Protein AF-A0A0D2UKZ1-F1 (afdb_monomer)

Mean predicted aligned error: 22.43 Å

Foldseek 3Di:
DPDPVPDDPLLVVLLVCLLPDAEEDEPAPVQDELSSLLSNLVSQLNRQGYAYYAHAQYAYELNSLLSNLVSQLRHQRHQYDAHANYAYELNSLLSNLVSQLRRQRHQYDAHAQYAYECNSLLSNLVSQLRHQRHQEYHHHQYQNELNSLLSNLVSLLRHQRHQYYHCENHQYELNSLLSNLVSLLRRQRHQEYEHHQYAYELNSLLSNLVSLLRHQRHQEYEPAQYQYDPNSVVSNVPSPRPRYDYHHYHHDHDPPPDVVVVVVVVVPDDDPDDDDDPVPVVVVVVVVPPDPDDDDDDDDDDDDDDDDDDPDDDPDDDDDDDDDDDDDDDDDDPVVVVVVVVVVVVVVVVVVVVVVVVVVVVVVVVVVVVVVVVVVVVVVVVVVVVVVVVVVVVVVVVVVVVVVVVVVVVVVVVVVVVVVVVVVVVVVVVVVVVVVVVVVVVVVVVVVVVVVVVVVVVVVVVVVVVVVVVVVVVVVVVVVVVVVVVVVVVVVVVVVVVVVVVVVVVVVVVVVVVVVVVVVVVVVVVVVVVVVVVVVVVVVVCVVVVVVVVVPPPPPPDPDDDDDDDDDDDDDPDQAAADEVVQVCVFCVNVDPVQWPDADPFATWGWGAGPDPRFIKIKGKGDLPDPLSVLLLCQQSVQLSLDDDQQAWHFRHWYDDPSITITMTGDQPQAFQLCQLVCPPVNAHDALVLLLQQLLSVLVQQLCQQPVDVFKGKDQLAQARNQWGAHPVSRTHGHSSSPMDIDGPADLPDKDADPDRDYDLLQFQPCCNPGVIDHLLGVLSSSLQSLLCSFQVDDGHDVSLVVLVVCLVVVNSVVRGHPSYPDDPVSVVVSSLSSVLSNQSNDNDSSSRDHSVVSSVSSPD

Nearest PDB structures (foldseek):
  5irl-assembly1_A  TM=8.312E-01  e=4.554E-14  Oryctolagus cuniculus
  5irm-assembly1_A  TM=7.586E-01  e=3.511E-15  Oryctolagus cuniculus
  5irm-assembly1_C  TM=7.562E-01  e=1.938E-14  Oryctolagus cuniculus
  8glv-assembly1_Ez  TM=9.130E-01  e=7.349E-11  Chlamydomonas reinhardtii
  8tid-assembly1_F  TM=7.407E-01  e=6.647E-11  Tetrahymena thermophila

Structure (mmCIF, N/CA/C/O backbone):
data_AF-A0A0D2UKZ1-F1
#
_entry.id   AF-A0A0D2UKZ1-F1
#
loop_
_atom_site.group_PDB
_atom_site.id
_atom_site.type_symbol
_atom_site.label_atom_id
_atom_site.label_alt_id
_atom_site.label_comp_id
_atom_site.label_asym_id
_atom_site.label_entity_id
_atom_site.label_seq_id
_atom_site.pdbx_PDB_ins_code
_atom_site.Cartn_x
_atom_site.Cartn_y
_atom_site.Cartn_z
_atom_site.occupancy
_atom_site.B_iso_or_equiv
_atom_site.auth_seq_id
_atom_site.auth_comp_id
_atom_site.auth_asym_id
_atom_site.auth_atom_id
_atom_site.pdbx_PDB_model_num
ATOM 1 N N . MET A 1 1 ? -40.626 -7.423 25.887 1.00 48.69 1 MET A N 1
ATOM 2 C CA . MET A 1 1 ? -41.991 -7.914 25.561 1.00 48.69 1 MET A CA 1
ATOM 3 C C . MET A 1 1 ? -42.991 -6.795 25.250 1.00 48.69 1 MET A C 1
ATOM 5 O O . MET A 1 1 ? -43.740 -6.338 26.113 1.00 48.69 1 MET A O 1
ATOM 9 N N . LEU A 1 2 ? -43.084 -6.423 23.979 1.00 53.25 2 LEU A N 1
ATOM 10 C CA . LEU A 1 2 ? -44.336 -6.084 23.317 1.00 53.25 2 LEU A CA 1
ATOM 11 C C . LEU A 1 2 ? -45.342 -7.237 23.511 1.00 53.25 2 LEU A C 1
ATOM 13 O O . LEU A 1 2 ? -44.965 -8.411 23.516 1.00 53.25 2 LEU A O 1
ATOM 17 N N . PRO A 1 3 ? -46.649 -6.959 23.616 1.00 63.94 3 PRO A N 1
ATOM 18 C CA . PRO A 1 3 ? -47.648 -8.003 23.456 1.00 63.94 3 PRO A CA 1
ATOM 19 C C . PRO A 1 3 ? -47.559 -8.573 22.033 1.00 63.94 3 PRO A C 1
ATOM 21 O O . PRO A 1 3 ? -47.651 -7.812 21.071 1.00 63.94 3 PRO A O 1
ATOM 24 N N . ILE A 1 4 ? -47.505 -9.902 21.875 1.00 62.91 4 ILE A N 1
ATOM 25 C CA . ILE A 1 4 ? -47.568 -10.591 20.559 1.00 62.91 4 ILE A CA 1
ATOM 26 C C . ILE A 1 4 ? -48.778 -10.108 19.723 1.00 62.91 4 ILE A C 1
ATOM 28 O O . ILE A 1 4 ? -48.758 -10.102 18.491 1.00 62.91 4 ILE A O 1
ATOM 32 N N . GLN A 1 5 ? -49.834 -9.639 20.395 1.00 63.19 5 GLN A N 1
ATOM 33 C CA . GLN A 1 5 ? -51.016 -9.023 19.791 1.00 63.19 5 GLN A CA 1
ATOM 34 C C . GLN A 1 5 ? -50.715 -7.750 18.970 1.00 63.19 5 GLN A C 1
ATOM 36 O O . GLN A 1 5 ? -51.410 -7.515 17.983 1.00 63.19 5 GLN A O 1
ATOM 41 N N . ASN A 1 6 ? -49.671 -6.986 19.307 1.00 80.38 6 ASN A N 1
ATOM 42 C CA . ASN A 1 6 ? -49.299 -5.734 18.636 1.00 80.38 6 ASN A CA 1
ATOM 43 C C . ASN A 1 6 ? -48.366 -5.929 17.428 1.00 80.38 6 ASN A C 1
ATOM 45 O O . ASN A 1 6 ? -48.173 -4.990 16.659 1.00 80.38 6 ASN A O 1
ATOM 49 N N . MET A 1 7 ? -47.801 -7.124 17.226 1.00 90.50 7 MET A N 1
ATOM 50 C CA . MET A 1 7 ? -46.940 -7.394 16.072 1.00 90.50 7 MET A CA 1
ATOM 51 C C . MET A 1 7 ? -47.728 -7.395 14.757 1.00 90.50 7 MET A C 1
ATOM 53 O O . MET A 1 7 ? -48.759 -8.071 14.638 1.00 90.50 7 MET A O 1
ATOM 57 N N . ASN A 1 8 ? -47.186 -6.722 13.740 1.00 92.12 8 ASN A N 1
ATOM 58 C CA . ASN A 1 8 ? -47.652 -6.810 12.358 1.00 92.12 8 ASN A CA 1
ATOM 59 C C . ASN A 1 8 ? -47.340 -8.194 11.739 1.00 92.12 8 ASN A C 1
ATOM 61 O O . ASN A 1 8 ? -46.612 -9.007 12.311 1.00 92.12 8 ASN A O 1
ATOM 65 N N . GLN A 1 9 ? -47.878 -8.485 10.550 1.00 92.25 9 GLN A N 1
ATOM 66 C CA . GLN A 1 9 ? -47.721 -9.801 9.912 1.00 92.25 9 GLN A CA 1
ATOM 67 C C . GLN A 1 9 ? -46.251 -10.191 9.648 1.00 92.25 9 GLN A C 1
ATOM 69 O O . GLN A 1 9 ? -45.891 -11.347 9.865 1.00 92.25 9 GLN A O 1
ATOM 74 N N . LYS A 1 10 ? -45.398 -9.243 9.226 1.00 93.44 10 LYS A N 1
ATOM 75 C CA . LYS A 1 10 ? -43.958 -9.463 8.984 1.00 93.44 10 LYS A CA 1
ATOM 76 C C . LYS A 1 10 ? -43.227 -9.753 10.299 1.00 93.44 10 LYS A C 1
ATOM 78 O O . LYS A 1 10 ? -42.463 -10.711 10.363 1.00 93.44 10 LYS A O 1
ATOM 83 N N . GLN A 1 11 ? -43.518 -8.991 11.356 1.00 94.88 11 GLN A N 1
ATOM 84 C CA . GLN A 1 11 ? -42.977 -9.210 12.703 1.00 94.88 11 GLN A CA 1
ATOM 85 C C . GLN A 1 11 ? -43.356 -10.591 13.254 1.00 94.88 11 GLN A C 1
ATOM 87 O O . GLN A 1 11 ? -42.473 -11.317 13.696 1.00 94.88 11 GLN A O 1
ATOM 92 N N . ARG A 1 12 ? -44.628 -11.011 13.152 1.00 94.12 12 ARG A N 1
ATOM 93 C CA . ARG A 1 12 ? -45.062 -12.350 13.604 1.00 94.12 12 ARG A CA 1
ATOM 94 C C . ARG A 1 12 ? -44.382 -13.478 12.833 1.00 94.12 12 ARG A C 1
ATOM 96 O O . ARG A 1 12 ? -43.893 -14.421 13.439 1.00 94.12 12 ARG A O 1
ATOM 103 N N . GLN A 1 13 ? -44.292 -13.358 11.506 1.00 93.88 13 GLN A N 1
ATOM 104 C CA . GLN A 1 13 ? -43.590 -14.341 10.672 1.00 93.88 13 GLN A CA 1
ATOM 105 C C . GLN A 1 13 ? -42.100 -14.449 11.021 1.00 93.88 13 GLN A C 1
ATOM 107 O O . GLN A 1 13 ? -41.544 -15.544 10.974 1.00 93.88 13 GLN A O 1
ATOM 112 N N . LEU A 1 14 ? -41.450 -13.337 11.381 1.00 95.88 14 LEU A N 1
ATOM 113 C CA . LEU A 1 14 ? -40.070 -13.342 11.870 1.00 95.88 14 LEU A CA 1
ATOM 114 C C . LEU A 1 14 ? -39.969 -13.959 13.266 1.00 95.88 14 LEU A C 1
ATOM 116 O O . LEU A 1 14 ? -39.122 -14.828 13.455 1.00 95.88 14 LEU A O 1
ATOM 120 N N . TYR A 1 15 ? -40.853 -13.586 14.195 1.00 96.25 15 TYR A N 1
ATOM 121 C CA . TYR A 1 15 ? -40.915 -14.151 15.543 1.00 96.25 15 TYR A CA 1
ATOM 122 C C . TYR A 1 15 ? -41.072 -15.677 15.497 1.00 96.25 15 TYR A C 1
ATOM 124 O O . TYR A 1 15 ? -40.236 -16.399 16.035 1.00 96.25 15 TYR A O 1
ATOM 132 N N . ASP A 1 16 ? -42.073 -16.191 14.775 1.00 95.19 16 ASP A N 1
ATOM 133 C CA . ASP A 1 16 ? -42.311 -17.633 14.650 1.00 95.19 16 ASP A CA 1
ATOM 134 C C . ASP A 1 16 ? -41.141 -18.347 13.957 1.00 95.19 16 ASP A C 1
ATOM 136 O O . ASP A 1 16 ? -40.777 -19.463 14.334 1.00 95.19 16 ASP A O 1
ATOM 140 N N . ARG A 1 17 ? -40.509 -17.711 12.963 1.00 96.38 17 ARG A N 1
ATOM 141 C CA . ARG A 1 17 ? -39.348 -18.281 12.269 1.00 96.38 17 ARG A CA 1
ATOM 142 C C . ARG A 1 17 ? -38.105 -18.337 13.157 1.00 96.38 17 ARG A C 1
ATOM 144 O O . ARG A 1 17 ? -37.379 -19.321 13.078 1.00 96.38 17 ARG A O 1
ATOM 151 N N . VAL A 1 18 ? -37.857 -17.319 13.980 1.00 97.06 18 VAL A N 1
ATOM 152 C CA . VAL A 1 18 ? -36.739 -17.295 14.936 1.00 97.06 18 VAL A CA 1
ATOM 153 C C . VAL A 1 18 ? -37.002 -18.270 16.074 1.00 97.06 18 VAL A C 1
ATOM 155 O O . VAL A 1 18 ? -36.156 -19.110 16.347 1.00 97.06 18 VAL A O 1
ATOM 158 N N . LYS A 1 19 ? -38.191 -18.241 16.680 1.00 96.31 19 LYS A N 1
ATOM 159 C CA . LYS A 1 19 ? -38.582 -19.093 17.812 1.00 96.31 19 LYS A CA 1
ATOM 160 C C . LYS A 1 19 ? -38.459 -20.590 17.524 1.00 96.31 19 LYS A C 1
ATOM 162 O O . LYS A 1 19 ? -38.101 -21.348 18.416 1.00 96.31 19 LYS A O 1
ATOM 167 N N . ASN A 1 20 ? -38.756 -21.006 16.293 1.00 95.31 20 ASN A N 1
ATOM 168 C CA . ASN A 1 20 ? -38.704 -22.410 15.876 1.00 95.31 20 ASN A CA 1
ATOM 169 C C . ASN A 1 20 ? -37.402 -22.788 15.134 1.00 95.31 20 ASN A C 1
ATOM 171 O O . ASN A 1 20 ? -37.291 -23.910 14.639 1.00 95.31 20 ASN A O 1
ATOM 175 N N . ALA A 1 21 ? -36.423 -21.881 15.013 1.00 95.12 21 ALA A N 1
ATOM 176 C CA . ALA A 1 21 ? -35.149 -22.186 14.363 1.00 95.12 21 ALA A CA 1
ATOM 177 C C . ALA A 1 21 ? -34.234 -23.021 15.274 1.00 95.12 21 ALA A C 1
ATOM 179 O O . ALA A 1 21 ? -34.087 -22.735 16.463 1.00 95.12 21 ALA A O 1
ATOM 180 N N . SER A 1 22 ? -33.610 -24.052 14.699 1.00 90.69 22 SER A N 1
ATOM 181 C CA . SER A 1 22 ? -32.897 -25.087 15.451 1.00 90.69 22 SER A CA 1
ATOM 182 C C . SER A 1 22 ? -31.436 -24.753 15.743 1.00 90.69 22 SER A C 1
ATOM 184 O O . SER A 1 22 ? -31.087 -24.661 16.905 1.00 90.69 22 SER A O 1
ATOM 186 N N . VAL A 1 23 ? -30.578 -24.597 14.731 1.00 93.31 23 VAL A N 1
ATOM 187 C CA . VAL A 1 23 ? -29.115 -24.443 14.918 1.00 93.31 23 VAL A CA 1
ATOM 188 C C . VAL A 1 23 ? -28.620 -23.120 14.347 1.00 93.31 23 VAL A C 1
ATOM 190 O O . VAL A 1 23 ? -27.977 -22.334 15.037 1.00 93.31 23 VAL A O 1
ATOM 193 N N . GLU A 1 24 ? -28.974 -22.846 13.095 1.00 97.25 24 GLU A N 1
ATOM 194 C CA . GLU A 1 24 ? -28.545 -21.663 12.360 1.00 97.25 24 GLU A CA 1
ATOM 195 C C . GLU A 1 24 ? -29.750 -20.993 11.698 1.00 97.25 24 GLU A C 1
ATOM 197 O O . GLU A 1 24 ? -30.609 -21.666 11.120 1.00 97.25 24 GLU A O 1
ATOM 202 N N . LEU A 1 25 ? -29.802 -19.661 11.747 1.00 97.69 25 LEU A N 1
ATOM 203 C CA . LEU A 1 25 ? -30.806 -18.881 11.040 1.00 97.69 25 LEU A CA 1
ATOM 204 C C . LEU A 1 25 ? -30.187 -17.704 10.282 1.00 97.69 25 LEU A C 1
ATOM 206 O O . LEU A 1 25 ? -29.630 -16.771 10.858 1.00 97.69 25 LEU A O 1
ATOM 210 N N . ASN A 1 26 ? -30.368 -17.724 8.961 1.00 97.75 26 ASN A N 1
ATOM 211 C CA . ASN A 1 26 ? -29.926 -16.664 8.066 1.00 97.75 26 ASN A CA 1
ATOM 212 C C . ASN A 1 26 ? -31.082 -15.709 7.703 1.00 97.75 26 ASN A C 1
ATOM 214 O O . ASN A 1 26 ? -32.058 -16.087 7.038 1.00 97.75 26 ASN A O 1
ATOM 218 N N . LEU A 1 27 ? -30.944 -14.460 8.154 1.00 97.62 27 LEU A N 1
ATOM 219 C CA . LEU A 1 27 ? -31.823 -13.311 7.918 1.00 97.62 27 LEU A CA 1
ATOM 220 C C . LEU A 1 27 ? -31.060 -12.147 7.248 1.00 97.62 27 LEU A C 1
ATOM 222 O O . LEU A 1 27 ? -31.476 -10.990 7.334 1.00 97.62 27 LEU A O 1
ATOM 226 N N . ASN A 1 28 ? -29.959 -12.445 6.548 1.00 98.06 28 ASN A N 1
ATOM 227 C CA . ASN A 1 28 ? -29.175 -11.443 5.828 1.00 98.06 28 ASN A CA 1
ATOM 228 C C . ASN A 1 28 ? -29.971 -10.814 4.677 1.00 98.06 28 ASN A C 1
ATOM 230 O O . ASN A 1 28 ? -30.681 -11.521 3.949 1.00 98.06 28 ASN A O 1
ATOM 234 N N . ASP A 1 29 ? -29.776 -9.512 4.458 1.00 96.88 29 ASP A N 1
ATOM 235 C CA . ASP A 1 29 ? -30.341 -8.761 3.327 1.00 96.88 29 ASP A CA 1
ATOM 236 C C . ASP A 1 29 ? -31.865 -8.961 3.205 1.00 96.88 29 ASP A C 1
ATOM 238 O O . ASP A 1 29 ? -32.394 -9.548 2.252 1.00 96.88 29 ASP A O 1
ATOM 242 N N . LYS A 1 30 ? -32.582 -8.592 4.275 1.00 96.50 30 LYS A N 1
ATOM 243 C CA . LYS A 1 30 ? -34.048 -8.710 4.395 1.00 96.50 30 LYS A CA 1
ATOM 244 C C . LYS A 1 30 ? -34.737 -7.371 4.670 1.00 96.50 30 LYS A C 1
ATOM 246 O O . LYS A 1 30 ? -35.962 -7.352 4.786 1.00 96.50 30 LYS A O 1
ATOM 251 N N . ARG A 1 31 ? -33.979 -6.265 4.719 1.00 95.75 31 ARG A N 1
ATOM 252 C CA . ARG A 1 31 ? -34.465 -4.911 5.055 1.00 95.75 31 ARG A CA 1
ATOM 253 C C . ARG A 1 31 ? -35.279 -4.936 6.356 1.00 95.75 31 ARG A C 1
ATOM 255 O O . ARG A 1 31 ? -36.466 -4.599 6.391 1.00 95.75 31 ARG A O 1
ATOM 262 N N . LEU A 1 32 ? -34.639 -5.464 7.394 1.00 96.75 32 LEU A N 1
ATOM 263 C CA . LEU A 1 32 ? -35.152 -5.491 8.761 1.00 96.75 32 LEU A CA 1
ATOM 264 C C . LEU A 1 32 ? -34.735 -4.194 9.451 1.00 96.75 32 LEU A C 1
ATOM 266 O O . LEU A 1 32 ? -33.540 -3.905 9.483 1.00 96.75 32 LEU A O 1
ATOM 270 N N . GLY A 1 33 ? -35.701 -3.431 9.953 1.00 97.25 33 GLY A N 1
ATOM 271 C CA . GLY A 1 33 ? -35.460 -2.279 10.819 1.00 97.25 33 GLY A CA 1
ATOM 272 C C . GLY A 1 33 ? -35.593 -2.637 12.300 1.00 97.25 33 GLY A C 1
ATOM 273 O O . GLY A 1 33 ? -35.821 -3.797 12.655 1.00 97.25 33 GLY A O 1
ATOM 274 N N . ASP A 1 34 ? -35.528 -1.627 13.165 1.00 97.88 34 ASP A N 1
ATOM 275 C CA . ASP A 1 34 ? -35.609 -1.789 14.626 1.00 97.88 34 ASP A CA 1
ATOM 276 C C . ASP A 1 34 ? -36.869 -2.526 15.098 1.00 97.88 34 ASP A C 1
ATOM 278 O O . ASP A 1 34 ? -36.809 -3.369 15.991 1.00 97.88 34 ASP A O 1
ATOM 282 N N . GLU A 1 35 ? -38.016 -2.271 14.467 1.00 95.31 35 GLU A N 1
ATOM 283 C CA . GLU A 1 35 ? -39.278 -2.940 14.804 1.00 95.31 35 GLU A CA 1
ATOM 284 C C . GLU A 1 35 ? -39.285 -4.432 14.437 1.00 95.31 35 GLU A C 1
ATOM 286 O O . GLU A 1 35 ? -39.954 -5.232 15.095 1.00 95.31 35 GLU A O 1
ATOM 291 N N . GLU A 1 36 ? -38.522 -4.848 13.424 1.00 97.06 36 GLU A N 1
ATOM 292 C CA . GLU A 1 36 ? -38.297 -6.271 13.170 1.00 97.06 36 GLU A CA 1
ATOM 293 C C . GLU A 1 36 ? -37.231 -6.864 14.092 1.00 97.06 36 GLU A C 1
ATOM 295 O O . GLU A 1 36 ? -37.396 -8.001 14.532 1.00 97.06 36 GLU A O 1
ATOM 300 N N . ALA A 1 37 ? -36.185 -6.106 14.433 1.00 97.62 37 ALA A N 1
ATOM 301 C CA . ALA A 1 37 ? -35.177 -6.525 15.404 1.00 97.62 37 ALA A CA 1
ATOM 302 C C . ALA A 1 37 ? -35.796 -6.804 16.787 1.00 97.62 37 ALA A C 1
ATOM 304 O O . ALA A 1 37 ? -35.486 -7.833 17.378 1.00 97.62 37 ALA A O 1
ATOM 305 N N . LYS A 1 38 ? -36.759 -5.989 17.245 1.00 96.69 38 LYS A N 1
ATOM 306 C CA . LYS A 1 38 ? -37.561 -6.251 18.460 1.00 96.69 38 LYS A CA 1
ATOM 307 C C . LYS A 1 38 ? -38.310 -7.585 18.408 1.00 96.69 38 LYS A C 1
ATOM 309 O O . LYS A 1 38 ? -38.263 -8.361 19.355 1.00 96.69 38 LYS A O 1
ATOM 314 N N . ALA A 1 39 ? -38.971 -7.890 17.289 1.00 95.94 39 ALA A N 1
ATOM 315 C CA . ALA A 1 39 ? -39.689 -9.158 17.132 1.00 95.94 39 ALA A CA 1
ATOM 316 C C . ALA A 1 39 ? -38.744 -10.375 17.071 1.00 95.94 39 ALA A C 1
ATOM 318 O O . ALA A 1 39 ? -39.113 -11.473 17.485 1.00 95.94 39 ALA A O 1
ATOM 319 N N . ILE A 1 40 ? -37.522 -10.181 16.569 1.00 97.44 40 ILE A N 1
ATOM 320 C CA . ILE A 1 40 ? -36.458 -11.192 16.568 1.00 97.44 40 ILE A CA 1
ATOM 321 C C . ILE A 1 40 ? -35.906 -11.386 17.986 1.00 97.44 40 ILE A C 1
ATOM 323 O O . ILE A 1 40 ? -35.773 -12.526 18.418 1.00 97.44 40 ILE A O 1
ATOM 327 N N . ALA A 1 41 ? -35.662 -10.305 18.729 1.00 97.62 41 ALA A N 1
ATOM 328 C CA . ALA A 1 41 ? -35.224 -10.331 20.122 1.00 97.62 41 ALA A CA 1
ATOM 329 C C . ALA A 1 41 ? -36.196 -11.109 21.025 1.00 97.62 41 ALA A C 1
ATOM 331 O O . ALA A 1 41 ? -35.795 -12.073 21.671 1.00 97.62 41 ALA A O 1
ATOM 332 N N . GLU A 1 42 ? -37.494 -10.803 20.976 1.00 95.88 42 GLU A N 1
ATOM 333 C CA . GLU A 1 42 ? -38.513 -11.516 21.767 1.00 95.88 42 GLU A CA 1
ATOM 334 C C . GLU A 1 42 ? -38.628 -13.005 21.420 1.00 95.88 42 GLU A C 1
ATOM 336 O O . GLU A 1 42 ? -39.042 -13.823 22.244 1.00 95.88 42 GLU A O 1
ATOM 341 N N . ALA A 1 43 ? -38.279 -13.380 20.190 1.00 96.38 43 ALA A N 1
ATOM 342 C CA . ALA A 1 43 ? -38.195 -14.777 19.795 1.00 96.38 43 ALA A CA 1
ATOM 343 C C . ALA A 1 43 ? -36.897 -15.444 20.273 1.00 96.38 43 ALA A C 1
ATOM 345 O O . ALA A 1 43 ? -36.916 -16.642 20.552 1.00 96.38 43 ALA A O 1
ATOM 346 N N . LEU A 1 44 ? -35.796 -14.693 20.396 1.00 97.31 44 LEU A N 1
ATOM 347 C CA . LEU A 1 44 ? -34.546 -15.160 20.997 1.00 97.31 44 LEU A CA 1
ATOM 348 C C . LEU A 1 44 ? -34.688 -15.377 22.508 1.00 97.31 44 LEU A C 1
ATOM 350 O O . LEU A 1 44 ? -34.181 -16.384 22.989 1.00 97.31 44 LEU A O 1
ATOM 354 N N . GLU A 1 45 ? -35.430 -14.535 23.240 1.00 96.25 45 GLU A N 1
ATOM 355 C CA . GLU A 1 45 ? -35.709 -14.737 24.679 1.00 96.25 45 GLU A CA 1
ATOM 356 C C . GLU A 1 45 ? -36.265 -16.146 24.980 1.00 96.25 45 GLU A C 1
ATOM 358 O O . GLU A 1 45 ? -35.950 -16.748 26.006 1.00 96.25 45 GLU A O 1
ATOM 363 N N . VAL A 1 46 ? -37.090 -16.689 24.073 1.00 95.44 46 VAL A N 1
ATOM 364 C CA . VAL A 1 46 ? -37.766 -17.990 24.233 1.00 95.44 46 VAL A CA 1
ATOM 365 C C . VAL A 1 46 ? -37.172 -19.123 23.392 1.00 95.44 46 VAL A C 1
ATOM 367 O O . VAL A 1 46 ? -37.617 -20.266 23.526 1.00 95.44 46 VAL A O 1
ATOM 370 N N . ASN A 1 47 ? -36.204 -18.848 22.511 1.00 96.06 47 ASN A N 1
ATOM 371 C CA . ASN A 1 47 ? -35.571 -19.888 21.704 1.00 96.06 47 ASN A CA 1
ATOM 372 C C . ASN A 1 47 ? -34.495 -20.620 22.526 1.00 96.06 47 ASN A C 1
ATOM 374 O O . ASN A 1 47 ? -33.526 -20.026 22.997 1.00 96.06 47 ASN A O 1
ATOM 378 N N . THR A 1 48 ? -34.656 -21.938 22.657 1.00 94.62 48 THR A N 1
ATOM 379 C CA . THR A 1 48 ? -33.800 -22.809 23.476 1.00 94.62 48 THR A CA 1
ATOM 380 C C . THR A 1 48 ? -32.837 -23.694 22.673 1.00 94.62 48 THR A C 1
ATOM 382 O O . THR A 1 48 ? -32.179 -24.558 23.256 1.00 94.62 48 THR A O 1
ATOM 385 N N . THR A 1 49 ? -32.721 -23.483 21.359 1.00 96.56 49 THR A N 1
ATOM 386 C CA . THR A 1 49 ? -31.931 -24.323 20.440 1.00 96.56 49 THR A CA 1
ATOM 387 C C . THR A 1 49 ? -30.917 -23.545 19.596 1.00 96.56 49 THR A C 1
ATOM 389 O O . THR A 1 49 ? -29.803 -24.023 19.403 1.00 96.56 49 THR A O 1
ATOM 392 N N . LEU A 1 50 ? -31.285 -22.355 19.116 1.00 97.88 50 LEU A N 1
ATOM 393 C CA . LEU A 1 50 ? -30.581 -21.578 18.097 1.00 97.88 50 LEU A CA 1
ATOM 394 C C . LEU A 1 50 ? -29.225 -21.068 18.594 1.00 97.88 50 LEU A C 1
ATOM 396 O O . LEU A 1 50 ? -29.159 -20.243 19.504 1.00 97.88 50 LEU A O 1
ATOM 400 N N . THR A 1 51 ? -28.148 -21.525 17.955 1.00 98.31 51 THR A N 1
ATOM 401 C CA . THR A 1 51 ? -26.772 -21.149 18.309 1.00 98.31 51 THR A CA 1
ATOM 402 C C . THR A 1 51 ? -26.220 -20.021 17.442 1.00 98.31 51 THR A C 1
ATOM 404 O O . THR A 1 51 ? -25.376 -19.261 17.913 1.00 98.31 51 THR A O 1
ATOM 407 N N . THR A 1 52 ? -26.703 -19.880 16.203 1.00 98.62 52 THR A N 1
ATOM 408 C CA . THR A 1 52 ? -26.132 -18.952 15.214 1.00 98.62 52 THR A CA 1
ATOM 409 C C . THR A 1 52 ? -27.199 -18.117 14.510 1.00 98.62 52 THR A C 1
ATOM 411 O O . THR A 1 52 ? -28.121 -18.660 13.899 1.00 98.62 52 THR A O 1
ATOM 414 N N . VAL A 1 53 ? -27.039 -16.790 14.523 1.00 98.31 53 VAL A N 1
ATOM 415 C CA . VAL A 1 53 ? -27.936 -15.841 13.843 1.00 98.31 53 VAL A CA 1
ATOM 416 C C . VAL A 1 53 ? -27.154 -14.880 12.952 1.00 98.31 53 VAL A C 1
ATOM 418 O O . VAL A 1 53 ? -26.260 -14.166 13.408 1.00 98.31 53 VAL A O 1
ATOM 421 N N . TYR A 1 54 ? -27.548 -14.814 11.678 1.00 98.62 54 TYR A N 1
ATOM 422 C CA . TYR A 1 54 ? -27.027 -13.846 10.714 1.00 98.62 54 TYR A CA 1
ATOM 423 C C . TYR A 1 54 ? -28.077 -12.776 10.382 1.00 98.62 54 TYR A C 1
ATOM 425 O O . TYR A 1 54 ? -29.107 -13.079 9.780 1.00 98.62 54 TYR A O 1
ATOM 433 N N . LEU A 1 55 ? -27.791 -11.524 10.741 1.00 98.50 55 LEU A N 1
ATOM 434 C CA . LEU A 1 55 ? -28.615 -10.323 10.541 1.00 98.50 55 LEU A CA 1
ATOM 435 C C . LEU A 1 55 ? -27.885 -9.256 9.703 1.00 98.50 55 LEU A C 1
ATOM 437 O O . LEU A 1 55 ? -28.203 -8.068 9.763 1.00 98.50 55 LEU A O 1
ATOM 441 N N . ASN A 1 56 ? -26.913 -9.670 8.895 1.00 98.25 56 ASN A N 1
ATOM 442 C CA . ASN A 1 56 ? -26.059 -8.775 8.124 1.00 98.25 56 ASN A CA 1
ATOM 443 C C . ASN A 1 56 ? -26.816 -8.069 6.984 1.00 98.25 56 ASN A C 1
ATOM 445 O O . ASN A 1 56 ? -27.720 -8.650 6.378 1.00 98.25 56 ASN A O 1
ATOM 449 N N . LYS A 1 57 ? -26.368 -6.871 6.592 1.00 98.00 57 LYS A N 1
ATOM 450 C CA . LYS A 1 57 ? -26.943 -6.069 5.492 1.00 98.00 57 LYS A CA 1
ATOM 451 C C . LYS A 1 57 ? -28.427 -5.745 5.717 1.00 98.00 57 LYS A C 1
ATOM 453 O O . LYS A 1 57 ? -29.249 -5.920 4.819 1.00 98.00 57 LYS A O 1
ATOM 458 N N . ASN A 1 58 ? -28.779 -5.320 6.924 1.00 98.19 58 ASN A N 1
ATOM 459 C CA . ASN A 1 58 ? -30.127 -4.872 7.268 1.00 98.19 58 ASN A CA 1
ATOM 460 C C . ASN A 1 58 ? -30.111 -3.374 7.638 1.00 98.19 58 ASN A C 1
ATOM 462 O O . ASN A 1 58 ? -29.206 -2.643 7.242 1.00 98.19 58 ASN A O 1
ATOM 466 N N . GLN A 1 59 ? -31.172 -2.890 8.280 1.00 98.19 59 GLN A N 1
ATOM 467 C CA . GLN A 1 59 ? -31.389 -1.487 8.653 1.00 98.19 59 GLN A CA 1
ATOM 468 C C . GLN A 1 59 ? -31.612 -1.383 10.171 1.00 98.19 59 GLN A C 1
ATOM 470 O O . GLN A 1 59 ? -32.436 -0.601 10.634 1.00 98.19 59 GLN A O 1
ATOM 475 N N . ILE A 1 60 ? -30.929 -2.241 10.937 1.00 98.50 60 ILE A N 1
ATOM 476 C CA . ILE A 1 60 ? -31.008 -2.277 12.399 1.00 98.50 60 ILE A CA 1
ATOM 477 C C . ILE A 1 60 ? -30.172 -1.113 12.935 1.00 98.50 60 ILE A C 1
ATOM 479 O O . ILE A 1 60 ? -28.964 -1.077 12.702 1.00 98.50 60 ILE A O 1
ATOM 483 N N . GLY A 1 61 ? -30.811 -0.166 13.610 1.00 98.38 61 GLY A N 1
ATOM 484 C CA . GLY A 1 61 ? -30.169 0.935 14.315 1.00 98.38 61 GLY A CA 1
ATOM 485 C C . GLY A 1 61 ? -29.974 0.631 15.800 1.00 98.38 61 GLY A C 1
ATOM 486 O O . GLY A 1 61 ? -30.107 -0.510 16.254 1.00 98.38 61 GLY A O 1
ATOM 487 N N . ASP A 1 62 ? -29.690 1.675 16.577 1.00 98.69 62 ASP A N 1
ATOM 488 C CA . ASP A 1 62 ? -29.448 1.570 18.022 1.00 98.69 62 ASP A CA 1
ATOM 489 C C . ASP A 1 62 ? -30.615 0.939 18.793 1.00 98.69 62 ASP A C 1
ATOM 491 O O . ASP A 1 62 ? -30.397 0.134 19.695 1.00 98.69 62 ASP A O 1
ATOM 495 N N . VAL A 1 63 ? -31.861 1.249 18.419 1.00 98.38 63 VAL A N 1
ATOM 496 C CA . VAL A 1 63 ? -33.059 0.743 19.112 1.00 98.38 63 VAL A CA 1
ATOM 497 C C . VAL A 1 63 ? -33.253 -0.758 18.869 1.00 98.38 63 VAL A C 1
ATOM 499 O O . VAL A 1 63 ? -33.663 -1.491 19.770 1.00 98.38 63 VAL A O 1
ATOM 502 N N . GLY A 1 64 ? -32.955 -1.241 17.661 1.00 98.25 64 GLY A N 1
ATOM 503 C CA . GLY A 1 64 ? -32.985 -2.664 17.344 1.00 98.25 64 GLY A CA 1
ATOM 504 C C . GLY A 1 64 ? -31.805 -3.424 17.948 1.00 98.25 64 GLY A C 1
ATOM 505 O O . GLY A 1 64 ? -31.985 -4.548 18.417 1.00 98.25 64 GLY A O 1
ATOM 506 N N . ALA A 1 65 ? -30.622 -2.804 17.997 1.00 98.62 65 ALA A N 1
ATOM 507 C CA . ALA A 1 65 ? -29.454 -3.342 18.690 1.00 98.62 65 ALA A CA 1
ATOM 508 C C . ALA A 1 65 ? -29.697 -3.477 20.202 1.00 98.62 65 ALA A C 1
ATOM 510 O O . ALA A 1 65 ? -29.399 -4.530 20.762 1.00 98.62 65 ALA A O 1
ATOM 511 N N . GLN A 1 66 ? -30.316 -2.474 20.837 1.00 98.56 66 GLN A N 1
ATOM 512 C CA . GLN A 1 66 ? -30.718 -2.530 22.244 1.00 98.56 66 GLN A CA 1
ATOM 513 C C . GLN A 1 66 ? -31.682 -3.692 22.509 1.00 98.56 66 GLN A C 1
ATOM 515 O O . GLN A 1 66 ? -31.451 -4.471 23.426 1.00 98.56 66 GLN A O 1
ATOM 520 N N . ALA A 1 67 ? -32.721 -3.867 21.687 1.00 98.19 67 ALA A N 1
ATOM 521 C CA . ALA A 1 67 ? -33.652 -4.982 21.865 1.00 98.19 67 ALA A CA 1
ATOM 522 C C . ALA A 1 67 ? -32.948 -6.349 21.747 1.00 98.19 67 ALA A C 1
ATOM 524 O O . ALA A 1 67 ? -33.211 -7.258 22.529 1.00 98.19 67 ALA A O 1
ATOM 525 N N . ILE A 1 68 ? -32.017 -6.497 20.795 1.00 98.50 68 ILE A N 1
ATOM 526 C CA . ILE A 1 68 ? -31.205 -7.717 20.668 1.00 98.50 68 ILE A CA 1
ATOM 527 C C . ILE A 1 68 ? -30.307 -7.910 21.900 1.00 98.50 68 ILE A C 1
ATOM 529 O O . ILE A 1 68 ? -30.167 -9.041 22.357 1.00 98.50 68 ILE A O 1
ATOM 533 N N . ALA A 1 69 ? -29.740 -6.838 22.459 1.00 98.62 69 ALA A N 1
ATOM 534 C CA . ALA A 1 69 ? -28.942 -6.888 23.680 1.00 98.62 69 ALA A CA 1
ATOM 535 C C . ALA A 1 69 ? -29.765 -7.345 24.899 1.00 98.62 69 ALA A C 1
ATOM 537 O O . ALA A 1 69 ? -29.356 -8.284 25.574 1.00 98.62 69 ALA A O 1
ATOM 538 N N . GLU A 1 70 ? -30.963 -6.791 25.109 1.00 98.06 70 GLU A N 1
ATOM 539 C CA . GLU A 1 70 ? -31.899 -7.230 26.161 1.00 98.06 70 GLU A CA 1
ATOM 540 C C . GLU A 1 70 ? -32.211 -8.740 26.047 1.00 98.06 70 GLU A C 1
ATOM 542 O O . GLU A 1 70 ? -32.246 -9.459 27.046 1.00 98.06 70 GLU A O 1
ATOM 547 N N . ALA A 1 71 ? -32.347 -9.268 24.824 1.00 97.81 71 ALA A N 1
ATOM 548 C CA . ALA A 1 71 ? -32.517 -10.706 24.606 1.00 97.81 71 ALA A CA 1
ATOM 549 C C . ALA A 1 71 ? -31.237 -11.535 24.851 1.00 97.81 71 ALA A C 1
ATOM 551 O O . ALA A 1 71 ? -31.340 -12.704 25.229 1.00 97.81 71 ALA A O 1
ATOM 552 N N . LEU A 1 72 ? -30.036 -10.970 24.663 1.00 98.00 72 LEU A N 1
ATOM 553 C CA . LEU A 1 72 ? -28.764 -11.633 24.987 1.00 98.00 72 LEU A CA 1
ATOM 554 C C . LEU A 1 72 ? -28.558 -11.796 26.500 1.00 98.00 72 LEU A C 1
ATOM 556 O O . LEU A 1 72 ? -27.928 -12.770 26.904 1.00 98.00 72 LEU A O 1
ATOM 560 N N . GLU A 1 73 ? -29.096 -10.907 27.338 1.00 97.31 73 GLU A N 1
ATOM 561 C CA . GLU A 1 73 ? -28.993 -11.038 28.803 1.00 97.31 73 GLU A CA 1
ATOM 562 C C . GLU A 1 73 ? -29.675 -12.314 29.328 1.00 97.31 73 GLU A C 1
ATOM 564 O O . GLU A 1 73 ? -29.227 -12.908 30.309 1.00 97.31 73 GLU A O 1
ATOM 569 N N . VAL A 1 74 ? -30.744 -12.762 28.656 1.00 96.50 74 VAL A N 1
ATOM 570 C CA . VAL A 1 74 ? -31.539 -13.939 29.053 1.00 96.50 74 VAL A CA 1
ATOM 571 C C . VAL A 1 74 ? -31.305 -15.177 28.183 1.00 96.50 74 VAL A C 1
ATOM 573 O O . VAL A 1 74 ? -31.553 -16.300 28.633 1.00 96.50 74 VAL A O 1
ATOM 576 N N . ASN A 1 75 ? -30.835 -15.023 26.940 1.00 96.19 75 ASN A N 1
ATOM 577 C CA . ASN A 1 75 ? -30.609 -16.157 26.050 1.00 96.19 75 ASN A CA 1
ATOM 578 C C . ASN A 1 75 ? -29.336 -16.936 26.438 1.00 96.19 75 ASN A C 1
ATOM 580 O O . ASN A 1 75 ? -28.229 -16.410 26.442 1.00 96.19 75 ASN A O 1
ATOM 584 N N . THR A 1 76 ? -29.501 -18.237 26.701 1.00 95.19 76 THR A N 1
ATOM 585 C CA . THR A 1 76 ? -28.439 -19.153 27.166 1.00 95.19 76 THR A CA 1
ATOM 586 C C . THR A 1 76 ? -28.032 -20.193 26.109 1.00 95.19 76 THR A C 1
ATOM 588 O O . THR A 1 76 ? -27.706 -21.348 26.434 1.00 95.19 76 THR A O 1
ATOM 591 N N . LYS A 1 77 ? -28.132 -19.831 24.822 1.00 97.00 77 LYS A N 1
ATOM 592 C CA . LYS A 1 77 ? -27.939 -20.746 23.678 1.00 97.00 77 LYS A CA 1
ATOM 593 C C . LYS A 1 77 ? -27.216 -20.130 22.490 1.00 97.00 77 LYS A C 1
ATOM 595 O O . LYS A 1 77 ? -26.463 -20.841 21.828 1.00 97.00 77 LYS A O 1
ATOM 600 N N . LEU A 1 78 ? -27.424 -18.844 22.228 1.00 98.12 78 LEU A N 1
ATOM 601 C CA . LEU A 1 78 ? -26.782 -18.144 21.133 1.00 98.12 78 LEU A CA 1
ATOM 602 C C . LEU A 1 78 ? -25.287 -18.008 21.434 1.00 98.12 78 LEU A C 1
ATOM 604 O O . LEU A 1 78 ? -24.887 -17.462 22.463 1.00 98.12 78 LEU A O 1
ATOM 608 N N . THR A 1 79 ? -24.476 -18.534 20.521 1.00 98.50 79 THR A N 1
ATOM 609 C CA . THR A 1 79 ? -23.011 -18.504 20.574 1.00 98.50 79 THR A CA 1
ATOM 610 C C . THR A 1 79 ? -22.428 -17.603 19.486 1.00 98.50 79 THR A C 1
ATOM 612 O O . THR A 1 79 ? -21.356 -17.038 19.676 1.00 98.50 79 THR A O 1
ATOM 615 N N . HIS A 1 80 ? -23.143 -17.403 18.372 1.00 98.81 80 HIS A N 1
ATOM 616 C CA . HIS A 1 80 ? -22.684 -16.612 17.230 1.00 98.81 80 HIS A CA 1
ATOM 617 C C . HIS A 1 80 ? -23.746 -15.599 16.770 1.00 98.81 80 HIS A C 1
ATOM 619 O O . HIS A 1 80 ? -24.837 -15.980 16.332 1.00 98.81 80 HIS A O 1
ATOM 625 N N . LEU A 1 81 ? -23.402 -14.309 16.801 1.00 98.69 81 LEU A N 1
ATOM 626 C CA . LEU A 1 81 ? -24.257 -13.207 16.353 1.00 98.69 81 LEU A CA 1
ATOM 627 C C . LEU A 1 81 ? -23.531 -12.327 15.327 1.00 98.69 81 LEU A C 1
ATOM 629 O O . LEU A 1 81 ? -22.490 -11.733 15.615 1.00 98.69 81 LEU A O 1
ATOM 633 N N . TYR A 1 82 ? -24.114 -12.204 14.133 1.00 98.81 82 TYR A N 1
ATOM 634 C CA . TYR A 1 82 ? -23.571 -11.384 13.049 1.00 98.81 82 TYR A CA 1
ATOM 635 C C . TYR A 1 82 ? -24.532 -10.247 12.673 1.00 98.81 82 TYR A C 1
ATOM 637 O O . TYR A 1 82 ? -25.617 -10.487 12.147 1.00 98.81 82 TYR A O 1
ATOM 645 N N . LEU A 1 83 ? -24.102 -9.010 12.917 1.00 98.56 83 LEU A N 1
ATOM 646 C CA . LEU A 1 83 ? -24.798 -7.738 12.683 1.00 98.56 83 LEU A CA 1
ATOM 647 C C . LEU A 1 83 ? -24.028 -6.842 11.685 1.00 98.56 83 LEU A C 1
ATOM 649 O O . LEU A 1 83 ? -24.158 -5.618 11.700 1.00 98.56 83 LEU A O 1
ATOM 653 N N . THR A 1 84 ? -23.231 -7.434 10.792 1.00 98.25 84 THR A N 1
ATOM 654 C CA . THR A 1 84 ? -22.389 -6.709 9.825 1.00 98.25 84 THR A CA 1
ATOM 655 C C . THR A 1 84 ? -23.216 -5.878 8.837 1.00 98.25 84 THR A C 1
ATOM 657 O O . THR A 1 84 ? -24.151 -6.415 8.248 1.00 98.25 84 THR A O 1
ATOM 660 N N . LYS A 1 85 ? -22.840 -4.629 8.531 1.00 97.88 85 LYS A N 1
ATOM 661 C CA . LYS A 1 85 ? -23.587 -3.738 7.610 1.00 97.88 85 LYS A CA 1
ATOM 662 C C . LYS A 1 85 ? -25.012 -3.474 8.101 1.00 97.88 85 LYS A C 1
ATOM 664 O O . LYS A 1 85 ? -25.981 -3.896 7.471 1.00 97.88 85 LYS A O 1
ATOM 669 N N . ASN A 1 86 ? -25.105 -2.797 9.238 1.00 98.44 86 ASN A N 1
ATOM 670 C CA . ASN A 1 86 ? -26.331 -2.240 9.808 1.00 98.44 86 ASN A CA 1
ATOM 671 C C . ASN A 1 86 ? -26.103 -0.738 10.108 1.00 98.44 86 ASN A C 1
ATOM 673 O O . ASN A 1 86 ? -25.235 -0.127 9.488 1.00 98.44 86 ASN A O 1
ATOM 677 N N . GLN A 1 87 ? -26.914 -0.131 10.977 1.00 98.19 87 GLN A N 1
ATOM 678 C CA . GLN A 1 87 ? -26.893 1.298 11.329 1.00 98.19 87 GLN A CA 1
ATOM 679 C C . GLN A 1 87 ? -26.647 1.487 12.839 1.00 98.19 87 GLN A C 1
ATOM 681 O O . GLN A 1 87 ? -27.194 2.392 13.462 1.00 98.19 87 GLN A O 1
ATOM 686 N N . ILE A 1 88 ? -25.879 0.578 13.450 1.00 98.62 88 ILE A N 1
ATOM 687 C CA . ILE A 1 88 ? -25.619 0.570 14.896 1.00 98.62 88 ILE A CA 1
ATOM 688 C C . ILE A 1 88 ? -24.562 1.634 15.214 1.00 98.62 88 ILE A C 1
ATOM 690 O O . ILE A 1 88 ? -23.436 1.542 14.731 1.00 98.62 88 ILE A O 1
ATOM 694 N N . GLY A 1 89 ? -24.916 2.632 16.015 1.00 98.31 89 GLY A N 1
ATOM 695 C CA . GLY A 1 89 ? -24.012 3.659 16.517 1.00 98.31 89 GLY A CA 1
ATOM 696 C C . GLY A 1 89 ? -23.483 3.338 17.916 1.00 98.31 89 GLY A C 1
ATOM 697 O O . GLY A 1 89 ? -23.529 2.201 18.396 1.00 98.31 89 GLY A O 1
ATOM 698 N N . ASP A 1 90 ? -22.987 4.371 18.597 1.00 98.62 90 ASP A N 1
ATOM 699 C CA . ASP A 1 90 ? -22.430 4.254 19.950 1.00 98.62 90 ASP A CA 1
ATOM 700 C C . ASP A 1 90 ? -23.449 3.753 20.986 1.00 98.62 90 ASP A C 1
ATOM 702 O O . ASP A 1 90 ? -23.083 2.995 21.883 1.00 98.62 90 ASP A O 1
ATOM 706 N N . VAL A 1 91 ? -24.729 4.127 20.859 1.00 98.56 91 VAL A N 1
ATOM 707 C CA . VAL A 1 91 ? -25.777 3.756 21.828 1.00 98.56 91 VAL A CA 1
ATOM 708 C C . VAL A 1 91 ? -26.130 2.271 21.718 1.00 98.56 91 VAL A C 1
ATOM 710 O O . VAL A 1 91 ? -26.217 1.578 22.731 1.00 98.56 91 VAL A O 1
ATOM 713 N N . GLY A 1 92 ? -26.279 1.747 20.499 1.00 98.56 92 GLY A N 1
ATOM 714 C CA . GLY A 1 92 ? -26.518 0.326 20.270 1.00 98.56 92 GLY A CA 1
ATOM 715 C C . GLY A 1 92 ? -25.302 -0.532 20.622 1.00 98.56 92 GLY A C 1
ATOM 716 O O . GLY A 1 92 ? -25.460 -1.611 21.192 1.00 98.56 92 GLY A O 1
ATOM 717 N N . ALA A 1 93 ? -24.087 -0.034 20.364 1.00 98.69 93 ALA A N 1
ATOM 718 C CA . ALA A 1 93 ? -22.855 -0.675 20.819 1.00 98.69 93 ALA A CA 1
ATOM 719 C C . ALA A 1 93 ? -22.760 -0.725 22.353 1.00 98.69 93 ALA A C 1
ATOM 721 O O . ALA A 1 93 ? -22.410 -1.769 22.901 1.00 98.69 93 ALA A O 1
ATOM 722 N N . GLN A 1 94 ? -23.132 0.357 23.048 1.00 98.69 94 GLN A N 1
ATOM 723 C CA . GLN A 1 94 ? -23.192 0.391 24.510 1.00 98.69 94 GLN A CA 1
ATOM 724 C C . GLN A 1 94 ? -24.214 -0.610 25.067 1.00 98.69 94 GLN A C 1
ATOM 726 O O . GLN A 1 94 ? -23.898 -1.325 26.014 1.00 98.69 94 GLN A O 1
ATOM 731 N N . ALA A 1 95 ? -25.406 -0.718 24.472 1.00 98.69 95 ALA A N 1
ATOM 732 C CA . ALA A 1 95 ? -26.399 -1.700 24.905 1.00 98.69 95 ALA A CA 1
ATOM 733 C C . ALA A 1 95 ? -25.885 -3.144 24.748 1.00 98.69 95 ALA A C 1
ATOM 735 O O . ALA A 1 95 ? -25.967 -3.936 25.685 1.00 98.69 95 ALA A O 1
ATOM 736 N N . ILE A 1 96 ? -25.280 -3.473 23.598 1.00 98.75 96 ILE A N 1
ATOM 737 C CA . ILE A 1 96 ? -24.644 -4.783 23.374 1.00 98.75 96 ILE A CA 1
ATOM 738 C C . ILE A 1 96 ? -23.512 -5.023 24.387 1.00 98.75 96 ILE A C 1
ATOM 740 O O . ILE A 1 96 ? -23.367 -6.139 24.881 1.00 98.75 96 ILE A O 1
ATOM 744 N N . ALA A 1 97 ? -22.731 -3.995 24.727 1.00 98.62 97 ALA A N 1
ATOM 745 C CA . ALA A 1 97 ? -21.653 -4.095 25.705 1.00 98.62 97 ALA A CA 1
ATOM 746 C C . ALA A 1 97 ? -22.158 -4.415 27.125 1.00 98.62 97 ALA A C 1
ATOM 748 O O . ALA A 1 97 ? -21.605 -5.303 27.769 1.00 98.62 97 ALA A O 1
ATOM 749 N N . GLU A 1 98 ? -23.225 -3.771 27.606 1.00 98.50 98 GLU A N 1
ATOM 750 C CA . GLU A 1 98 ? -23.814 -4.121 28.909 1.00 98.50 98 GLU A CA 1
ATOM 751 C C . GLU A 1 98 ? -24.315 -5.577 28.926 1.00 98.50 98 GLU A C 1
ATOM 753 O O . GLU A 1 98 ? -23.992 -6.329 29.848 1.00 98.50 98 GLU A O 1
ATOM 758 N N . ALA A 1 99 ? -24.973 -6.033 27.853 1.00 98.38 99 ALA A N 1
ATOM 759 C CA . ALA A 1 99 ? -25.395 -7.429 27.737 1.00 98.38 99 ALA A CA 1
ATOM 760 C C . ALA A 1 99 ? -24.214 -8.422 27.703 1.00 98.38 99 ALA A C 1
ATOM 762 O O . ALA A 1 99 ? -24.322 -9.525 28.240 1.00 98.38 99 ALA A O 1
ATOM 763 N N . LEU A 1 100 ? -23.063 -8.050 27.128 1.00 98.25 100 LEU A N 1
ATOM 764 C CA . LEU A 1 100 ? -21.851 -8.884 27.122 1.00 98.25 100 LEU A CA 1
ATOM 765 C C . LEU A 1 100 ? -21.237 -9.092 28.516 1.00 98.25 100 LEU A C 1
ATOM 767 O O . LEU A 1 100 ? -20.578 -10.112 28.717 1.00 98.25 100 LEU A O 1
ATOM 771 N N . LYS A 1 101 ? -21.447 -8.188 29.483 1.00 97.62 101 LYS A N 1
ATOM 772 C CA . LYS A 1 101 ? -20.950 -8.372 30.863 1.00 97.62 101 LYS A CA 1
ATOM 773 C C . LYS A 1 101 ? -21.642 -9.534 31.576 1.00 97.62 101 LYS A C 1
ATOM 775 O O . LYS A 1 101 ? -21.020 -10.227 32.375 1.00 97.62 101 LYS A O 1
ATOM 780 N N . VAL A 1 102 ? -22.925 -9.754 31.277 1.00 97.00 102 VAL A N 1
ATOM 781 C CA . VAL A 1 102 ? -23.748 -10.807 31.897 1.00 97.00 102 VAL A CA 1
ATOM 782 C C . VAL A 1 102 ? -23.911 -12.050 31.019 1.00 97.00 102 VAL A C 1
ATOM 784 O O . VAL A 1 102 ? -24.118 -13.147 31.545 1.00 97.00 102 VAL A O 1
ATOM 787 N N . ASN A 1 103 ? -23.802 -11.924 29.692 1.00 97.25 103 ASN A N 1
ATOM 788 C CA . ASN A 1 103 ? -23.962 -13.058 28.790 1.00 97.25 103 ASN A CA 1
ATOM 789 C C . ASN A 1 103 ? -22.765 -14.024 28.867 1.00 97.25 103 ASN A C 1
ATOM 791 O O . ASN A 1 103 ? -21.611 -13.682 28.609 1.00 97.25 103 ASN A O 1
ATOM 795 N N . THR A 1 104 ? -23.075 -15.286 29.156 1.00 95.94 104 THR A N 1
ATOM 796 C CA . THR A 1 104 ? -22.093 -16.361 29.359 1.00 95.94 104 THR A CA 1
ATOM 797 C C . THR A 1 104 ? -22.071 -17.393 28.224 1.00 95.94 104 THR A C 1
ATOM 799 O O . THR A 1 104 ? -21.568 -18.501 28.408 1.00 95.94 104 THR A O 1
ATOM 802 N N . THR A 1 105 ? -22.605 -17.064 27.041 1.00 97.50 105 THR A N 1
ATOM 803 C CA . THR A 1 105 ? -22.715 -18.021 25.921 1.00 97.50 105 THR A CA 1
ATOM 804 C C . THR A 1 105 ? -22.197 -17.515 24.582 1.00 97.50 105 THR A C 1
ATOM 806 O O . THR A 1 105 ? -21.810 -18.336 23.753 1.00 97.50 105 THR A O 1
ATOM 809 N N . LEU A 1 106 ? -22.170 -16.204 24.342 1.00 98.44 106 LEU A N 1
ATOM 810 C CA . LEU A 1 106 ? -21.772 -15.632 23.064 1.00 98.44 106 LEU A CA 1
ATOM 811 C C . LEU A 1 106 ? -20.248 -15.701 22.888 1.00 98.44 106 LEU A C 1
ATOM 813 O O . LEU A 1 106 ? -19.503 -14.923 23.473 1.00 98.44 106 LEU A O 1
ATOM 817 N N . THR A 1 107 ? -19.791 -16.621 22.039 1.00 98.69 107 THR A N 1
ATOM 818 C CA . THR A 1 107 ? -18.376 -16.813 21.693 1.00 98.69 107 THR A CA 1
ATOM 819 C C . THR A 1 107 ? -17.948 -15.993 20.478 1.00 98.69 107 THR A C 1
ATOM 821 O O . THR A 1 107 ? -16.757 -15.799 20.249 1.00 98.69 107 THR A O 1
ATOM 824 N N . THR A 1 108 ? -18.887 -15.516 19.658 1.00 98.81 108 THR A N 1
ATOM 825 C CA . THR A 1 108 ? -18.598 -14.738 18.446 1.00 98.81 108 THR A CA 1
ATOM 826 C C . THR A 1 108 ? -19.598 -13.607 18.246 1.00 98.81 108 THR A C 1
ATOM 828 O O . THR A 1 108 ? -20.795 -13.843 18.072 1.00 98.81 108 THR A O 1
ATOM 831 N N . LEU A 1 109 ? -19.077 -12.381 18.172 1.00 98.75 109 LEU A N 1
ATOM 832 C CA . LEU A 1 109 ? -19.827 -11.175 17.834 1.00 98.75 109 LEU A CA 1
ATOM 833 C C . LEU A 1 109 ? -19.187 -10.464 16.639 1.00 98.75 109 LEU A C 1
ATOM 835 O O . LEU A 1 109 ? -17.990 -10.173 16.631 1.00 98.75 109 LEU A O 1
ATOM 839 N N . SER A 1 110 ? -20.000 -10.120 15.642 1.00 98.62 110 SER A N 1
ATOM 840 C CA . SER A 1 110 ? -19.577 -9.276 14.526 1.00 98.62 110 SER A CA 1
ATOM 841 C C . SER A 1 110 ? -20.507 -8.085 14.344 1.00 98.62 110 SER A C 1
ATOM 843 O O . SER A 1 110 ? -21.652 -8.243 13.930 1.00 98.62 110 SER A O 1
ATOM 845 N N . VAL A 1 111 ? -19.979 -6.889 14.587 1.00 98.25 111 VAL A N 1
ATOM 846 C CA . VAL A 1 111 ? -20.623 -5.582 14.360 1.00 98.25 111 VAL A CA 1
ATOM 847 C C . VAL A 1 111 ? -19.858 -4.781 13.292 1.00 98.25 111 VAL A C 1
ATOM 849 O O . VAL A 1 111 ? -19.831 -3.554 13.288 1.00 98.25 111 VAL A O 1
ATOM 852 N N . CYS A 1 112 ? -19.237 -5.491 12.349 1.00 98.00 112 CYS A N 1
ATOM 853 C CA . CYS A 1 112 ? -18.476 -4.924 11.238 1.00 98.00 112 CYS A CA 1
ATOM 854 C C . CYS A 1 112 ? -19.321 -3.979 10.355 1.00 98.00 112 CYS A C 1
ATOM 856 O O . CYS A 1 112 ? -20.489 -4.256 10.095 1.00 98.00 112 CYS A O 1
ATOM 858 N N . ALA A 1 113 ? -18.737 -2.899 9.836 1.00 97.44 113 ALA A N 1
ATOM 859 C CA . ALA A 1 113 ? -19.390 -1.935 8.952 1.00 97.44 113 ALA A CA 1
ATOM 860 C C . ALA A 1 113 ? -20.683 -1.363 9.558 1.00 97.44 113 ALA A C 1
ATOM 862 O O . ALA A 1 113 ? -21.770 -1.538 9.007 1.00 97.44 113 ALA A O 1
ATOM 863 N N . ASN A 1 114 ? -20.545 -0.724 10.715 1.00 98.25 114 ASN A N 1
ATOM 864 C CA . ASN A 1 114 ? -21.590 0.017 11.415 1.00 98.25 114 ASN A CA 1
ATOM 865 C C . ASN A 1 114 ? -21.094 1.459 11.675 1.00 98.25 114 ASN A C 1
ATOM 867 O O . ASN A 1 114 ? -20.129 1.913 11.057 1.00 98.25 114 ASN A O 1
ATOM 871 N N . GLU A 1 115 ? -21.769 2.204 12.547 1.00 97.56 115 GLU A N 1
ATOM 872 C CA . GLU A 1 115 ? -21.487 3.613 12.847 1.00 97.56 115 GLU A CA 1
ATOM 873 C C . GLU A 1 115 ? -20.869 3.796 14.250 1.00 97.56 115 GLU A C 1
ATOM 875 O O . GLU A 1 115 ? -20.969 4.867 14.843 1.00 97.56 115 GLU A O 1
ATOM 880 N N . ILE A 1 116 ? -20.205 2.759 14.778 1.00 98.38 116 ILE A N 1
ATOM 881 C CA . ILE A 1 116 ? -19.598 2.757 16.119 1.00 98.38 116 ILE A CA 1
ATOM 882 C C . ILE A 1 116 ? -18.372 3.681 16.139 1.00 98.38 116 ILE A C 1
ATOM 884 O O . ILE A 1 116 ? -17.442 3.500 15.351 1.00 98.38 116 ILE A O 1
ATOM 888 N N . GLY A 1 117 ? -18.362 4.662 17.037 1.00 97.81 117 GLY A N 1
ATOM 889 C CA . GLY A 1 117 ? -17.269 5.601 17.271 1.00 97.81 117 GLY A CA 1
ATOM 890 C C . GLY A 1 117 ? -16.430 5.255 18.504 1.00 97.81 117 GLY A C 1
ATOM 891 O O . GLY A 1 117 ? -16.422 4.125 18.997 1.00 97.81 117 GLY A O 1
ATOM 892 N N . GLU A 1 118 ? -15.711 6.255 19.021 1.00 97.81 118 GLU A N 1
ATOM 893 C CA . GLU A 1 118 ? -14.871 6.125 20.222 1.00 97.81 118 GLU A CA 1
ATOM 894 C C . GLU A 1 118 ? -15.674 5.729 21.475 1.00 97.81 118 GLU A C 1
ATOM 896 O O . GLU A 1 118 ? -15.191 4.936 22.282 1.00 97.81 118 GLU A O 1
ATOM 901 N N . VAL A 1 119 ? -16.909 6.225 21.632 1.00 98.00 119 VAL A N 1
ATOM 902 C CA . VAL A 1 119 ? -17.724 5.997 22.841 1.00 98.00 119 VAL A CA 1
ATOM 903 C C . VAL A 1 119 ? -18.266 4.567 22.892 1.00 98.00 119 VAL A C 1
ATOM 905 O O . VAL A 1 119 ? -18.143 3.897 23.917 1.00 98.00 119 VAL A O 1
ATOM 908 N N . GLY A 1 120 ? -18.812 4.058 21.785 1.00 98.31 120 GLY A N 1
ATOM 909 C CA . GLY A 1 120 ? -19.276 2.677 21.687 1.00 98.31 120 GLY A CA 1
ATOM 910 C C . GLY A 1 120 ? -18.123 1.681 21.799 1.00 98.31 120 GLY A C 1
ATOM 911 O O . GLY A 1 120 ? -18.255 0.649 22.455 1.00 98.31 120 GLY A O 1
ATOM 912 N N . ALA A 1 121 ? -16.955 2.021 21.248 1.00 98.38 121 ALA A N 1
ATOM 913 C CA . ALA A 1 121 ? -15.736 1.238 21.423 1.00 98.38 121 ALA A CA 1
ATOM 914 C C . ALA A 1 121 ? -15.258 1.190 22.879 1.00 98.38 121 ALA A C 1
ATOM 916 O O . ALA A 1 121 ? -14.871 0.124 23.355 1.00 98.38 121 ALA A O 1
ATOM 917 N N . GLN A 1 122 ? -15.326 2.313 23.601 1.00 98.50 122 GLN A N 1
ATOM 918 C CA . GLN A 1 122 ? -15.027 2.357 25.031 1.00 98.50 122 GLN A CA 1
ATOM 919 C C . GLN A 1 122 ? -16.003 1.489 25.838 1.00 98.50 122 GLN A C 1
ATOM 921 O O . GLN A 1 122 ? -15.566 0.746 26.714 1.00 98.50 122 GLN A O 1
ATOM 926 N N . ALA A 1 123 ? -17.302 1.516 25.524 1.00 98.62 123 ALA A N 1
ATOM 927 C CA . ALA A 1 123 ? -18.279 0.649 26.184 1.00 98.62 123 ALA A CA 1
ATOM 928 C C . ALA A 1 123 ? -17.971 -0.843 25.950 1.00 98.62 123 ALA A C 1
ATOM 930 O O . ALA A 1 123 ? -17.907 -1.618 26.905 1.00 98.62 123 ALA A O 1
ATOM 931 N N . VAL A 1 124 ? -17.694 -1.235 24.699 1.00 98.62 124 VAL A N 1
ATOM 932 C CA . VAL A 1 124 ? -17.274 -2.604 24.348 1.00 98.62 124 VAL A CA 1
ATOM 933 C C . VAL A 1 124 ? -15.971 -2.991 25.058 1.00 98.62 124 VAL A C 1
ATOM 935 O O . VAL A 1 124 ? -15.845 -4.122 25.523 1.00 98.62 124 VAL A O 1
ATOM 938 N N . ALA A 1 125 ? -15.021 -2.066 25.204 1.00 98.56 125 ALA A N 1
ATOM 939 C CA . ALA A 1 125 ? -13.786 -2.297 25.944 1.00 98.56 125 ALA A CA 1
ATOM 940 C C . ALA A 1 125 ? -14.026 -2.573 27.439 1.00 98.56 125 ALA A C 1
ATOM 942 O O . ALA A 1 125 ? -13.452 -3.517 27.976 1.00 98.56 125 ALA A O 1
ATOM 943 N N . GLU A 1 126 ? -14.889 -1.811 28.118 1.00 98.31 126 GLU A N 1
ATOM 944 C CA . GLU A 1 126 ? -15.227 -2.108 29.519 1.00 98.31 126 GLU A CA 1
ATOM 945 C C . GLU A 1 126 ? -15.918 -3.474 29.653 1.00 98.31 126 GLU A C 1
ATOM 947 O O . GLU A 1 126 ? -15.551 -4.263 30.521 1.00 98.31 126 GLU A O 1
ATOM 952 N N . ALA A 1 127 ? -16.822 -3.824 28.731 1.00 98.25 127 ALA A N 1
ATOM 953 C CA . ALA A 1 127 ? -17.439 -5.149 28.712 1.00 98.25 127 ALA A CA 1
ATOM 954 C C . ALA A 1 127 ? -16.427 -6.290 28.510 1.00 98.25 127 ALA A C 1
ATOM 956 O O . ALA A 1 127 ? -16.550 -7.332 29.147 1.00 98.25 127 ALA A O 1
ATOM 957 N N . LEU A 1 128 ? -15.393 -6.100 27.682 1.00 98.19 128 LEU A N 1
ATOM 958 C CA . LEU A 1 128 ? -14.323 -7.088 27.485 1.00 98.19 128 LEU A CA 1
ATOM 959 C C . LEU A 1 128 ? -13.478 -7.345 28.745 1.00 98.19 128 LEU A C 1
ATOM 961 O O . LEU A 1 128 ? -12.882 -8.416 28.845 1.00 98.19 128 LEU A O 1
ATOM 965 N N . LYS A 1 129 ? -13.409 -6.414 29.707 1.00 97.31 129 LYS A N 1
ATOM 966 C CA . LYS A 1 129 ? -12.695 -6.642 30.981 1.00 97.31 129 LYS A CA 1
ATOM 967 C C . LYS A 1 129 ? -13.442 -7.608 31.905 1.00 97.31 129 LYS A C 1
ATOM 969 O O . LYS A 1 129 ? -12.807 -8.294 32.700 1.00 97.31 129 LYS A O 1
ATOM 974 N N . GLU A 1 130 ? -14.770 -7.643 31.806 1.00 96.50 130 GLU A N 1
ATOM 975 C CA . GLU A 1 130 ? -15.653 -8.483 32.627 1.00 96.50 130 GLU A CA 1
ATOM 976 C C . GLU A 1 130 ? -16.050 -9.787 31.912 1.00 96.50 130 GLU A C 1
ATOM 978 O O . GLU A 1 130 ? -16.201 -10.833 32.546 1.00 96.50 130 GLU A O 1
ATOM 983 N N . ASN A 1 131 ? -16.201 -9.745 30.585 1.00 97.00 131 ASN A N 1
ATOM 984 C CA . ASN A 1 131 ? -16.611 -10.891 29.786 1.00 97.00 131 ASN A CA 1
ATOM 985 C C . ASN A 1 131 ? -15.517 -11.975 29.734 1.00 97.00 131 ASN A C 1
ATOM 987 O O . ASN A 1 131 ? -14.346 -11.708 29.463 1.00 97.00 131 ASN A O 1
ATOM 991 N N . THR A 1 132 ? -15.939 -13.222 29.947 1.00 95.19 132 THR A N 1
ATOM 992 C CA . THR A 1 132 ? -15.077 -14.415 30.016 1.00 95.19 132 THR A CA 1
ATOM 993 C C . THR A 1 132 ? -15.493 -15.502 29.015 1.00 95.19 132 THR A C 1
ATOM 995 O O . THR A 1 132 ? -15.248 -16.689 29.232 1.00 95.19 132 THR A O 1
ATOM 998 N N . THR A 1 133 ? -16.163 -15.123 27.924 1.00 97.25 133 THR A N 1
ATOM 999 C CA . THR A 1 133 ? -16.816 -16.076 27.006 1.00 97.25 133 THR A CA 1
ATOM 1000 C C . THR A 1 133 ? -16.635 -15.753 25.527 1.00 97.25 133 THR A C 1
ATOM 1002 O O . THR A 1 133 ? -16.629 -16.670 24.705 1.00 97.25 133 THR A O 1
ATOM 1005 N N . LEU A 1 134 ? -16.424 -14.484 25.179 1.00 98.44 134 LEU A N 1
ATOM 1006 C CA . LEU A 1 134 ? -16.197 -14.039 23.813 1.00 98.44 134 LEU A CA 1
ATOM 1007 C C . LEU A 1 134 ? -14.782 -14.432 23.351 1.00 98.44 134 LEU A C 1
ATOM 1009 O O . LEU A 1 134 ? -13.787 -13.978 23.914 1.00 98.44 134 LEU A O 1
ATOM 1013 N N . ASP A 1 135 ? -14.715 -15.271 22.313 1.00 98.50 135 ASP A N 1
ATOM 1014 C CA . ASP A 1 135 ? -13.488 -15.736 21.641 1.00 98.50 135 ASP A CA 1
ATOM 1015 C C . ASP A 1 135 ? -13.143 -14.852 20.433 1.00 98.50 135 ASP A C 1
ATOM 1017 O O . ASP A 1 135 ? -11.977 -14.524 20.197 1.00 98.50 135 ASP A O 1
ATOM 1021 N N . MET A 1 136 ? -14.170 -14.427 19.689 1.00 98.75 136 MET A N 1
ATOM 1022 C CA . MET A 1 136 ? -14.037 -13.617 18.481 1.00 98.75 136 MET A CA 1
ATOM 1023 C C . MET A 1 136 ? -14.879 -12.341 18.554 1.00 98.75 136 MET A C 1
ATOM 1025 O O . MET A 1 136 ? -16.107 -12.396 18.662 1.00 98.75 136 MET A O 1
ATOM 1029 N N . LEU A 1 137 ? -14.221 -11.196 18.370 1.00 98.75 137 LEU A N 1
ATOM 1030 C CA . LEU A 1 137 ? -14.859 -9.895 18.205 1.00 98.75 137 LEU A CA 1
ATOM 1031 C C . LEU A 1 137 ? -14.436 -9.265 16.879 1.00 98.75 137 LEU A C 1
ATOM 1033 O O . LEU A 1 137 ? -13.249 -9.118 16.586 1.00 98.75 137 LEU A O 1
ATOM 1037 N N . ASN A 1 138 ? -15.421 -8.867 16.080 1.00 98.75 138 ASN A N 1
ATOM 1038 C CA . ASN A 1 138 ? -15.196 -8.224 14.795 1.00 98.75 138 ASN A CA 1
ATOM 1039 C C . ASN A 1 138 ? -15.862 -6.837 14.743 1.00 98.75 138 ASN A C 1
ATOM 1041 O O . ASN A 1 138 ? -17.083 -6.727 14.599 1.00 98.75 138 ASN A O 1
ATOM 1045 N N . LEU A 1 139 ? -15.016 -5.807 14.844 1.00 98.50 139 LEU A N 1
ATOM 1046 C CA . LEU A 1 139 ? -15.318 -4.371 14.833 1.00 98.50 139 LEU A CA 1
ATOM 1047 C C . LEU A 1 139 ? -14.878 -3.688 13.520 1.00 98.50 139 LEU A C 1
ATOM 1049 O O . LEU A 1 139 ? -14.885 -2.462 13.437 1.00 98.50 139 LEU A O 1
ATOM 1053 N N . ASN A 1 140 ? -14.514 -4.455 12.489 1.00 98.31 140 ASN A N 1
ATOM 1054 C CA . ASN A 1 140 ? -14.050 -3.974 11.179 1.00 98.31 140 ASN A CA 1
ATOM 1055 C C . ASN A 1 140 ? -14.920 -2.861 10.566 1.00 98.31 140 ASN A C 1
ATOM 1057 O O . ASN A 1 140 ? -16.134 -2.869 10.741 1.00 98.31 140 ASN A O 1
ATOM 1061 N N . HIS A 1 141 ? -14.329 -1.940 9.802 1.00 97.44 141 HIS A N 1
ATOM 1062 C CA . HIS A 1 141 ? -15.015 -0.834 9.113 1.00 97.44 141 HIS A CA 1
ATOM 1063 C C . HIS A 1 141 ? -15.933 0.023 10.021 1.00 97.44 141 HIS A C 1
ATOM 1065 O O . HIS A 1 141 ? -17.082 0.285 9.667 1.00 97.44 141 HIS A O 1
ATOM 1071 N N . ASN A 1 142 ? -15.462 0.445 11.197 1.00 98.00 142 ASN A N 1
ATOM 1072 C CA . ASN A 1 142 ? -16.172 1.385 12.078 1.00 98.00 142 ASN A CA 1
ATOM 1073 C C . ASN A 1 142 ? -15.374 2.708 12.206 1.00 98.00 142 ASN A C 1
ATOM 1075 O O . ASN A 1 142 ? -14.553 3.041 11.351 1.00 98.00 142 ASN A O 1
ATOM 1079 N N . GLN A 1 143 ? -15.653 3.530 13.218 1.00 96.00 143 GLN A N 1
ATOM 1080 C CA . GLN A 1 143 ? -15.065 4.863 13.411 1.00 96.00 143 GLN A CA 1
ATOM 1081 C C . GLN A 1 143 ? -14.345 4.989 14.766 1.00 96.00 143 GLN A C 1
ATOM 1083 O O . GLN A 1 143 ? -14.337 6.062 15.365 1.00 96.00 143 GLN A O 1
ATOM 1088 N N . LEU A 1 144 ? -13.727 3.894 15.228 1.00 97.12 144 LEU A N 1
ATOM 1089 C CA . LEU A 1 144 ? -13.070 3.762 16.537 1.00 97.12 144 LEU A CA 1
ATOM 1090 C C . LEU A 1 144 ? -11.982 4.798 16.845 1.00 97.12 144 LEU A C 1
ATOM 1092 O O . LEU A 1 144 ? -11.774 5.088 18.017 1.00 97.12 144 LEU A O 1
ATOM 1096 N N . GLY A 1 145 ? -11.257 5.301 15.844 1.00 95.44 145 GLY A N 1
ATOM 1097 C CA . GLY A 1 145 ? -10.189 6.283 16.050 1.00 95.44 145 GLY A CA 1
ATOM 1098 C C . GLY A 1 145 ? -9.045 5.787 16.944 1.00 95.44 145 GLY A C 1
ATOM 1099 O O . GLY A 1 145 ? -8.841 4.586 17.139 1.00 95.44 145 GLY A O 1
ATOM 1100 N N . GLU A 1 146 ? -8.269 6.725 17.487 1.00 94.75 146 GLU A N 1
ATOM 1101 C CA . GLU A 1 146 ? -7.184 6.406 18.423 1.00 94.75 146 GLU A CA 1
ATOM 1102 C C . GLU A 1 146 ? -7.715 6.161 19.843 1.00 94.75 146 GLU A C 1
ATOM 1104 O O . GLU A 1 146 ? -7.229 5.250 20.516 1.00 94.75 146 GLU A O 1
ATOM 1109 N N . GLY A 1 147 ? -8.753 6.892 20.278 1.00 95.19 147 GLY A N 1
ATOM 1110 C CA . GLY A 1 147 ? -9.340 6.734 21.612 1.00 95.19 147 GLY A CA 1
ATOM 1111 C C . GLY A 1 147 ? -10.004 5.369 21.816 1.00 95.19 147 GLY A C 1
ATOM 1112 O O . GLY A 1 147 ? -9.764 4.703 22.825 1.00 95.19 147 GLY A O 1
ATOM 1113 N N . GLY A 1 148 ? -10.772 4.896 20.829 1.00 97.88 148 GLY A N 1
ATOM 1114 C CA . GLY A 1 148 ? -11.393 3.571 20.866 1.00 97.88 148 GLY A CA 1
ATOM 1115 C C . GLY A 1 148 ? -10.359 2.444 20.817 1.00 97.88 148 GLY A C 1
ATOM 1116 O O . GLY A 1 148 ? -10.475 1.470 21.560 1.00 97.88 148 GLY A O 1
ATOM 1117 N N . ALA A 1 149 ? -9.298 2.596 20.016 1.00 98.25 149 ALA A N 1
ATOM 1118 C CA . ALA A 1 149 ? -8.182 1.649 19.991 1.00 98.25 149 ALA A CA 1
ATOM 1119 C C . ALA A 1 149 ? -7.441 1.580 21.338 1.00 98.25 149 ALA A C 1
ATOM 1121 O O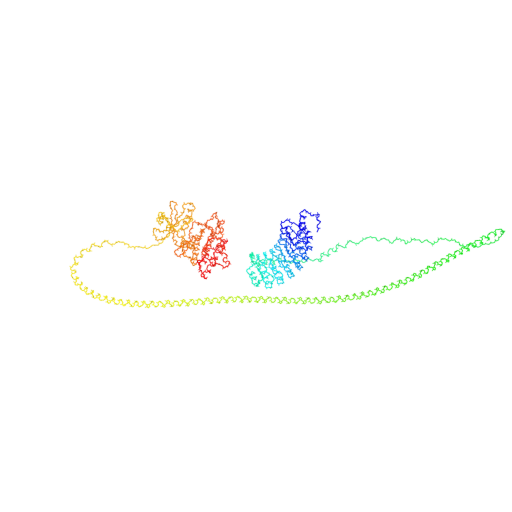 . ALA A 1 149 ? -7.124 0.485 21.802 1.00 98.25 149 ALA A O 1
ATOM 1122 N N . GLN A 1 150 ? -7.216 2.723 21.995 1.00 98.38 150 GLN A N 1
ATOM 1123 C CA . GLN A 1 150 ? -6.610 2.780 23.326 1.00 98.38 150 GLN A CA 1
ATOM 1124 C C . GLN A 1 150 ? -7.490 2.104 24.389 1.00 98.38 150 GLN A C 1
ATOM 1126 O O . GLN A 1 150 ? -6.970 1.356 25.218 1.00 98.38 150 GLN A O 1
ATOM 1131 N N . ALA A 1 151 ? -8.811 2.312 24.354 1.00 98.50 151 ALA A N 1
ATOM 1132 C CA . ALA A 1 151 ? -9.735 1.653 25.276 1.00 98.50 151 ALA A CA 1
ATOM 1133 C C . ALA A 1 151 ? -9.723 0.123 25.096 1.00 98.50 151 ALA A C 1
ATOM 1135 O O . ALA A 1 151 ? -9.544 -0.612 26.068 1.00 98.50 151 ALA A O 1
ATOM 1136 N N . ILE A 1 152 ? -9.835 -0.359 23.851 1.00 98.62 152 ILE A N 1
ATOM 1137 C CA . ILE A 1 152 ? -9.759 -1.792 23.524 1.00 98.62 152 ILE A CA 1
ATOM 1138 C C . ILE A 1 152 ? -8.409 -2.383 23.958 1.00 98.62 152 ILE A C 1
ATOM 1140 O O . ILE A 1 152 ? -8.375 -3.466 24.539 1.00 98.62 152 ILE A O 1
ATOM 1144 N N . ALA A 1 153 ? -7.301 -1.668 23.755 1.00 98.50 153 ALA A N 1
ATOM 1145 C CA . ALA A 1 153 ? -5.986 -2.098 24.220 1.00 98.50 153 ALA A CA 1
ATOM 1146 C C . ALA A 1 153 ? -5.914 -2.244 25.751 1.00 98.50 153 ALA A C 1
ATOM 1148 O O . ALA A 1 153 ? -5.390 -3.240 26.246 1.00 98.50 153 ALA A O 1
ATOM 1149 N N . GLU A 1 154 ? -6.473 -1.304 26.516 1.00 98.31 154 GLU A N 1
ATOM 1150 C CA . GLU A 1 154 ? -6.529 -1.423 27.978 1.00 98.31 154 GLU A CA 1
ATOM 1151 C C . GLU A 1 154 ? -7.370 -2.632 28.418 1.00 98.31 154 GLU A C 1
ATOM 1153 O O . GLU A 1 154 ? -6.996 -3.342 29.350 1.00 98.31 154 GLU A O 1
ATOM 1158 N N . ALA A 1 155 ? -8.460 -2.931 27.707 1.00 98.25 155 ALA A N 1
ATOM 1159 C CA . ALA A 1 155 ? -9.258 -4.127 27.959 1.00 98.25 155 ALA A CA 1
ATOM 1160 C C . ALA A 1 155 ? -8.493 -5.431 27.681 1.00 98.25 155 ALA A C 1
ATOM 1162 O O . ALA A 1 155 ? -8.569 -6.366 28.478 1.00 98.25 155 ALA A O 1
ATOM 1163 N N . LEU A 1 156 ? -7.699 -5.489 26.606 1.00 98.12 156 LEU A N 1
ATOM 1164 C CA . LEU A 1 156 ? -6.879 -6.660 26.263 1.00 98.12 156 LEU A CA 1
ATOM 1165 C C . LEU A 1 156 ? -5.824 -7.012 27.324 1.00 98.12 156 LEU A C 1
ATOM 1167 O O . LEU A 1 156 ? -5.413 -8.168 27.396 1.00 98.12 156 LEU A O 1
ATOM 1171 N N . LYS A 1 157 ? -5.390 -6.060 28.160 1.00 97.44 157 LYS A N 1
ATOM 1172 C CA . LYS A 1 157 ? -4.473 -6.345 29.280 1.00 97.44 157 LYS A CA 1
ATOM 1173 C C . LYS A 1 157 ? -5.120 -7.202 30.372 1.00 97.44 157 LYS A C 1
ATOM 1175 O O . LYS A 1 157 ? -4.409 -7.920 31.069 1.00 97.44 157 LYS A O 1
ATOM 1180 N N . ALA A 1 158 ? -6.442 -7.104 30.530 1.00 96.06 158 ALA A N 1
ATOM 1181 C CA . ALA A 1 158 ? -7.216 -7.821 31.543 1.00 96.06 158 ALA A CA 1
ATOM 1182 C C . ALA A 1 158 ? -7.998 -9.016 30.971 1.00 96.06 158 ALA A C 1
ATOM 1184 O O . ALA A 1 158 ? -8.184 -10.013 31.667 1.00 96.06 158 ALA A O 1
ATOM 1185 N N . ASN A 1 159 ? -8.452 -8.936 29.715 1.00 97.38 159 ASN A N 1
ATOM 1186 C CA . ASN A 1 159 ? -9.204 -10.012 29.081 1.00 97.38 159 ASN A CA 1
ATOM 1187 C C . ASN A 1 159 ? -8.324 -11.253 28.845 1.00 97.38 159 ASN A C 1
ATOM 1189 O O . ASN A 1 159 ? -7.193 -11.156 28.368 1.00 97.38 159 ASN A O 1
ATOM 1193 N N . THR A 1 160 ? -8.878 -12.428 29.151 1.00 95.44 160 THR A N 1
ATOM 1194 C CA . THR A 1 160 ? -8.183 -13.725 29.090 1.00 95.44 160 THR A CA 1
ATOM 1195 C C . THR A 1 160 ? -8.887 -14.751 28.192 1.00 95.44 160 THR A C 1
ATOM 1197 O O . THR A 1 160 ? -8.619 -15.948 28.293 1.00 95.44 160 THR A O 1
ATOM 1200 N N . THR A 1 161 ? -9.793 -14.313 27.313 1.00 97.19 161 THR A N 1
ATOM 1201 C CA . THR A 1 161 ? -10.665 -15.223 26.541 1.00 97.19 161 THR A CA 1
ATOM 1202 C C . THR A 1 161 ? -10.754 -14.891 25.061 1.00 97.19 161 THR A C 1
ATOM 1204 O O . THR A 1 161 ? -10.914 -15.799 24.250 1.00 97.19 161 THR A O 1
ATOM 1207 N N . LEU A 1 162 ? -10.589 -13.622 24.691 1.00 98.38 162 LEU A N 1
ATOM 1208 C CA . LEU A 1 162 ? -10.583 -13.188 23.306 1.00 98.38 162 LEU A CA 1
ATOM 1209 C C . LEU A 1 162 ? -9.310 -13.697 22.621 1.00 98.38 162 LEU A C 1
ATOM 1211 O O . LEU A 1 162 ? -8.192 -13.359 23.025 1.00 98.38 162 LEU A O 1
ATOM 1215 N N . THR A 1 163 ? -9.484 -14.503 21.572 1.00 98.50 163 THR A N 1
ATOM 1216 C CA . THR A 1 163 ? -8.385 -15.029 20.753 1.00 98.50 163 THR A CA 1
ATOM 1217 C C . THR A 1 163 ? -8.290 -14.350 19.391 1.00 98.50 163 THR A C 1
ATOM 1219 O O . THR A 1 163 ? -7.203 -14.324 18.806 1.00 98.50 163 THR A O 1
ATOM 1222 N N . LYS A 1 164 ? -9.392 -13.778 18.885 1.00 98.75 164 LYS A N 1
ATOM 1223 C CA . LYS A 1 164 ? -9.459 -13.108 17.579 1.00 98.75 164 LYS A CA 1
ATOM 1224 C C . LYS A 1 164 ? -10.118 -11.743 17.681 1.00 98.75 164 LYS A C 1
ATOM 1226 O O . LYS A 1 164 ? -11.286 -11.631 18.055 1.00 98.75 164 LYS A O 1
ATOM 1231 N N . LEU A 1 165 ? -9.380 -10.722 17.265 1.00 98.62 165 LEU A N 1
ATOM 1232 C CA . LEU A 1 165 ? -9.837 -9.341 17.249 1.00 98.62 165 LEU A CA 1
ATOM 1233 C C . LEU A 1 165 ? -9.637 -8.736 15.860 1.00 98.62 165 LEU A C 1
ATOM 1235 O O . LEU A 1 165 ? -8.516 -8.670 15.357 1.00 98.62 165 LEU A O 1
ATOM 1239 N N . TYR A 1 166 ? -10.729 -8.276 15.256 1.00 98.75 166 TYR A N 1
ATOM 1240 C CA . TYR A 1 166 ? -10.701 -7.610 13.959 1.00 98.75 166 TYR A CA 1
ATOM 1241 C C . TYR A 1 166 ? -11.052 -6.123 14.115 1.00 98.75 166 TYR A C 1
ATOM 1243 O O . TYR A 1 166 ? -12.138 -5.786 14.596 1.00 98.75 166 TYR A O 1
ATOM 1251 N N . LEU A 1 167 ? -10.107 -5.257 13.734 1.00 98.31 167 LEU A N 1
ATOM 1252 C CA . LEU A 1 167 ? -10.108 -3.795 13.862 1.00 98.31 167 LEU A CA 1
ATOM 1253 C C . LEU A 1 167 ? -9.726 -3.100 12.536 1.00 98.31 167 LEU A C 1
ATOM 1255 O O . LEU A 1 167 ? -9.192 -1.989 12.542 1.00 98.31 167 LEU A O 1
ATOM 1259 N N . ASN A 1 168 ? -9.977 -3.723 11.383 1.00 96.00 168 ASN A N 1
ATOM 1260 C CA . ASN A 1 168 ? -9.680 -3.118 10.082 1.00 96.00 168 ASN A CA 1
ATOM 1261 C C . ASN A 1 168 ? -10.482 -1.817 9.852 1.00 96.00 168 ASN A C 1
ATOM 1263 O O . ASN A 1 168 ? -11.526 -1.623 10.474 1.00 96.00 168 ASN A O 1
ATOM 1267 N N . GLU A 1 169 ? -10.021 -0.938 8.958 1.00 96.62 169 GLU A N 1
ATOM 1268 C CA . GLU A 1 169 ? -10.748 0.271 8.511 1.00 96.62 169 GLU A CA 1
ATOM 1269 C C . GLU A 1 169 ? -11.384 1.111 9.640 1.00 96.62 169 GLU A C 1
ATOM 1271 O O . GLU A 1 169 ? -12.499 1.608 9.514 1.00 96.62 169 GLU A O 1
ATOM 1276 N N . ASN A 1 170 ? -10.669 1.292 10.753 1.00 97.31 170 ASN A N 1
ATOM 1277 C CA . ASN A 1 170 ? -11.183 1.943 11.963 1.00 97.31 170 ASN A CA 1
ATOM 1278 C C . ASN A 1 170 ? -10.579 3.324 12.257 1.00 97.31 170 ASN A C 1
ATOM 1280 O O . ASN A 1 170 ? -10.870 3.931 13.286 1.00 97.31 170 ASN A O 1
ATOM 1284 N N . ARG A 1 171 ? -9.761 3.849 11.333 1.00 96.31 171 ARG A N 1
ATOM 1285 C CA . ARG A 1 171 ? -9.016 5.118 11.468 1.00 96.31 171 ARG A CA 1
ATOM 1286 C C . ARG A 1 171 ? -8.009 5.124 12.632 1.00 96.31 171 ARG A C 1
ATOM 1288 O O . ARG A 1 171 ? -7.699 6.185 13.162 1.00 96.31 171 ARG A O 1
ATOM 1295 N N . ILE A 1 172 ? -7.478 3.958 12.999 1.00 97.31 172 ILE A N 1
ATOM 1296 C CA . ILE A 1 172 ? -6.482 3.811 14.069 1.00 97.31 172 ILE A CA 1
ATOM 1297 C C . ILE A 1 172 ? -5.137 4.377 13.592 1.00 97.31 172 ILE A C 1
ATOM 1299 O O . ILE A 1 172 ? -4.590 3.896 12.600 1.00 97.31 172 ILE A O 1
ATOM 1303 N N . GLY A 1 173 ? -4.621 5.402 14.270 1.00 96.62 173 GLY A N 1
ATOM 1304 C CA . GLY A 1 173 ? -3.303 5.989 14.012 1.00 96.62 173 GLY A CA 1
ATOM 1305 C C . GLY A 1 173 ? -2.178 5.360 14.840 1.00 96.62 173 GLY A C 1
ATOM 1306 O O . GLY A 1 173 ? -2.354 4.325 15.492 1.00 96.62 173 GLY A O 1
ATOM 1307 N N . ASP A 1 174 ? -1.006 5.997 14.817 1.00 96.75 174 ASP A N 1
ATOM 1308 C CA . ASP A 1 174 ? 0.187 5.528 15.529 1.00 96.75 174 ASP A CA 1
ATOM 1309 C C . ASP A 1 174 ? -0.018 5.433 17.050 1.00 96.75 174 ASP A C 1
ATOM 1311 O O . ASP A 1 174 ? 0.486 4.486 17.657 1.00 96.75 174 ASP A O 1
ATOM 1315 N N . ALA A 1 175 ? -0.789 6.336 17.673 1.00 96.62 175 ALA A N 1
ATOM 1316 C CA . ALA A 1 175 ? -1.018 6.288 19.120 1.00 96.62 175 ALA A CA 1
ATOM 1317 C C . ALA A 1 175 ? -1.907 5.096 19.518 1.00 96.62 175 ALA A C 1
ATOM 1319 O O . ALA A 1 175 ? -1.646 4.412 20.511 1.00 96.62 175 ALA A O 1
ATOM 1320 N N . GLY A 1 176 ? -2.917 4.782 18.699 1.00 97.75 176 GLY A N 1
ATOM 1321 C CA . GLY A 1 176 ? -3.745 3.588 18.885 1.00 97.75 176 GLY A CA 1
ATOM 1322 C C . GLY A 1 176 ? -2.949 2.292 18.685 1.00 97.75 176 GLY A C 1
ATOM 1323 O O . GLY A 1 176 ? -3.071 1.358 19.478 1.00 97.75 176 GLY A O 1
ATOM 1324 N N . ALA A 1 177 ? -2.067 2.251 17.681 1.00 98.06 177 ALA A N 1
ATOM 1325 C CA . ALA A 1 177 ? -1.159 1.125 17.454 1.00 98.06 177 ALA A CA 1
ATOM 1326 C C . ALA A 1 177 ? -0.151 0.929 18.602 1.00 98.06 177 ALA A C 1
ATOM 1328 O O . ALA A 1 177 ? 0.099 -0.207 19.005 1.00 98.06 177 ALA A O 1
ATOM 1329 N N . GLN A 1 178 ? 0.384 2.016 19.171 1.00 98.50 178 GLN A N 1
ATOM 1330 C CA . GLN A 1 178 ? 1.231 1.978 20.368 1.00 98.50 178 GLN A CA 1
ATOM 1331 C C . GLN A 1 178 ? 0.491 1.398 21.579 1.00 98.50 178 GLN A C 1
ATOM 1333 O O . GLN A 1 178 ? 1.025 0.518 22.252 1.00 98.50 178 GLN A O 1
ATOM 1338 N N . ALA A 1 179 ? -0.747 1.828 21.837 1.00 98.50 179 ALA A N 1
ATOM 1339 C CA . ALA A 1 179 ? -1.544 1.286 22.936 1.00 98.50 179 ALA A CA 1
ATOM 1340 C C . ALA A 1 179 ? -1.777 -0.228 22.775 1.00 98.50 179 ALA A C 1
ATOM 1342 O O . ALA A 1 179 ? -1.548 -0.995 23.714 1.00 98.50 179 ALA A O 1
ATOM 1343 N N . ILE A 1 180 ? -2.157 -0.670 21.569 1.00 98.50 180 ILE A N 1
ATOM 1344 C CA . ILE A 1 180 ? -2.327 -2.094 21.236 1.00 98.50 180 ILE A CA 1
ATOM 1345 C C . ILE A 1 180 ? -1.009 -2.862 21.411 1.00 98.50 180 ILE A C 1
ATOM 1347 O O . ILE A 1 180 ? -1.018 -3.969 21.947 1.00 98.50 180 ILE A O 1
ATOM 1351 N N . ALA A 1 181 ? 0.131 -2.283 21.028 1.00 98.12 181 ALA A N 1
ATOM 1352 C CA . ALA A 1 181 ? 1.438 -2.896 21.236 1.00 98.12 181 ALA A CA 1
ATOM 1353 C C . ALA A 1 181 ? 1.760 -3.110 22.727 1.00 98.12 181 ALA A C 1
ATOM 1355 O O . ALA A 1 181 ? 2.171 -4.206 23.105 1.00 98.12 181 ALA A O 1
ATOM 1356 N N . GLU A 1 182 ? 1.520 -2.120 23.594 1.00 98.31 182 GLU A N 1
ATOM 1357 C CA . GLU A 1 182 ? 1.694 -2.292 25.046 1.00 98.31 182 GLU A CA 1
ATOM 1358 C C . GLU A 1 182 ? 0.757 -3.364 25.622 1.00 98.31 182 GLU A C 1
ATOM 1360 O O . GLU A 1 182 ? 1.163 -4.137 26.490 1.00 98.31 182 GLU A O 1
ATOM 1365 N N . ALA A 1 183 ? -0.472 -3.473 25.110 1.00 98.31 183 ALA A N 1
ATOM 1366 C CA . ALA A 1 183 ? -1.384 -4.547 25.495 1.00 98.31 183 ALA A CA 1
ATOM 1367 C C . ALA A 1 183 ? -0.875 -5.930 25.059 1.00 98.31 183 ALA A C 1
ATOM 1369 O O . ALA A 1 183 ? -0.892 -6.872 25.850 1.00 98.31 183 ALA A O 1
ATOM 1370 N N . LEU A 1 184 ? -0.345 -6.052 23.838 1.00 97.44 184 LEU A N 1
ATOM 1371 C CA . LEU A 1 184 ? 0.245 -7.293 23.330 1.00 97.44 184 LEU A CA 1
ATOM 1372 C C . LEU A 1 184 ? 1.483 -7.742 24.123 1.00 97.44 184 LEU A C 1
ATOM 1374 O O . LEU A 1 184 ? 1.764 -8.936 24.148 1.00 97.44 184 LEU A O 1
ATOM 1378 N N . LYS A 1 185 ? 2.216 -6.855 24.808 1.00 96.88 185 LYS A N 1
ATOM 1379 C CA . LYS A 1 185 ? 3.341 -7.283 25.667 1.00 96.88 185 LYS A CA 1
ATOM 1380 C C . LYS A 1 185 ? 2.901 -8.141 26.859 1.00 96.88 185 LYS A C 1
ATOM 1382 O O . LYS A 1 185 ? 3.705 -8.933 27.345 1.00 96.88 185 LYS A O 1
ATOM 1387 N N . VAL A 1 186 ? 1.658 -7.980 27.327 1.00 97.25 186 VAL A N 1
ATOM 1388 C CA . VAL A 1 186 ? 1.118 -8.676 28.511 1.00 97.25 186 VAL A CA 1
ATOM 1389 C C . VAL A 1 186 ? -0.026 -9.639 28.191 1.00 97.25 186 VAL A C 1
ATOM 1391 O O . VAL A 1 186 ? -0.197 -10.622 28.908 1.00 97.25 186 VAL A O 1
ATOM 1394 N N . ASN A 1 187 ? -0.792 -9.404 27.121 1.00 97.25 187 ASN A N 1
ATOM 1395 C CA . ASN A 1 187 ? -1.857 -10.309 26.708 1.00 97.25 187 ASN A CA 1
ATOM 1396 C C . ASN A 1 187 ? -1.277 -11.622 26.159 1.00 97.25 187 ASN A C 1
ATOM 1398 O O . ASN A 1 187 ? -0.419 -11.632 25.273 1.00 97.25 187 ASN A O 1
ATOM 1402 N N . THR A 1 188 ? -1.793 -12.740 26.665 1.00 95.44 188 THR A N 1
ATOM 1403 C CA . THR A 1 188 ? -1.342 -14.096 26.328 1.00 95.44 188 THR A CA 1
ATOM 1404 C C . THR A 1 188 ? -2.399 -14.919 25.591 1.00 95.44 188 THR A C 1
ATOM 1406 O O . THR A 1 188 ? -2.211 -16.128 25.440 1.00 95.44 188 THR A O 1
ATOM 1409 N N . THR A 1 189 ? -3.476 -14.296 25.092 1.00 97.38 189 THR A N 1
ATOM 1410 C CA . THR A 1 189 ? -4.661 -14.995 24.551 1.00 97.38 189 THR A CA 1
ATOM 1411 C C . THR A 1 189 ? -5.000 -14.647 23.104 1.00 97.38 189 THR A C 1
ATOM 1413 O O . THR A 1 189 ? -5.433 -15.528 22.363 1.00 97.38 189 THR A O 1
ATOM 1416 N N . VAL A 1 190 ? -4.751 -13.411 22.659 1.00 98.12 190 VAL A N 1
ATOM 1417 C CA . VAL A 1 190 ? -4.986 -12.992 21.271 1.00 98.12 190 VAL A CA 1
ATOM 1418 C C . VAL A 1 190 ? -3.989 -13.693 20.344 1.00 98.12 190 VAL A C 1
ATOM 1420 O O . VAL A 1 190 ? -2.787 -13.432 20.366 1.00 98.12 190 VAL A O 1
ATOM 1423 N N . THR A 1 191 ? -4.510 -14.588 19.505 1.00 97.81 191 THR A N 1
ATOM 1424 C CA . THR A 1 191 ? -3.764 -15.348 18.490 1.00 97.81 191 THR A CA 1
ATOM 1425 C C . THR A 1 191 ? -3.890 -14.741 17.094 1.00 97.81 191 THR A C 1
ATOM 1427 O O . THR A 1 191 ? -2.997 -14.955 16.271 1.00 97.81 191 THR A O 1
ATOM 1430 N N . GLY A 1 192 ? -4.950 -13.972 16.823 1.00 97.94 192 GLY A N 1
ATOM 1431 C CA . GLY A 1 192 ? -5.178 -13.288 15.550 1.00 97.94 192 GLY A CA 1
ATOM 1432 C C . GLY A 1 192 ? -5.640 -11.844 15.741 1.00 97.94 192 GLY A C 1
ATOM 1433 O O . GLY A 1 192 ? -6.650 -11.601 16.401 1.00 97.94 192 GLY A O 1
ATOM 1434 N N . LEU A 1 193 ? -4.918 -10.903 15.132 1.00 98.19 193 LEU A N 1
ATOM 1435 C CA . LEU A 1 193 ? -5.225 -9.473 15.153 1.00 98.19 193 LEU A CA 1
ATOM 1436 C C . LEU A 1 193 ? -5.231 -8.904 13.727 1.00 98.19 193 LEU A C 1
ATOM 1438 O O . LEU A 1 193 ? -4.255 -9.042 12.990 1.00 98.19 193 LEU A O 1
ATOM 1442 N N . ASP A 1 194 ? -6.317 -8.242 13.341 1.00 98.06 194 ASP A N 1
ATOM 1443 C CA . ASP A 1 194 ? -6.444 -7.574 12.042 1.00 98.06 194 ASP A CA 1
ATOM 1444 C C . ASP A 1 194 ? -6.515 -6.051 12.219 1.00 98.06 194 ASP A C 1
ATOM 1446 O O . ASP A 1 194 ? -7.465 -5.530 12.800 1.00 98.06 194 ASP A O 1
ATOM 1450 N N . LEU A 1 195 ? -5.496 -5.348 11.720 1.00 97.69 195 LEU A N 1
ATOM 1451 C CA . LEU A 1 195 ? -5.364 -3.889 11.696 1.00 97.69 195 LEU A CA 1
ATOM 1452 C C . LEU A 1 195 ? -5.286 -3.346 10.253 1.00 97.69 195 LEU A C 1
ATOM 1454 O O . LEU A 1 195 ? -4.832 -2.217 10.043 1.00 97.69 195 LEU A O 1
ATOM 1458 N N . HIS A 1 196 ? -5.742 -4.113 9.260 1.00 95.31 196 HIS A N 1
ATOM 1459 C CA . HIS A 1 196 ? -5.780 -3.738 7.843 1.00 95.31 196 HIS A CA 1
ATOM 1460 C C . HIS A 1 196 ? -6.442 -2.367 7.577 1.00 95.31 196 HIS A C 1
ATOM 1462 O O . HIS A 1 196 ? -7.430 -1.999 8.211 1.00 95.31 196 HIS A O 1
ATOM 1468 N N . THR A 1 197 ? -5.923 -1.609 6.608 1.00 95.19 197 THR A N 1
ATOM 1469 C CA . THR A 1 197 ? -6.492 -0.327 6.130 1.00 95.19 197 THR A CA 1
ATOM 1470 C C . THR A 1 197 ? -6.787 0.690 7.244 1.00 95.19 197 THR A C 1
ATOM 1472 O O . THR A 1 197 ? -7.798 1.394 7.247 1.00 95.19 197 THR A O 1
ATOM 1475 N N . ASN A 1 198 ? -5.880 0.803 8.213 1.00 97.19 198 ASN A N 1
ATOM 1476 C CA . ASN A 1 198 ? -5.904 1.857 9.224 1.00 97.19 198 ASN A CA 1
ATOM 1477 C C . ASN A 1 198 ? -4.995 3.038 8.818 1.00 97.19 198 ASN A C 1
ATOM 1479 O O . ASN A 1 198 ? -4.762 3.278 7.628 1.00 97.19 198 ASN A O 1
ATOM 1483 N N . GLN A 1 199 ? -4.572 3.849 9.789 1.00 96.19 199 GLN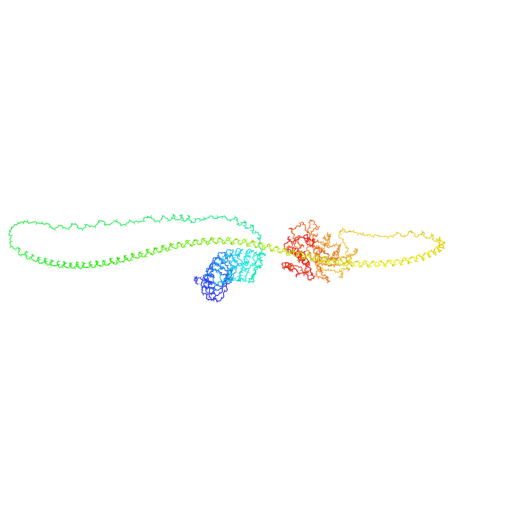 A N 1
ATOM 1484 C CA . GLN A 1 199 ? -3.713 5.023 9.608 1.00 96.19 199 GLN A CA 1
ATOM 1485 C C . GLN A 1 199 ? -2.353 4.851 10.306 1.00 96.19 199 GLN A C 1
ATOM 1487 O O . GLN A 1 199 ? -1.702 5.835 10.646 1.00 96.19 199 GLN A O 1
ATOM 1492 N N . ILE A 1 200 ? -1.926 3.604 10.518 1.00 96.12 200 ILE A N 1
ATOM 1493 C CA . ILE A 1 200 ? -0.687 3.268 11.225 1.00 96.12 200 ILE A CA 1
ATOM 1494 C C . ILE A 1 200 ? 0.508 3.608 10.327 1.00 96.12 200 ILE A C 1
ATOM 1496 O O . ILE A 1 200 ? 0.555 3.193 9.169 1.00 96.12 200 ILE A O 1
ATOM 1500 N N . GLY A 1 201 ? 1.460 4.372 10.849 1.00 94.94 201 GLY A N 1
ATOM 1501 C CA . GLY A 1 201 ? 2.722 4.706 10.205 1.00 94.94 201 GLY A CA 1
ATOM 1502 C C . GLY A 1 201 ? 3.885 3.890 10.768 1.00 94.94 201 GLY A C 1
ATOM 1503 O O . GLY A 1 201 ? 3.719 2.849 11.412 1.00 94.94 201 GLY A O 1
ATOM 1504 N N . ASP A 1 202 ? 5.104 4.372 10.532 1.00 94.31 202 ASP A N 1
ATOM 1505 C CA . ASP A 1 202 ? 6.305 3.697 11.024 1.00 94.31 202 ASP A CA 1
ATOM 1506 C C . ASP A 1 202 ? 6.385 3.681 12.558 1.00 94.31 202 ASP A C 1
ATOM 1508 O O . ASP A 1 202 ? 6.911 2.722 13.118 1.00 94.31 202 ASP A O 1
ATOM 1512 N N . VAL A 1 203 ? 5.861 4.694 13.256 1.00 95.12 203 VAL A N 1
ATOM 1513 C CA . VAL A 1 203 ? 5.971 4.801 14.723 1.00 95.12 203 VAL A CA 1
ATOM 1514 C C . VAL A 1 203 ? 5.150 3.711 15.421 1.00 95.12 203 VAL A C 1
ATOM 1516 O O . VAL A 1 203 ? 5.667 3.023 16.305 1.00 95.12 203 VAL A O 1
ATOM 1519 N N . GLY A 1 204 ? 3.907 3.489 14.990 1.00 96.38 204 GLY A N 1
ATOM 1520 C CA . GLY A 1 204 ? 3.070 2.392 15.467 1.00 96.38 204 GLY A CA 1
ATOM 1521 C C . GLY A 1 204 ? 3.624 1.026 15.061 1.00 96.38 204 GLY A C 1
ATOM 1522 O O . GLY A 1 204 ? 3.636 0.102 15.873 1.00 96.38 204 GLY A O 1
ATOM 1523 N N . ALA A 1 205 ? 4.176 0.905 13.848 1.00 96.44 205 ALA A N 1
ATOM 1524 C CA . ALA A 1 205 ? 4.829 -0.322 13.392 1.00 96.44 205 ALA A CA 1
ATOM 1525 C C . ALA A 1 205 ? 6.052 -0.711 14.244 1.00 96.44 205 ALA A C 1
ATOM 1527 O O . ALA A 1 205 ? 6.203 -1.885 14.580 1.00 96.44 205 ALA A O 1
ATOM 1528 N N . HIS A 1 206 ? 6.890 0.251 14.651 1.00 96.19 206 HIS A N 1
ATOM 1529 C CA . HIS A 1 206 ? 8.010 -0.007 15.565 1.00 96.19 206 HIS A CA 1
ATOM 1530 C C . HIS A 1 206 ? 7.522 -0.452 16.951 1.00 96.19 206 HIS A C 1
ATOM 1532 O O . HIS A 1 206 ? 8.063 -1.404 17.506 1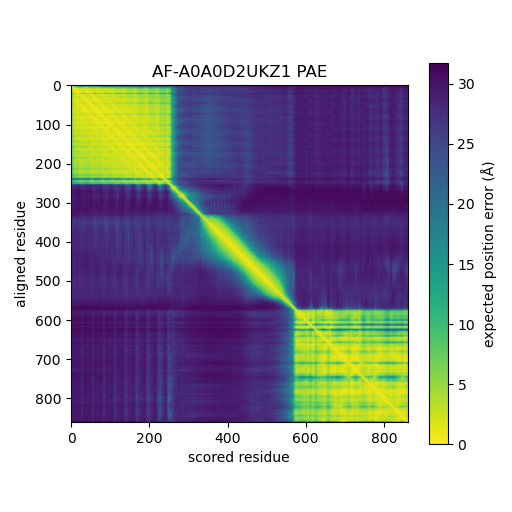.00 96.19 206 HIS A O 1
ATOM 1538 N N . ALA A 1 207 ? 6.472 0.170 17.498 1.00 97.69 207 ALA A N 1
ATOM 1539 C CA . ALA A 1 207 ? 5.917 -0.245 18.788 1.00 97.69 207 ALA A CA 1
ATOM 1540 C C . ALA A 1 207 ? 5.383 -1.689 18.744 1.00 97.69 207 ALA A C 1
ATOM 1542 O O . ALA A 1 207 ? 5.716 -2.505 19.606 1.00 97.69 207 ALA A O 1
ATOM 1543 N N . ILE A 1 208 ? 4.626 -2.032 17.696 1.00 97.38 208 ILE A N 1
ATOM 1544 C CA . ILE A 1 208 ? 4.152 -3.401 17.451 1.00 97.38 208 ILE A CA 1
ATOM 1545 C C . ILE A 1 208 ? 5.337 -4.366 17.279 1.00 97.38 208 ILE A C 1
ATOM 1547 O O . ILE A 1 208 ? 5.301 -5.474 17.816 1.00 97.38 208 ILE A O 1
ATOM 1551 N N . ALA A 1 209 ? 6.410 -3.957 16.597 1.00 96.12 209 ALA A N 1
ATOM 1552 C CA . ALA A 1 209 ? 7.618 -4.766 16.463 1.00 96.12 209 ALA A CA 1
ATOM 1553 C C . ALA A 1 209 ? 8.254 -5.092 17.829 1.00 96.12 209 ALA A C 1
ATOM 1555 O O . ALA A 1 209 ? 8.548 -6.256 18.102 1.00 96.12 209 ALA A O 1
ATOM 1556 N N . GLU A 1 210 ? 8.398 -4.113 18.727 1.00 95.56 210 GLU A N 1
ATOM 1557 C CA . GLU A 1 210 ? 8.882 -4.366 20.093 1.00 95.56 210 GLU A CA 1
ATOM 1558 C C . GLU A 1 210 ? 7.960 -5.318 20.873 1.00 95.56 210 GLU A C 1
ATOM 1560 O O . GLU A 1 210 ? 8.441 -6.211 21.573 1.00 95.56 210 GLU A O 1
ATOM 1565 N N . ALA A 1 211 ? 6.638 -5.204 20.708 1.00 96.25 211 ALA A N 1
ATOM 1566 C CA . ALA A 1 211 ? 5.690 -6.129 21.329 1.00 96.25 211 ALA A CA 1
ATOM 1567 C C . ALA A 1 211 ? 5.839 -7.572 20.811 1.00 96.25 211 ALA A C 1
ATOM 1569 O O . ALA A 1 211 ? 5.822 -8.515 21.601 1.00 96.25 211 ALA A O 1
ATOM 1570 N N . LEU A 1 212 ? 6.064 -7.766 19.507 1.00 95.38 212 LEU A N 1
ATOM 1571 C CA . LEU A 1 212 ? 6.274 -9.086 18.891 1.00 95.38 212 LEU A CA 1
ATOM 1572 C C . LEU A 1 212 ? 7.578 -9.779 19.331 1.00 95.38 212 LEU A C 1
ATOM 1574 O O . LEU A 1 212 ? 7.669 -11.011 19.275 1.00 95.38 212 LEU A O 1
ATOM 1578 N N . LYS A 1 213 ? 8.585 -9.028 19.802 1.00 93.44 213 LYS A N 1
ATOM 1579 C CA . LYS A 1 213 ? 9.801 -9.621 20.388 1.00 93.44 213 LYS A CA 1
ATOM 1580 C C . LYS A 1 213 ? 9.489 -10.395 21.667 1.00 93.44 213 LYS A C 1
ATOM 1582 O O . LYS A 1 213 ? 10.067 -11.463 21.871 1.00 93.44 213 LYS A O 1
ATOM 1587 N N . VAL A 1 214 ? 8.553 -9.912 22.489 1.00 93.69 214 VAL A N 1
ATOM 1588 C CA . VAL A 1 214 ? 8.176 -10.544 23.768 1.00 93.69 214 VAL A CA 1
ATOM 1589 C C . VAL A 1 214 ? 6.935 -11.432 23.664 1.00 93.69 214 VAL A C 1
ATOM 1591 O O . VAL A 1 214 ? 6.940 -12.527 24.221 1.00 93.69 214 VAL A O 1
ATOM 1594 N N . ASN A 1 215 ? 5.914 -11.035 22.900 1.00 93.62 215 ASN A N 1
ATOM 1595 C CA . ASN A 1 215 ? 4.704 -11.832 22.712 1.00 93.62 215 ASN A CA 1
ATOM 1596 C C . ASN A 1 215 ? 5.017 -13.124 21.928 1.00 93.62 215 ASN A C 1
ATOM 1598 O O . ASN A 1 215 ? 5.759 -13.109 20.940 1.00 93.62 215 ASN A O 1
ATOM 1602 N N . LYS A 1 216 ? 4.463 -14.252 22.395 1.00 91.12 216 LYS A N 1
ATOM 1603 C CA . LYS A 1 216 ? 4.567 -15.582 21.760 1.00 91.12 216 LYS A CA 1
ATOM 1604 C C . LYS A 1 216 ? 3.210 -16.234 21.469 1.00 91.12 216 LYS A C 1
ATOM 1606 O O . LYS A 1 216 ? 3.185 -17.340 20.941 1.00 91.12 216 LYS A O 1
ATOM 1611 N N . THR A 1 217 ? 2.105 -15.560 21.792 1.00 94.81 217 THR A N 1
ATOM 1612 C CA . THR A 1 217 ? 0.740 -16.038 21.521 1.00 94.81 217 THR A CA 1
ATOM 1613 C C . THR A 1 217 ? 0.257 -15.610 20.139 1.00 94.81 217 THR A C 1
ATOM 1615 O O . THR A 1 217 ? -0.429 -16.379 19.470 1.00 94.81 217 THR A O 1
ATOM 1618 N N . LEU A 1 218 ? 0.594 -14.396 19.695 1.00 96.12 218 LEU A N 1
ATOM 1619 C CA . LEU A 1 218 ? 0.090 -13.851 18.443 1.00 96.12 218 LEU A CA 1
ATOM 1620 C C . LEU A 1 218 ? 0.676 -14.636 17.261 1.00 96.12 218 LEU A C 1
ATOM 1622 O O . LEU A 1 218 ? 1.892 -14.679 17.062 1.00 96.12 218 LEU A O 1
ATOM 1626 N N . THR A 1 219 ? -0.212 -15.270 16.494 1.00 96.06 219 THR A N 1
ATOM 1627 C CA . THR A 1 219 ? 0.122 -16.142 15.354 1.00 96.06 219 THR A CA 1
ATOM 1628 C C . THR A 1 219 ? -0.190 -15.519 14.000 1.00 96.06 219 THR A C 1
ATOM 1630 O O . THR A 1 219 ? 0.400 -15.904 12.996 1.00 96.06 219 THR A O 1
ATOM 1633 N N . THR A 1 220 ? -1.119 -14.565 13.954 1.00 96.44 220 THR A N 1
ATOM 1634 C CA . THR A 1 220 ? -1.502 -13.834 12.744 1.00 96.44 220 THR A CA 1
ATOM 1635 C C . THR A 1 220 ? -1.661 -12.362 13.084 1.00 96.44 220 THR A C 1
ATOM 1637 O O . THR A 1 220 ? -2.435 -12.017 13.979 1.00 96.44 220 THR A O 1
ATOM 1640 N N . LEU A 1 221 ? -0.977 -11.499 12.338 1.00 96.81 221 LEU A N 1
ATOM 1641 C CA . LEU A 1 221 ? -1.150 -10.055 12.396 1.00 96.81 221 LEU A CA 1
ATOM 1642 C C . LEU A 1 221 ? -1.245 -9.489 10.977 1.00 96.81 221 LEU A C 1
ATOM 1644 O O . LEU A 1 221 ? -0.321 -9.638 10.177 1.00 96.81 221 LEU A O 1
ATOM 1648 N N . CYS A 1 222 ? -2.350 -8.808 10.681 1.00 97.06 222 CYS A N 1
ATOM 1649 C CA . CYS A 1 222 ? -2.529 -8.092 9.423 1.00 97.06 222 CYS A CA 1
ATOM 1650 C C . CYS A 1 222 ? -2.348 -6.582 9.625 1.00 97.06 222 CYS A C 1
ATOM 1652 O O . CYS A 1 222 ? -3.031 -5.970 10.442 1.00 97.06 222 CYS A O 1
ATOM 1654 N N . LEU A 1 223 ? -1.425 -5.990 8.868 1.00 96.38 223 LEU A N 1
ATOM 1655 C CA . LEU A 1 223 ? -1.131 -4.556 8.805 1.00 96.38 223 LEU A CA 1
ATOM 1656 C C . LEU A 1 223 ? -1.139 -4.044 7.352 1.00 96.38 223 LEU A C 1
ATOM 1658 O O . LEU A 1 223 ? -0.651 -2.942 7.082 1.00 96.38 223 LEU A O 1
ATOM 1662 N N . SER A 1 224 ? -1.684 -4.809 6.401 1.00 94.25 224 SER A N 1
ATOM 1663 C CA . SER A 1 224 ? -1.764 -4.400 4.996 1.00 94.25 224 SER A CA 1
ATOM 1664 C C . SER A 1 224 ? -2.573 -3.111 4.806 1.00 94.25 224 SER A C 1
ATOM 1666 O O . SER A 1 224 ? -3.437 -2.769 5.614 1.00 94.25 224 SER A O 1
ATOM 1668 N N . GLN A 1 225 ? -2.262 -2.363 3.744 1.00 94.06 225 GLN A N 1
ATOM 1669 C CA . GLN A 1 225 ? -2.910 -1.083 3.407 1.00 94.06 225 GLN A CA 1
ATOM 1670 C C . GLN A 1 225 ? -2.896 -0.008 4.523 1.00 94.06 225 GLN A C 1
ATOM 1672 O O . GLN A 1 225 ? -3.761 0.865 4.564 1.00 94.06 225 GLN A O 1
ATOM 1677 N N . ASN A 1 226 ? -1.899 -0.010 5.407 1.00 95.38 226 ASN A N 1
ATOM 1678 C CA . ASN A 1 226 ? -1.609 1.111 6.311 1.00 95.38 226 ASN A CA 1
ATOM 1679 C C . ASN A 1 226 ? -0.640 2.111 5.634 1.00 95.38 226 ASN A C 1
ATOM 1681 O O . ASN A 1 226 ? -0.559 2.141 4.406 1.00 95.38 226 ASN A O 1
ATOM 1685 N N . PHE A 1 227 ? 0.066 2.953 6.394 1.00 94.75 227 PHE A N 1
ATOM 1686 C CA . PHE A 1 227 ? 1.051 3.927 5.897 1.00 94.75 227 PHE A CA 1
ATOM 1687 C C . PHE A 1 227 ? 2.498 3.560 6.282 1.00 94.75 227 PHE A C 1
ATOM 1689 O O . PHE A 1 227 ? 3.332 4.446 6.478 1.00 94.75 227 PHE A O 1
ATOM 1696 N N . LEU A 1 228 ? 2.813 2.265 6.409 1.00 92.19 228 LEU A N 1
ATOM 1697 C CA . LEU A 1 228 ? 4.166 1.818 6.750 1.00 92.19 228 LEU A CA 1
ATOM 1698 C C . LEU A 1 228 ? 5.129 2.065 5.583 1.00 92.19 228 LEU A C 1
ATOM 1700 O O . LEU A 1 228 ? 4.840 1.710 4.437 1.00 92.19 228 LEU A O 1
ATOM 1704 N N . THR A 1 229 ? 6.310 2.601 5.888 1.00 90.81 229 THR A N 1
ATOM 1705 C CA . THR A 1 229 ? 7.418 2.720 4.937 1.00 90.81 229 THR A CA 1
ATOM 1706 C C . THR A 1 229 ? 8.469 1.630 5.199 1.00 90.81 229 THR A C 1
ATOM 1708 O O . THR A 1 229 ? 8.287 0.745 6.040 1.00 90.81 229 THR A O 1
ATOM 1711 N N . ASN A 1 230 ? 9.576 1.637 4.447 1.00 89.38 230 ASN A N 1
ATOM 1712 C CA . ASN A 1 230 ? 10.629 0.624 4.582 1.00 89.38 230 ASN A CA 1
ATOM 1713 C C . ASN A 1 230 ? 11.159 0.490 6.031 1.00 89.38 230 ASN A C 1
ATOM 1715 O O . ASN A 1 230 ? 11.254 -0.645 6.493 1.00 89.38 230 ASN A O 1
ATOM 1719 N N . PRO A 1 231 ? 11.458 1.577 6.775 1.00 89.50 231 PRO A N 1
ATOM 1720 C CA . PRO A 1 231 ? 11.669 1.556 8.224 1.00 89.50 231 PRO A CA 1
ATOM 1721 C C . PRO A 1 231 ? 10.685 0.694 9.036 1.00 89.50 231 PRO A C 1
ATOM 1723 O O . PRO A 1 231 ? 11.126 -0.265 9.667 1.00 89.50 231 PRO A O 1
ATOM 1726 N N . GLY A 1 232 ? 9.377 0.975 9.016 1.00 90.69 232 GLY A N 1
ATOM 1727 C CA . GLY A 1 232 ? 8.388 0.233 9.808 1.00 90.69 232 GLY A CA 1
ATOM 1728 C C . GLY A 1 232 ? 8.238 -1.227 9.374 1.00 90.69 232 GLY A C 1
ATOM 1729 O O . GLY A 1 232 ? 8.156 -2.124 10.215 1.00 90.69 232 GLY A O 1
ATOM 1730 N N . ILE A 1 233 ? 8.287 -1.494 8.063 1.00 91.88 233 ILE A N 1
ATOM 1731 C CA . ILE A 1 233 ? 8.285 -2.861 7.513 1.00 91.88 233 ILE A CA 1
ATOM 1732 C C . ILE A 1 233 ? 9.523 -3.640 7.982 1.00 91.88 233 ILE A C 1
ATOM 1734 O O . ILE A 1 233 ? 9.415 -4.807 8.366 1.00 91.88 233 ILE A O 1
ATOM 1738 N N . ASN A 1 234 ? 10.700 -3.008 7.971 1.00 90.44 234 ASN A N 1
ATOM 1739 C CA . ASN A 1 234 ? 11.945 -3.626 8.416 1.00 90.44 234 ASN A CA 1
ATOM 1740 C C . ASN A 1 234 ? 11.926 -3.907 9.920 1.00 90.44 234 ASN A C 1
ATOM 1742 O O . ASN A 1 234 ? 12.313 -5.005 10.309 1.00 90.44 234 ASN A O 1
ATOM 1746 N N . ALA A 1 235 ? 11.421 -2.985 10.746 1.00 92.25 235 ALA A N 1
ATOM 1747 C CA . ALA A 1 235 ? 11.266 -3.203 12.183 1.00 92.25 235 ALA A CA 1
ATOM 1748 C C . ALA A 1 235 ? 10.428 -4.461 12.472 1.00 92.25 235 ALA A C 1
ATOM 1750 O O . ALA A 1 235 ? 10.879 -5.347 13.196 1.00 92.25 235 ALA A O 1
ATOM 1751 N N . LEU A 1 236 ? 9.261 -4.596 11.827 1.00 92.31 236 LEU A N 1
ATOM 1752 C CA . LEU A 1 236 ? 8.374 -5.759 11.975 1.00 92.31 236 LEU A CA 1
ATOM 1753 C C . LEU A 1 236 ? 9.018 -7.072 11.493 1.00 92.31 236 LEU A C 1
ATOM 1755 O O . LEU A 1 236 ? 8.889 -8.105 12.153 1.00 92.31 236 LEU A O 1
ATOM 1759 N N . ARG A 1 237 ? 9.762 -7.041 10.380 1.00 89.50 237 ARG A N 1
ATOM 1760 C CA . ARG A 1 237 ? 10.484 -8.217 9.854 1.00 89.50 237 ARG A CA 1
ATOM 1761 C C . ARG A 1 237 ? 11.704 -8.613 10.694 1.00 89.50 237 ARG A C 1
ATOM 1763 O O . ARG A 1 237 ? 12.056 -9.787 10.724 1.00 89.50 237 ARG A O 1
ATOM 1770 N N . GLN A 1 238 ? 12.340 -7.666 11.384 1.00 85.44 238 GLN A N 1
ATOM 1771 C CA . GLN A 1 238 ? 13.534 -7.894 12.211 1.00 85.44 238 GLN A CA 1
ATOM 1772 C C . GLN A 1 238 ? 13.215 -8.275 13.669 1.00 85.44 238 GLN A C 1
ATOM 1774 O O . GLN A 1 238 ? 14.128 -8.462 14.469 1.00 85.44 238 GLN A O 1
ATOM 1779 N N . THR A 1 239 ? 11.939 -8.461 14.021 1.00 79.81 239 THR A N 1
ATOM 1780 C CA . THR A 1 239 ? 11.507 -8.890 15.368 1.00 79.81 239 THR A CA 1
ATOM 1781 C C . THR A 1 239 ? 12.032 -10.260 15.797 1.00 79.81 239 THR A C 1
ATOM 1783 O O . THR A 1 239 ? 12.026 -10.571 16.986 1.00 79.81 239 THR A O 1
ATOM 1786 N N . GLY A 1 240 ? 12.431 -11.111 14.845 1.00 61.84 240 GLY A N 1
ATOM 1787 C CA . GLY A 1 240 ? 12.789 -12.508 15.108 1.00 61.84 240 GLY A CA 1
ATOM 1788 C C . GLY A 1 240 ? 11.604 -13.380 15.544 1.00 61.84 240 GLY A C 1
ATOM 1789 O O . GLY A 1 240 ? 11.808 -14.521 15.957 1.00 61.84 240 GLY A O 1
ATOM 1790 N N . SER A 1 241 ? 10.368 -12.870 15.464 1.00 66.38 241 SER A N 1
ATOM 1791 C CA . SER A 1 241 ? 9.167 -13.631 15.804 1.00 66.38 241 SER A CA 1
ATOM 1792 C C . SER A 1 241 ? 8.838 -14.622 14.687 1.00 66.38 241 SER A C 1
ATOM 1794 O O . SER A 1 241 ? 8.288 -14.258 13.653 1.00 66.38 241 SER A O 1
ATOM 1796 N N . THR A 1 242 ? 9.188 -15.892 14.890 1.00 65.06 242 THR A N 1
ATOM 1797 C CA . THR A 1 242 ? 8.877 -16.990 13.957 1.00 65.06 242 THR A CA 1
ATOM 1798 C C . THR A 1 242 ? 7.459 -17.540 14.119 1.00 65.06 242 THR A C 1
ATOM 1800 O O . THR A 1 242 ? 7.031 -18.365 13.315 1.00 65.06 242 THR A O 1
ATOM 1803 N N . THR A 1 243 ? 6.733 -17.113 15.156 1.00 72.62 243 THR A N 1
ATOM 1804 C CA . THR A 1 243 ? 5.381 -17.593 15.480 1.00 72.62 243 THR A CA 1
ATOM 1805 C C . THR A 1 243 ? 4.276 -16.761 14.838 1.00 72.62 243 THR A C 1
ATOM 1807 O O . THR A 1 243 ? 3.190 -17.291 14.630 1.00 72.62 243 THR A O 1
ATOM 1810 N N . CYS A 1 244 ? 4.535 -15.487 14.521 1.00 87.38 244 CYS A N 1
ATOM 1811 C CA . CYS A 1 244 ? 3.539 -14.564 13.981 1.00 87.38 244 CYS A CA 1
ATOM 1812 C C . CYS A 1 244 ? 3.680 -14.405 12.462 1.00 87.38 244 CYS A C 1
ATOM 1814 O O . CYS A 1 244 ? 4.694 -13.911 11.969 1.00 87.38 244 CYS A O 1
ATOM 1816 N N . ASN A 1 245 ? 2.645 -14.788 11.716 1.00 90.62 245 ASN A N 1
ATOM 1817 C CA . ASN A 1 245 ? 2.524 -14.497 10.295 1.00 90.62 245 ASN A CA 1
ATOM 1818 C C . ASN A 1 245 ? 2.118 -13.026 10.094 1.00 90.62 245 ASN A C 1
ATOM 1820 O O . ASN A 1 245 ? 1.074 -12.599 10.592 1.00 90.62 245 ASN A O 1
ATOM 1824 N N . LEU A 1 246 ? 2.943 -12.274 9.363 1.00 91.56 246 LEU A N 1
ATOM 1825 C CA . LEU A 1 246 ? 2.803 -10.834 9.146 1.00 91.56 246 LEU A CA 1
ATOM 1826 C C . LEU A 1 246 ? 2.335 -10.544 7.715 1.00 91.56 246 LEU A C 1
ATOM 1828 O O . LEU A 1 246 ? 3.130 -10.636 6.779 1.00 91.56 246 LEU A O 1
ATOM 1832 N N . ASP A 1 247 ? 1.079 -10.125 7.548 1.00 91.19 247 ASP A N 1
ATOM 1833 C CA . ASP A 1 247 ? 0.638 -9.499 6.296 1.00 91.19 247 ASP A CA 1
ATOM 1834 C C . ASP A 1 247 ? 0.964 -8.000 6.333 1.00 91.19 247 ASP A C 1
ATOM 1836 O O . ASP A 1 247 ? 0.392 -7.242 7.118 1.00 91.19 247 ASP A O 1
ATOM 1840 N N . LEU A 1 248 ? 1.902 -7.586 5.479 1.00 90.31 248 LEU A N 1
ATOM 1841 C CA . LEU A 1 248 ? 2.382 -6.208 5.343 1.00 90.31 248 LEU A CA 1
ATOM 1842 C C . LEU A 1 248 ? 2.106 -5.638 3.940 1.00 90.31 248 LEU A C 1
ATOM 1844 O O . LEU A 1 248 ? 2.665 -4.596 3.590 1.00 90.31 248 LEU A O 1
ATOM 1848 N N . ASP A 1 249 ? 1.293 -6.305 3.120 1.00 85.25 249 ASP A N 1
ATOM 1849 C CA . ASP A 1 249 ? 1.176 -5.988 1.697 1.00 85.25 249 ASP A CA 1
ATOM 1850 C C . ASP A 1 249 ? 0.410 -4.680 1.412 1.00 85.25 249 ASP A C 1
ATOM 1852 O O . ASP A 1 249 ? -0.307 -4.123 2.244 1.00 85.25 249 ASP A O 1
ATOM 1856 N N . GLN A 1 250 ? 0.564 -4.171 0.185 1.00 85.19 250 GLN A N 1
ATOM 1857 C CA . GLN A 1 250 ? -0.238 -3.067 -0.370 1.00 85.19 250 GLN A CA 1
ATOM 1858 C C . GLN A 1 250 ? -0.270 -1.774 0.478 1.00 85.19 250 GLN A C 1
ATOM 1860 O O . GLN A 1 250 ? -1.273 -1.064 0.463 1.00 85.19 250 GLN A O 1
ATOM 1865 N N . GLN A 1 251 ? 0.807 -1.439 1.200 1.00 92.00 251 GLN A N 1
ATOM 1866 C CA . GLN A 1 251 ? 0.892 -0.183 1.962 1.00 92.00 251 GLN A CA 1
ATOM 1867 C C . GLN A 1 251 ? 0.528 1.033 1.096 1.00 92.00 251 GLN A C 1
ATOM 1869 O O . GLN A 1 251 ? 0.958 1.164 -0.054 1.00 92.00 251 GLN A O 1
ATOM 1874 N N . ARG A 1 252 ? -0.295 1.920 1.655 1.00 87.25 252 ARG A N 1
ATOM 1875 C CA . ARG A 1 252 ? -0.787 3.130 1.000 1.00 87.25 252 ARG A CA 1
ATOM 1876 C C . ARG A 1 252 ? 0.283 4.208 1.079 1.00 87.25 252 ARG A C 1
ATOM 1878 O O . ARG A 1 252 ? 0.910 4.416 2.114 1.00 87.25 252 ARG A O 1
ATOM 1885 N N . PHE A 1 253 ? 0.450 4.953 -0.006 1.00 64.56 253 PHE A N 1
ATOM 1886 C CA . PHE A 1 253 ? 1.315 6.124 0.006 1.00 64.56 253 PHE A CA 1
ATOM 1887 C C . PHE A 1 253 ? 0.644 7.234 0.827 1.00 64.56 253 PHE A C 1
ATOM 1889 O O . PHE A 1 253 ? -0.469 7.652 0.501 1.00 64.56 253 PHE A O 1
ATOM 1896 N N . SER A 1 254 ? 1.294 7.711 1.891 1.00 53.88 254 SER A N 1
ATOM 1897 C CA . SER A 1 254 ? 0.813 8.886 2.624 1.00 53.88 254 SER A CA 1
ATOM 1898 C C . SER A 1 254 ? 1.035 10.136 1.762 1.00 53.88 254 SER A C 1
ATOM 1900 O O . SER A 1 254 ? 2.187 10.438 1.447 1.00 53.88 254 SER A O 1
ATOM 1902 N N . PRO A 1 255 ? -0.005 10.911 1.389 1.00 39.56 255 PRO A N 1
ATOM 1903 C CA . PRO A 1 255 ? 0.179 12.097 0.544 1.00 39.56 255 PRO A CA 1
ATOM 1904 C C . PRO A 1 255 ? 0.864 13.273 1.265 1.00 39.56 255 PRO A C 1
ATOM 1906 O O . PRO A 1 255 ? 1.028 14.338 0.678 1.00 39.56 255 PRO A O 1
ATOM 1909 N N . HIS A 1 256 ? 1.214 13.115 2.547 1.00 43.78 256 HIS A N 1
ATOM 1910 C CA . HIS A 1 256 ? 1.662 14.188 3.434 1.00 43.78 256 HIS A CA 1
ATOM 1911 C C . HIS A 1 256 ? 2.953 13.814 4.178 1.00 43.78 256 HIS A C 1
ATOM 1913 O O . HIS A 1 256 ? 2.993 13.759 5.405 1.00 43.78 256 HIS A O 1
ATOM 1919 N N . ALA A 1 257 ? 4.050 13.628 3.442 1.00 41.34 257 ALA A N 1
ATOM 1920 C CA . ALA A 1 257 ? 5.402 13.503 4.003 1.00 41.34 257 ALA A CA 1
ATOM 1921 C C . ALA A 1 257 ? 5.970 14.851 4.526 1.00 41.34 257 ALA A C 1
ATOM 1923 O O . ALA A 1 257 ? 7.126 15.185 4.288 1.00 41.34 257 ALA A O 1
ATOM 1924 N N . ASN A 1 258 ? 5.152 15.667 5.207 1.00 39.75 258 ASN A N 1
ATOM 1925 C CA . ASN A 1 258 ? 5.557 16.968 5.759 1.00 39.75 258 ASN A CA 1
ATOM 1926 C C . ASN A 1 258 ? 4.759 17.347 7.026 1.00 39.75 258 ASN A C 1
ATOM 1928 O O . ASN A 1 258 ? 4.158 18.419 7.138 1.00 39.75 258 ASN A O 1
ATOM 1932 N N . TRP A 1 259 ? 4.754 16.449 8.014 1.00 43.59 259 TRP A N 1
ATOM 1933 C CA . TRP A 1 259 ? 4.093 16.680 9.305 1.00 43.59 259 TRP A CA 1
ATOM 1934 C C . TRP A 1 259 ? 4.754 17.771 10.160 1.00 43.59 259 TRP A C 1
ATOM 1936 O O . TRP A 1 259 ? 4.085 18.360 11.010 1.00 43.59 259 TRP A O 1
ATOM 1946 N N . ALA A 1 260 ? 6.009 18.137 9.870 1.00 39.78 260 ALA A N 1
ATOM 1947 C CA . ALA A 1 260 ? 6.703 19.254 10.513 1.00 39.78 260 ALA A CA 1
ATOM 1948 C C . ALA A 1 260 ? 5.966 20.601 10.348 1.00 39.78 260 ALA A C 1
ATOM 1950 O O . ALA A 1 260 ? 6.017 21.443 11.243 1.00 39.78 260 ALA A O 1
ATOM 1951 N N . GLN A 1 261 ? 5.235 20.804 9.243 1.00 38.19 261 GLN A N 1
ATOM 1952 C CA . GLN A 1 261 ? 4.458 22.031 9.005 1.00 38.19 261 GLN A CA 1
ATOM 1953 C C . GLN A 1 261 ? 2.989 21.945 9.456 1.00 38.19 261 GLN A C 1
ATOM 1955 O O . GLN A 1 261 ? 2.355 22.983 9.660 1.00 38.19 261 GLN A O 1
ATOM 1960 N N . ILE A 1 262 ? 2.443 20.740 9.657 1.00 41.22 262 ILE A N 1
ATOM 1961 C CA . ILE A 1 262 ? 1.063 20.546 10.139 1.00 41.22 262 ILE A CA 1
ATOM 1962 C C . ILE A 1 262 ? 1.014 20.592 11.673 1.00 41.22 262 ILE A C 1
ATOM 1964 O O . ILE A 1 262 ? 0.174 21.301 12.232 1.00 41.22 262 ILE A O 1
ATOM 1968 N N . ALA A 1 263 ? 1.972 19.958 12.362 1.00 41.25 263 ALA A N 1
ATOM 1969 C CA . ALA A 1 263 ? 2.101 20.042 13.821 1.00 41.25 263 ALA A CA 1
ATOM 1970 C C . ALA A 1 263 ? 2.268 21.499 14.307 1.00 41.25 263 ALA A C 1
ATOM 1972 O O . ALA A 1 263 ? 1.640 21.916 15.281 1.00 41.25 263 ALA A O 1
ATOM 1973 N N . ALA A 1 264 ? 3.022 22.315 13.559 1.00 36.09 264 ALA A N 1
ATOM 1974 C CA . ALA A 1 264 ? 3.209 23.741 13.834 1.00 36.09 264 ALA A CA 1
ATOM 1975 C C . ALA A 1 264 ? 1.924 24.589 13.697 1.00 36.09 264 ALA A C 1
ATOM 1977 O O . ALA A 1 264 ? 1.853 25.684 14.254 1.00 36.09 264 ALA A O 1
ATOM 1978 N N . ARG A 1 265 ? 0.897 24.107 12.978 1.00 39.09 265 ARG A N 1
ATOM 1979 C CA . ARG A 1 265 ? -0.404 24.789 12.836 1.00 39.09 265 ARG A CA 1
ATOM 1980 C C . ARG A 1 265 ? -1.439 24.346 13.871 1.00 39.09 265 ARG A C 1
ATOM 1982 O O . ARG A 1 265 ? -2.271 25.162 14.256 1.00 39.09 265 ARG A O 1
ATOM 1989 N N . ALA A 1 266 ? -1.367 23.107 14.361 1.00 37.84 266 ALA A N 1
ATOM 1990 C CA . ALA A 1 266 ? -2.238 22.624 15.437 1.00 37.84 266 ALA A CA 1
ATOM 1991 C C . ALA A 1 266 ? -1.904 23.265 16.803 1.00 37.84 266 ALA A C 1
ATOM 1993 O O . ALA A 1 266 ? -2.803 23.561 17.587 1.00 37.84 266 ALA A O 1
ATOM 1994 N N . ALA A 1 267 ? -0.627 23.567 17.060 1.00 38.59 267 ALA A N 1
ATOM 1995 C CA . ALA A 1 267 ? -0.158 24.157 18.319 1.00 38.59 267 ALA A CA 1
ATOM 1996 C C . ALA A 1 267 ? -0.537 25.645 18.540 1.00 38.59 267 ALA A C 1
ATOM 1998 O O . ALA A 1 267 ? -0.179 26.220 19.565 1.00 38.59 267 ALA A O 1
ATOM 1999 N N . ALA A 1 268 ? -1.246 26.288 17.602 1.00 35.94 268 ALA A N 1
ATOM 2000 C CA . ALA A 1 268 ? -1.538 27.727 17.642 1.00 35.94 268 ALA A CA 1
ATOM 2001 C C . ALA A 1 268 ? -2.960 28.096 18.125 1.00 35.94 268 ALA A C 1
ATOM 2003 O O . ALA A 1 268 ? -3.272 29.285 18.228 1.00 35.94 268 ALA A O 1
ATOM 2004 N N . HIS A 1 269 ? -3.837 27.123 18.412 1.00 45.00 269 HIS A N 1
ATOM 2005 C CA . HIS A 1 269 ? -5.244 27.361 18.792 1.00 45.00 269 HIS A CA 1
ATOM 2006 C C . HIS A 1 269 ? -5.708 26.565 20.029 1.00 45.00 269 HIS A C 1
ATOM 2008 O O . HIS A 1 269 ? -6.728 25.882 20.016 1.00 45.00 269 HIS A O 1
ATOM 2014 N N . THR A 1 270 ? -5.009 26.744 21.153 1.00 34.09 270 THR A N 1
ATOM 2015 C CA . THR A 1 270 ? -5.500 26.376 22.495 1.00 34.09 270 THR A CA 1
ATOM 2016 C C . THR A 1 270 ? -5.402 27.561 23.463 1.00 34.09 270 THR A C 1
ATOM 2018 O O . THR A 1 270 ? -4.514 27.658 24.304 1.00 34.09 270 THR A O 1
ATOM 2021 N N . GLN A 1 271 ? -6.362 28.486 23.361 1.00 32.03 271 GLN A N 1
ATOM 2022 C CA . GLN A 1 271 ? -6.643 29.441 24.441 1.00 32.03 271 GLN A CA 1
ATOM 2023 C C . GLN A 1 271 ? -7.285 28.692 25.626 1.00 32.03 271 GLN A C 1
ATOM 2025 O O . GLN A 1 271 ? -8.199 27.892 25.400 1.00 32.03 271 GLN A O 1
ATOM 2030 N N . PRO A 1 272 ? -6.866 28.933 26.882 1.00 33.66 272 PRO A N 1
ATOM 2031 C CA . PRO A 1 272 ? -7.479 28.289 28.038 1.00 33.66 272 PRO A CA 1
ATOM 2032 C C . PRO A 1 272 ? -8.913 28.798 28.242 1.00 33.66 272 PRO A C 1
ATOM 2034 O O . PRO A 1 272 ? -9.141 29.989 28.457 1.00 33.66 272 PRO A O 1
ATOM 2037 N N . LYS A 1 273 ? -9.897 27.888 28.218 1.00 30.31 273 LYS A N 1
ATOM 2038 C CA . LYS A 1 273 ? -11.262 28.199 28.671 1.00 30.31 273 LYS A CA 1
ATOM 2039 C C . LYS A 1 273 ? -11.229 28.525 30.174 1.00 30.31 273 LYS A C 1
ATOM 2041 O O . LYS A 1 273 ? -10.727 27.699 30.937 1.00 30.31 273 LYS A O 1
ATOM 2046 N N . PRO A 1 274 ? -11.779 29.667 30.624 1.00 32.44 274 PRO A N 1
ATOM 2047 C CA . PRO A 1 274 ? -11.893 29.953 32.048 1.00 32.44 274 PRO A CA 1
ATOM 2048 C C . PRO A 1 274 ? -12.884 28.997 32.723 1.00 32.44 274 PRO A C 1
ATOM 2050 O O . PRO A 1 274 ? -13.896 28.598 32.143 1.00 32.44 274 PRO A O 1
ATOM 2053 N N . SER A 1 275 ? -12.585 28.641 33.969 1.00 35.00 275 SER A N 1
ATOM 2054 C CA . SER A 1 275 ? -13.395 27.758 34.803 1.00 35.00 275 SER A CA 1
ATOM 2055 C C . SER A 1 275 ? -14.747 28.387 35.158 1.00 35.00 275 SER A C 1
ATOM 2057 O O . SER A 1 275 ? -14.825 29.486 35.707 1.00 35.00 275 SER A O 1
ATOM 2059 N N . VAL A 1 276 ? -15.835 27.661 34.885 1.00 35.00 276 VAL A N 1
ATOM 2060 C CA . VAL A 1 276 ? -17.186 28.059 35.304 1.00 35.00 276 VAL A CA 1
ATOM 2061 C C . VAL A 1 276 ? -17.361 27.739 36.788 1.00 35.00 276 VAL A C 1
ATOM 2063 O O . VAL A 1 276 ? -17.369 26.577 37.195 1.00 35.00 276 VAL A O 1
ATOM 2066 N N . ASN A 1 277 ? -17.499 28.779 37.611 1.00 38.09 277 ASN A N 1
ATOM 2067 C CA . ASN A 1 277 ? -17.662 28.650 39.057 1.00 38.09 277 ASN A CA 1
ATOM 2068 C C . ASN A 1 277 ? -19.107 28.264 39.437 1.00 38.09 277 ASN A C 1
ATOM 2070 O O . ASN A 1 277 ? -19.934 29.110 39.781 1.00 38.09 277 ASN A O 1
ATOM 2074 N N . LEU A 1 278 ? -19.384 26.958 39.426 1.00 42.22 278 LEU A N 1
ATOM 2075 C CA . LEU A 1 278 ? -20.669 26.352 39.810 1.00 42.22 278 LEU A CA 1
ATOM 2076 C C . LEU A 1 278 ? -21.116 26.631 41.265 1.00 42.22 278 LEU A C 1
ATOM 2078 O O . LEU A 1 278 ? -22.261 26.338 41.615 1.00 42.22 278 LEU A O 1
ATOM 2082 N N . ALA A 1 279 ? -20.268 27.224 42.117 1.00 39.31 279 ALA A N 1
ATOM 2083 C CA . ALA A 1 279 ? -20.638 27.584 43.488 1.00 39.31 279 ALA A CA 1
ATOM 2084 C C . ALA A 1 279 ? -21.403 28.920 43.594 1.00 39.31 279 ALA A C 1
ATOM 2086 O O . ALA A 1 279 ? -22.122 29.128 44.570 1.00 39.31 279 ALA A O 1
ATOM 2087 N N . THR A 1 280 ? -21.291 29.826 42.614 1.00 43.66 280 THR A N 1
ATOM 2088 C CA . THR A 1 280 ? -21.908 31.168 42.703 1.00 43.66 280 THR A CA 1
ATOM 2089 C C . THR A 1 280 ? -23.350 31.204 42.180 1.00 43.66 280 THR A C 1
ATOM 2091 O O . THR A 1 280 ? -24.183 31.950 42.697 1.00 43.66 280 THR A O 1
ATOM 2094 N N . GLU A 1 281 ? -23.692 30.354 41.211 1.00 39.97 281 GLU A N 1
ATOM 2095 C CA . GLU A 1 281 ? -25.021 30.337 40.577 1.00 39.97 281 GLU A CA 1
ATOM 2096 C C . GLU A 1 281 ? -26.092 29.664 41.465 1.00 39.97 281 GLU A C 1
ATOM 2098 O O . GLU A 1 281 ? -27.241 30.106 41.539 1.00 39.97 281 GLU A O 1
ATOM 2103 N N . ASN A 1 282 ? -25.694 28.671 42.271 1.00 45.75 282 ASN A N 1
ATOM 2104 C CA . ASN A 1 282 ? -26.580 27.995 43.230 1.00 45.75 282 ASN A CA 1
ATOM 2105 C C . ASN A 1 282 ? -26.985 28.878 44.436 1.00 45.75 282 ASN A C 1
ATOM 2107 O O . ASN A 1 282 ? -27.983 28.607 45.111 1.00 45.75 282 ASN A O 1
ATOM 2111 N N . GLN A 1 283 ? -26.246 29.959 44.711 1.00 46.91 283 GLN A N 1
ATOM 2112 C CA . GLN A 1 283 ? -26.530 30.866 45.829 1.00 46.91 283 GLN A CA 1
ATOM 2113 C C . GLN A 1 283 ? -27.623 31.902 45.494 1.00 46.91 283 GLN A C 1
ATOM 2115 O O . GLN A 1 283 ? -28.332 32.353 46.395 1.00 46.91 283 GLN A O 1
ATOM 2120 N N . GLN A 1 284 ? -27.828 32.231 44.210 1.00 46.22 284 GLN A N 1
ATOM 2121 C CA . GLN A 1 284 ? -28.876 33.167 43.766 1.00 46.22 284 GLN A CA 1
ATOM 2122 C C . GLN A 1 284 ? -30.255 32.515 43.551 1.00 46.22 284 GLN A C 1
ATOM 2124 O O . GLN A 1 284 ? -31.271 33.208 43.591 1.00 46.22 284 GLN A O 1
ATOM 2129 N N . LEU A 1 285 ? -30.326 31.188 43.397 1.00 44.94 285 LEU A N 1
ATOM 2130 C CA . LEU A 1 285 ? -31.600 30.455 43.367 1.00 44.94 285 LEU A CA 1
ATOM 2131 C C . LEU A 1 285 ? -32.171 30.202 44.774 1.00 44.94 285 LEU A C 1
ATOM 2133 O O . LEU A 1 285 ? -33.385 30.257 44.969 1.00 44.94 285 LEU A O 1
ATOM 2137 N N . ARG A 1 286 ? -31.314 30.024 45.791 1.00 45.19 286 ARG A N 1
ATOM 2138 C CA . ARG A 1 286 ? -31.747 29.812 47.189 1.00 45.19 286 ARG A CA 1
ATOM 2139 C C . ARG A 1 286 ? -32.294 31.066 47.886 1.00 45.19 286 ARG A C 1
ATOM 2141 O O . ARG A 1 286 ? -32.973 30.934 48.902 1.00 45.19 286 ARG A O 1
ATOM 2148 N N . SER A 1 287 ? -32.059 32.268 47.354 1.00 45.38 287 SER A N 1
ATOM 2149 C CA . SER A 1 287 ? -32.576 33.527 47.919 1.00 45.38 287 SER A CA 1
ATOM 2150 C C . SER A 1 287 ? -33.975 33.920 47.419 1.00 45.38 287 SER A C 1
ATOM 2152 O O . SER A 1 287 ? -34.632 34.737 48.060 1.00 45.38 287 SER A O 1
ATOM 2154 N N . LYS A 1 288 ? -34.477 33.314 46.330 1.00 46.94 288 LYS A N 1
ATOM 2155 C CA . LYS A 1 288 ? -35.834 33.568 45.798 1.00 46.94 288 LYS A CA 1
ATOM 2156 C C . LYS A 1 288 ? -36.918 32.612 46.314 1.00 46.94 288 LYS A C 1
ATOM 2158 O O . LYS A 1 288 ? -38.092 32.856 46.059 1.00 46.94 288 LYS A O 1
ATOM 2163 N N . LEU A 1 289 ? -36.561 31.573 47.077 1.00 40.97 289 LEU A N 1
ATOM 2164 C CA . LEU A 1 289 ? -37.503 30.560 47.580 1.00 40.97 289 LEU A CA 1
ATOM 2165 C C . LEU A 1 289 ? -37.723 30.600 49.108 1.00 40.97 289 LEU A C 1
ATOM 2167 O O . LEU A 1 289 ? -37.972 29.571 49.732 1.00 40.97 289 LEU A O 1
ATOM 2171 N N . LYS A 1 290 ? -37.621 31.783 49.736 1.00 38.88 290 LYS A N 1
ATOM 2172 C CA . LYS A 1 290 ? -37.822 31.948 51.192 1.00 38.88 290 LYS A CA 1
ATOM 2173 C C . LYS A 1 290 ? -38.686 33.158 51.584 1.00 38.88 290 LYS A C 1
ATOM 2175 O O . LYS A 1 290 ? -38.406 33.829 52.572 1.00 38.88 290 LYS A O 1
ATOM 2180 N N . LEU A 1 291 ? -39.763 33.412 50.833 1.00 40.91 291 LEU A N 1
ATOM 2181 C CA . LEU A 1 291 ? -40.822 34.357 51.228 1.00 40.91 291 LEU A CA 1
ATOM 2182 C C . LEU A 1 291 ? -42.221 33.897 50.770 1.00 40.91 291 LEU A C 1
ATOM 2184 O O . LEU A 1 291 ? -42.933 34.624 50.086 1.00 40.91 291 LEU A O 1
ATOM 2188 N N . ALA A 1 292 ? -42.615 32.674 51.137 1.00 38.22 292 ALA A N 1
ATOM 2189 C CA . ALA A 1 292 ? -43.957 32.152 50.854 1.00 38.22 292 ALA A CA 1
ATOM 2190 C C . ALA A 1 292 ? -44.431 31.080 51.862 1.00 38.22 292 ALA A C 1
ATOM 2192 O O . ALA A 1 292 ? -44.906 30.033 51.440 1.00 38.22 292 ALA A O 1
ATOM 2193 N N . ALA A 1 293 ? -44.294 31.310 53.180 1.00 34.56 293 ALA A N 1
ATOM 2194 C CA . ALA A 1 293 ? -44.972 30.504 54.218 1.00 34.56 293 ALA A CA 1
ATOM 2195 C C . ALA A 1 293 ? -44.885 31.102 55.647 1.00 34.56 293 ALA A C 1
ATOM 2197 O O . ALA A 1 293 ? -44.323 30.467 56.534 1.00 34.56 293 ALA A O 1
ATOM 2198 N N . GLN A 1 294 ? -45.428 32.304 55.906 1.00 33.34 294 GLN A N 1
ATOM 2199 C CA . GLN A 1 294 ? -45.859 32.695 57.270 1.00 33.34 294 GLN A CA 1
ATOM 2200 C C . GLN A 1 294 ? -46.679 34.002 57.289 1.00 33.34 294 GLN A C 1
ATOM 2202 O O . GLN A 1 294 ? -46.101 35.087 57.226 1.00 33.34 294 GLN A O 1
ATOM 2207 N N . LYS A 1 295 ? -48.014 33.897 57.428 1.00 36.03 295 LYS A N 1
ATOM 2208 C CA . LYS A 1 295 ? -48.885 34.745 58.283 1.00 36.03 295 LYS A CA 1
ATOM 2209 C C . LYS A 1 295 ? -50.376 34.399 58.115 1.00 36.03 295 LYS A C 1
ATOM 2211 O O . LYS A 1 295 ? -50.815 34.138 57.003 1.00 36.03 295 LYS A O 1
ATOM 2216 N N . HIS A 1 296 ? -51.121 34.513 59.226 1.00 30.66 296 HIS A N 1
ATOM 2217 C CA . HIS A 1 296 ? -52.549 34.174 59.424 1.00 30.66 296 HIS A CA 1
ATOM 2218 C C . HIS A 1 296 ? -52.848 32.656 59.315 1.00 30.66 296 HIS A C 1
ATOM 2220 O O . HIS A 1 296 ? -52.252 31.967 58.501 1.00 30.66 296 HIS A O 1
ATOM 2226 N N . VAL A 1 297 ? -53.677 32.037 60.170 1.00 31.62 297 VAL A N 1
ATOM 2227 C CA . VAL A 1 297 ? -54.975 32.460 60.748 1.00 31.62 297 VAL A CA 1
ATOM 2228 C C . VAL A 1 297 ? -55.212 31.865 62.167 1.00 31.62 297 VAL A C 1
ATOM 2230 O O . VAL A 1 297 ? -54.810 30.734 62.389 1.00 31.62 297 VAL A O 1
ATOM 2233 N N . LEU A 1 298 ? -55.898 32.620 63.058 1.00 30.89 298 LEU A N 1
ATOM 2234 C CA . LEU A 1 298 ? -56.600 32.269 64.336 1.00 30.89 298 LEU A CA 1
ATOM 2235 C C . LEU A 1 298 ? -55.957 31.227 65.301 1.00 30.89 298 LEU A C 1
ATOM 2237 O O . LEU A 1 298 ? -55.726 30.087 64.935 1.00 30.89 298 LEU A O 1
ATOM 2241 N N . ALA A 1 299 ? -55.748 31.459 66.605 1.00 31.77 299 ALA A N 1
ATOM 2242 C CA . ALA A 1 299 ? -56.212 32.505 67.532 1.00 31.77 299 ALA A CA 1
ATOM 2243 C C . ALA A 1 299 ? -57.744 32.642 67.693 1.00 31.77 299 ALA A C 1
ATOM 2245 O O . ALA A 1 299 ? -58.292 33.725 67.510 1.00 31.77 299 ALA A O 1
ATOM 2246 N N . ALA A 1 300 ? -58.430 31.552 68.065 1.00 30.86 300 ALA A N 1
ATOM 2247 C CA . ALA A 1 300 ? -59.781 31.606 68.640 1.00 30.86 300 ALA A CA 1
ATOM 2248 C C . ALA A 1 300 ? -60.107 30.364 69.497 1.00 30.86 300 ALA A C 1
ATOM 2250 O O . ALA A 1 300 ? -60.442 29.322 68.937 1.00 30.86 300 ALA A O 1
ATOM 2251 N N . LYS A 1 301 ? -60.034 30.502 70.834 1.00 31.25 301 LYS A N 1
ATOM 2252 C CA . LYS A 1 301 ? -60.895 29.880 71.875 1.00 31.25 301 LYS A CA 1
ATOM 2253 C C . LYS A 1 301 ? -60.227 29.947 73.257 1.00 31.25 301 LYS A C 1
ATOM 2255 O O . LYS A 1 301 ? -59.736 28.950 73.760 1.00 31.25 301 LYS A O 1
ATOM 2260 N N . ASP A 1 302 ? -60.278 31.130 73.861 1.00 34.06 302 ASP A N 1
ATOM 2261 C CA . ASP A 1 302 ? -60.184 31.301 75.318 1.00 34.06 302 ASP A CA 1
ATOM 2262 C C . ASP A 1 302 ? -61.016 32.526 75.727 1.00 34.06 302 ASP A C 1
ATOM 2264 O O . ASP A 1 302 ? -60.508 33.573 76.120 1.00 34.06 302 ASP A O 1
ATOM 2268 N N . GLN A 1 303 ? -62.339 32.426 75.529 1.00 32.66 303 GLN A N 1
ATOM 2269 C CA . GLN A 1 303 ? -63.295 33.392 76.081 1.00 32.66 303 GLN A CA 1
ATOM 2270 C C . GLN A 1 303 ? -64.713 32.808 76.205 1.00 32.66 303 GLN A C 1
ATOM 2272 O O . GLN A 1 303 ? -65.638 33.195 75.495 1.00 32.66 303 GLN A O 1
ATOM 2277 N N . ALA A 1 304 ? -64.882 31.860 77.128 1.00 30.73 304 ALA A N 1
ATOM 2278 C CA . ALA A 1 304 ? -66.178 31.488 77.698 1.00 30.73 304 ALA A CA 1
ATOM 2279 C C . ALA A 1 304 ? -65.971 30.847 79.083 1.00 30.73 304 ALA A C 1
ATOM 2281 O O . ALA A 1 304 ? -65.022 30.093 79.263 1.00 30.73 304 ALA A O 1
ATOM 2282 N N . LEU A 1 305 ? -66.899 31.098 80.016 1.00 35.12 305 LEU A N 1
ATOM 2283 C CA . LEU A 1 305 ? -67.024 30.430 81.327 1.00 35.12 305 LEU A CA 1
ATOM 2284 C C . LEU A 1 305 ? -66.032 30.835 82.438 1.00 35.12 305 LEU A C 1
ATOM 2286 O O . LEU A 1 305 ? -65.658 30.035 83.291 1.00 35.12 305 LEU A O 1
ATOM 2290 N N . VAL A 1 306 ? -65.783 32.140 82.547 1.00 39.75 306 VAL A N 1
ATOM 2291 C CA . VAL A 1 306 ? -66.008 32.806 83.846 1.00 39.75 306 VAL A CA 1
ATOM 2292 C C . VAL A 1 306 ? -67.447 33.348 83.838 1.00 39.75 306 VAL A C 1
ATOM 2294 O O . VAL A 1 306 ? -67.959 33.706 82.777 1.00 39.75 306 VAL A O 1
ATOM 2297 N N . THR A 1 307 ? -68.097 33.395 85.008 1.00 33.69 307 THR A N 1
ATOM 2298 C CA . THR A 1 307 ? -69.509 33.789 85.252 1.00 33.69 307 THR A CA 1
ATOM 2299 C C . THR A 1 307 ? -70.601 32.906 84.628 1.00 33.69 307 THR A C 1
ATOM 2301 O O . THR A 1 307 ? -71.120 33.205 83.557 1.00 33.69 307 THR A O 1
ATOM 2304 N N . LYS A 1 308 ? -70.973 31.855 85.374 1.00 33.38 308 LYS A N 1
ATOM 2305 C CA . LYS A 1 308 ? -72.335 31.348 85.677 1.00 33.38 308 LYS A CA 1
ATOM 2306 C C . LYS A 1 308 ? -72.173 30.148 86.626 1.00 33.38 308 LYS A C 1
ATOM 2308 O O . LYS A 1 308 ? -71.328 29.309 86.342 1.00 33.38 308 LYS A O 1
ATOM 2313 N N . ASP A 1 309 ? -72.896 29.931 87.721 1.00 35.38 309 ASP A N 1
ATOM 2314 C CA . ASP A 1 309 ? -73.703 30.745 88.650 1.00 35.38 309 ASP A CA 1
ATOM 2315 C C . ASP A 1 309 ? -73.494 30.013 90.005 1.00 35.38 309 ASP A C 1
ATOM 2317 O O . ASP A 1 309 ? -73.503 28.787 90.042 1.00 35.38 309 ASP A O 1
ATOM 2321 N N . GLN A 1 310 ? -73.139 30.611 91.143 1.00 31.48 310 GLN A N 1
ATOM 2322 C CA . GLN A 1 310 ? -73.911 31.556 91.957 1.00 31.48 310 GLN A CA 1
ATOM 2323 C C . GLN A 1 310 ? -75.403 31.201 92.163 1.00 31.48 310 GLN A C 1
ATOM 2325 O O . GLN A 1 310 ? -76.210 32.079 92.451 1.00 31.48 310 GLN A O 1
ATOM 2330 N N . GLU A 1 311 ? -75.760 29.913 92.130 1.00 31.94 311 GLU A N 1
ATOM 2331 C CA . GLU A 1 311 ? -77.007 29.399 92.720 1.00 31.94 311 GLU A CA 1
ATOM 2332 C C . GLU A 1 311 ? -76.712 28.552 93.967 1.00 31.94 311 GLU A C 1
ATOM 2334 O O . GLU A 1 311 ? -76.461 27.359 93.856 1.00 31.94 311 GLU A O 1
ATOM 2339 N N . LEU A 1 312 ? -76.723 29.195 95.146 1.00 33.69 312 LEU A N 1
ATOM 2340 C CA . LEU A 1 312 ? -77.121 28.669 96.477 1.00 33.69 312 LEU A CA 1
ATOM 2341 C C . LEU A 1 312 ? -76.582 29.540 97.626 1.00 33.69 312 LEU A C 1
ATOM 2343 O O . LEU A 1 312 ? -75.991 29.077 98.599 1.00 33.69 312 LEU A O 1
ATOM 2347 N N . ALA A 1 313 ? -76.893 30.832 97.550 1.00 30.92 313 ALA A N 1
ATOM 2348 C CA . ALA A 1 313 ? -77.142 31.628 98.741 1.00 30.92 313 ALA A CA 1
ATOM 2349 C C . ALA A 1 313 ? -78.539 32.252 98.612 1.00 30.92 313 ALA A C 1
ATOM 2351 O O . ALA A 1 313 ? -78.858 32.857 97.592 1.00 30.92 313 ALA A O 1
ATOM 2352 N N . THR A 1 314 ? -79.335 32.173 99.682 1.00 32.50 314 THR A N 1
ATOM 2353 C CA . THR A 1 314 ? -80.622 32.883 99.861 1.00 32.50 314 THR A CA 1
ATOM 2354 C C . THR A 1 314 ? -81.876 32.316 99.165 1.00 32.50 314 THR A C 1
ATOM 2356 O O . THR A 1 314 ? -82.541 32.984 98.381 1.00 32.50 314 THR A O 1
ATOM 2359 N N . ASN A 1 315 ? -82.301 31.121 99.583 1.00 33.78 315 ASN A N 1
ATOM 2360 C CA . ASN A 1 315 ? -83.713 30.844 99.895 1.00 33.78 315 ASN A CA 1
ATOM 2361 C C . ASN A 1 315 ? -83.769 29.629 100.849 1.00 33.78 315 ASN A C 1
ATOM 2363 O O . ASN A 1 315 ? -83.163 28.609 100.553 1.00 33.78 315 ASN A O 1
ATOM 2367 N N . LYS A 1 316 ? -84.442 29.659 102.005 1.00 33.59 316 LYS A N 1
ATOM 2368 C CA . LYS A 1 316 ? -85.325 30.698 102.551 1.00 33.59 316 LYS A CA 1
ATOM 2369 C C . LYS A 1 316 ? -85.315 30.655 104.084 1.00 33.59 316 LYS A C 1
ATOM 2371 O O . LYS A 1 316 ? -85.235 29.586 104.679 1.00 33.59 316 LYS A O 1
ATOM 2376 N N . GLN A 1 317 ? -85.411 31.823 104.706 1.00 30.38 317 GLN A N 1
ATOM 2377 C CA . GLN A 1 317 ? -85.484 31.985 106.153 1.00 30.38 317 GLN A CA 1
ATOM 2378 C C . GLN A 1 317 ? -86.953 31.919 106.612 1.00 30.38 317 GLN A C 1
ATOM 2380 O O . GLN A 1 317 ? -87.710 32.847 106.359 1.00 30.38 317 GLN A O 1
ATOM 2385 N N . GLU A 1 318 ? -87.331 30.845 107.304 1.00 33.62 318 GLU A N 1
ATOM 2386 C CA . GLU A 1 318 ? -88.438 30.761 108.275 1.00 33.62 318 GLU A CA 1
ATOM 2387 C C . GLU A 1 318 ? -87.980 29.747 109.349 1.00 33.62 318 GLU A C 1
ATOM 2389 O O . GLU A 1 318 ? -87.407 28.720 109.005 1.00 33.62 318 GLU A O 1
ATOM 2394 N N . LEU A 1 319 ? -88.130 29.955 110.658 1.00 27.78 319 LEU A N 1
ATOM 2395 C CA . LEU A 1 319 ? -88.806 31.033 111.375 1.00 27.78 319 LEU A CA 1
ATOM 2396 C C . LEU A 1 319 ? -88.099 31.264 112.725 1.00 27.78 319 LEU A C 1
ATOM 2398 O O . LEU A 1 319 ? -87.974 30.337 113.525 1.00 27.78 319 LEU A O 1
ATOM 2402 N N . THR A 1 320 ? -87.674 32.492 113.023 1.00 32.56 320 THR A N 1
ATOM 2403 C CA . THR A 1 320 ? -87.264 32.865 114.384 1.00 32.56 320 THR A CA 1
ATOM 2404 C C . THR A 1 320 ? -88.491 33.154 115.249 1.00 32.56 320 THR A C 1
ATOM 2406 O O . THR A 1 320 ? -89.317 33.996 114.915 1.00 32.56 320 THR A O 1
ATOM 2409 N N . THR A 1 321 ? -88.552 32.474 116.393 1.00 31.52 321 THR A N 1
ATOM 2410 C CA . THR A 1 321 ? -89.009 32.986 117.696 1.00 31.52 321 THR A CA 1
ATOM 2411 C C . THR A 1 321 ? -90.267 33.874 117.739 1.00 31.52 321 THR A C 1
ATOM 2413 O O . THR A 1 321 ? -90.214 35.075 117.476 1.00 31.52 321 THR A O 1
ATOM 2416 N N . ARG A 1 322 ? -91.359 33.350 118.314 1.00 28.33 322 ARG A N 1
ATOM 2417 C CA . ARG A 1 322 ? -92.315 34.176 119.075 1.00 28.33 322 ARG A CA 1
ATOM 2418 C C . ARG A 1 322 ? -92.354 33.734 120.534 1.00 28.33 322 ARG A C 1
ATOM 2420 O O . ARG A 1 322 ? -92.605 32.572 120.833 1.00 28.33 322 ARG A O 1
ATOM 2427 N N . GLN A 1 323 ? -92.057 34.681 121.420 1.00 32.91 323 GLN A N 1
ATOM 2428 C CA . GLN A 1 323 ? -92.080 34.501 122.869 1.00 32.91 323 GLN A CA 1
ATOM 2429 C C . GLN A 1 323 ? -93.513 34.490 123.418 1.00 32.91 323 GLN A C 1
ATOM 2431 O O . GLN A 1 323 ? -94.462 34.926 122.767 1.00 32.91 323 GLN A O 1
ATOM 2436 N N . ALA A 1 324 ? -93.633 33.973 124.638 1.00 28.92 324 ALA A N 1
ATOM 2437 C CA . ALA A 1 324 ? -94.873 33.831 125.385 1.00 28.92 324 ALA A CA 1
ATOM 2438 C C . ALA A 1 324 ? -95.546 35.165 125.751 1.00 28.92 324 ALA A C 1
ATOM 2440 O O . ALA A 1 324 ? -94.877 36.179 125.936 1.00 28.92 324 ALA A O 1
ATOM 2441 N N . LEU A 1 325 ? -96.853 35.097 126.020 1.00 27.56 325 LEU A N 1
ATOM 2442 C CA . LEU A 1 325 ? -97.494 35.822 127.122 1.00 27.56 325 LEU A CA 1
ATOM 2443 C C . LEU A 1 325 ? -98.753 35.064 127.581 1.00 27.56 325 LEU A C 1
ATOM 2445 O O . LEU A 1 325 ? -99.181 34.109 126.934 1.00 27.56 325 LEU A O 1
ATOM 2449 N N . ALA A 1 326 ? -99.252 35.398 128.770 1.00 28.72 326 ALA A N 1
ATOM 2450 C CA . ALA A 1 326 ? -99.955 34.454 129.641 1.00 28.72 326 ALA A CA 1
ATOM 2451 C C . ALA A 1 326 ? -101.432 34.799 129.931 1.00 28.72 326 ALA A C 1
ATOM 2453 O O . ALA A 1 326 ? -101.897 35.894 129.638 1.00 28.72 326 ALA A O 1
ATOM 2454 N N . ALA A 1 327 ? -102.063 33.874 130.673 1.00 31.84 327 ALA A N 1
ATOM 2455 C CA . ALA A 1 327 ? -103.130 34.073 131.669 1.00 31.84 327 ALA A CA 1
ATOM 2456 C C . ALA A 1 327 ? -104.611 33.790 131.299 1.00 31.84 327 ALA A C 1
ATOM 2458 O O . ALA A 1 327 ? -105.281 34.575 130.646 1.00 31.84 327 ALA A O 1
ATOM 2459 N N . LYS A 1 328 ? -105.117 32.727 131.957 1.00 32.94 328 LYS A N 1
ATOM 2460 C CA . LYS A 1 328 ? -106.462 32.519 132.551 1.00 32.94 328 LYS A CA 1
ATOM 2461 C C . LYS A 1 328 ? -107.737 32.528 131.676 1.00 32.94 328 LYS A C 1
ATOM 2463 O O . LYS A 1 328 ? -108.234 33.585 131.318 1.00 32.94 328 LYS A O 1
ATOM 2468 N N . GLY A 1 329 ? -108.425 31.374 131.686 1.00 32.38 329 GLY A N 1
ATOM 2469 C CA . GLY A 1 329 ? -109.836 31.310 132.123 1.00 32.38 329 GLY A CA 1
ATOM 2470 C C . GLY A 1 329 ? -110.829 30.534 131.240 1.00 32.38 329 GLY A C 1
ATOM 2471 O O . GLY A 1 329 ? -111.221 31.063 130.215 1.00 32.38 329 GLY A O 1
ATOM 2472 N N . GLN A 1 330 ? -111.314 29.377 131.742 1.00 30.64 330 GLN A N 1
ATOM 2473 C CA . GLN A 1 330 ? -112.535 28.630 131.322 1.00 30.64 330 GLN A CA 1
ATOM 2474 C C . GLN A 1 330 ? -112.520 28.051 129.875 1.00 30.64 330 GLN A C 1
ATOM 2476 O O . GLN A 1 330 ? -111.974 28.657 128.968 1.00 30.64 330 GLN A O 1
ATOM 2481 N N . GLU A 1 331 ? -113.027 26.855 129.540 1.00 34.91 331 GLU A N 1
ATOM 2482 C CA . GLU A 1 331 ? -113.777 25.794 130.248 1.00 34.91 331 GLU A CA 1
ATOM 2483 C C . GLU A 1 331 ? -113.428 24.391 129.650 1.00 34.91 331 GLU A C 1
ATOM 2485 O O . GLU A 1 331 ? -112.889 24.325 128.541 1.00 34.91 331 GLU A O 1
ATOM 2490 N N . PRO A 1 332 ? -113.663 23.248 130.340 1.00 51.50 332 PRO A N 1
ATOM 2491 C CA . PRO A 1 332 ? -113.015 21.977 129.986 1.00 51.50 332 PRO A CA 1
ATOM 2492 C C . PRO A 1 332 ? -113.913 20.949 129.262 1.00 51.50 332 PRO A C 1
ATOM 2494 O O . PRO A 1 332 ? -114.609 20.163 129.902 1.00 51.50 332 PRO A O 1
ATOM 2497 N N . GLN A 1 333 ? -113.785 20.836 127.934 1.00 47.84 333 GLN A N 1
ATOM 2498 C CA . GLN A 1 333 ? -114.241 19.636 127.195 1.00 47.84 333 GLN A CA 1
ATOM 2499 C C . GLN A 1 333 ? -113.367 19.232 125.987 1.00 47.84 333 GLN A C 1
ATOM 2501 O O . GLN A 1 333 ? -113.326 18.054 125.641 1.00 47.84 333 GLN A O 1
ATOM 2506 N N . GLN A 1 334 ? -112.577 20.150 125.412 1.00 50.69 334 GLN A N 1
ATOM 2507 C CA . GLN A 1 334 ? -111.754 19.878 124.218 1.00 50.69 334 GLN A CA 1
ATOM 2508 C C . GLN A 1 334 ? -110.452 19.086 124.496 1.00 50.69 334 GLN A C 1
ATOM 2510 O O . GLN A 1 334 ? -109.977 18.329 123.652 1.00 50.69 334 GLN A O 1
ATOM 2515 N N . LEU A 1 335 ? -109.887 19.207 125.705 1.00 52.06 335 LEU A N 1
ATOM 2516 C CA . LEU A 1 335 ? -108.547 18.702 126.067 1.00 52.06 335 LEU A CA 1
ATOM 2517 C C . LEU A 1 335 ? -108.373 17.170 126.053 1.00 52.06 335 LEU A C 1
ATOM 2519 O O . LEU A 1 335 ? -107.243 16.691 126.142 1.00 52.06 335 LEU A O 1
ATOM 2523 N N . ARG A 1 336 ? -109.456 16.386 125.958 1.00 53.16 336 ARG A N 1
ATOM 2524 C CA . ARG A 1 336 ? -109.387 14.911 125.957 1.00 53.16 336 ARG A CA 1
ATOM 2525 C C . ARG A 1 336 ? -109.161 14.291 124.574 1.00 53.16 336 ARG A C 1
ATOM 2527 O O . ARG A 1 336 ? -108.775 13.129 124.515 1.00 53.16 336 ARG A O 1
ATOM 2534 N N . LEU A 1 337 ? -109.372 15.044 123.490 1.00 56.50 337 LEU A N 1
ATOM 2535 C CA . LEU A 1 337 ? -109.135 14.580 122.115 1.00 56.50 337 LEU A CA 1
ATOM 2536 C C . LEU A 1 337 ? -107.702 14.882 121.638 1.00 56.50 337 LEU A C 1
ATOM 2538 O O . LEU A 1 337 ? -107.083 14.043 120.987 1.00 56.50 337 LEU A O 1
ATOM 2542 N N . ASP A 1 338 ? -107.134 16.023 122.039 1.00 55.94 338 ASP A N 1
ATOM 2543 C CA . ASP A 1 338 ? -105.793 16.454 121.604 1.00 55.94 338 ASP A CA 1
ATOM 2544 C C . ASP A 1 338 ? -104.635 15.632 122.199 1.00 55.94 338 ASP A C 1
ATOM 2546 O O . ASP A 1 338 ? -103.536 15.626 121.640 1.00 55.94 338 ASP A O 1
ATOM 2550 N N . LEU A 1 339 ? -104.845 14.948 123.331 1.00 57.09 339 LEU A N 1
ATOM 2551 C CA . LEU A 1 339 ? -103.794 14.149 123.973 1.00 57.09 339 LEU A CA 1
ATOM 2552 C C . LEU A 1 339 ? -103.535 12.843 123.202 1.00 57.09 339 LEU A C 1
ATOM 2554 O O . LEU A 1 339 ? -102.398 12.562 122.835 1.00 57.09 339 LEU A O 1
ATOM 2558 N N . ALA A 1 340 ? -104.599 12.117 122.839 1.00 60.25 340 ALA A N 1
ATOM 2559 C CA . ALA A 1 340 ? -104.502 10.883 122.054 1.00 60.25 340 ALA A CA 1
ATOM 2560 C C . ALA A 1 340 ? -103.889 11.116 120.658 1.00 60.25 340 ALA A C 1
ATOM 2562 O O . ALA A 1 340 ? -103.103 10.302 120.173 1.00 60.25 340 ALA A O 1
ATOM 2563 N N . ALA A 1 341 ? -104.188 12.263 120.036 1.00 61.06 341 ALA A N 1
ATOM 2564 C CA . ALA A 1 341 ? -103.603 12.653 118.753 1.00 61.06 341 ALA A CA 1
ATOM 2565 C C . ALA A 1 341 ? -102.090 12.947 118.836 1.00 61.06 341 ALA A C 1
ATOM 2567 O O . ALA A 1 341 ? -101.382 12.801 117.838 1.00 61.06 341 ALA A O 1
ATOM 2568 N N . LYS A 1 342 ? -101.572 13.352 120.006 1.00 60.12 342 LYS A N 1
ATOM 2569 C CA . LYS A 1 342 ? -100.130 13.571 120.213 1.00 60.12 342 LYS A CA 1
ATOM 2570 C C . LYS A 1 342 ? -99.374 12.268 120.428 1.00 60.12 342 LYS A C 1
ATOM 2572 O O . LYS A 1 342 ? -98.333 12.098 119.800 1.00 60.12 342 LYS A O 1
ATOM 2577 N N . ASP A 1 343 ? -99.904 11.349 121.230 1.00 61.38 343 ASP A N 1
ATOM 2578 C CA . ASP A 1 343 ? -99.246 10.063 121.497 1.00 61.38 343 ASP A CA 1
ATOM 2579 C C . ASP A 1 343 ? -99.114 9.228 120.213 1.00 61.38 343 ASP A C 1
ATOM 2581 O O . ASP A 1 343 ? -98.042 8.702 119.910 1.00 61.38 343 ASP A O 1
ATOM 2585 N N . GLN A 1 344 ? -100.160 9.209 119.377 1.00 61.62 344 GLN A N 1
ATOM 2586 C CA . GLN A 1 344 ? -100.112 8.547 118.070 1.00 61.62 344 GLN A CA 1
ATOM 2587 C C . GLN A 1 344 ? -99.079 9.190 117.125 1.00 61.62 344 GLN A C 1
ATOM 2589 O O . GLN A 1 344 ? -98.419 8.484 116.363 1.00 61.62 344 GLN A O 1
ATOM 2594 N N . LYS A 1 345 ? -98.889 10.515 117.206 1.00 65.62 345 LYS A N 1
ATOM 2595 C CA . LYS A 1 345 ? -97.898 11.250 116.405 1.00 65.62 345 LYS A CA 1
ATOM 2596 C C . LYS A 1 345 ? -96.461 11.040 116.899 1.00 65.62 345 LYS A C 1
ATOM 2598 O O . LYS A 1 345 ? -95.539 10.995 116.082 1.00 65.62 345 LYS A O 1
ATOM 2603 N N . PHE A 1 346 ? -96.257 10.882 118.208 1.00 66.25 346 PHE A N 1
ATOM 2604 C CA . PHE A 1 346 ? -94.964 10.481 118.770 1.00 66.25 346 PHE A CA 1
ATOM 2605 C C . PHE A 1 346 ? -94.577 9.076 118.304 1.00 66.25 346 PHE A C 1
ATOM 2607 O O . PHE A 1 346 ? -93.487 8.922 117.759 1.00 66.25 346 PHE A O 1
ATOM 2614 N N . ALA A 1 347 ? -95.490 8.102 118.383 1.00 65.38 347 ALA A N 1
ATOM 2615 C CA . ALA A 1 347 ? -95.241 6.734 117.920 1.00 65.38 347 ALA A CA 1
ATOM 2616 C C . ALA A 1 347 ? -94.851 6.663 116.428 1.00 65.38 347 ALA A C 1
ATOM 2618 O O . ALA A 1 347 ? -93.911 5.955 116.069 1.00 65.38 347 ALA A O 1
ATOM 2619 N N . THR A 1 348 ? -95.501 7.439 115.548 1.00 67.94 348 THR A N 1
ATOM 2620 C CA . THR A 1 348 ? -95.086 7.517 114.132 1.00 67.94 348 THR A CA 1
ATOM 2621 C C . THR A 1 348 ? -93.729 8.198 113.946 1.00 67.94 348 THR A C 1
ATOM 2623 O O . THR A 1 348 ? -92.948 7.772 113.102 1.00 67.94 348 THR A O 1
ATOM 2626 N N . THR A 1 349 ? -93.410 9.224 114.743 1.00 70.50 349 THR A N 1
ATOM 2627 C CA . THR A 1 349 ? -92.114 9.928 114.651 1.00 70.50 349 THR A CA 1
ATOM 2628 C C . THR A 1 349 ? -90.961 9.048 115.151 1.00 70.50 349 THR A C 1
ATOM 2630 O O . THR A 1 349 ? -89.868 9.082 114.591 1.00 70.50 349 THR A O 1
ATOM 2633 N N . GLU A 1 350 ? -91.205 8.223 116.170 1.00 71.38 350 GLU A N 1
ATOM 2634 C CA . GLU A 1 350 ? -90.256 7.233 116.689 1.00 71.38 350 GLU A CA 1
ATOM 2635 C C . GLU A 1 350 ? -90.003 6.109 115.669 1.00 71.38 350 GLU A C 1
ATOM 2637 O O . GLU A 1 350 ? -88.851 5.763 115.411 1.00 71.38 350 GLU A O 1
ATOM 2642 N N . GLN A 1 351 ? -91.045 5.617 114.987 1.00 70.19 351 GLN A N 1
ATOM 2643 C CA . GLN A 1 351 ? -90.886 4.672 113.872 1.00 70.19 351 GLN A CA 1
ATOM 2644 C C . GLN A 1 351 ? -90.111 5.275 112.685 1.00 70.19 351 GLN A C 1
ATOM 2646 O O . GLN A 1 351 ? -89.262 4.597 112.105 1.00 70.19 351 GLN A O 1
ATOM 2651 N N . GLU A 1 352 ? -90.337 6.549 112.342 1.00 73.81 352 GLU A N 1
ATOM 2652 C CA . GLU A 1 352 ? -89.539 7.251 111.322 1.00 73.81 352 GLU A CA 1
ATOM 2653 C C . GLU A 1 352 ? -88.071 7.446 111.733 1.00 73.81 352 GLU A C 1
ATOM 2655 O O . GLU A 1 352 ? -87.188 7.400 110.873 1.00 73.81 352 GLU A O 1
ATOM 2660 N N . LEU A 1 353 ? -87.792 7.662 113.023 1.00 74.94 353 LEU A N 1
ATOM 2661 C CA . LEU A 1 353 ? -86.429 7.740 113.557 1.00 74.94 353 LEU A CA 1
ATOM 2662 C C . LEU A 1 353 ? -85.717 6.388 113.460 1.00 74.94 353 LEU A C 1
ATOM 2664 O O . LEU A 1 353 ? -84.643 6.325 112.871 1.00 74.94 353 LEU A O 1
ATOM 2668 N N . VAL A 1 354 ? -86.352 5.299 113.903 1.00 75.31 354 VAL A N 1
ATOM 2669 C CA . VAL A 1 354 ? -85.799 3.938 113.770 1.00 75.31 354 VAL A CA 1
ATOM 2670 C C . VAL A 1 354 ? -85.541 3.577 112.301 1.00 75.31 354 VAL A C 1
ATOM 2672 O O . VAL A 1 354 ? -84.509 2.988 111.981 1.00 75.31 354 VAL A O 1
ATOM 2675 N N . ALA A 1 355 ? -86.426 3.974 111.379 1.00 75.56 355 ALA A N 1
ATOM 2676 C CA . ALA A 1 355 ? -86.214 3.772 109.945 1.00 75.56 355 ALA A CA 1
ATOM 2677 C C . ALA A 1 355 ? -85.030 4.596 109.392 1.00 75.56 355 ALA A C 1
ATOM 2679 O O . ALA A 1 355 ? -84.289 4.111 108.534 1.00 75.56 355 ALA A O 1
ATOM 2680 N N . LYS A 1 356 ? -84.815 5.824 109.885 1.00 80.50 356 LYS A N 1
ATOM 2681 C CA . LYS A 1 356 ? -83.652 6.655 109.521 1.00 80.50 356 LYS A CA 1
ATOM 2682 C C . LYS A 1 356 ? -82.348 6.113 110.100 1.00 80.50 356 LYS A C 1
ATOM 2684 O O . LYS A 1 356 ? -81.358 6.095 109.376 1.00 80.50 356 LYS A O 1
ATOM 2689 N N . ASP A 1 357 ? -82.354 5.610 111.330 1.00 80.00 357 ASP A N 1
ATOM 2690 C CA . ASP A 1 357 ? -81.186 4.975 111.948 1.00 80.00 357 ASP A CA 1
ATOM 2691 C C . ASP A 1 357 ? -80.799 3.682 111.214 1.00 80.00 357 ASP A C 1
ATOM 2693 O O . ASP A 1 357 ? -79.620 3.434 110.970 1.00 80.00 357 ASP A O 1
ATOM 2697 N N . GLN A 1 358 ? -81.778 2.900 110.740 1.00 78.12 358 GLN A N 1
ATOM 2698 C CA . GLN A 1 358 ? -81.520 1.761 109.849 1.00 78.12 358 GLN A CA 1
ATOM 2699 C C . GLN A 1 358 ? -80.913 2.196 108.502 1.00 78.12 358 GLN A C 1
ATOM 2701 O O . GLN A 1 358 ? -79.978 1.558 108.018 1.00 78.12 358 GLN A O 1
ATOM 2706 N N . GLN A 1 359 ? -81.380 3.298 107.901 1.00 79.31 359 GLN A N 1
ATOM 2707 C CA . GLN A 1 359 ? -80.777 3.845 106.675 1.00 79.31 359 GLN A CA 1
ATOM 2708 C C . GLN A 1 359 ? -79.367 4.418 106.897 1.00 79.31 359 GLN A C 1
ATOM 2710 O O . GLN A 1 359 ? -78.524 4.317 106.004 1.00 79.31 359 GLN A O 1
ATOM 2715 N N . LEU A 1 360 ? -79.097 5.005 108.067 1.00 80.50 360 LEU A N 1
ATOM 2716 C CA . LEU A 1 360 ? -77.761 5.452 108.468 1.00 80.50 360 LEU A CA 1
ATOM 2717 C C . LEU A 1 360 ? -76.819 4.257 108.638 1.00 80.50 360 LEU A C 1
ATOM 2719 O O . LEU A 1 360 ? -75.767 4.241 108.008 1.00 80.50 360 LEU A O 1
ATOM 2723 N N . ALA A 1 361 ? -77.242 3.204 109.342 1.00 79.50 361 ALA A N 1
ATOM 2724 C CA . ALA A 1 361 ? -76.454 1.982 109.503 1.00 79.50 361 ALA A CA 1
ATOM 2725 C C . ALA A 1 361 ? -76.091 1.315 108.158 1.00 79.50 361 ALA A C 1
ATOM 2727 O O . ALA A 1 361 ? -74.973 0.827 107.992 1.00 79.50 361 ALA A O 1
ATOM 2728 N N . VAL A 1 362 ? -76.996 1.330 107.168 1.00 83.31 362 VAL A N 1
ATOM 2729 C CA . VAL A 1 362 ? -76.693 0.859 105.801 1.00 83.31 362 VAL A CA 1
ATOM 2730 C C . VAL A 1 362 ? -75.664 1.763 105.109 1.00 83.31 362 VAL A C 1
ATOM 2732 O O . VAL A 1 362 ? -74.731 1.259 104.482 1.00 83.31 362 VAL A O 1
ATOM 2735 N N . LYS A 1 363 ? -75.767 3.091 105.249 1.00 85.19 363 LYS A N 1
ATOM 2736 C CA . LYS A 1 363 ? -74.767 4.026 104.700 1.00 85.19 363 LYS A CA 1
ATOM 2737 C C . LYS A 1 363 ? -73.397 3.886 105.359 1.00 85.19 363 LYS A C 1
ATOM 2739 O O . LYS A 1 363 ? -72.395 3.981 104.654 1.00 85.19 363 LYS A O 1
ATOM 2744 N N . ASP A 1 364 ? -73.340 3.615 106.657 1.00 86.38 364 ASP A N 1
ATOM 2745 C CA . ASP A 1 364 ? -72.087 3.370 107.376 1.00 86.38 364 ASP A CA 1
ATOM 2746 C C . ASP A 1 364 ? -71.426 2.059 106.914 1.00 86.38 364 ASP A C 1
ATOM 2748 O O . ASP A 1 364 ? -70.204 1.997 106.751 1.00 86.38 364 ASP A O 1
ATOM 2752 N N . GLN A 1 365 ? -72.218 1.027 106.593 1.00 83.19 365 GLN A N 1
ATOM 2753 C CA . GLN A 1 365 ? -71.719 -0.188 105.936 1.00 83.19 365 GLN A CA 1
ATOM 2754 C C . GLN A 1 365 ? -71.190 0.091 104.516 1.00 83.19 365 GLN A C 1
ATOM 2756 O O . GLN A 1 365 ? -70.106 -0.384 104.168 1.00 83.19 365 GLN A O 1
ATOM 2761 N N . GLU A 1 366 ? -71.886 0.898 103.705 1.00 84.56 366 GLU A N 1
ATOM 2762 C CA . GLU A 1 366 ? -71.394 1.311 102.379 1.00 84.56 366 GLU A CA 1
ATOM 2763 C C . GLU A 1 366 ? -70.109 2.152 102.445 1.00 84.56 366 GLU A C 1
ATOM 2765 O O . GLU A 1 366 ? -69.223 1.988 101.603 1.00 84.56 366 GLU A O 1
ATOM 2770 N N . LEU A 1 367 ? -70.000 3.059 103.422 1.00 85.44 367 LEU A N 1
ATOM 2771 C CA . LEU A 1 367 ? -68.794 3.848 103.685 1.00 85.44 367 LEU A CA 1
ATOM 2772 C C . LEU A 1 367 ? -67.628 2.934 104.067 1.00 85.44 367 LEU A C 1
ATOM 2774 O O . LEU A 1 367 ? -66.581 2.986 103.426 1.00 85.44 367 LEU A O 1
ATOM 2778 N N . THR A 1 368 ? -67.851 2.008 105.002 1.00 87.19 368 THR A N 1
ATOM 2779 C CA . THR A 1 368 ? -66.847 1.017 105.420 1.00 87.19 368 THR A CA 1
ATOM 2780 C C . THR A 1 368 ? -66.361 0.169 104.235 1.00 87.19 368 THR A C 1
ATOM 2782 O O . THR A 1 368 ? -65.161 -0.074 104.087 1.00 87.19 368 THR A O 1
ATOM 2785 N N . ALA A 1 369 ? -67.264 -0.245 103.338 1.00 85.56 369 ALA A N 1
ATOM 2786 C CA . ALA A 1 369 ? -66.906 -0.978 102.122 1.00 85.56 369 ALA A CA 1
ATOM 2787 C C . ALA A 1 369 ? -66.093 -0.122 101.126 1.00 85.56 369 ALA A C 1
ATOM 2789 O O . ALA A 1 369 ? -65.138 -0.613 100.515 1.00 85.56 369 ALA A O 1
ATOM 2790 N N . LYS A 1 370 ? -66.424 1.169 100.980 1.00 88.12 370 LYS A N 1
ATOM 2791 C CA . LYS A 1 370 ? -65.662 2.122 100.151 1.00 88.12 370 LYS A CA 1
ATOM 2792 C C . LYS A 1 370 ? -64.267 2.385 100.720 1.00 88.12 370 LYS A C 1
ATOM 2794 O O . LYS A 1 370 ? -63.312 2.406 99.945 1.00 88.12 370 LYS A O 1
ATOM 2799 N N . ASP A 1 371 ? -64.121 2.489 102.038 1.00 90.12 371 ASP A N 1
ATOM 2800 C CA . ASP A 1 371 ? -62.822 2.661 102.698 1.00 90.12 371 ASP A CA 1
ATOM 2801 C C . ASP A 1 371 ? -61.922 1.426 102.526 1.00 90.12 371 ASP A C 1
ATOM 2803 O O . ASP A 1 371 ? -60.734 1.557 102.219 1.00 90.12 371 ASP A O 1
ATOM 2807 N N . GLN A 1 372 ? -62.483 0.213 102.606 1.00 86.69 372 GLN A N 1
ATOM 2808 C CA . GLN A 1 372 ? -61.758 -1.027 102.290 1.00 86.69 372 GLN A CA 1
ATOM 2809 C C . GLN A 1 372 ? -61.317 -1.089 100.814 1.00 86.69 372 GLN A C 1
ATOM 2811 O O . GLN A 1 372 ? -60.181 -1.477 100.509 1.00 86.69 372 GLN A O 1
ATOM 2816 N N . ALA A 1 373 ? -62.175 -0.661 99.882 1.00 86.75 373 ALA A N 1
ATOM 2817 C CA . ALA A 1 373 ? -61.830 -0.573 98.463 1.00 86.75 373 ALA A CA 1
ATOM 2818 C C . ALA A 1 373 ? -60.739 0.485 98.194 1.00 86.75 373 ALA A C 1
ATOM 2820 O O . ALA A 1 373 ? -59.814 0.241 97.413 1.00 86.75 373 ALA A O 1
ATOM 2821 N N . LEU A 1 374 ? -60.795 1.631 98.879 1.00 89.12 374 LEU A N 1
ATOM 2822 C CA . LEU A 1 374 ? -59.789 2.689 98.801 1.00 89.12 374 LEU A CA 1
ATOM 2823 C C . LEU A 1 374 ? -58.435 2.221 99.354 1.00 89.12 374 LEU A C 1
ATOM 2825 O O . LEU A 1 374 ? -57.411 2.423 98.701 1.00 89.12 374 LEU A O 1
ATOM 2829 N N . ALA A 1 375 ? -58.422 1.527 100.497 1.00 88.75 375 ALA A N 1
ATOM 2830 C CA . ALA A 1 375 ? -57.217 0.918 101.061 1.00 88.75 375 ALA A CA 1
ATOM 2831 C C . ALA A 1 375 ? -56.586 -0.106 100.098 1.00 88.75 375 ALA A C 1
ATOM 2833 O O . ALA A 1 375 ? -55.375 -0.079 99.865 1.00 88.75 375 ALA A O 1
ATOM 2834 N N . THR A 1 376 ? -57.410 -0.944 99.463 1.00 89.88 376 THR A N 1
ATOM 2835 C CA . THR A 1 376 ? -56.968 -1.915 98.447 1.00 89.88 376 THR A CA 1
ATOM 2836 C C . THR A 1 376 ? -56.359 -1.222 97.222 1.00 89.88 376 THR A C 1
ATOM 2838 O O . THR A 1 376 ? -55.307 -1.629 96.725 1.00 89.88 376 THR A O 1
ATOM 2841 N N . ASN A 1 377 ? -56.981 -0.147 96.731 1.00 89.25 377 ASN A N 1
ATOM 2842 C CA . ASN A 1 377 ? -56.451 0.618 95.601 1.00 89.25 377 ASN A CA 1
ATOM 2843 C C . ASN A 1 377 ? -55.159 1.367 95.960 1.00 89.25 377 ASN A C 1
ATOM 2845 O O . ASN A 1 377 ? -54.251 1.424 95.133 1.00 89.25 377 ASN A O 1
ATOM 2849 N N . LYS A 1 378 ? -55.026 1.859 97.198 1.00 91.38 378 LYS A N 1
ATOM 2850 C CA . LYS A 1 378 ? -53.786 2.460 97.706 1.00 91.38 378 LYS A CA 1
ATOM 2851 C C . LYS A 1 378 ? -52.634 1.449 97.724 1.00 91.38 378 LYS A C 1
ATOM 2853 O O . LYS A 1 378 ? -51.543 1.779 97.272 1.00 91.38 378 LYS A O 1
ATOM 2858 N N . GLN A 1 379 ? -52.882 0.205 98.143 1.00 89.50 379 GLN A N 1
ATOM 2859 C CA . GLN A 1 379 ? -51.882 -0.869 98.057 1.00 89.50 379 GLN A CA 1
ATOM 2860 C C . GLN A 1 379 ? -51.472 -1.154 96.602 1.00 89.50 379 GLN A C 1
ATOM 2862 O O . GLN A 1 379 ? -50.279 -1.170 96.304 1.00 89.50 379 GLN A O 1
ATOM 2867 N N . LYS A 1 380 ? -52.433 -1.270 95.672 1.00 91.12 380 LYS A N 1
ATOM 2868 C CA . LYS A 1 380 ? -52.144 -1.451 94.234 1.00 91.12 380 LYS A CA 1
ATOM 2869 C C . LYS A 1 380 ? -51.338 -0.293 93.633 1.00 91.12 380 LYS A C 1
ATOM 2871 O O . LYS A 1 380 ? -50.480 -0.535 92.784 1.00 91.12 380 LYS A O 1
ATOM 2876 N N . LEU A 1 381 ? -51.595 0.945 94.067 1.00 89.12 381 LEU A N 1
ATOM 2877 C CA . LEU A 1 381 ? -50.828 2.119 93.647 1.00 89.12 381 LEU A CA 1
ATOM 2878 C C . LEU A 1 381 ? -49.370 2.005 94.110 1.00 89.12 381 LEU A C 1
ATOM 2880 O O . LEU A 1 381 ? -48.476 2.049 93.273 1.00 89.12 381 LEU A O 1
ATOM 2884 N N . THR A 1 382 ? -49.137 1.724 95.398 1.00 90.25 382 THR A N 1
ATOM 2885 C CA . THR A 1 382 ? -47.773 1.557 95.938 1.00 90.25 382 THR A CA 1
ATOM 2886 C C . THR A 1 382 ? -47.008 0.386 95.311 1.00 90.25 382 THR A C 1
ATOM 2888 O O . THR A 1 382 ? -45.788 0.451 95.163 1.00 90.25 382 THR A O 1
ATOM 2891 N N . THR A 1 383 ? -47.699 -0.678 94.883 1.00 91.19 383 THR A N 1
ATOM 2892 C CA . THR A 1 383 ? -47.083 -1.759 94.096 1.00 91.19 383 THR A CA 1
ATOM 2893 C C . THR A 1 383 ? -46.624 -1.254 92.727 1.00 91.19 383 THR A C 1
ATOM 2895 O O . THR A 1 383 ? -45.475 -1.482 92.356 1.00 91.19 383 THR A O 1
ATOM 2898 N N . ARG A 1 384 ? -47.470 -0.508 92.002 1.00 91.31 384 ARG A N 1
ATOM 2899 C CA . ARG A 1 384 ? -47.117 0.078 90.696 1.00 91.31 384 ARG A CA 1
ATOM 2900 C C . ARG A 1 384 ? -46.008 1.124 90.783 1.00 91.31 384 ARG A C 1
ATOM 2902 O O . ARG A 1 384 ? -45.143 1.145 89.917 1.00 91.31 384 ARG A O 1
ATOM 2909 N N . GLU A 1 385 ? -46.000 1.958 91.820 1.00 91.19 385 GLU A N 1
ATOM 2910 C CA . GLU A 1 385 ? -44.910 2.909 92.085 1.00 91.19 385 GLU A CA 1
ATOM 2911 C C . GLU A 1 385 ? -43.569 2.176 92.249 1.00 91.19 385 GLU A C 1
ATOM 2913 O O . GLU A 1 385 ? -42.553 2.599 91.700 1.00 91.19 385 GLU A O 1
ATOM 2918 N N . ARG A 1 386 ? -43.575 1.016 92.921 1.00 90.81 386 ARG A N 1
ATOM 2919 C CA . ARG A 1 386 ? -42.391 0.159 93.068 1.00 90.81 386 ARG A CA 1
ATOM 2920 C C . ARG A 1 386 ? -41.956 -0.482 91.746 1.00 90.81 386 ARG A C 1
ATOM 2922 O O . ARG A 1 386 ? -40.762 -0.522 91.466 1.00 90.81 386 ARG A O 1
ATOM 2929 N N . GLU A 1 387 ? -42.902 -0.952 90.931 1.00 90.81 387 GLU A N 1
ATOM 2930 C CA . GLU A 1 387 ? -42.628 -1.496 89.589 1.00 90.81 387 GLU A CA 1
ATOM 2931 C C . GLU A 1 387 ? -42.055 -0.438 88.632 1.00 90.81 387 GLU A C 1
ATOM 2933 O O . GLU A 1 387 ? -41.160 -0.746 87.841 1.00 90.81 387 GLU A O 1
ATOM 2938 N N . LEU A 1 388 ? -42.540 0.805 88.706 1.00 89.56 388 LEU A N 1
ATOM 2939 C CA . LEU A 1 388 ? -41.998 1.931 87.941 1.00 89.56 388 LEU A CA 1
ATOM 2940 C C . LEU A 1 388 ? -40.572 2.257 88.394 1.00 89.56 388 LEU A C 1
ATOM 2942 O O . LEU A 1 388 ? -39.669 2.224 87.565 1.00 89.56 388 LEU A O 1
ATOM 2946 N N . ALA A 1 389 ? -40.331 2.394 89.702 1.00 91.19 389 ALA A N 1
ATOM 2947 C CA . ALA A 1 389 ? -38.989 2.641 90.234 1.00 91.19 389 ALA A CA 1
ATOM 2948 C C . ALA A 1 389 ? -37.962 1.566 89.813 1.00 91.19 389 ALA A C 1
ATOM 2950 O O . ALA A 1 389 ? -36.814 1.893 89.511 1.00 91.19 389 ALA A O 1
ATOM 2951 N N . THR A 1 390 ? -38.358 0.288 89.727 1.00 92.12 390 THR A N 1
ATOM 2952 C CA . THR A 1 390 ? -37.467 -0.769 89.206 1.00 92.12 390 THR A CA 1
ATOM 2953 C C . THR A 1 390 ? -37.210 -0.670 87.699 1.00 92.12 390 THR A C 1
ATOM 2955 O O . THR A 1 390 ? -36.123 -1.027 87.245 1.00 92.12 390 THR A O 1
ATOM 2958 N N . LYS A 1 391 ? -38.171 -0.170 86.911 1.00 91.94 391 LYS A N 1
ATOM 2959 C CA . LYS A 1 391 ? -37.986 0.075 85.470 1.00 91.94 391 LYS A CA 1
ATOM 2960 C C . LYS A 1 391 ? -37.103 1.291 85.215 1.00 91.94 391 LYS A C 1
ATOM 2962 O O . LYS A 1 391 ? -36.239 1.214 84.349 1.00 91.94 391 LYS A O 1
ATOM 2967 N N . ASP A 1 392 ? -37.253 2.350 86.004 1.00 92.31 392 ASP A N 1
ATOM 2968 C CA . ASP A 1 392 ? -36.409 3.545 85.924 1.00 92.31 392 ASP A CA 1
ATOM 2969 C C . ASP A 1 392 ? -34.946 3.212 86.268 1.00 92.31 392 ASP A C 1
ATOM 2971 O O . ASP A 1 392 ? -34.028 3.642 85.573 1.00 92.31 392 ASP A O 1
ATOM 2975 N N . GLN A 1 393 ? -34.713 2.352 87.269 1.00 90.56 393 GLN A N 1
ATOM 2976 C CA . GLN A 1 393 ? -33.376 1.813 87.561 1.00 90.56 393 GLN A CA 1
ATOM 2977 C C . GLN A 1 393 ? -32.805 0.972 86.406 1.00 90.56 393 GLN A C 1
ATOM 2979 O O . GLN A 1 393 ? -31.616 1.073 86.102 1.00 90.56 393 GLN A O 1
ATOM 2984 N N . ALA A 1 394 ? -33.631 0.159 85.739 1.00 91.12 394 ALA A N 1
ATOM 2985 C CA . ALA A 1 394 ? -33.203 -0.630 84.583 1.00 91.12 394 ALA A CA 1
ATOM 2986 C C . ALA A 1 394 ? -32.896 0.240 83.346 1.00 91.12 394 ALA A C 1
ATOM 2988 O O . ALA A 1 394 ? -31.969 -0.074 82.599 1.00 91.12 394 ALA A O 1
ATOM 2989 N N . LEU A 1 395 ? -33.636 1.338 83.150 1.00 90.25 395 LEU A N 1
ATOM 2990 C CA . LEU A 1 395 ? -33.364 2.343 82.118 1.00 90.25 395 LEU A CA 1
ATOM 2991 C C . LEU A 1 395 ? -32.049 3.078 82.395 1.00 90.25 395 LEU A C 1
ATOM 2993 O O . LEU A 1 395 ? -31.177 3.070 81.534 1.00 90.25 395 LEU A O 1
ATOM 2997 N N . ALA A 1 396 ? -31.837 3.578 83.615 1.00 91.62 396 ALA A N 1
ATOM 2998 C CA . ALA A 1 396 ? -30.583 4.235 83.993 1.00 91.62 396 ALA A CA 1
ATOM 2999 C C . ALA A 1 396 ? -29.352 3.322 83.801 1.00 91.62 396 ALA A C 1
ATOM 3001 O O . ALA A 1 396 ? -28.304 3.767 83.332 1.00 91.62 396 ALA A O 1
ATOM 3002 N N . ALA A 1 397 ? -29.482 2.022 84.097 1.00 91.38 397 ALA A N 1
ATOM 3003 C CA . ALA A 1 397 ? -28.432 1.041 83.820 1.00 91.38 397 ALA A CA 1
ATOM 3004 C C . ALA A 1 397 ? -28.170 0.856 82.309 1.00 91.38 397 ALA A C 1
ATOM 3006 O O . ALA A 1 397 ? -27.021 0.672 81.903 1.00 91.38 397 ALA A O 1
ATOM 3007 N N . LYS A 1 398 ? -29.211 0.931 81.467 1.00 92.00 398 LYS A N 1
ATOM 3008 C CA . LYS A 1 398 ? -29.082 0.877 80.002 1.00 92.00 398 LYS A CA 1
ATOM 3009 C C . LYS A 1 398 ? -28.468 2.145 79.418 1.00 92.00 398 LYS A C 1
ATOM 3011 O O . LYS A 1 398 ? -27.609 2.026 78.548 1.00 92.00 398 LYS A O 1
ATOM 3016 N N . ASP A 1 399 ? -28.824 3.317 79.928 1.00 92.75 399 ASP A N 1
ATOM 3017 C CA . ASP A 1 399 ? -28.211 4.588 79.530 1.00 92.75 399 ASP A CA 1
ATOM 3018 C C . ASP A 1 399 ? -26.707 4.596 79.849 1.00 92.75 399 ASP A C 1
ATOM 3020 O O . ASP A 1 399 ? -25.893 5.035 79.036 1.00 92.75 399 ASP A O 1
ATOM 3024 N N . GLN A 1 400 ? -26.306 4.019 80.987 1.00 91.50 400 GLN A N 1
ATOM 3025 C CA . GLN A 1 400 ? -24.893 3.877 81.345 1.00 91.50 400 GLN A CA 1
ATOM 3026 C C . GLN A 1 400 ? -24.151 2.834 80.480 1.00 91.50 400 GLN A C 1
ATOM 3028 O O . GLN A 1 400 ? -22.983 3.039 80.137 1.00 91.50 400 GLN A O 1
ATOM 3033 N N . GLU A 1 401 ? -24.815 1.750 80.061 1.00 92.25 401 GLU A N 1
ATOM 3034 C CA . GLU A 1 401 ? -24.271 0.796 79.077 1.00 92.25 401 GLU A CA 1
ATOM 3035 C C . GLU A 1 401 ? -24.073 1.454 77.696 1.00 92.25 401 GLU A C 1
ATOM 3037 O O . GLU A 1 401 ? -23.060 1.210 77.035 1.00 92.25 401 GLU A O 1
ATOM 3042 N N . LEU A 1 402 ? -25.006 2.316 77.271 1.00 90.00 402 LEU A N 1
ATOM 3043 C CA . LEU A 1 402 ? -24.914 3.086 76.025 1.00 90.00 402 LEU A CA 1
ATOM 3044 C C . LEU A 1 402 ? -23.787 4.122 76.082 1.00 90.00 402 LEU A C 1
ATOM 3046 O O . LEU A 1 402 ? -22.912 4.094 75.223 1.00 90.00 402 LEU A O 1
ATOM 3050 N N . ALA A 1 403 ? -23.710 4.931 77.143 1.00 92.25 403 ALA A N 1
ATOM 3051 C CA . ALA A 1 403 ? -22.624 5.898 77.328 1.00 92.25 403 ALA A CA 1
ATOM 3052 C C . ALA A 1 403 ? -21.230 5.235 77.309 1.00 92.25 403 ALA A C 1
ATOM 3054 O O . ALA A 1 403 ? -20.271 5.797 76.779 1.00 92.25 403 ALA A O 1
ATOM 3055 N N . THR A 1 404 ? -21.119 4.010 77.837 1.00 92.38 404 THR A N 1
ATOM 3056 C CA . THR A 1 404 ? -19.878 3.217 77.780 1.00 92.38 404 THR A CA 1
ATOM 3057 C C . THR A 1 404 ? -19.560 2.752 76.350 1.00 92.38 404 THR A C 1
ATOM 3059 O O . THR A 1 404 ? -18.399 2.773 75.937 1.00 92.38 404 THR A O 1
ATOM 3062 N N . ARG A 1 405 ? -20.575 2.365 75.558 1.00 92.75 405 ARG A N 1
ATOM 3063 C CA . ARG A 1 405 ? -20.400 2.037 74.130 1.00 92.75 405 ARG A CA 1
ATOM 3064 C C . ARG A 1 405 ? -19.998 3.251 73.298 1.00 92.75 405 ARG A C 1
ATOM 3066 O O . ARG A 1 405 ? -19.111 3.115 72.461 1.00 92.75 405 ARG A O 1
ATOM 3073 N N . ASP A 1 406 ? -20.593 4.412 73.546 1.00 92.50 406 ASP A N 1
ATOM 3074 C CA . ASP A 1 406 ? -20.284 5.646 72.817 1.00 92.50 406 ASP A CA 1
ATOM 3075 C C . ASP A 1 406 ? -18.835 6.093 73.068 1.00 92.50 406 ASP A C 1
ATOM 3077 O O . ASP A 1 406 ? -18.126 6.468 72.134 1.00 92.50 406 ASP A O 1
ATOM 3081 N N . GLN A 1 407 ? -18.339 5.954 74.303 1.00 91.75 407 GLN A N 1
ATOM 3082 C CA . GLN A 1 407 ? -16.922 6.171 74.623 1.00 91.75 407 GLN A CA 1
ATOM 3083 C C . GLN A 1 407 ? -15.994 5.187 73.889 1.00 91.75 407 GLN A C 1
ATOM 3085 O O . GLN A 1 407 ? -14.952 5.593 73.370 1.00 91.75 407 GLN A O 1
ATOM 3090 N N . ALA A 1 408 ? -16.369 3.907 73.798 1.00 91.69 408 ALA A N 1
ATOM 3091 C CA . ALA A 1 408 ? -15.595 2.907 73.060 1.00 91.69 408 ALA A CA 1
ATOM 3092 C C . ALA A 1 408 ? -15.595 3.160 71.537 1.00 91.69 408 ALA A C 1
ATOM 3094 O O . ALA A 1 408 ? -14.570 2.963 70.882 1.00 91.69 408 ALA A O 1
ATOM 3095 N N . LEU A 1 409 ? -16.714 3.637 70.980 1.00 90.38 409 LEU A N 1
ATOM 3096 C CA . LEU A 1 409 ? -16.823 4.069 69.583 1.00 90.38 409 LEU A CA 1
ATOM 3097 C C . LEU A 1 409 ? -15.945 5.293 69.303 1.00 90.38 409 LEU A C 1
ATOM 3099 O O . LEU A 1 409 ? -15.170 5.264 68.351 1.00 90.38 409 LEU A O 1
ATOM 3103 N N . ALA A 1 410 ? -15.985 6.315 70.161 1.00 91.56 410 ALA A N 1
ATOM 3104 C CA . ALA A 1 410 ? -15.138 7.501 70.026 1.00 91.56 410 ALA A CA 1
ATOM 3105 C C . ALA A 1 410 ? -13.636 7.154 70.063 1.00 91.56 410 ALA A C 1
ATOM 3107 O O . ALA A 1 410 ? -12.859 7.677 69.264 1.00 91.56 410 ALA A O 1
ATOM 3108 N N . ALA A 1 411 ? -13.224 6.224 70.933 1.00 91.88 411 ALA A N 1
ATOM 3109 C CA . ALA A 1 411 ? -11.849 5.723 70.968 1.00 91.88 411 ALA A CA 1
ATOM 3110 C C . ALA A 1 411 ? -11.464 4.977 69.673 1.00 91.88 411 ALA A C 1
ATOM 3112 O O . ALA A 1 411 ? -10.379 5.194 69.131 1.00 91.88 411 ALA A O 1
ATOM 3113 N N . LYS A 1 412 ? -12.364 4.143 69.131 1.00 92.06 412 LYS A N 1
ATOM 3114 C CA . LYS A 1 412 ? -12.155 3.458 67.843 1.00 92.06 412 LYS A CA 1
ATOM 3115 C C . LYS A 1 412 ? -12.107 4.419 66.655 1.00 92.06 412 LYS A C 1
ATOM 3117 O O . LYS A 1 412 ? -11.362 4.175 65.709 1.00 92.06 412 LYS A O 1
ATOM 3122 N N . GLU A 1 413 ? -12.854 5.517 66.698 1.00 93.56 413 GLU A N 1
ATOM 3123 C CA . GLU A 1 413 ? -12.817 6.541 65.654 1.00 93.56 413 GLU A CA 1
ATOM 3124 C C . GLU A 1 413 ? -11.511 7.354 65.688 1.00 93.56 413 GLU A C 1
ATOM 3126 O O . GLU A 1 413 ? -10.952 7.644 64.631 1.00 93.56 413 GLU A O 1
ATOM 3131 N N . GLN A 1 414 ? -10.949 7.624 66.873 1.00 92.75 414 GLN A N 1
ATOM 3132 C CA . GLN A 1 414 ? -9.599 8.192 67.008 1.00 92.75 414 GLN A CA 1
ATOM 3133 C C . GLN A 1 414 ? -8.510 7.246 66.471 1.00 92.75 414 GLN A C 1
ATOM 3135 O O . GLN A 1 414 ? -7.629 7.679 65.729 1.00 92.75 414 GLN A O 1
ATOM 3140 N N . GLU A 1 415 ? -8.592 5.947 66.775 1.00 94.31 415 GLU A N 1
ATOM 3141 C CA . GLU A 1 415 ? -7.680 4.925 66.233 1.00 94.31 415 GLU A CA 1
ATOM 3142 C C . GLU A 1 415 ? -7.758 4.855 64.694 1.00 94.31 415 GLU A C 1
ATOM 3144 O O . GLU A 1 415 ? -6.732 4.807 64.013 1.00 94.31 415 GLU A O 1
ATOM 3149 N N . LEU A 1 416 ? -8.969 4.941 64.129 1.00 91.19 416 LEU A N 1
ATOM 3150 C CA . LEU A 1 416 ? -9.188 4.990 62.682 1.00 91.19 416 LEU A CA 1
ATOM 3151 C C . LEU A 1 416 ? -8.652 6.284 62.043 1.00 91.19 416 LEU A C 1
ATOM 3153 O O . LEU A 1 416 ? -8.120 6.239 60.933 1.00 91.19 416 LEU A O 1
ATOM 3157 N N . GLN A 1 417 ? -8.769 7.433 62.718 1.00 92.56 417 GLN A N 1
ATOM 3158 C CA . GLN A 1 417 ? -8.165 8.687 62.255 1.00 92.56 417 GLN A CA 1
ATOM 3159 C C . GLN A 1 417 ? -6.636 8.595 62.219 1.00 92.56 417 GLN A C 1
ATOM 3161 O O . GLN A 1 417 ? -6.043 8.992 61.216 1.00 92.56 417 GLN A O 1
ATOM 3166 N N . GLN A 1 418 ? -6.001 8.012 63.241 1.00 92.50 418 GLN A N 1
ATOM 3167 C CA . GLN A 1 418 ? -4.550 7.808 63.235 1.00 92.50 418 GLN A CA 1
ATOM 3168 C C . GLN A 1 418 ? -4.117 6.869 62.099 1.00 92.50 418 GLN A C 1
ATOM 3170 O O . GLN A 1 418 ? -3.213 7.205 61.340 1.00 92.50 418 GLN A O 1
ATOM 3175 N N . LEU A 1 419 ? -4.820 5.748 61.900 1.00 94.00 419 LEU A N 1
ATOM 3176 C CA . LEU A 1 419 ? -4.560 4.829 60.785 1.00 94.00 419 LEU A CA 1
ATOM 3177 C C . LEU A 1 419 ? -4.676 5.504 59.409 1.00 94.00 419 LEU A C 1
ATOM 3179 O O . LEU A 1 419 ? -3.892 5.194 58.513 1.00 94.00 419 LEU A O 1
ATOM 3183 N N . ARG A 1 420 ? -5.616 6.444 59.231 1.00 93.44 420 ARG A N 1
ATOM 3184 C CA . ARG A 1 420 ? -5.744 7.241 57.996 1.00 93.44 420 ARG A CA 1
ATOM 3185 C C . ARG A 1 420 ? -4.569 8.200 57.789 1.00 93.44 420 ARG A C 1
ATOM 3187 O O . ARG A 1 420 ? -4.125 8.350 56.655 1.00 93.44 420 ARG A O 1
ATOM 3194 N N . LEU A 1 421 ? -4.060 8.825 58.853 1.00 92.69 421 LEU A N 1
ATOM 3195 C CA . LEU A 1 421 ? -2.869 9.681 58.784 1.00 92.69 421 LEU A CA 1
ATOM 3196 C C . LEU A 1 421 ? -1.612 8.863 58.447 1.00 92.69 421 LEU A C 1
ATOM 3198 O O . LEU A 1 421 ? -0.834 9.265 57.584 1.00 92.69 421 LEU A O 1
ATOM 3202 N N . ASP A 1 422 ? -1.455 7.688 59.060 1.00 92.81 422 ASP A N 1
ATOM 3203 C CA . ASP A 1 422 ? -0.341 6.773 58.792 1.00 92.81 422 ASP A CA 1
ATOM 3204 C C . ASP A 1 422 ? -0.378 6.217 57.354 1.00 92.81 422 ASP A C 1
ATOM 3206 O O . ASP A 1 422 ? 0.672 6.024 56.738 1.00 92.81 422 ASP A O 1
ATOM 3210 N N . LEU A 1 423 ? -1.576 5.971 56.806 1.00 90.75 423 LEU A N 1
ATOM 3211 C CA . LEU A 1 423 ? -1.784 5.627 55.394 1.00 90.75 423 LEU A CA 1
ATOM 3212 C C . LEU A 1 423 ? -1.390 6.786 54.475 1.00 90.75 423 LEU A C 1
ATOM 3214 O O . LEU A 1 423 ? -0.518 6.602 53.635 1.00 90.75 423 LEU A O 1
ATOM 3218 N N . ALA A 1 424 ? -1.913 7.994 54.702 1.00 90.88 424 ALA A N 1
ATOM 3219 C CA . ALA A 1 424 ? -1.572 9.164 53.890 1.00 90.88 424 ALA A CA 1
ATOM 3220 C C . ALA A 1 424 ? -0.057 9.470 53.886 1.00 90.88 424 ALA A C 1
ATOM 3222 O O . ALA A 1 424 ? 0.506 9.832 52.853 1.00 90.88 424 ALA A O 1
ATOM 3223 N N . ALA A 1 425 ? 0.629 9.269 55.017 1.00 91.75 425 ALA A N 1
ATOM 3224 C CA . ALA A 1 425 ? 2.084 9.402 55.107 1.00 91.75 425 ALA A CA 1
ATOM 3225 C C . ALA A 1 425 ? 2.839 8.311 54.317 1.00 91.75 425 ALA A C 1
ATOM 3227 O O . ALA A 1 425 ? 3.899 8.582 53.745 1.00 91.75 425 ALA A O 1
ATOM 3228 N N . LYS A 1 426 ? 2.307 7.081 54.257 1.00 92.69 426 LYS A N 1
ATOM 3229 C CA . LYS A 1 426 ? 2.847 6.007 53.406 1.00 92.69 426 LYS A CA 1
ATOM 3230 C C . LYS A 1 426 ? 2.607 6.287 51.927 1.00 92.69 426 LYS A C 1
ATOM 3232 O O . LYS A 1 426 ? 3.549 6.135 51.158 1.00 92.69 426 LYS A O 1
ATOM 3237 N N . ASP A 1 427 ? 1.417 6.746 51.554 1.00 90.75 427 ASP A N 1
ATOM 3238 C CA . ASP A 1 427 ? 1.063 7.082 50.172 1.00 90.75 427 ASP A CA 1
ATOM 3239 C C . ASP A 1 427 ? 1.936 8.232 49.650 1.00 90.75 427 ASP A C 1
ATOM 3241 O O . ASP A 1 427 ? 2.489 8.150 48.556 1.00 90.75 427 ASP A O 1
ATOM 3245 N N . GLN A 1 428 ? 2.175 9.263 50.471 1.00 91.81 428 GLN A N 1
ATOM 3246 C CA . GLN A 1 428 ? 3.110 10.340 50.135 1.00 91.81 428 GLN A CA 1
ATOM 3247 C C . GLN A 1 428 ? 4.542 9.817 49.932 1.00 91.81 428 GLN A C 1
ATOM 3249 O O . GLN A 1 428 ? 5.221 10.226 48.991 1.00 91.81 428 GLN A O 1
ATOM 3254 N N . LYS A 1 429 ? 5.002 8.892 50.787 1.00 93.19 429 LYS A N 1
ATOM 3255 C CA . LYS A 1 429 ? 6.330 8.277 50.660 1.00 93.19 429 LYS A CA 1
ATOM 3256 C C . LYS A 1 429 ? 6.438 7.372 49.425 1.00 93.19 429 LYS A C 1
ATOM 3258 O O . LYS A 1 429 ? 7.492 7.342 48.783 1.00 93.19 429 LYS A O 1
ATOM 3263 N N . LEU A 1 430 ? 5.366 6.658 49.083 1.00 90.81 430 LEU A N 1
ATOM 3264 C CA . LEU A 1 430 ? 5.270 5.859 47.864 1.00 90.81 430 LEU A CA 1
ATOM 3265 C C . LEU A 1 430 ? 5.377 6.772 46.638 1.00 90.81 430 LEU A C 1
ATOM 3267 O O . LEU A 1 430 ? 6.296 6.588 45.850 1.00 90.81 430 LEU A O 1
ATOM 3271 N N . ALA A 1 431 ? 4.569 7.833 46.567 1.00 89.38 431 ALA A N 1
ATOM 3272 C CA . ALA A 1 431 ? 4.604 8.819 45.487 1.00 89.38 431 ALA A CA 1
ATOM 3273 C C . ALA A 1 431 ? 5.990 9.470 45.304 1.00 89.38 431 ALA A C 1
ATOM 3275 O O . ALA A 1 431 ? 6.448 9.637 44.174 1.00 89.38 431 ALA A O 1
ATOM 3276 N N . THR A 1 432 ? 6.717 9.790 46.386 1.00 90.94 432 THR A N 1
ATOM 3277 C CA . THR A 1 432 ? 8.111 10.267 46.258 1.00 90.94 432 THR A CA 1
ATOM 3278 C C . THR A 1 432 ? 9.062 9.188 45.731 1.00 90.94 432 THR A C 1
ATOM 3280 O O . THR A 1 432 ? 9.959 9.491 44.951 1.00 90.94 432 THR A O 1
ATOM 3283 N N . THR A 1 433 ? 8.851 7.921 46.104 1.00 90.75 433 THR A N 1
ATOM 3284 C CA . THR A 1 433 ? 9.668 6.793 45.621 1.00 90.75 433 THR A CA 1
ATOM 3285 C C . THR A 1 433 ? 9.393 6.505 44.141 1.00 90.75 433 THR A C 1
ATOM 3287 O O . THR A 1 433 ? 10.321 6.247 43.381 1.00 90.75 433 THR A O 1
ATOM 3290 N N . GLU A 1 434 ? 8.134 6.605 43.710 1.00 91.31 434 GLU A N 1
ATOM 3291 C CA . GLU A 1 434 ? 7.722 6.496 42.307 1.00 91.31 434 GLU A CA 1
ATOM 3292 C C . GLU A 1 434 ? 8.323 7.624 41.460 1.00 91.31 434 GLU A C 1
ATOM 3294 O O . GLU A 1 434 ? 8.861 7.357 40.389 1.00 91.31 434 GLU A O 1
ATOM 3299 N N . GLN A 1 435 ? 8.334 8.868 41.954 1.00 89.56 435 GLN A N 1
ATOM 3300 C CA . GLN A 1 435 ? 9.011 9.982 41.276 1.00 89.56 435 GLN A CA 1
ATOM 3301 C C . GLN A 1 435 ? 10.526 9.751 41.135 1.00 89.56 435 GLN A C 1
ATOM 3303 O O . GLN A 1 435 ? 11.090 10.022 40.074 1.00 89.56 435 GLN A O 1
ATOM 3308 N N . GLU A 1 436 ? 11.191 9.210 42.162 1.00 92.31 436 GLU A N 1
ATOM 3309 C CA . GLU A 1 436 ? 12.608 8.830 42.076 1.00 92.31 436 GLU A CA 1
ATOM 3310 C C . GLU A 1 436 ? 12.868 7.674 41.096 1.00 92.31 436 GLU A C 1
ATOM 3312 O O . GLU A 1 436 ? 13.918 7.651 40.449 1.00 92.31 436 GLU A O 1
ATOM 3317 N N . LEU A 1 437 ? 11.944 6.714 40.983 1.00 89.12 437 LEU A N 1
ATOM 3318 C CA . LEU A 1 437 ? 12.026 5.622 40.008 1.00 89.12 437 LEU A CA 1
ATOM 3319 C C . LEU A 1 437 ? 11.838 6.145 38.582 1.00 89.12 437 LEU A C 1
ATOM 3321 O O . LEU A 1 437 ? 12.716 5.926 37.756 1.00 89.12 437 LEU A O 1
ATOM 3325 N N . VAL A 1 438 ? 10.804 6.950 38.323 1.00 91.44 438 VAL A N 1
ATOM 3326 C CA . VAL A 1 438 ? 10.582 7.595 37.015 1.00 91.44 438 VAL A CA 1
ATOM 3327 C C . VAL A 1 438 ? 11.795 8.432 36.590 1.00 91.44 438 VAL A C 1
ATOM 3329 O O . VAL A 1 438 ? 12.204 8.384 35.431 1.00 91.44 438 VAL A O 1
ATOM 3332 N N . ALA A 1 439 ? 12.429 9.158 37.517 1.00 90.19 439 ALA A N 1
ATOM 3333 C CA . ALA A 1 439 ? 13.654 9.906 37.227 1.00 90.19 439 ALA A CA 1
ATOM 3334 C C . ALA A 1 439 ? 14.853 8.995 36.883 1.00 90.19 439 ALA A C 1
ATOM 3336 O O . ALA A 1 439 ? 15.677 9.356 36.039 1.00 90.19 439 ALA A O 1
ATOM 3337 N N . LYS A 1 440 ? 14.963 7.810 37.501 1.00 92.06 440 LYS A N 1
ATOM 3338 C CA . LYS A 1 440 ? 15.989 6.804 37.163 1.00 92.06 440 LYS A CA 1
ATOM 3339 C C . LYS A 1 440 ? 15.706 6.127 35.825 1.00 92.06 440 LYS A C 1
ATOM 3341 O O . LYS A 1 440 ? 16.640 5.967 35.045 1.00 92.06 440 LYS A O 1
ATOM 3346 N N . ASP A 1 441 ? 14.452 5.807 35.530 1.00 90.31 441 ASP A N 1
ATOM 3347 C CA . ASP A 1 441 ? 14.042 5.207 34.257 1.00 90.31 441 ASP A CA 1
ATOM 3348 C C . ASP A 1 441 ? 14.281 6.173 33.089 1.00 90.31 441 ASP A C 1
ATOM 3350 O O . ASP A 1 441 ? 14.790 5.771 32.047 1.00 90.31 441 ASP A O 1
ATOM 3354 N N . GLN A 1 442 ? 14.046 7.476 33.286 1.00 90.25 442 GLN A N 1
ATOM 3355 C CA . GLN A 1 442 ? 14.440 8.514 32.324 1.00 90.25 442 GLN A CA 1
ATOM 3356 C C . GLN A 1 442 ? 15.964 8.565 32.109 1.00 90.25 442 GLN A C 1
ATOM 3358 O O . GLN A 1 442 ? 16.419 8.677 30.972 1.00 90.25 442 GLN A O 1
ATOM 3363 N N . GLN A 1 443 ? 16.774 8.446 33.169 1.00 91.31 443 GLN A N 1
ATOM 3364 C CA . GLN A 1 443 ? 18.239 8.387 33.039 1.00 91.31 443 GLN A CA 1
ATOM 3365 C C . GLN A 1 443 ? 18.732 7.102 32.356 1.00 91.31 443 GLN A C 1
ATOM 3367 O O . GLN A 1 443 ? 19.736 7.146 31.643 1.00 91.31 443 GLN A O 1
ATOM 3372 N N . LEU A 1 444 ? 18.053 5.971 32.564 1.00 89.56 444 LEU A N 1
ATOM 3373 C CA . LEU A 1 444 ? 18.332 4.719 31.861 1.00 89.56 444 LEU A CA 1
ATOM 3374 C C . LEU A 1 444 ? 17.971 4.840 30.378 1.00 89.56 444 LEU A C 1
ATOM 3376 O O . LEU A 1 444 ? 18.832 4.593 29.543 1.00 89.56 444 LEU A O 1
ATOM 3380 N N . ALA A 1 445 ? 16.787 5.361 30.046 1.00 89.31 445 ALA A N 1
ATOM 3381 C CA . ALA A 1 445 ? 16.371 5.591 28.663 1.00 89.31 445 ALA A CA 1
ATOM 3382 C C . ALA A 1 445 ? 17.337 6.515 27.891 1.00 89.31 445 ALA A C 1
ATOM 3384 O O . ALA A 1 445 ? 17.632 6.259 26.725 1.00 89.31 445 ALA A O 1
ATOM 3385 N N . ILE A 1 446 ? 17.883 7.556 28.536 1.00 91.75 446 ILE A N 1
ATOM 3386 C CA . ILE A 1 446 ? 18.929 8.408 27.940 1.00 91.75 446 ILE A CA 1
ATOM 3387 C C . ILE A 1 446 ? 20.213 7.602 27.678 1.00 91.75 446 ILE A C 1
ATOM 3389 O O . ILE A 1 446 ? 20.789 7.704 26.597 1.00 91.75 446 ILE A O 1
ATOM 3393 N N . LYS A 1 447 ? 20.652 6.759 28.622 1.00 92.31 447 LYS A N 1
ATOM 3394 C CA . LYS A 1 447 ? 21.828 5.893 28.424 1.00 92.31 447 LYS A CA 1
ATOM 3395 C C . LYS A 1 447 ? 21.618 4.841 27.340 1.00 92.31 447 LYS A C 1
ATOM 3397 O O . LYS A 1 447 ? 22.549 4.574 26.587 1.00 92.31 447 LYS A O 1
ATOM 3402 N N . ASP A 1 448 ? 20.421 4.279 27.224 1.00 91.44 448 ASP A N 1
ATOM 3403 C CA . ASP A 1 448 ? 20.089 3.312 26.177 1.00 91.44 448 ASP A CA 1
ATOM 3404 C C . ASP A 1 448 ? 20.075 3.980 24.793 1.00 91.44 448 ASP A C 1
ATOM 3406 O O . ASP A 1 448 ? 20.543 3.390 23.817 1.00 91.44 448 ASP A O 1
ATOM 3410 N N . GLN A 1 449 ? 19.648 5.246 24.701 1.00 89.56 449 GLN A N 1
ATOM 3411 C CA . GLN A 1 449 ? 19.805 6.062 23.491 1.00 89.56 449 GLN A CA 1
ATOM 3412 C C . GLN A 1 449 ? 21.284 6.340 23.169 1.00 89.56 449 GLN A C 1
ATOM 3414 O O . GLN A 1 449 ? 21.691 6.178 22.018 1.00 89.56 449 GLN A O 1
ATOM 3419 N N . GLU A 1 450 ? 22.112 6.695 24.159 1.00 92.25 450 GLU A N 1
ATOM 3420 C CA . GLU A 1 450 ? 23.563 6.882 23.970 1.00 92.25 450 GLU A CA 1
ATOM 3421 C C . GLU A 1 450 ? 24.276 5.592 23.527 1.00 92.25 450 GLU A C 1
ATOM 3423 O O . GLU A 1 450 ? 25.170 5.640 22.678 1.00 92.25 450 GLU A O 1
ATOM 3428 N N . LEU A 1 451 ? 23.893 4.438 24.084 1.00 89.81 451 LEU A N 1
ATOM 3429 C CA . LEU A 1 451 ? 24.408 3.126 23.684 1.00 89.81 451 LEU A CA 1
ATOM 3430 C C . LEU A 1 451 ? 23.968 2.774 22.261 1.00 89.81 451 LEU A C 1
ATOM 3432 O O . LEU A 1 451 ? 24.815 2.445 21.436 1.00 89.81 451 LEU A O 1
ATOM 3436 N N . THR A 1 452 ? 22.686 2.956 21.936 1.00 90.19 452 THR A N 1
ATOM 3437 C CA . THR A 1 452 ? 22.151 2.726 20.584 1.00 90.19 452 THR A CA 1
ATOM 3438 C C . THR A 1 452 ? 22.865 3.594 19.542 1.00 90.19 452 THR A C 1
ATOM 3440 O O . THR A 1 452 ? 23.213 3.110 18.465 1.00 90.19 452 THR A O 1
ATOM 3443 N N . ALA A 1 453 ? 23.147 4.863 19.858 1.00 89.31 453 ALA A N 1
ATOM 3444 C CA . ALA A 1 453 ? 23.907 5.754 18.981 1.00 89.31 453 ALA A CA 1
ATOM 3445 C C . ALA A 1 453 ? 25.354 5.266 18.765 1.00 89.31 453 ALA A C 1
ATOM 3447 O O . ALA A 1 453 ? 25.856 5.301 17.640 1.00 89.31 453 ALA A O 1
ATOM 3448 N N . LYS A 1 454 ? 26.015 4.753 19.812 1.00 92.81 454 LYS A N 1
ATOM 3449 C CA . LYS A 1 454 ? 27.354 4.148 19.701 1.00 92.81 454 LYS A CA 1
ATOM 3450 C C . LYS A 1 454 ? 27.345 2.848 18.903 1.00 92.81 454 LYS A C 1
ATOM 3452 O O . LYS A 1 454 ? 28.245 2.646 18.094 1.00 92.81 454 LYS A O 1
ATOM 3457 N N . ASP A 1 455 ? 26.335 2.000 19.065 1.00 91.19 455 ASP A N 1
ATOM 3458 C CA . ASP A 1 455 ? 26.198 0.769 18.281 1.00 91.19 455 ASP A CA 1
ATOM 3459 C C . ASP A 1 455 ? 25.969 1.071 16.792 1.00 91.19 455 ASP A C 1
ATOM 3461 O O . ASP A 1 455 ? 26.562 0.419 15.928 1.00 91.19 455 ASP A O 1
ATOM 3465 N N . GLN A 1 456 ? 25.196 2.115 16.471 1.00 89.50 456 GLN A N 1
ATOM 3466 C CA . GLN A 1 456 ? 25.059 2.627 15.102 1.00 89.50 456 GLN A CA 1
ATOM 3467 C C . GLN A 1 456 ? 26.390 3.164 14.549 1.00 89.50 456 GLN A C 1
ATOM 3469 O O . GLN A 1 456 ? 26.739 2.871 13.403 1.00 89.50 456 GLN A O 1
ATOM 3474 N N . GLU A 1 457 ? 27.172 3.897 15.350 1.00 93.25 457 GLU A N 1
ATOM 3475 C CA . GLU A 1 457 ? 28.503 4.371 14.950 1.00 93.25 457 GLU A CA 1
ATOM 3476 C C . GLU A 1 457 ? 29.473 3.202 14.694 1.00 93.25 457 GLU A C 1
ATOM 3478 O O . GLU A 1 457 ? 30.172 3.176 13.676 1.00 93.25 457 GLU A O 1
ATOM 3483 N N . ILE A 1 458 ? 29.480 2.194 15.572 1.00 91.50 458 ILE A N 1
ATOM 3484 C CA . ILE A 1 458 ? 30.279 0.970 15.428 1.00 91.50 458 ILE A CA 1
ATOM 3485 C C . ILE A 1 458 ? 29.860 0.202 14.170 1.00 91.50 458 ILE A C 1
ATOM 3487 O O . ILE A 1 458 ? 30.727 -0.226 13.406 1.00 91.50 458 ILE A O 1
ATOM 3491 N N . ALA A 1 459 ? 28.558 0.067 13.899 1.00 89.31 459 ALA A N 1
ATOM 3492 C CA . ALA A 1 459 ? 28.052 -0.583 12.691 1.00 89.31 459 ALA A CA 1
ATOM 3493 C C . ALA A 1 459 ? 28.473 0.164 11.412 1.00 89.31 459 ALA A C 1
ATOM 3495 O O . ALA A 1 459 ? 28.975 -0.460 10.473 1.00 89.31 459 ALA A O 1
ATOM 3496 N N . ALA A 1 460 ? 28.358 1.496 11.393 1.00 88.94 460 ALA A N 1
ATOM 3497 C CA . ALA A 1 460 ? 28.803 2.327 10.276 1.00 88.94 460 ALA A CA 1
ATOM 3498 C C . ALA A 1 460 ? 30.326 2.243 10.064 1.00 88.94 460 ALA A C 1
ATOM 3500 O O . ALA A 1 460 ? 30.801 2.156 8.931 1.00 88.94 460 ALA A O 1
ATOM 3501 N N . ASN A 1 461 ? 31.113 2.228 11.141 1.00 92.44 461 ASN A N 1
ATOM 3502 C CA . ASN A 1 461 ? 32.566 2.081 11.058 1.00 92.44 461 ASN A CA 1
ATOM 3503 C C . ASN A 1 461 ? 32.983 0.664 10.628 1.00 92.44 461 ASN A C 1
ATOM 3505 O O . ASN A 1 461 ? 33.943 0.527 9.870 1.00 92.44 461 ASN A O 1
ATOM 3509 N N . LYS A 1 462 ? 32.228 -0.376 11.009 1.00 92.44 462 LYS A N 1
ATOM 3510 C CA . LYS A 1 462 ? 32.416 -1.746 10.512 1.00 92.44 462 LYS A CA 1
ATOM 3511 C C . LYS A 1 462 ? 32.140 -1.843 9.010 1.00 92.44 462 LYS A C 1
ATOM 3513 O O . LYS A 1 462 ? 32.964 -2.401 8.298 1.00 92.44 462 LYS A O 1
ATOM 3518 N N . GLN A 1 463 ? 31.056 -1.237 8.514 1.00 89.19 463 GLN A N 1
ATOM 3519 C CA . GLN A 1 463 ? 30.782 -1.162 7.071 1.00 89.19 463 GLN A CA 1
ATOM 3520 C C . GLN A 1 463 ? 31.918 -0.460 6.311 1.00 89.19 463 GLN A C 1
ATOM 3522 O O . GLN A 1 463 ? 32.423 -1.015 5.340 1.00 89.19 463 GLN A O 1
ATOM 3527 N N . LYS A 1 464 ? 32.395 0.700 6.792 1.00 92.31 464 LYS A N 1
ATOM 3528 C CA . LYS A 1 464 ? 33.555 1.402 6.200 1.00 92.31 464 LYS A CA 1
ATOM 3529 C C . LYS A 1 464 ? 34.824 0.542 6.182 1.00 92.31 464 LYS A C 1
ATOM 3531 O O . LYS A 1 464 ? 35.620 0.665 5.253 1.00 92.31 464 LYS A O 1
ATOM 3536 N N . LEU A 1 465 ? 35.035 -0.299 7.201 1.00 90.69 465 LEU A N 1
ATOM 3537 C CA . LEU A 1 465 ? 36.151 -1.246 7.232 1.00 90.69 465 LEU A CA 1
ATOM 3538 C C . LEU A 1 465 ? 35.992 -2.302 6.131 1.00 90.69 465 LEU A C 1
ATOM 3540 O O . LEU A 1 465 ? 36.909 -2.475 5.339 1.00 90.69 465 LEU A O 1
ATOM 3544 N N . THR A 1 466 ? 34.813 -2.918 6.012 1.00 90.25 466 THR A N 1
ATOM 3545 C CA . THR A 1 466 ? 34.525 -3.926 4.979 1.00 90.25 466 THR A CA 1
ATOM 3546 C C . THR A 1 466 ? 34.638 -3.357 3.561 1.00 90.25 466 THR A C 1
ATOM 3548 O O . THR A 1 466 ? 35.213 -4.005 2.690 1.00 90.25 466 THR A O 1
ATOM 3551 N N . THR A 1 467 ? 34.189 -2.119 3.321 1.00 89.12 467 THR A N 1
ATOM 3552 C CA . THR A 1 467 ? 34.415 -1.429 2.037 1.00 89.12 467 THR A CA 1
ATOM 3553 C C . THR A 1 467 ? 35.908 -1.237 1.762 1.00 89.12 467 THR A C 1
ATOM 3555 O O . THR A 1 467 ? 36.365 -1.511 0.656 1.00 89.12 467 THR A O 1
ATOM 3558 N N . ARG A 1 468 ? 36.707 -0.844 2.765 1.00 92.12 468 ARG A N 1
ATOM 3559 C CA . ARG A 1 468 ? 38.170 -0.725 2.616 1.00 92.12 468 ARG A CA 1
ATOM 3560 C C . ARG A 1 468 ? 38.865 -2.064 2.377 1.00 92.12 468 ARG A C 1
ATOM 3562 O O . ARG A 1 468 ? 39.827 -2.106 1.619 1.00 92.12 468 ARG A O 1
ATOM 3569 N N . GLU A 1 469 ? 38.392 -3.146 2.986 1.00 92.88 469 GLU A N 1
ATOM 3570 C CA . GLU A 1 469 ? 38.890 -4.505 2.735 1.00 92.88 469 GLU A CA 1
ATOM 3571 C C . GLU A 1 469 ? 38.594 -4.943 1.289 1.00 92.88 469 GLU A C 1
ATOM 3573 O O . GLU A 1 469 ? 39.474 -5.483 0.621 1.00 92.88 469 GLU A O 1
ATOM 3578 N N . GLN A 1 470 ? 37.408 -4.623 0.759 1.00 89.25 470 GLN A N 1
ATOM 3579 C CA . GLN A 1 470 ? 37.054 -4.847 -0.651 1.00 89.25 470 GLN A CA 1
ATOM 3580 C C . GLN A 1 470 ? 37.874 -3.966 -1.614 1.00 89.25 470 GLN A C 1
ATOM 3582 O O . GLN A 1 470 ? 38.350 -4.448 -2.644 1.00 89.25 470 GLN A O 1
ATOM 3587 N N . GLU A 1 471 ? 38.106 -2.694 -1.279 1.00 90.19 471 GLU A N 1
ATOM 3588 C CA . GLU A 1 471 ? 39.001 -1.806 -2.037 1.00 90.19 471 GLU A CA 1
ATOM 3589 C C . GLU A 1 471 ? 40.457 -2.295 -2.052 1.00 90.19 471 GLU A C 1
ATOM 3591 O O . GLU A 1 471 ? 41.168 -2.067 -3.029 1.00 90.19 471 GLU A O 1
ATOM 3596 N N . LEU A 1 472 ? 40.933 -2.921 -0.972 1.00 90.12 472 LEU A N 1
ATOM 3597 C CA . LEU A 1 472 ? 42.269 -3.516 -0.923 1.00 90.12 472 LEU A CA 1
ATOM 3598 C C . LEU A 1 472 ? 42.323 -4.791 -1.769 1.00 90.12 472 LEU A C 1
ATOM 3600 O O . LEU A 1 472 ? 43.181 -4.888 -2.640 1.00 90.12 472 LEU A O 1
ATOM 3604 N N . ALA A 1 473 ? 41.353 -5.697 -1.623 1.00 91.00 473 ALA A N 1
ATOM 3605 C CA . ALA A 1 473 ? 41.284 -6.922 -2.422 1.00 91.00 473 ALA A CA 1
ATOM 3606 C C . ALA A 1 473 ? 41.208 -6.648 -3.939 1.00 91.00 473 ALA A C 1
ATOM 3608 O O . ALA A 1 473 ? 41.867 -7.323 -4.729 1.00 91.00 473 ALA A O 1
ATOM 3609 N N . THR A 1 474 ? 40.454 -5.627 -4.359 1.00 88.31 474 THR A N 1
ATOM 3610 C CA . THR A 1 474 ? 40.391 -5.201 -5.771 1.00 88.31 474 THR A CA 1
ATOM 3611 C C . THR A 1 474 ? 41.694 -4.553 -6.249 1.00 88.31 474 THR A C 1
ATOM 3613 O O . THR A 1 474 ? 42.108 -4.791 -7.385 1.00 88.31 474 THR A O 1
ATOM 3616 N N . LYS A 1 475 ? 42.398 -3.793 -5.395 1.00 91.62 475 LYS A N 1
ATOM 3617 C CA . LYS A 1 475 ? 43.747 -3.275 -5.701 1.00 91.62 475 LYS A CA 1
ATOM 3618 C C . LYS A 1 475 ? 44.777 -4.399 -5.830 1.00 91.62 475 LYS A C 1
ATOM 3620 O O . LYS A 1 475 ? 45.572 -4.351 -6.765 1.00 91.62 475 LYS A O 1
ATOM 3625 N N . ASP A 1 476 ? 44.727 -5.416 -4.973 1.00 92.62 476 ASP A N 1
ATOM 3626 C CA . ASP A 1 476 ? 45.620 -6.581 -5.032 1.00 92.62 476 ASP A CA 1
ATOM 3627 C C . ASP A 1 476 ? 45.375 -7.414 -6.301 1.00 92.62 476 ASP A C 1
ATOM 3629 O O . ASP A 1 476 ? 46.323 -7.783 -6.996 1.00 92.62 476 ASP A O 1
ATOM 3633 N N . GLN A 1 477 ? 44.109 -7.634 -6.680 1.00 90.12 477 GLN A N 1
ATOM 3634 C CA . GLN A 1 477 ? 43.750 -8.259 -7.961 1.00 90.12 477 GLN A CA 1
ATOM 3635 C C . GLN A 1 477 ? 44.248 -7.442 -9.164 1.00 90.12 477 GLN A C 1
ATOM 3637 O O . GLN A 1 477 ? 44.798 -8.008 -10.110 1.00 90.12 477 GLN A O 1
ATOM 3642 N N . ALA A 1 478 ? 44.108 -6.114 -9.126 1.00 88.88 478 ALA A N 1
ATOM 3643 C CA . ALA A 1 478 ? 44.619 -5.232 -10.173 1.00 88.88 478 ALA A CA 1
ATOM 3644 C C . ALA A 1 478 ? 46.159 -5.216 -10.241 1.00 88.88 478 ALA A C 1
ATOM 3646 O O . ALA A 1 478 ? 46.716 -5.046 -11.328 1.00 88.88 478 ALA A O 1
ATOM 3647 N N . LEU A 1 479 ? 46.853 -5.410 -9.112 1.00 91.12 479 LEU A N 1
ATOM 3648 C CA . LEU A 1 479 ? 48.306 -5.585 -9.076 1.00 91.12 479 LEU A CA 1
ATOM 3649 C C . LEU A 1 479 ? 48.705 -6.911 -9.738 1.00 91.12 479 LEU A C 1
ATOM 3651 O O . LEU A 1 479 ? 49.489 -6.907 -10.682 1.00 91.12 479 LEU A O 1
ATOM 3655 N N . ALA A 1 480 ? 48.078 -8.020 -9.337 1.00 91.12 480 ALA A N 1
ATOM 3656 C CA . ALA A 1 480 ? 48.338 -9.342 -9.907 1.00 91.12 480 ALA A CA 1
ATOM 3657 C C . ALA A 1 480 ? 48.061 -9.399 -11.423 1.00 91.12 480 ALA A C 1
ATOM 3659 O O . ALA A 1 480 ? 48.816 -10.018 -12.174 1.00 91.12 480 ALA A O 1
ATOM 3660 N N . ALA A 1 481 ? 47.018 -8.710 -11.900 1.00 87.75 481 ALA A N 1
ATOM 3661 C CA . ALA A 1 481 ? 46.737 -8.573 -13.329 1.00 87.75 481 ALA A CA 1
ATOM 3662 C C . ALA A 1 481 ? 47.824 -7.768 -14.072 1.00 87.75 481 ALA A C 1
ATOM 3664 O O . ALA A 1 481 ? 48.175 -8.106 -15.205 1.00 87.75 481 ALA A O 1
ATOM 3665 N N . LYS A 1 482 ? 48.398 -6.732 -13.442 1.00 90.81 482 LYS A N 1
ATOM 3666 C CA . LYS A 1 482 ? 49.545 -5.993 -13.996 1.00 90.81 482 LYS A CA 1
ATOM 3667 C C . LYS A 1 482 ? 50.810 -6.844 -14.039 1.00 90.81 482 LYS A C 1
ATOM 3669 O O . LYS A 1 482 ? 51.499 -6.802 -15.053 1.00 90.81 482 LYS A O 1
ATOM 3674 N N . ASP A 1 483 ? 51.078 -7.642 -13.009 1.00 92.19 483 ASP A N 1
ATOM 3675 C CA . ASP A 1 483 ? 52.232 -8.548 -12.979 1.00 92.19 483 ASP A CA 1
ATOM 3676 C C . ASP A 1 483 ? 52.127 -9.623 -14.076 1.00 92.19 483 ASP A C 1
ATOM 3678 O O . ASP A 1 483 ? 53.097 -9.892 -14.785 1.00 92.19 483 ASP A O 1
ATOM 3682 N N . GLN A 1 484 ? 50.928 -10.176 -14.303 1.00 90.12 484 GLN A N 1
ATOM 3683 C CA . GLN A 1 484 ? 50.663 -11.085 -15.428 1.00 90.12 484 GLN A CA 1
ATOM 3684 C C . GLN A 1 484 ? 50.843 -10.401 -16.791 1.00 90.12 484 GLN A C 1
ATOM 3686 O O . GLN A 1 484 ? 51.444 -10.981 -17.697 1.00 90.12 484 GLN A O 1
ATOM 3691 N N . ALA A 1 485 ? 50.359 -9.165 -16.948 1.00 86.88 485 ALA A N 1
ATOM 3692 C CA . ALA A 1 485 ? 50.539 -8.396 -18.177 1.00 86.88 485 ALA A CA 1
ATOM 3693 C C . ALA A 1 485 ? 52.017 -8.049 -18.440 1.00 86.88 485 ALA A C 1
ATOM 3695 O O . ALA A 1 485 ? 52.450 -8.062 -19.594 1.00 86.88 485 ALA A O 1
ATOM 3696 N N . LEU A 1 486 ? 52.797 -7.783 -17.387 1.00 90.75 486 LEU A N 1
ATOM 3697 C CA . LEU A 1 486 ? 54.237 -7.547 -17.474 1.00 90.75 486 LEU A CA 1
ATOM 3698 C C . LEU A 1 486 ? 54.976 -8.825 -17.895 1.00 90.75 486 LEU A C 1
ATOM 3700 O O . LEU A 1 486 ? 55.706 -8.797 -18.879 1.00 90.75 486 LEU A O 1
ATOM 3704 N N . ALA A 1 487 ? 54.686 -9.965 -17.260 1.00 90.94 487 ALA A N 1
ATOM 3705 C CA . ALA A 1 487 ? 55.258 -11.259 -17.642 1.00 90.94 487 ALA A CA 1
ATOM 3706 C C . ALA A 1 487 ? 54.925 -11.653 -19.098 1.00 90.94 487 ALA A C 1
ATOM 3708 O O . ALA A 1 487 ? 55.780 -12.165 -19.823 1.00 90.94 487 ALA A O 1
ATOM 3709 N N . ALA A 1 488 ? 53.705 -11.364 -19.565 1.00 87.62 488 ALA A N 1
ATOM 3710 C CA . ALA A 1 488 ? 53.324 -11.559 -20.964 1.00 87.62 488 ALA A CA 1
ATOM 3711 C C . ALA A 1 488 ? 54.096 -10.625 -21.919 1.00 87.62 488 ALA A C 1
ATOM 3713 O O . ALA A 1 488 ? 54.454 -11.033 -23.026 1.00 87.62 488 ALA A O 1
ATOM 3714 N N . LYS A 1 489 ? 54.395 -9.387 -21.498 1.00 89.62 489 LYS A N 1
ATOM 3715 C CA . LYS A 1 489 ? 55.235 -8.451 -22.263 1.00 89.62 489 LYS A CA 1
ATOM 3716 C C . LYS A 1 489 ? 56.695 -8.887 -22.312 1.00 89.62 489 LYS A C 1
ATOM 3718 O O . LYS A 1 489 ? 57.284 -8.815 -23.387 1.00 89.62 489 LYS A O 1
ATOM 3723 N N . ASP A 1 490 ? 57.244 -9.409 -21.221 1.00 91.81 490 ASP A N 1
ATOM 3724 C CA . ASP A 1 490 ? 58.594 -9.983 -21.198 1.00 91.81 490 ASP A CA 1
ATOM 3725 C C . ASP A 1 490 ? 58.698 -11.197 -22.138 1.00 91.81 490 ASP A C 1
ATOM 3727 O O . ASP A 1 490 ? 59.673 -11.334 -22.879 1.00 91.81 490 ASP A O 1
ATOM 3731 N N . GLN A 1 491 ? 57.656 -12.035 -22.207 1.00 89.94 491 GLN A N 1
ATOM 3732 C CA . GLN A 1 491 ? 57.581 -13.138 -23.171 1.00 89.94 491 GLN A CA 1
ATOM 3733 C C . GLN A 1 491 ? 57.460 -12.649 -24.631 1.00 89.94 491 GLN A C 1
ATOM 3735 O O . GLN A 1 491 ? 58.092 -13.217 -25.528 1.00 89.94 491 GLN A O 1
ATOM 3740 N N . GLU A 1 492 ? 56.690 -11.586 -24.893 1.00 88.94 492 GLU A N 1
ATOM 3741 C CA . GLU A 1 492 ? 56.604 -10.951 -26.219 1.00 88.94 492 GLU A CA 1
ATOM 3742 C C . GLU A 1 492 ? 57.960 -10.358 -26.646 1.00 88.94 492 GLU A C 1
ATOM 3744 O O . GLU A 1 492 ? 58.360 -10.508 -27.804 1.00 88.94 492 GLU A O 1
ATOM 3749 N N . LEU A 1 493 ? 58.693 -9.732 -25.718 1.00 89.50 493 LEU A N 1
ATOM 3750 C CA . LEU A 1 493 ? 60.044 -9.208 -25.943 1.00 89.50 493 LEU A CA 1
ATOM 3751 C C . LEU A 1 493 ? 61.045 -10.333 -26.228 1.00 89.50 493 LEU A C 1
ATOM 3753 O O . LEU A 1 493 ? 61.691 -10.300 -27.271 1.00 89.50 493 LEU A O 1
ATOM 3757 N N . ALA A 1 494 ? 61.086 -11.385 -25.406 1.00 90.81 494 ALA A N 1
ATOM 3758 C CA . ALA A 1 494 ? 61.946 -12.547 -25.648 1.00 90.81 494 ALA A CA 1
ATOM 3759 C C . ALA A 1 494 ? 61.670 -13.212 -27.014 1.00 90.81 494 ALA A C 1
ATOM 3761 O O . ALA A 1 494 ? 62.593 -13.654 -27.701 1.00 90.81 494 ALA A O 1
ATOM 3762 N N . THR A 1 495 ? 60.404 -13.239 -27.446 1.00 89.19 495 THR A N 1
ATOM 3763 C CA . THR A 1 495 ? 60.014 -13.737 -28.777 1.00 89.19 495 THR A CA 1
ATOM 3764 C C . THR A 1 495 ? 60.487 -12.801 -29.897 1.00 89.19 495 THR A C 1
ATOM 3766 O O . THR A 1 495 ? 60.957 -13.271 -30.937 1.00 89.19 495 THR A O 1
ATOM 3769 N N . ARG A 1 496 ? 60.414 -11.475 -29.700 1.00 88.62 496 ARG A N 1
ATOM 3770 C CA . ARG A 1 496 ? 60.974 -10.490 -30.642 1.00 88.62 496 ARG A CA 1
ATOM 3771 C C . ARG A 1 496 ? 62.490 -10.593 -30.753 1.00 88.62 496 ARG A C 1
ATOM 3773 O O . ARG A 1 496 ? 62.989 -10.553 -31.872 1.00 88.62 496 ARG A O 1
ATOM 3780 N N . ASP A 1 497 ? 63.202 -10.775 -29.647 1.00 91.31 497 ASP A N 1
ATOM 3781 C CA . ASP A 1 497 ? 64.663 -10.906 -29.645 1.00 91.31 497 ASP A CA 1
ATOM 3782 C C . ASP A 1 497 ? 65.113 -12.172 -30.389 1.00 91.31 497 ASP A C 1
ATOM 3784 O O . ASP A 1 497 ? 66.051 -12.127 -31.185 1.00 91.31 497 ASP A O 1
ATOM 3788 N N . GLN A 1 498 ? 64.389 -13.288 -30.232 1.00 88.81 498 GLN A N 1
ATOM 3789 C CA . GLN A 1 498 ? 64.607 -14.497 -31.039 1.00 88.81 498 GLN A CA 1
ATOM 3790 C C . GLN A 1 498 ? 64.347 -14.256 -32.535 1.00 88.81 498 GLN A C 1
ATOM 3792 O O . GLN A 1 498 ? 65.130 -14.700 -33.378 1.00 88.81 498 GLN A O 1
ATOM 3797 N N . ALA A 1 499 ? 63.279 -13.531 -32.884 1.00 86.44 499 ALA A N 1
ATOM 3798 C CA . ALA A 1 499 ? 62.972 -13.190 -34.273 1.00 86.44 499 ALA A CA 1
ATOM 3799 C C . ALA A 1 499 ? 64.007 -12.228 -34.889 1.00 86.44 499 ALA A C 1
ATOM 3801 O O . ALA A 1 499 ? 64.358 -12.379 -36.060 1.00 86.44 499 ALA A O 1
ATOM 3802 N N . LEU A 1 500 ? 64.532 -11.277 -34.108 1.00 88.31 500 LEU A N 1
ATOM 3803 C CA . LEU A 1 500 ? 65.625 -10.388 -34.506 1.00 88.31 500 LEU A CA 1
ATOM 3804 C C . LEU A 1 500 ? 66.921 -11.173 -34.727 1.00 88.31 500 LEU A C 1
ATOM 3806 O O . LEU A 1 500 ? 67.520 -11.041 -35.789 1.00 88.31 500 LEU A O 1
ATOM 3810 N N . ALA A 1 501 ? 67.294 -12.070 -33.810 1.00 88.25 501 ALA A N 1
ATOM 3811 C CA . ALA A 1 501 ? 68.465 -12.933 -33.976 1.00 88.25 501 ALA A CA 1
ATOM 3812 C C . ALA A 1 501 ? 68.363 -13.833 -35.226 1.00 88.25 501 ALA A C 1
ATOM 3814 O O . ALA A 1 501 ? 69.348 -14.016 -35.943 1.00 88.25 501 ALA A O 1
ATOM 3815 N N . ALA A 1 502 ? 67.170 -14.354 -35.536 1.00 85.88 502 ALA A N 1
ATOM 3816 C CA . ALA A 1 502 ? 66.924 -15.097 -36.773 1.00 85.88 502 ALA A CA 1
ATOM 3817 C C . ALA A 1 502 ? 67.040 -14.205 -38.027 1.00 85.88 502 ALA A C 1
ATOM 3819 O O . ALA A 1 502 ? 67.614 -14.625 -39.033 1.00 85.88 502 ALA A O 1
ATOM 3820 N N . LYS A 1 503 ? 66.553 -12.957 -37.965 1.00 87.31 503 LYS A N 1
ATOM 3821 C CA . LYS A 1 503 ? 66.699 -11.977 -39.053 1.00 87.31 503 LYS A CA 1
ATOM 3822 C C . LYS A 1 503 ? 68.146 -11.534 -39.258 1.00 87.31 503 LYS A C 1
ATOM 3824 O O . LYS A 1 503 ? 68.555 -11.374 -40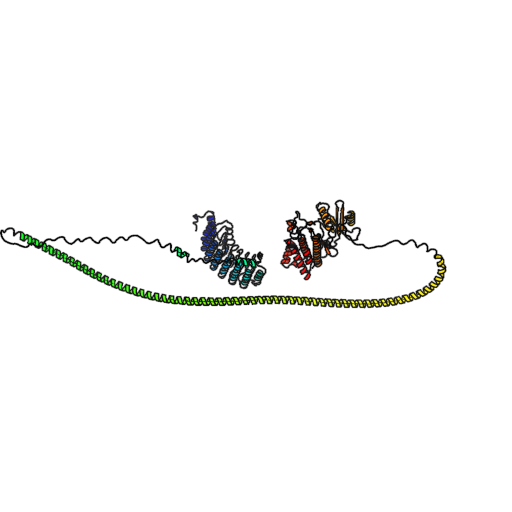.404 1.00 87.31 503 LYS A O 1
ATOM 3829 N N . ASP A 1 504 ? 68.939 -11.416 -38.197 1.00 89.56 504 ASP A N 1
ATOM 3830 C CA . ASP A 1 504 ? 70.376 -11.157 -38.299 1.00 89.56 504 ASP A CA 1
ATOM 3831 C C . ASP A 1 504 ? 71.114 -12.327 -38.967 1.00 89.56 504 ASP A C 1
ATOM 3833 O O . ASP A 1 504 ? 71.971 -12.096 -39.819 1.00 89.56 504 ASP A O 1
ATOM 3837 N N . GLN A 1 505 ? 70.753 -13.581 -38.667 1.00 87.44 505 GLN A N 1
ATOM 3838 C CA . GLN A 1 505 ? 71.297 -14.751 -39.374 1.00 87.44 505 GLN A CA 1
ATOM 3839 C C . GLN A 1 505 ? 70.932 -14.748 -40.868 1.00 87.44 505 GLN A C 1
ATOM 3841 O O . GLN A 1 505 ? 71.806 -14.947 -41.714 1.00 87.44 505 GLN A O 1
ATOM 3846 N N . GLU A 1 506 ? 69.673 -14.459 -41.211 1.00 88.00 506 GLU A N 1
ATOM 3847 C CA . GLU A 1 506 ? 69.222 -14.314 -42.604 1.00 88.00 506 GLU A CA 1
ATOM 3848 C C . GLU A 1 506 ? 69.968 -13.179 -43.328 1.00 88.00 506 GLU A C 1
ATOM 3850 O O . GLU A 1 506 ? 70.378 -13.330 -44.478 1.00 88.00 506 GLU A O 1
ATOM 3855 N N . LEU A 1 507 ? 70.222 -12.061 -42.642 1.00 88.12 507 LEU A N 1
ATOM 3856 C CA . LEU A 1 507 ? 70.945 -10.912 -43.185 1.00 88.12 507 LEU A CA 1
ATOM 3857 C C . LEU A 1 507 ? 72.449 -11.192 -43.359 1.00 88.12 507 LEU A C 1
ATOM 3859 O O . LEU A 1 507 ? 73.048 -10.714 -44.323 1.00 88.12 507 LEU A O 1
ATOM 3863 N N . GLN A 1 508 ? 73.060 -12.006 -42.492 1.00 87.25 508 GLN A N 1
ATOM 3864 C CA . GLN A 1 508 ? 74.425 -12.513 -42.692 1.00 87.25 508 GLN A CA 1
ATOM 3865 C C . GLN A 1 508 ? 74.505 -13.474 -43.887 1.00 87.25 508 GLN A C 1
ATOM 3867 O O . GLN A 1 508 ? 75.420 -13.344 -44.701 1.00 87.25 508 GLN A O 1
ATOM 3872 N N . GLN A 1 509 ? 73.529 -14.375 -44.056 1.00 86.38 509 GLN A N 1
ATOM 3873 C CA . GLN A 1 509 ? 73.466 -15.244 -45.237 1.00 86.38 509 GLN A CA 1
ATOM 3874 C C . GLN A 1 509 ? 73.289 -14.423 -46.521 1.00 86.38 509 GLN A C 1
ATOM 3876 O O . GLN A 1 509 ? 74.034 -14.614 -47.479 1.00 86.38 509 GLN A O 1
ATOM 3881 N N . LEU A 1 510 ? 72.382 -13.440 -46.524 1.00 86.81 510 LEU A N 1
ATOM 3882 C CA . LEU A 1 510 ? 72.192 -12.529 -47.655 1.00 86.81 510 LEU A CA 1
ATOM 3883 C C . LEU A 1 510 ? 73.463 -11.743 -47.994 1.00 86.81 510 LEU A C 1
ATOM 3885 O O . LEU A 1 510 ? 73.741 -11.548 -49.173 1.00 86.81 510 LEU A O 1
ATOM 3889 N N . ARG A 1 511 ? 74.259 -11.320 -47.002 1.00 88.94 511 ARG A N 1
ATOM 3890 C CA . ARG A 1 511 ? 75.571 -10.684 -47.234 1.00 88.94 511 ARG A CA 1
ATOM 3891 C C . ARG A 1 511 ? 76.577 -11.640 -47.873 1.00 88.94 511 ARG A C 1
ATOM 3893 O O . ARG A 1 511 ? 77.313 -11.217 -48.761 1.00 88.94 511 ARG A O 1
ATOM 3900 N N . PHE A 1 512 ? 76.599 -12.904 -47.455 1.00 86.00 512 PHE A N 1
ATOM 3901 C CA . PHE A 1 512 ? 77.453 -13.929 -48.057 1.00 86.00 512 PHE A CA 1
ATOM 3902 C C . PHE A 1 512 ? 77.053 -14.201 -49.517 1.00 86.00 512 PHE A C 1
ATOM 3904 O O . PHE A 1 512 ? 77.901 -14.190 -50.410 1.00 86.00 512 PHE A O 1
ATOM 3911 N N . ASP A 1 513 ? 75.752 -14.339 -49.777 1.00 84.25 513 ASP A N 1
ATOM 3912 C CA . ASP A 1 513 ? 75.194 -14.501 -51.122 1.00 84.25 513 ASP A CA 1
ATOM 3913 C C . ASP A 1 513 ? 75.449 -13.269 -52.007 1.00 84.25 513 ASP A C 1
ATOM 3915 O O . ASP A 1 513 ? 75.682 -13.412 -53.210 1.00 84.25 513 ASP A O 1
ATOM 3919 N N . LEU A 1 514 ? 75.414 -12.056 -51.436 1.00 85.62 514 LEU A N 1
ATOM 3920 C CA . LEU A 1 514 ? 75.741 -10.820 -52.150 1.00 85.62 514 LEU A CA 1
ATOM 3921 C C . LEU A 1 514 ? 77.226 -10.786 -52.523 1.00 85.62 514 LEU A C 1
ATOM 3923 O O . LEU A 1 514 ? 77.538 -10.574 -53.685 1.00 85.62 514 LEU A O 1
ATOM 3927 N N . ALA A 1 515 ? 78.130 -11.099 -51.590 1.00 84.06 515 ALA A N 1
ATOM 3928 C CA . ALA A 1 515 ? 79.566 -11.161 -51.862 1.00 84.06 515 ALA A CA 1
ATOM 3929 C C . ALA A 1 515 ? 79.914 -12.219 -52.929 1.00 84.06 515 ALA A C 1
ATOM 3931 O O . ALA A 1 515 ? 80.743 -11.975 -53.807 1.00 84.06 515 ALA A O 1
ATOM 3932 N N . ALA A 1 516 ? 79.238 -13.374 -52.912 1.00 82.12 516 ALA A N 1
ATOM 3933 C CA . ALA A 1 516 ? 79.366 -14.390 -53.956 1.00 82.12 516 ALA A CA 1
ATOM 3934 C C . ALA A 1 516 ? 78.828 -13.902 -55.318 1.00 82.12 516 ALA A C 1
ATOM 3936 O O . ALA A 1 516 ? 79.418 -14.193 -56.363 1.00 82.12 516 ALA A O 1
ATOM 3937 N N . LYS A 1 517 ? 77.731 -13.130 -55.327 1.00 83.88 517 LYS A N 1
ATOM 3938 C CA . LYS A 1 517 ? 77.220 -12.465 -56.537 1.00 83.88 517 LYS A CA 1
ATOM 3939 C C . LYS A 1 517 ? 78.172 -11.388 -57.042 1.00 83.88 517 LYS A C 1
ATOM 3941 O O . LYS A 1 517 ? 78.400 -11.368 -58.242 1.00 83.88 517 LYS A O 1
ATOM 3946 N N . ASP A 1 518 ? 78.764 -10.571 -56.178 1.00 84.19 518 ASP A N 1
ATOM 3947 C CA . ASP A 1 518 ? 79.729 -9.530 -56.549 1.00 84.19 518 ASP A CA 1
ATOM 3948 C C . ASP A 1 518 ? 81.014 -10.141 -57.123 1.00 84.19 518 ASP A C 1
ATOM 3950 O O . ASP A 1 518 ? 81.525 -9.671 -58.136 1.00 84.19 518 ASP A O 1
ATOM 3954 N N . GLN A 1 519 ? 81.497 -11.259 -56.567 1.00 81.00 519 GLN A N 1
ATOM 3955 C CA . GLN A 1 519 ? 82.614 -12.019 -57.145 1.00 81.00 519 GLN A CA 1
ATOM 3956 C C . GLN A 1 519 ? 82.264 -12.598 -58.530 1.00 81.00 519 GLN A C 1
ATOM 3958 O O . GLN A 1 519 ? 83.097 -12.601 -59.445 1.00 81.00 519 GLN A O 1
ATOM 3963 N N . LYS A 1 520 ? 81.020 -13.062 -58.711 1.00 82.12 520 LYS A N 1
ATOM 3964 C CA . LYS A 1 520 ? 80.502 -13.512 -60.011 1.00 82.12 520 LYS A CA 1
ATOM 3965 C C . LYS A 1 520 ? 80.298 -12.349 -60.991 1.00 82.12 520 LYS A C 1
ATOM 3967 O O . LYS A 1 520 ? 80.508 -12.518 -62.190 1.00 82.12 520 LYS A O 1
ATOM 3972 N N . LEU A 1 521 ? 79.927 -11.170 -60.495 1.00 80.88 521 LEU A N 1
ATOM 3973 C CA . LEU A 1 521 ? 79.815 -9.947 -61.281 1.00 80.88 521 LEU A CA 1
ATOM 3974 C C . LEU A 1 521 ? 81.201 -9.514 -61.758 1.00 80.88 521 LEU A C 1
ATOM 3976 O O . LEU A 1 521 ? 81.388 -9.363 -62.951 1.00 80.88 521 LEU A O 1
ATOM 3980 N N . ALA A 1 522 ? 82.199 -9.472 -60.872 1.00 78.75 522 ALA A N 1
ATOM 3981 C CA . ALA A 1 522 ? 83.576 -9.112 -61.205 1.00 78.75 522 ALA A CA 1
ATOM 3982 C C . ALA A 1 522 ? 84.222 -10.058 -62.237 1.00 78.75 522 ALA A C 1
ATOM 3984 O O . ALA A 1 522 ? 84.975 -9.611 -63.101 1.00 78.75 522 ALA A O 1
ATOM 3985 N N . THR A 1 523 ? 83.912 -11.359 -62.194 1.00 79.38 523 THR A N 1
ATOM 3986 C CA . THR A 1 523 ? 84.329 -12.305 -63.250 1.00 79.38 523 THR A CA 1
ATOM 3987 C C . THR A 1 523 ? 83.557 -12.085 -64.554 1.00 79.38 523 THR A C 1
ATOM 3989 O O . THR A 1 523 ? 84.161 -12.096 -65.624 1.00 79.38 523 THR A O 1
ATOM 3992 N N . THR A 1 524 ? 82.258 -11.782 -64.482 1.00 77.50 524 THR A N 1
ATOM 3993 C CA . THR A 1 524 ? 81.457 -11.388 -65.657 1.00 77.50 524 THR A CA 1
ATOM 3994 C C . THR A 1 524 ? 81.952 -10.070 -66.268 1.00 77.50 524 THR A C 1
ATOM 3996 O O . THR A 1 524 ? 81.986 -9.949 -67.486 1.00 77.50 524 THR A O 1
ATOM 3999 N N . ASP A 1 525 ? 82.399 -9.108 -65.459 1.00 79.31 525 ASP A N 1
ATOM 4000 C CA . ASP A 1 525 ? 82.966 -7.829 -65.893 1.00 79.31 525 ASP A CA 1
ATOM 4001 C C . ASP A 1 525 ? 84.352 -8.007 -66.522 1.00 79.31 525 ASP A C 1
ATOM 4003 O O . ASP A 1 525 ? 84.682 -7.303 -67.473 1.00 79.31 525 ASP A O 1
ATOM 4007 N N . GLN A 1 526 ? 85.152 -8.981 -66.069 1.00 76.69 526 GLN A N 1
ATOM 4008 C CA . GLN A 1 526 ? 86.387 -9.379 -66.757 1.00 76.69 526 GLN A CA 1
ATOM 4009 C C . GLN A 1 526 ? 86.098 -10.020 -68.125 1.00 76.69 526 GLN A C 1
ATOM 4011 O O . GLN A 1 526 ? 86.730 -9.652 -69.117 1.00 76.69 526 GLN A O 1
ATOM 4016 N N . GLU A 1 527 ? 85.112 -10.920 -68.218 1.00 76.31 527 GLU A N 1
ATOM 4017 C CA . GLU A 1 527 ? 84.655 -11.469 -69.506 1.00 76.31 527 GLU A CA 1
ATOM 4018 C C . GLU A 1 527 ? 84.057 -10.387 -70.420 1.00 76.31 527 GLU A C 1
ATOM 4020 O O . GLU A 1 527 ? 84.266 -10.403 -71.636 1.00 76.31 527 GLU A O 1
ATOM 4025 N N . LEU A 1 528 ? 83.322 -9.428 -69.851 1.00 75.44 528 LEU A N 1
ATOM 4026 C CA . LEU A 1 528 ? 82.740 -8.308 -70.579 1.00 75.44 528 LEU A CA 1
ATOM 4027 C C . LEU A 1 528 ? 83.826 -7.338 -71.046 1.00 75.44 528 LEU A C 1
ATOM 4029 O O . LEU A 1 528 ? 83.752 -6.878 -72.177 1.00 75.44 528 LEU A O 1
ATOM 4033 N N . ALA A 1 529 ? 84.860 -7.074 -70.245 1.00 73.56 529 ALA A N 1
ATOM 4034 C CA . ALA A 1 529 ? 86.011 -6.268 -70.643 1.00 73.56 529 ALA A CA 1
ATOM 4035 C C . ALA A 1 529 ? 86.775 -6.906 -71.816 1.00 73.56 529 ALA A C 1
ATOM 4037 O O . ALA A 1 529 ? 87.129 -6.200 -72.762 1.00 73.56 529 ALA A O 1
ATOM 4038 N N . ALA A 1 530 ? 86.951 -8.233 -71.811 1.00 73.06 530 ALA A N 1
ATOM 4039 C CA . ALA A 1 530 ? 87.497 -8.966 -72.955 1.00 73.06 530 ALA A CA 1
ATOM 4040 C C . ALA A 1 530 ? 86.597 -8.817 -74.200 1.00 73.06 530 ALA A C 1
ATOM 4042 O O . ALA A 1 530 ? 87.060 -8.385 -75.255 1.00 73.06 530 ALA A O 1
ATOM 4043 N N . LYS A 1 531 ? 85.280 -9.032 -74.061 1.00 75.31 531 LYS A N 1
ATOM 4044 C CA . LYS A 1 531 ? 84.310 -8.816 -75.154 1.00 75.31 531 LYS A CA 1
ATOM 4045 C C . LYS A 1 531 ? 84.215 -7.358 -75.615 1.00 75.31 531 LYS A C 1
ATOM 4047 O O . LYS A 1 531 ? 83.864 -7.108 -76.764 1.00 75.31 531 LYS A O 1
ATOM 4052 N N . VAL A 1 532 ? 84.517 -6.383 -74.757 1.00 74.00 532 VAL A N 1
ATOM 4053 C CA . VAL A 1 532 ? 84.589 -4.958 -75.110 1.00 74.00 532 VAL A CA 1
ATOM 4054 C C . VAL A 1 532 ? 85.840 -4.667 -75.939 1.00 74.00 532 VAL A C 1
ATOM 4056 O O . VAL A 1 532 ? 85.752 -3.852 -76.854 1.00 74.00 532 VAL A O 1
ATOM 4059 N N . GLN A 1 533 ? 86.963 -5.354 -75.708 1.00 70.38 533 GLN A N 1
ATOM 4060 C CA . GLN A 1 533 ? 88.123 -5.288 -76.606 1.00 70.38 533 GLN A CA 1
ATOM 4061 C C . GLN A 1 533 ? 87.797 -5.903 -77.979 1.00 70.38 533 GLN A C 1
ATOM 4063 O O . GLN A 1 533 ? 88.028 -5.254 -79.002 1.00 70.38 533 GLN A O 1
ATOM 4068 N N . ASP A 1 534 ? 87.138 -7.068 -78.018 1.00 73.12 534 ASP A N 1
ATOM 4069 C CA . ASP A 1 534 ? 86.644 -7.668 -79.271 1.00 73.12 534 ASP A CA 1
ATOM 4070 C C . ASP A 1 534 ? 85.655 -6.738 -80.005 1.00 73.12 534 ASP A C 1
ATOM 4072 O O . ASP A 1 534 ? 85.728 -6.546 -81.222 1.00 73.12 534 ASP A O 1
ATOM 4076 N N . LEU A 1 535 ? 84.744 -6.091 -79.270 1.00 65.31 535 LEU A N 1
ATOM 4077 C CA . LEU A 1 535 ? 83.802 -5.117 -79.824 1.00 65.31 535 LEU A CA 1
ATOM 4078 C C . LEU A 1 535 ? 84.470 -3.806 -80.247 1.00 65.31 535 LEU A C 1
ATOM 4080 O O . LEU A 1 535 ? 83.965 -3.169 -81.164 1.00 65.31 535 LEU A O 1
ATOM 4084 N N . GLN A 1 536 ? 85.592 -3.387 -79.657 1.00 67.19 536 GLN A N 1
ATOM 4085 C CA . GLN A 1 536 ? 86.373 -2.240 -80.142 1.00 67.19 536 GLN A CA 1
ATOM 4086 C C . GLN A 1 536 ? 87.073 -2.562 -81.471 1.00 67.19 536 GLN A C 1
ATOM 4088 O O . GLN A 1 536 ? 87.070 -1.729 -82.387 1.00 67.19 536 GLN A O 1
ATOM 4093 N N . GLN A 1 537 ? 87.563 -3.795 -81.628 1.00 66.31 537 GLN A N 1
ATOM 4094 C CA . GLN A 1 537 ? 88.053 -4.314 -82.907 1.00 66.31 537 GLN A CA 1
ATOM 4095 C C . GLN A 1 537 ? 86.928 -4.322 -83.961 1.00 66.31 537 GLN A C 1
ATOM 4097 O O . GLN A 1 537 ? 87.114 -3.848 -85.083 1.00 66.31 537 GLN A O 1
ATOM 4102 N N . LEU A 1 538 ? 85.724 -4.775 -83.592 1.00 65.50 538 LEU A N 1
ATOM 4103 C CA . LEU A 1 538 ? 84.562 -4.809 -84.489 1.00 65.50 538 LEU A CA 1
ATOM 4104 C C . LEU A 1 538 ? 84.001 -3.407 -84.804 1.00 65.50 538 LEU A C 1
ATOM 4106 O O . LEU A 1 538 ? 83.617 -3.134 -85.941 1.00 65.50 538 LEU A O 1
ATOM 4110 N N . ARG A 1 539 ? 84.001 -2.491 -83.828 1.00 63.88 539 ARG A N 1
ATOM 4111 C CA . ARG A 1 539 ? 83.562 -1.091 -83.964 1.00 63.88 539 ARG A CA 1
ATOM 4112 C C . ARG A 1 539 ? 84.429 -0.320 -84.952 1.00 63.88 539 ARG A C 1
ATOM 4114 O O . ARG A 1 539 ? 83.900 0.491 -85.703 1.00 63.88 539 ARG A O 1
ATOM 4121 N N . SER A 1 540 ? 85.726 -0.617 -85.005 1.00 63.78 540 SER A N 1
ATOM 4122 C CA . SER A 1 540 ? 86.641 -0.047 -86.002 1.00 63.78 540 SER A C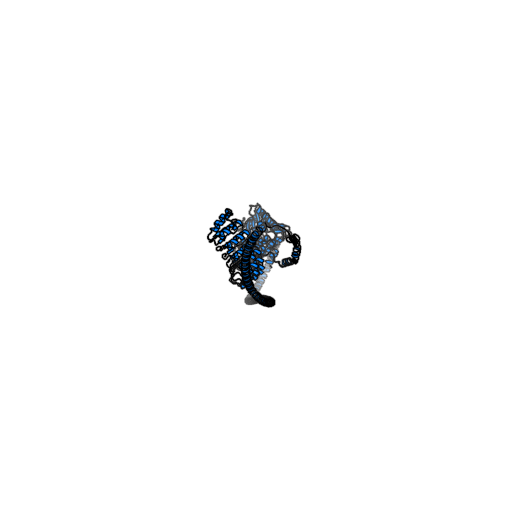A 1
ATOM 4123 C C . SER A 1 540 ? 86.217 -0.396 -87.439 1.00 63.78 540 SER A C 1
ATOM 4125 O O . SER A 1 540 ? 86.327 0.441 -88.331 1.00 63.78 540 SER A O 1
ATOM 4127 N N . ASN A 1 541 ? 85.627 -1.580 -87.649 1.00 59.28 541 ASN A N 1
ATOM 4128 C CA . ASN A 1 541 ? 85.055 -1.995 -88.936 1.00 59.28 541 ASN A CA 1
ATOM 4129 C C . ASN A 1 541 ? 83.637 -1.431 -89.184 1.00 59.28 541 ASN A C 1
ATOM 4131 O O . ASN A 1 541 ? 83.218 -1.301 -90.332 1.00 59.28 541 ASN A O 1
ATOM 4135 N N . LEU A 1 542 ? 82.890 -1.103 -88.123 1.00 57.53 542 LEU A N 1
ATOM 4136 C CA . LEU A 1 542 ? 81.506 -0.604 -88.181 1.00 57.53 542 LEU A CA 1
ATOM 4137 C C . LEU A 1 542 ? 81.406 0.917 -88.383 1.00 57.53 542 LEU A C 1
ATOM 4139 O O . LEU A 1 542 ? 80.517 1.373 -89.097 1.00 57.53 542 LEU A O 1
ATOM 4143 N N . VAL A 1 543 ? 82.359 1.699 -87.864 1.00 63.47 543 VAL A N 1
ATOM 4144 C CA . VAL A 1 543 ? 82.442 3.157 -88.101 1.00 63.47 543 VAL A CA 1
ATOM 4145 C C . VAL A 1 543 ? 82.577 3.491 -89.597 1.00 63.47 543 VAL A C 1
ATOM 4147 O O . VAL A 1 543 ? 82.094 4.531 -90.037 1.00 63.47 543 VAL A O 1
ATOM 4150 N N . ALA A 1 544 ? 83.146 2.581 -90.397 1.00 57.34 544 ALA A N 1
ATOM 4151 C CA . ALA A 1 544 ? 83.192 2.693 -91.856 1.00 57.34 544 ALA A CA 1
ATOM 4152 C C . ALA A 1 544 ? 81.827 2.475 -92.554 1.00 57.34 544 ALA A C 1
ATOM 4154 O O . ALA A 1 544 ? 81.690 2.825 -93.723 1.00 57.34 544 ALA A O 1
ATOM 4155 N N . LYS A 1 545 ? 80.823 1.909 -91.864 1.00 54.75 545 LYS A N 1
ATOM 4156 C CA . LYS A 1 545 ? 79.447 1.723 -92.364 1.00 54.75 545 LYS A CA 1
ATOM 4157 C C . LYS A 1 545 ? 78.453 2.760 -91.837 1.00 54.75 545 LYS A C 1
ATOM 4159 O O . LYS A 1 545 ? 77.558 3.158 -92.574 1.00 54.75 545 LYS A O 1
ATOM 4164 N N . ASP A 1 546 ? 78.596 3.233 -90.599 1.00 49.72 546 ASP A N 1
ATOM 4165 C CA . ASP A 1 546 ? 77.596 4.129 -89.986 1.00 49.72 546 ASP A CA 1
ATOM 4166 C C . ASP A 1 546 ? 77.500 5.524 -90.640 1.00 49.72 546 ASP A C 1
ATOM 4168 O O . ASP A 1 546 ? 76.482 6.207 -90.499 1.00 49.72 546 ASP A O 1
ATOM 4172 N N . GLN A 1 547 ? 78.494 5.936 -91.438 1.00 52.91 547 GLN A N 1
ATOM 4173 C CA . GLN A 1 547 ? 78.384 7.135 -92.284 1.00 52.91 547 GLN A CA 1
ATOM 4174 C C . GLN A 1 547 ? 77.326 7.004 -93.400 1.00 52.91 547 GLN A C 1
ATOM 4176 O O . GLN A 1 547 ? 76.870 8.022 -93.919 1.00 52.91 547 GLN A O 1
ATOM 4181 N N . GLU A 1 548 ? 76.887 5.787 -93.740 1.00 51.00 548 GLU A N 1
ATOM 4182 C CA . GLU A 1 548 ? 75.873 5.523 -94.771 1.00 51.00 548 GLU A CA 1
ATOM 4183 C C . GLU A 1 548 ? 74.428 5.619 -94.225 1.00 51.00 548 GLU A C 1
ATOM 4185 O O . GLU A 1 548 ? 73.505 5.984 -94.955 1.00 51.00 548 GLU A O 1
ATOM 4190 N N . LEU A 1 549 ? 74.218 5.361 -92.925 1.00 51.47 549 LEU A N 1
ATOM 4191 C CA . LEU A 1 549 ? 72.888 5.292 -92.288 1.00 51.47 549 LEU A CA 1
ATOM 4192 C C . LEU A 1 549 ? 72.387 6.621 -91.697 1.00 51.47 549 LEU A C 1
ATOM 4194 O O . LEU A 1 549 ? 71.175 6.832 -91.597 1.00 51.47 549 LEU A O 1
ATOM 4198 N N . ALA A 1 550 ? 73.287 7.556 -91.376 1.00 48.34 550 ALA A N 1
ATOM 4199 C CA . ALA A 1 550 ? 72.963 8.840 -90.735 1.00 48.34 550 ALA A CA 1
ATOM 4200 C C . ALA A 1 550 ? 72.066 9.793 -91.567 1.00 48.34 550 ALA A C 1
ATOM 4202 O O . ALA A 1 550 ? 71.671 10.858 -91.089 1.00 48.34 550 ALA A O 1
ATOM 4203 N N . THR A 1 551 ? 71.735 9.433 -92.811 1.00 52.44 551 THR A N 1
ATOM 4204 C CA . THR A 1 551 ? 70.831 10.192 -93.689 1.00 52.44 551 THR A CA 1
ATOM 4205 C C . THR A 1 551 ? 69.348 9.847 -93.517 1.00 52.44 551 THR A C 1
ATOM 4207 O O . THR A 1 551 ? 68.518 10.664 -93.910 1.00 52.44 551 THR A O 1
ATOM 4210 N N . LYS A 1 552 ? 68.987 8.699 -92.917 1.00 49.25 552 LYS A N 1
ATOM 4211 C CA . LYS A 1 552 ? 67.578 8.252 -92.818 1.00 49.25 552 LYS A CA 1
ATOM 4212 C C . LYS A 1 552 ? 66.847 8.630 -91.527 1.00 49.25 552 LYS A C 1
ATOM 4214 O O . LYS A 1 552 ? 65.634 8.799 -91.550 1.00 49.25 552 LYS A O 1
ATOM 4219 N N . ASP A 1 553 ? 67.558 8.848 -90.424 1.00 42.38 553 ASP A N 1
ATOM 4220 C CA . ASP A 1 553 ? 66.939 9.088 -89.105 1.00 42.38 553 ASP A CA 1
ATOM 4221 C C . ASP A 1 553 ? 66.385 10.514 -88.896 1.00 42.38 553 ASP A C 1
ATOM 4223 O O . ASP A 1 553 ? 65.913 10.869 -87.814 1.00 42.38 553 ASP A O 1
ATOM 4227 N N . ARG A 1 554 ? 66.414 11.361 -89.933 1.00 48.62 554 ARG A N 1
ATOM 4228 C CA . ARG A 1 554 ? 65.964 12.760 -89.855 1.00 48.62 554 ARG A CA 1
ATOM 4229 C C . ARG A 1 554 ? 64.443 12.936 -90.017 1.00 48.62 554 ARG A C 1
ATOM 4231 O O . ARG A 1 554 ? 63.953 14.036 -89.786 1.00 48.62 554 ARG A O 1
ATOM 4238 N N . GLU A 1 555 ? 63.695 11.882 -90.362 1.00 44.84 555 GLU A N 1
ATOM 4239 C CA . GLU A 1 555 ? 62.253 11.970 -90.675 1.00 44.84 555 GLU A CA 1
ATOM 4240 C C . GLU A 1 555 ? 61.299 11.499 -89.555 1.00 44.84 555 GLU A C 1
ATOM 4242 O O . GLU A 1 555 ? 60.133 11.884 -89.553 1.00 44.84 555 GLU A O 1
ATOM 4247 N N . LEU A 1 556 ? 61.748 10.713 -88.566 1.00 41.03 556 LEU A N 1
ATOM 4248 C CA . LEU A 1 556 ? 60.826 10.009 -87.648 1.00 41.03 556 LEU A CA 1
ATOM 4249 C C . LEU A 1 556 ? 60.402 10.805 -86.388 1.00 41.03 556 LEU A C 1
ATOM 4251 O O . LEU A 1 556 ? 59.635 10.312 -85.563 1.00 41.03 556 LEU A O 1
ATOM 4255 N N . LYS A 1 557 ? 60.885 12.041 -86.198 1.00 43.12 557 LYS A N 1
ATOM 4256 C CA . LYS A 1 557 ? 60.835 12.738 -84.892 1.00 43.12 557 LYS A CA 1
ATOM 4257 C C . LYS A 1 557 ? 59.661 13.715 -84.675 1.00 43.12 557 LYS A C 1
ATOM 4259 O O . LYS A 1 557 ? 59.728 14.519 -83.752 1.00 43.12 557 LYS A O 1
ATOM 4264 N N . SER A 1 558 ? 58.594 13.678 -85.484 1.00 42.28 558 SER A N 1
ATOM 4265 C CA . SER A 1 558 ? 57.502 14.680 -85.426 1.00 42.28 558 SER A CA 1
ATOM 4266 C C . SER A 1 558 ? 56.097 14.152 -85.076 1.00 42.28 558 SER A C 1
ATOM 4268 O O . SER A 1 558 ? 55.121 14.853 -85.341 1.00 42.28 558 SER A O 1
ATOM 4270 N N . ALA A 1 559 ? 55.952 12.929 -84.545 1.00 37.94 559 ALA A N 1
ATOM 4271 C CA . ALA A 1 559 ? 54.657 12.224 -84.567 1.00 37.94 559 ALA A CA 1
ATOM 4272 C C . ALA A 1 559 ? 54.064 11.742 -83.222 1.00 37.94 559 ALA A C 1
ATOM 4274 O O . ALA A 1 559 ? 52.954 11.209 -83.250 1.00 37.94 559 ALA A O 1
ATOM 4275 N N . LEU A 1 560 ? 54.733 11.885 -82.064 1.00 35.28 560 LEU A N 1
ATOM 4276 C CA . LEU A 1 560 ? 54.337 11.125 -80.859 1.00 35.28 560 LEU A CA 1
ATOM 4277 C C . LEU A 1 560 ? 54.317 11.878 -79.509 1.00 35.28 560 LEU A C 1
ATOM 4279 O O . LEU A 1 560 ? 54.778 11.340 -78.509 1.00 35.28 560 LEU A O 1
ATOM 4283 N N . ASP A 1 561 ? 53.696 13.061 -79.451 1.00 33.69 561 ASP A N 1
ATOM 4284 C CA . ASP A 1 561 ? 53.314 13.713 -78.179 1.00 33.69 561 ASP A CA 1
ATOM 4285 C C . ASP A 1 561 ? 51.789 13.904 -78.074 1.00 33.69 561 ASP A C 1
ATOM 4287 O O . ASP A 1 561 ? 51.232 14.943 -78.438 1.00 33.69 561 ASP A O 1
ATOM 4291 N N . ARG A 1 562 ? 51.087 12.873 -77.577 1.00 31.86 562 ARG A N 1
ATOM 4292 C CA . ARG A 1 562 ? 49.665 12.922 -77.178 1.00 31.86 562 ARG A CA 1
ATOM 4293 C C . ARG A 1 562 ? 49.349 11.874 -76.089 1.00 31.86 562 ARG A C 1
ATOM 4295 O O . ARG A 1 562 ? 49.517 10.693 -76.361 1.00 31.86 562 ARG A O 1
ATOM 4302 N N . ILE A 1 563 ? 48.732 12.328 -74.974 1.00 34.72 563 ILE A N 1
ATOM 4303 C CA . ILE A 1 563 ? 47.746 11.645 -74.071 1.00 34.72 563 ILE A CA 1
ATOM 4304 C C . ILE A 1 563 ? 48.143 11.300 -72.596 1.00 34.72 563 ILE A C 1
ATOM 4306 O O . ILE A 1 563 ? 48.696 10.241 -72.327 1.00 34.72 563 ILE A O 1
ATOM 4310 N N . LYS A 1 564 ? 47.571 12.101 -71.657 1.00 35.31 564 LYS A N 1
ATOM 4311 C CA . LYS A 1 564 ? 47.023 11.767 -70.297 1.00 35.31 564 LYS A CA 1
ATOM 4312 C C . LYS A 1 564 ? 48.012 11.462 -69.127 1.00 35.31 564 LYS A C 1
ATOM 4314 O O . LYS A 1 564 ? 49.139 11.074 -69.378 1.00 35.31 564 LYS A O 1
ATOM 4319 N N . ARG A 1 565 ? 47.652 11.591 -67.827 1.00 30.27 565 ARG A N 1
ATOM 4320 C CA . ARG A 1 565 ? 46.319 11.707 -67.168 1.00 30.27 565 ARG A CA 1
ATOM 4321 C C . ARG A 1 565 ? 46.338 12.325 -65.749 1.00 30.27 565 ARG A C 1
ATOM 4323 O O . ARG A 1 565 ? 47.327 12.237 -65.035 1.00 30.27 565 ARG A O 1
ATOM 4330 N N . ASP A 1 566 ? 45.157 12.777 -65.349 1.00 27.55 566 ASP A N 1
ATOM 4331 C CA . ASP A 1 566 ? 44.645 13.221 -64.038 1.00 27.55 566 ASP A CA 1
ATOM 4332 C C . ASP A 1 566 ? 43.888 12.058 -63.321 1.00 27.55 566 ASP A C 1
ATOM 4334 O O . ASP A 1 566 ? 43.724 10.986 -63.910 1.00 27.55 566 ASP A O 1
ATOM 4338 N N . GLY A 1 567 ? 43.368 12.132 -62.082 1.00 32.50 567 GLY A N 1
ATOM 4339 C CA . GLY A 1 567 ? 43.333 13.182 -61.038 1.00 32.50 567 GLY A CA 1
ATOM 4340 C C . GLY A 1 567 ? 42.079 13.007 -60.127 1.00 32.50 567 GLY A C 1
ATOM 4341 O O . GLY A 1 567 ? 41.003 12.793 -60.687 1.00 32.50 567 GLY A O 1
ATOM 4342 N N . PRO A 1 568 ? 42.150 13.030 -58.769 1.00 35.47 568 PRO A N 1
ATOM 4343 C CA . PRO A 1 568 ? 40.991 12.740 -57.903 1.00 35.47 568 PRO A CA 1
ATOM 4344 C C . PRO A 1 568 ? 40.208 13.996 -57.458 1.00 35.47 568 PRO A C 1
ATOM 4346 O O . PRO A 1 568 ? 40.769 15.086 -57.374 1.00 35.47 568 PRO A O 1
ATOM 4349 N N . LEU A 1 569 ? 38.916 13.832 -57.135 1.00 31.52 569 LEU A N 1
ATOM 4350 C CA . LEU A 1 569 ? 37.971 14.909 -56.779 1.00 31.52 569 LEU A CA 1
ATOM 4351 C C . LEU A 1 569 ? 37.077 14.547 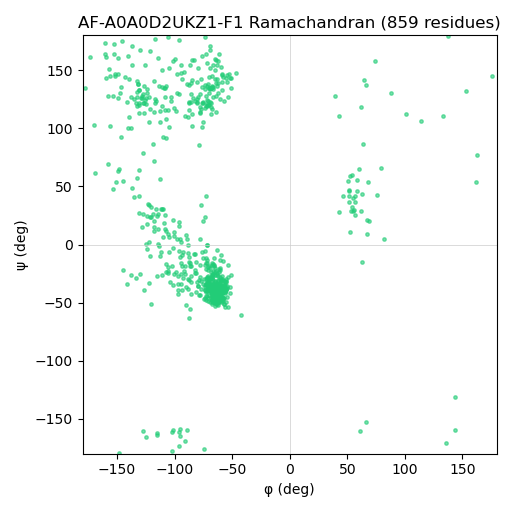-55.578 1.00 31.52 569 LEU A C 1
ATOM 4353 O O . LEU A 1 569 ? 36.786 13.373 -55.348 1.00 31.52 569 LEU A O 1
ATOM 4357 N N . SER A 1 570 ? 36.602 15.571 -54.860 1.00 35.19 570 SER A N 1
ATOM 4358 C CA . SER A 1 570 ? 35.701 15.483 -53.699 1.00 35.19 570 SER A CA 1
ATOM 4359 C C . SER A 1 570 ? 34.581 16.543 -53.741 1.00 35.19 570 SER A C 1
ATOM 4361 O O . SER A 1 570 ? 34.651 17.484 -54.529 1.00 35.19 570 SER A O 1
ATOM 4363 N N . ASN A 1 571 ? 33.611 16.403 -52.823 1.00 34.47 571 ASN A N 1
ATOM 4364 C CA . ASN A 1 571 ? 32.478 17.295 -52.485 1.00 34.47 571 ASN A CA 1
ATOM 4365 C C . ASN A 1 571 ? 31.167 17.099 -53.282 1.00 34.47 571 ASN A C 1
ATOM 4367 O O . ASN A 1 571 ? 31.148 17.107 -54.508 1.00 34.47 571 ASN A O 1
ATOM 4371 N N . PHE A 1 572 ? 30.052 16.996 -52.542 1.00 43.34 572 PHE A N 1
ATOM 4372 C CA . PHE A 1 572 ? 28.666 16.989 -53.035 1.00 43.34 572 PHE A CA 1
ATOM 4373 C C . PHE A 1 572 ? 27.732 17.665 -52.005 1.00 43.34 572 PHE A C 1
ATOM 4375 O O . PHE A 1 572 ? 27.198 16.995 -51.127 1.00 43.34 572 PHE A O 1
ATOM 4382 N N . ASP A 1 573 ? 27.502 18.974 -52.154 1.00 44.31 573 ASP A N 1
ATOM 4383 C CA . ASP A 1 573 ? 26.508 19.768 -51.397 1.00 44.31 573 ASP A CA 1
ATOM 4384 C C . ASP A 1 573 ? 25.381 20.252 -52.335 1.00 44.31 573 ASP A C 1
ATOM 4386 O O . ASP A 1 573 ? 25.146 21.444 -52.529 1.00 44.31 573 ASP A O 1
ATOM 4390 N N . GLY A 1 574 ? 24.724 19.305 -53.012 1.00 56.75 574 GLY A N 1
ATOM 4391 C CA . GLY A 1 574 ? 23.652 19.576 -53.977 1.00 56.75 574 GLY A CA 1
ATOM 4392 C C . GLY A 1 574 ? 22.283 19.042 -53.532 1.00 56.75 574 GLY A C 1
ATOM 4393 O O . GLY A 1 574 ? 22.221 18.138 -52.695 1.00 56.75 574 GLY A O 1
ATOM 4394 N N . PRO A 1 575 ? 21.173 19.547 -54.109 1.00 67.38 575 PRO A N 1
ATOM 4395 C CA . PRO A 1 575 ? 19.850 18.956 -53.907 1.00 67.38 575 PRO A CA 1
ATOM 4396 C C . PRO A 1 575 ? 19.834 17.490 -54.367 1.00 67.38 575 PRO A C 1
ATOM 4398 O O . PRO A 1 575 ? 20.499 17.136 -55.343 1.00 67.38 575 PRO A O 1
ATOM 4401 N N . ILE A 1 576 ? 19.059 16.638 -53.682 1.00 81.38 576 ILE A N 1
ATOM 4402 C CA . ILE A 1 576 ? 18.963 15.208 -54.018 1.00 81.38 576 ILE A CA 1
ATOM 4403 C C . ILE A 1 576 ? 18.513 15.049 -55.475 1.00 81.38 576 ILE A C 1
ATOM 4405 O O . ILE A 1 576 ? 17.460 15.548 -55.874 1.00 81.38 576 ILE A O 1
ATOM 4409 N N . ALA A 1 577 ? 19.320 14.342 -56.266 1.00 85.12 577 ALA A N 1
ATOM 4410 C CA . ALA A 1 577 ? 19.092 14.194 -57.694 1.00 85.12 577 ALA A CA 1
ATOM 4411 C C . ALA A 1 577 ? 17.916 13.250 -57.990 1.00 85.12 577 ALA A C 1
ATOM 4413 O O . ALA A 1 577 ? 17.840 12.137 -57.460 1.00 85.12 577 ALA A O 1
ATOM 4414 N N . GLN A 1 578 ? 17.039 13.671 -58.902 1.00 90.44 578 GLN A N 1
ATOM 4415 C CA . GLN A 1 578 ? 16.086 12.773 -59.547 1.00 90.44 578 GLN A CA 1
ATOM 4416 C C . GLN A 1 578 ? 16.818 11.973 -60.634 1.00 90.44 578 GLN A C 1
ATOM 4418 O O . GLN A 1 578 ? 17.506 12.554 -61.475 1.00 90.44 578 GLN A O 1
ATOM 4423 N N . VAL A 1 579 ? 16.667 10.650 -60.638 1.00 90.12 579 VAL A N 1
ATOM 4424 C CA . VAL A 1 579 ? 17.234 9.759 -61.660 1.00 90.12 579 VAL A CA 1
ATOM 4425 C C . VAL A 1 579 ? 16.130 9.156 -62.536 1.00 90.12 579 VAL A C 1
ATOM 4427 O O . VAL A 1 579 ? 15.011 8.950 -62.060 1.00 90.12 579 VAL A O 1
ATOM 4430 N N . PRO A 1 580 ? 16.402 8.840 -63.818 1.00 91.56 580 PRO A N 1
ATOM 4431 C CA . PRO A 1 580 ? 15.424 8.169 -64.669 1.00 91.56 580 PRO A CA 1
ATOM 4432 C C . PRO A 1 580 ? 15.005 6.816 -64.080 1.00 91.56 580 PRO A C 1
ATOM 4434 O O . PRO A 1 580 ? 15.857 5.996 -63.737 1.00 91.56 580 PRO A O 1
ATOM 4437 N N . LEU A 1 581 ? 13.699 6.534 -64.036 1.00 90.38 581 LEU A N 1
ATOM 4438 C CA . LEU A 1 581 ? 13.171 5.254 -63.536 1.00 90.38 581 LEU A CA 1
ATOM 4439 C C . LEU A 1 581 ? 13.768 4.043 -64.282 1.00 90.38 581 LEU A C 1
ATOM 4441 O O . LEU A 1 581 ? 14.050 3.016 -63.669 1.00 90.38 581 LEU A O 1
ATOM 4445 N N . ALA A 1 582 ? 14.040 4.190 -65.584 1.00 90.38 582 ALA A N 1
ATOM 4446 C CA . ALA A 1 582 ? 14.714 3.180 -66.401 1.00 90.38 582 ALA A CA 1
ATOM 4447 C C . ALA A 1 582 ? 16.095 2.770 -65.845 1.00 90.38 582 ALA A C 1
ATOM 4449 O O . ALA A 1 582 ? 16.471 1.604 -65.949 1.00 90.38 582 ALA A O 1
ATOM 4450 N N . THR A 1 583 ? 16.824 3.688 -65.200 1.00 90.50 583 THR A N 1
ATOM 4451 C CA . THR A 1 583 ? 18.102 3.394 -64.534 1.00 90.50 583 THR A CA 1
ATOM 4452 C C . THR A 1 583 ? 17.898 2.448 -63.351 1.00 90.50 583 THR A C 1
ATOM 4454 O O . THR A 1 583 ? 18.659 1.496 -63.197 1.00 90.50 583 THR A O 1
ATOM 4457 N N . LEU A 1 584 ? 16.851 2.661 -62.545 1.00 91.56 584 LEU A N 1
ATOM 4458 C CA . LEU A 1 584 ? 16.533 1.805 -61.396 1.00 91.56 584 LEU A CA 1
ATOM 4459 C C . LEU A 1 584 ? 15.994 0.437 -61.835 1.00 91.56 584 LEU A C 1
ATOM 4461 O O . LEU A 1 584 ? 16.389 -0.583 -61.274 1.00 91.56 584 LEU A O 1
ATOM 4465 N N . ILE A 1 585 ? 15.156 0.404 -62.878 1.00 90.75 585 ILE A N 1
ATOM 4466 C CA . ILE A 1 585 ? 14.691 -0.834 -63.524 1.00 90.75 585 ILE A CA 1
ATOM 4467 C C . ILE A 1 585 ? 15.897 -1.647 -64.013 1.00 90.75 585 ILE A C 1
ATOM 4469 O O . ILE A 1 585 ? 16.027 -2.817 -63.664 1.00 90.75 585 ILE A O 1
ATOM 4473 N N . SER A 1 586 ? 16.822 -1.033 -64.756 1.00 90.75 586 SER A N 1
ATOM 4474 C CA . SER A 1 586 ? 18.014 -1.729 -65.255 1.00 90.75 586 SER A CA 1
ATOM 4475 C C . SER A 1 586 ? 18.933 -2.210 -64.128 1.00 90.75 586 SER A C 1
ATOM 4477 O O . SER A 1 586 ? 19.472 -3.309 -64.220 1.00 90.75 586 SER A O 1
ATOM 4479 N N . ALA A 1 587 ? 19.117 -1.414 -63.070 1.00 89.44 587 ALA A N 1
ATOM 4480 C CA . ALA A 1 587 ? 20.014 -1.741 -61.960 1.00 89.44 587 ALA A CA 1
ATOM 4481 C C . ALA A 1 587 ? 19.474 -2.836 -61.016 1.00 89.44 587 ALA A C 1
ATOM 4483 O O . ALA A 1 587 ? 20.252 -3.423 -60.269 1.00 89.44 587 ALA A O 1
ATOM 4484 N N . THR A 1 588 ? 18.166 -3.115 -61.056 1.00 90.56 588 THR A N 1
ATOM 4485 C CA . THR A 1 588 ? 17.470 -4.146 -60.253 1.00 90.56 588 THR A CA 1
ATOM 4486 C C . THR A 1 588 ? 17.027 -5.360 -61.080 1.00 90.56 588 THR A C 1
ATOM 4488 O O . THR A 1 588 ? 16.185 -6.137 -60.630 1.00 90.56 588 THR A O 1
ATOM 4491 N N . ASN A 1 589 ? 17.527 -5.496 -62.316 1.00 89.81 589 ASN A N 1
ATOM 4492 C CA . ASN A 1 589 ? 17.100 -6.526 -63.271 1.00 89.81 589 ASN A CA 1
ATOM 4493 C C . ASN A 1 589 ? 15.563 -6.572 -63.457 1.00 89.81 589 ASN A C 1
ATOM 4495 O O . ASN A 1 589 ? 14.937 -7.626 -63.432 1.00 89.81 589 ASN A O 1
ATOM 4499 N N . SER A 1 590 ? 14.934 -5.406 -63.624 1.00 91.00 590 SER A N 1
ATOM 4500 C CA . SER A 1 590 ? 13.472 -5.221 -63.640 1.00 91.00 590 SER A CA 1
ATOM 4501 C C . SER A 1 590 ? 12.773 -5.583 -62.322 1.00 91.00 590 SER A C 1
ATOM 4503 O O . SER A 1 590 ? 11.699 -6.182 -62.332 1.00 91.00 590 SER A O 1
ATOM 4505 N N . PHE A 1 591 ? 13.355 -5.175 -61.188 1.00 90.94 591 PHE A N 1
ATOM 4506 C CA . PHE A 1 591 ? 12.855 -5.468 -59.838 1.00 90.94 591 PHE A CA 1
ATOM 4507 C C . PHE A 1 591 ? 12.701 -6.977 -59.559 1.00 90.94 591 PHE A C 1
ATOM 4509 O O . PHE A 1 591 ? 11.707 -7.419 -58.972 1.00 90.94 591 PHE A O 1
ATOM 4516 N N . ALA A 1 592 ? 13.686 -7.767 -59.997 1.00 89.94 592 ALA A N 1
ATOM 4517 C CA . ALA A 1 592 ? 13.673 -9.220 -59.876 1.00 89.94 592 ALA A CA 1
ATOM 4518 C C . ALA A 1 592 ? 13.748 -9.699 -58.411 1.00 89.94 592 ALA A C 1
ATOM 4520 O O . ALA A 1 592 ? 14.247 -9.000 -57.524 1.00 89.94 592 ALA A O 1
ATOM 4521 N N . ALA A 1 593 ? 13.235 -10.906 -58.152 1.00 87.62 593 ALA A N 1
ATOM 4522 C CA . ALA A 1 593 ? 13.115 -11.463 -56.801 1.00 87.62 593 ALA A CA 1
ATOM 4523 C C . ALA A 1 593 ? 14.480 -11.713 -56.132 1.00 87.62 593 ALA A C 1
ATOM 4525 O O . ALA A 1 593 ? 14.619 -11.537 -54.929 1.00 87.62 593 ALA A O 1
ATOM 4526 N N . ASP A 1 594 ? 15.496 -12.047 -56.923 1.00 88.19 594 ASP A N 1
ATOM 4527 C CA . ASP A 1 594 ? 16.904 -12.194 -56.539 1.00 88.19 594 ASP A CA 1
ATOM 4528 C C . ASP A 1 594 ? 17.567 -10.879 -56.087 1.00 88.19 594 ASP A C 1
ATOM 4530 O O . ASP A 1 594 ? 18.572 -10.912 -55.381 1.00 88.19 594 ASP A O 1
ATOM 4534 N N . SER A 1 595 ? 16.985 -9.722 -56.425 1.00 86.62 595 SER A N 1
ATOM 4535 C CA . SER A 1 595 ? 17.414 -8.411 -55.918 1.00 86.62 595 SER A CA 1
ATOM 4536 C C . SER A 1 595 ? 16.605 -7.930 -54.702 1.00 86.62 595 SER A C 1
ATOM 4538 O O . SER A 1 595 ? 16.929 -6.878 -54.149 1.00 86.62 595 SER A O 1
ATOM 4540 N N . LEU A 1 596 ? 15.550 -8.646 -54.287 1.00 90.62 596 LEU A N 1
ATOM 4541 C CA . LEU A 1 596 ? 14.648 -8.244 -53.200 1.00 90.62 596 LEU A CA 1
ATOM 4542 C C . LEU A 1 596 ? 15.299 -8.454 -51.821 1.00 90.62 596 LEU A C 1
ATOM 4544 O O . LEU A 1 596 ? 15.645 -9.567 -51.438 1.00 90.62 596 LEU A O 1
ATOM 4548 N N . VAL A 1 597 ? 15.406 -7.375 -51.048 1.00 85.38 597 VAL A N 1
ATOM 4549 C CA . VAL A 1 597 ? 15.968 -7.352 -49.684 1.00 85.38 597 VAL A CA 1
ATOM 4550 C C . VAL A 1 597 ? 14.864 -7.488 -48.631 1.00 85.38 597 VAL A C 1
ATOM 4552 O O . VAL A 1 597 ? 15.064 -8.101 -47.583 1.00 85.38 597 VAL A O 1
ATOM 4555 N N . GLY A 1 598 ? 13.682 -6.932 -48.908 1.00 81.94 598 GLY A N 1
ATOM 4556 C CA . GLY A 1 598 ? 12.534 -7.010 -48.010 1.00 81.94 598 GLY A CA 1
ATOM 4557 C C . GLY A 1 598 ? 11.249 -6.443 -48.607 1.00 81.94 598 GLY A C 1
ATOM 4558 O O . GLY A 1 598 ? 11.269 -5.662 -49.558 1.00 81.94 598 GLY A O 1
ATOM 4559 N N . GLU A 1 599 ? 10.122 -6.831 -48.020 1.00 82.00 599 GLU A N 1
ATOM 4560 C CA . GLU A 1 599 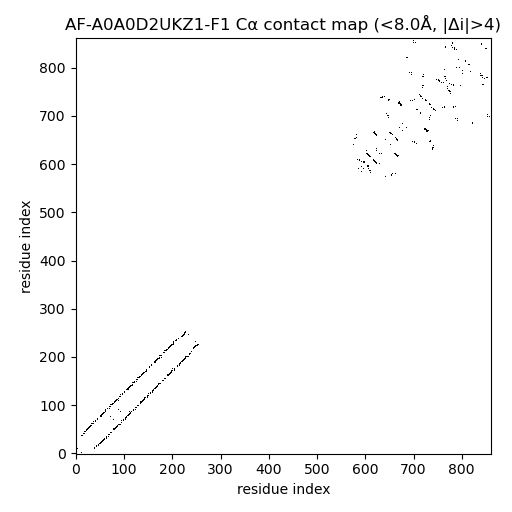? 8.780 -6.353 -48.350 1.00 82.00 599 GLU A CA 1
ATOM 4561 C C . GLU A 1 599 ? 8.070 -5.963 -47.049 1.00 82.00 599 GLU A C 1
ATOM 4563 O O . GLU A 1 599 ? 8.118 -6.703 -46.066 1.00 82.00 599 GLU A O 1
ATOM 4568 N N . GLY A 1 600 ? 7.446 -4.787 -47.029 1.00 69.38 600 GLY A N 1
ATOM 4569 C CA . GLY A 1 600 ? 6.762 -4.238 -45.860 1.00 69.38 600 GLY A CA 1
ATOM 4570 C C . GLY A 1 600 ? 5.563 -3.377 -46.253 1.00 69.38 600 GLY A C 1
ATOM 4571 O O . GLY A 1 600 ? 5.269 -3.201 -47.434 1.00 69.38 600 GLY A O 1
ATOM 4572 N N . ALA A 1 601 ? 4.874 -2.808 -45.259 1.00 65.94 601 ALA A N 1
ATOM 4573 C CA . ALA A 1 601 ? 3.621 -2.068 -45.462 1.00 65.94 601 ALA A CA 1
ATOM 4574 C C . ALA A 1 601 ? 3.725 -0.913 -46.481 1.00 65.94 601 ALA A C 1
ATOM 4576 O O . ALA A 1 601 ? 2.749 -0.603 -47.160 1.00 65.94 601 ALA A O 1
ATOM 4577 N N . PHE A 1 602 ? 4.907 -0.306 -46.613 1.00 67.25 602 PHE A N 1
ATOM 4578 C CA . PHE A 1 602 ? 5.151 0.829 -47.505 1.00 67.25 602 PHE A CA 1
ATOM 4579 C C . PHE A 1 602 ? 5.680 0.438 -48.896 1.00 67.25 602 PHE A C 1
ATOM 4581 O O . PHE A 1 602 ? 5.728 1.290 -49.780 1.00 67.25 602 PHE A O 1
ATOM 4588 N N . GLY A 1 603 ? 6.043 -0.829 -49.136 1.00 79.94 603 GLY A N 1
ATOM 4589 C CA . GLY A 1 603 ? 6.542 -1.290 -50.435 1.00 79.94 603 GLY A CA 1
ATOM 4590 C C . GLY A 1 603 ? 7.649 -2.342 -50.355 1.00 79.94 603 GLY A C 1
ATOM 4591 O O . GLY A 1 603 ? 7.823 -3.022 -49.343 1.00 79.94 603 GLY A O 1
ATOM 4592 N N . ARG A 1 604 ? 8.402 -2.474 -51.451 1.00 87.75 604 ARG A N 1
ATOM 4593 C CA . ARG A 1 604 ? 9.481 -3.459 -51.628 1.00 87.75 604 ARG A CA 1
ATOM 4594 C C . ARG A 1 604 ? 10.834 -2.770 -51.726 1.00 87.75 604 ARG A C 1
ATOM 4596 O O . ARG A 1 604 ? 10.968 -1.773 -52.431 1.00 87.75 604 ARG A O 1
ATOM 4603 N N . VAL A 1 605 ? 11.836 -3.311 -51.043 1.00 90.94 605 VAL A N 1
ATOM 4604 C CA . VAL A 1 605 ? 13.208 -2.791 -51.036 1.00 90.94 605 VAL A CA 1
ATOM 4605 C C . VAL A 1 605 ? 14.107 -3.731 -51.823 1.00 90.94 605 VAL A C 1
ATOM 4607 O O . VAL A 1 605 ? 14.155 -4.926 -51.538 1.00 90.94 605 VAL A O 1
ATOM 4610 N N . TYR A 1 606 ? 14.838 -3.185 -52.790 1.00 92.69 606 TYR A N 1
ATOM 4611 C CA . TYR A 1 606 ? 15.739 -3.922 -53.671 1.00 92.69 606 TYR A CA 1
ATOM 4612 C C . TYR A 1 606 ? 17.184 -3.455 -53.501 1.00 92.69 606 TYR A C 1
ATOM 4614 O O . TYR A 1 606 ? 17.440 -2.260 -53.375 1.00 92.69 606 TYR A O 1
ATOM 4622 N N . SER A 1 607 ? 18.134 -4.384 -53.535 1.00 92.44 607 SER A N 1
ATOM 4623 C CA . SER A 1 607 ? 19.565 -4.074 -53.602 1.00 92.44 607 SER A CA 1
ATOM 4624 C C . SER A 1 607 ? 19.996 -3.882 -55.053 1.00 92.44 607 SER A C 1
ATOM 4626 O O . SER A 1 607 ? 19.552 -4.615 -55.934 1.00 92.44 607 SER A O 1
ATOM 4628 N N . ALA A 1 608 ? 20.848 -2.892 -55.313 1.00 91.38 608 ALA A N 1
ATOM 4629 C CA . ALA A 1 608 ? 21.353 -2.609 -56.654 1.00 91.38 608 ALA A CA 1
ATOM 4630 C C . ALA A 1 608 ? 22.738 -1.944 -56.623 1.00 91.38 608 ALA A C 1
ATOM 4632 O O . ALA A 1 608 ? 23.231 -1.530 -55.572 1.00 91.38 608 ALA A O 1
ATOM 4633 N N . ARG A 1 609 ? 23.353 -1.789 -57.799 1.00 88.38 609 ARG A N 1
ATOM 4634 C CA . ARG A 1 609 ? 24.498 -0.890 -58.027 1.00 88.38 609 ARG A CA 1
ATOM 4635 C C . ARG A 1 609 ? 24.146 0.045 -59.176 1.00 88.38 609 ARG A C 1
ATOM 4637 O O . ARG A 1 609 ? 23.744 -0.424 -60.238 1.00 88.38 609 ARG A O 1
ATOM 4644 N N . LEU A 1 610 ? 24.264 1.353 -58.962 1.00 83.56 610 LEU A N 1
ATOM 4645 C CA . LEU A 1 610 ? 23.933 2.345 -59.987 1.00 83.56 610 LEU A CA 1
ATOM 4646 C C . LEU A 1 610 ? 25.128 2.619 -60.918 1.00 83.56 610 LEU A C 1
ATOM 4648 O O . LEU A 1 610 ? 26.275 2.469 -60.496 1.00 83.56 610 LEU A O 1
ATOM 4652 N N . PRO A 1 611 ? 24.892 3.060 -62.169 1.00 71.56 611 PRO A N 1
ATOM 4653 C CA . PRO A 1 611 ? 25.960 3.529 -63.049 1.00 71.56 611 PRO A CA 1
ATOM 4654 C C . PRO A 1 611 ? 26.624 4.784 -62.462 1.00 71.56 611 PRO A C 1
ATOM 4656 O O . PRO A 1 611 ? 25.984 5.828 -62.348 1.00 71.56 611 PRO A O 1
ATOM 4659 N N . GLY A 1 612 ? 27.900 4.689 -62.083 1.00 69.69 612 GLY A N 1
ATOM 4660 C CA . GLY A 1 612 ? 28.636 5.771 -61.424 1.00 69.69 612 GLY A CA 1
ATOM 4661 C C . GLY A 1 612 ? 29.601 5.232 -60.359 1.00 69.69 612 GLY A C 1
ATOM 4662 O O . GLY A 1 612 ? 30.365 4.315 -60.672 1.00 69.69 612 GLY A O 1
ATOM 4663 N N . PRO A 1 613 ? 29.621 5.778 -59.126 1.00 58.34 613 PRO A N 1
ATOM 4664 C CA . PRO A 1 613 ? 30.486 5.269 -58.062 1.00 58.34 613 PRO A CA 1
ATOM 4665 C C . PRO A 1 613 ? 30.114 3.815 -57.694 1.00 58.34 613 PRO A C 1
ATOM 4667 O O . PRO A 1 613 ? 28.928 3.490 -57.648 1.00 58.34 613 PRO A O 1
ATOM 4670 N N . PRO A 1 614 ? 31.086 2.930 -57.390 1.00 69.06 614 PRO A N 1
ATOM 4671 C CA . PRO A 1 614 ? 30.881 1.476 -57.270 1.00 69.06 614 PRO A CA 1
ATOM 4672 C C . PRO A 1 614 ? 30.212 1.021 -55.951 1.00 69.06 614 PRO A C 1
ATOM 4674 O O . PRO A 1 614 ? 30.509 -0.051 -55.417 1.00 69.06 614 PRO A O 1
ATOM 4677 N N . VAL A 1 615 ? 29.299 1.827 -55.412 1.00 78.88 615 VAL A N 1
ATOM 4678 C CA . VAL A 1 615 ? 28.644 1.633 -54.112 1.00 78.88 615 VAL A CA 1
ATOM 4679 C C . VAL A 1 615 ? 27.316 0.886 -54.292 1.00 78.88 615 VAL A C 1
ATOM 4681 O O . VAL A 1 615 ? 26.604 1.083 -55.277 1.00 78.88 615 VAL A O 1
ATOM 4684 N N . ALA A 1 616 ? 26.993 -0.009 -53.356 1.00 88.25 616 ALA A N 1
ATOM 4685 C CA . ALA A 1 616 ? 25.690 -0.671 -53.318 1.00 88.25 616 ALA A CA 1
ATOM 4686 C C . ALA A 1 616 ? 24.621 0.280 -52.755 1.00 88.25 616 ALA A C 1
ATOM 4688 O O . ALA A 1 616 ? 24.888 1.032 -51.818 1.00 88.25 616 ALA A O 1
ATOM 4689 N N . VAL A 1 617 ? 23.410 0.226 -53.307 1.00 92.25 617 VAL A N 1
ATOM 4690 C CA . VAL A 1 617 ? 22.272 1.060 -52.892 1.00 92.25 617 VAL A CA 1
ATOM 4691 C C . VAL A 1 617 ? 21.055 0.210 -52.538 1.00 92.25 617 VAL A C 1
ATOM 4693 O O . VAL A 1 617 ? 20.892 -0.899 -53.055 1.00 92.25 617 VAL A O 1
ATOM 4696 N N . ALA A 1 618 ? 20.186 0.751 -51.686 1.00 93.38 618 ALA A N 1
ATOM 4697 C CA . ALA A 1 618 ? 18.853 0.218 -51.421 1.00 93.38 618 ALA A CA 1
ATOM 4698 C C . ALA A 1 618 ? 17.799 1.068 -52.151 1.00 93.38 618 ALA A C 1
ATOM 4700 O O . ALA A 1 618 ? 17.767 2.286 -51.997 1.00 93.38 618 ALA A O 1
ATOM 4701 N N . ILE A 1 619 ? 16.932 0.437 -52.941 1.00 92.62 619 ILE A N 1
ATOM 4702 C CA . ILE A 1 619 ? 15.865 1.080 -53.719 1.00 92.62 619 ILE A CA 1
ATOM 4703 C C . ILE A 1 619 ? 14.516 0.649 -53.136 1.00 92.62 619 ILE A C 1
ATOM 4705 O O . ILE A 1 619 ? 14.079 -0.482 -53.347 1.00 92.62 619 ILE A O 1
ATOM 4709 N N . LYS A 1 620 ? 13.851 1.548 -52.406 1.00 90.56 620 LYS A N 1
ATOM 4710 C CA . LYS A 1 620 ? 12.497 1.366 -51.858 1.00 90.56 620 LYS A CA 1
ATOM 4711 C C . LYS A 1 620 ? 11.485 1.756 -52.935 1.00 90.56 620 LYS A C 1
ATOM 4713 O O . LYS A 1 620 ? 11.273 2.943 -53.180 1.00 90.56 620 LYS A O 1
ATOM 4718 N N . LYS A 1 621 ? 10.882 0.764 -53.591 1.00 89.06 621 LYS A N 1
ATOM 4719 C CA . LYS A 1 621 ? 9.768 0.933 -54.530 1.00 89.06 621 LYS A CA 1
ATOM 4720 C C . LYS A 1 621 ? 8.450 0.898 -53.756 1.00 89.06 621 LYS A C 1
ATOM 4722 O O . LYS A 1 621 ? 8.109 -0.128 -53.162 1.00 89.06 621 LYS A O 1
ATOM 4727 N N . LEU A 1 622 ? 7.713 2.004 -53.763 1.00 83.50 622 LEU A N 1
ATOM 4728 C CA . LEU A 1 622 ? 6.445 2.129 -53.039 1.00 83.50 622 LEU A CA 1
ATOM 4729 C C . LEU A 1 622 ? 5.287 1.469 -53.807 1.00 83.50 622 LEU A C 1
ATOM 4731 O O . LEU A 1 622 ? 5.307 1.380 -55.033 1.00 83.50 622 LEU A O 1
ATOM 4735 N N . SER A 1 623 ? 4.267 0.991 -53.088 1.00 74.31 623 SER A N 1
ATOM 4736 C CA . SER A 1 623 ? 3.127 0.285 -53.696 1.00 74.31 623 SER A CA 1
ATOM 4737 C C . SER A 1 623 ? 2.089 1.247 -54.299 1.00 74.31 623 SER A C 1
ATOM 4739 O O . SER A 1 623 ? 1.542 2.102 -53.598 1.00 74.31 623 SER A O 1
ATOM 4741 N N . ALA A 1 624 ? 1.774 1.066 -55.585 1.00 61.94 624 ALA A N 1
ATOM 4742 C CA . ALA A 1 624 ? 1.060 2.013 -56.454 1.00 61.94 624 ALA A CA 1
ATOM 4743 C C . ALA A 1 624 ? -0.467 2.175 -56.217 1.00 61.94 624 ALA A C 1
ATOM 4745 O O . ALA A 1 624 ? -1.193 2.544 -57.138 1.00 61.94 624 ALA A O 1
ATOM 4746 N N . VAL A 1 625 ? -0.993 1.879 -55.019 1.00 57.62 625 VAL A N 1
ATOM 4747 C CA . VAL A 1 625 ? -2.453 1.736 -54.784 1.00 57.62 625 VAL A CA 1
ATOM 4748 C C . VAL A 1 625 ? -3.006 2.584 -53.620 1.00 57.62 625 VAL A C 1
ATOM 4750 O O . VAL A 1 625 ? -4.031 2.238 -53.036 1.00 57.62 625 VAL A O 1
ATOM 4753 N N . SER A 1 626 ? -2.382 3.712 -53.249 1.00 57.53 626 SER A N 1
ATOM 4754 C CA . SER A 1 626 ? -3.043 4.681 -52.349 1.00 57.53 626 SER A CA 1
ATOM 4755 C C . SER A 1 626 ? -2.520 6.124 -52.438 1.00 57.53 626 SER A C 1
ATOM 4757 O O . SER A 1 626 ? -1.335 6.370 -52.659 1.00 57.53 626 SER A O 1
ATOM 4759 N N . ILE A 1 627 ? -3.406 7.090 -52.151 1.00 60.59 627 ILE A N 1
ATOM 4760 C CA . ILE A 1 627 ? -3.049 8.503 -51.894 1.00 60.59 627 ILE A CA 1
ATOM 4761 C C . ILE A 1 627 ? -2.103 8.615 -50.680 1.00 60.59 627 ILE A C 1
ATOM 4763 O O . ILE A 1 627 ? -1.229 9.479 -50.636 1.00 60.59 627 ILE A O 1
ATOM 4767 N N . GLN A 1 628 ? -2.248 7.712 -49.706 1.00 64.75 628 GLN A N 1
ATOM 4768 C CA . GLN A 1 628 ? -1.456 7.683 -48.477 1.00 64.75 628 GLN A CA 1
ATOM 4769 C C . GLN A 1 628 ? 0.026 7.360 -48.739 1.00 64.75 628 GLN A C 1
ATOM 4771 O O . GLN A 1 628 ? 0.891 7.934 -48.083 1.00 64.75 628 GLN A O 1
ATOM 4776 N N . HIS A 1 629 ? 0.342 6.510 -49.723 1.00 69.06 629 HIS A N 1
ATOM 4777 C CA . HIS A 1 629 ? 1.731 6.192 -50.081 1.00 69.06 629 HIS A CA 1
ATOM 4778 C C . HIS A 1 629 ? 2.423 7.337 -50.828 1.00 69.06 629 HIS A C 1
ATOM 4780 O O . HIS A 1 629 ? 3.603 7.578 -50.593 1.00 69.06 629 HIS A O 1
ATOM 4786 N N . TYR A 1 630 ? 1.701 8.096 -51.661 1.00 77.44 630 TYR A N 1
ATOM 4787 C CA . TYR A 1 630 ? 2.252 9.312 -52.274 1.00 77.44 630 TYR A CA 1
ATOM 4788 C C . TYR A 1 630 ? 2.519 10.412 -51.232 1.00 77.44 630 TYR A C 1
ATOM 4790 O O . TYR A 1 630 ? 3.546 11.087 -51.282 1.00 77.44 630 TYR A O 1
ATOM 4798 N N . ALA A 1 631 ? 1.642 10.555 -50.230 1.00 75.81 631 ALA A N 1
ATOM 4799 C CA . ALA A 1 631 ? 1.893 11.450 -49.102 1.00 75.81 631 ALA A CA 1
ATOM 4800 C C . ALA A 1 631 ? 3.137 11.027 -48.293 1.00 75.81 631 ALA A C 1
ATOM 4802 O O . ALA A 1 631 ? 3.956 11.880 -47.953 1.00 75.81 631 ALA A O 1
ATOM 4803 N N . ALA A 1 632 ? 3.320 9.723 -48.048 1.00 72.56 632 ALA A N 1
ATOM 4804 C CA . ALA A 1 632 ? 4.515 9.187 -47.393 1.00 72.56 632 ALA A CA 1
ATOM 4805 C C . ALA A 1 632 ? 5.792 9.414 -48.227 1.00 72.56 632 ALA A C 1
ATOM 4807 O O . ALA A 1 632 ? 6.791 9.871 -47.677 1.00 72.56 632 ALA A O 1
ATOM 4808 N N . PHE A 1 633 ? 5.742 9.193 -49.549 1.00 83.19 633 PHE A N 1
ATOM 4809 C CA . PHE A 1 633 ? 6.839 9.493 -50.483 1.00 83.19 633 PHE A CA 1
ATOM 4810 C C . PHE A 1 633 ? 7.303 10.948 -50.363 1.00 83.19 633 PHE A C 1
ATOM 4812 O O . PHE A 1 633 ? 8.481 11.213 -50.132 1.00 83.19 633 PHE A O 1
ATOM 4819 N N . GLN A 1 634 ? 6.362 11.891 -50.474 1.00 83.31 634 GLN A N 1
ATOM 4820 C CA . GLN A 1 634 ? 6.651 13.324 -50.400 1.00 83.31 634 GLN A CA 1
ATOM 4821 C C . GLN A 1 634 ? 7.145 13.753 -49.003 1.00 83.31 634 GLN A C 1
ATOM 4823 O O . GLN A 1 634 ? 8.045 14.586 -48.906 1.00 83.31 634 GLN A O 1
ATOM 4828 N N . SER A 1 635 ? 6.612 13.169 -47.922 1.00 80.50 635 SER A N 1
ATOM 4829 C CA . SER A 1 635 ? 7.068 13.408 -46.543 1.00 80.50 635 SER A CA 1
ATOM 4830 C C . SER A 1 635 ? 8.508 12.935 -46.315 1.00 80.50 635 SER A C 1
ATOM 4832 O O . SER A 1 635 ? 9.352 13.693 -45.828 1.00 80.50 635 SER A O 1
ATOM 4834 N N . GLU A 1 636 ? 8.816 11.709 -46.744 1.00 83.19 636 GLU A N 1
ATOM 4835 C CA . GLU A 1 636 ? 10.132 11.092 -46.598 1.00 83.19 636 GLU A CA 1
ATOM 4836 C C . GLU A 1 636 ? 11.188 11.816 -47.450 1.00 83.19 636 GLU A C 1
ATOM 4838 O O . GLU A 1 636 ? 12.254 12.164 -46.940 1.00 83.19 636 GLU A O 1
ATOM 4843 N N . LEU A 1 637 ? 10.865 12.153 -48.707 1.00 84.81 637 LEU A N 1
ATOM 4844 C CA . LEU A 1 637 ? 11.726 12.940 -49.599 1.00 84.81 637 LEU A CA 1
ATOM 4845 C C . LEU A 1 637 ? 11.993 14.354 -49.051 1.00 84.81 637 LEU A C 1
ATOM 4847 O O . LEU A 1 637 ? 13.143 14.799 -49.002 1.00 84.81 637 LEU A O 1
ATOM 4851 N N . LYS A 1 638 ? 10.957 15.070 -48.592 1.00 83.00 638 LYS A N 1
ATOM 4852 C CA . LYS A 1 638 ? 11.075 16.435 -48.038 1.00 83.00 638 LYS A CA 1
ATOM 4853 C C . LYS A 1 638 ? 11.844 16.484 -46.711 1.00 83.00 638 LYS A C 1
ATOM 4855 O O . LYS A 1 638 ? 12.418 17.525 -46.389 1.00 83.00 638 LYS A O 1
ATOM 4860 N N . SER A 1 639 ? 11.848 15.388 -45.955 1.00 77.56 639 SER A N 1
ATOM 4861 C CA . SER A 1 639 ? 12.550 15.281 -44.672 1.00 77.56 639 SER A CA 1
ATOM 4862 C C . SER A 1 639 ? 14.012 14.865 -44.872 1.00 77.56 639 SER A C 1
ATOM 4864 O O . SER A 1 639 ? 14.922 15.605 -44.503 1.00 77.56 639 SER A O 1
ATOM 4866 N N . LEU A 1 640 ? 14.267 13.745 -45.557 1.00 77.81 640 LEU A N 1
ATOM 4867 C CA . LEU A 1 640 ? 15.625 13.217 -45.767 1.00 77.81 640 LEU A CA 1
ATOM 4868 C C . LEU A 1 640 ? 16.457 13.984 -46.810 1.00 77.81 640 LEU A C 1
ATOM 4870 O O . LEU A 1 640 ? 17.678 13.821 -46.861 1.00 77.81 640 LEU A O 1
ATOM 4874 N N . SER A 1 641 ? 15.847 14.879 -47.593 1.00 76.00 641 SER A N 1
ATOM 4875 C CA . SER A 1 641 ? 16.591 15.899 -48.354 1.00 76.00 641 SER A CA 1
ATOM 4876 C C . SER A 1 641 ? 17.282 16.942 -47.477 1.00 76.00 641 SER A C 1
ATOM 4878 O O . SER A 1 641 ? 18.186 17.617 -47.964 1.00 76.00 641 SER A O 1
ATOM 4880 N N . LYS A 1 642 ? 16.903 17.057 -46.197 1.00 73.56 642 LYS A N 1
ATOM 4881 C CA . LYS A 1 642 ? 17.463 18.035 -45.254 1.00 73.56 642 LYS A CA 1
ATOM 4882 C C . LYS A 1 642 ? 18.384 17.428 -44.196 1.00 73.56 642 LYS A C 1
ATOM 4884 O O . LYS A 1 642 ? 19.124 18.166 -43.556 1.00 73.56 642 LYS A O 1
ATOM 4889 N N . PHE A 1 643 ? 18.343 16.111 -43.997 1.00 81.81 643 PHE A N 1
ATOM 4890 C CA . PHE A 1 643 ? 19.128 15.435 -42.964 1.00 81.81 643 PHE A CA 1
ATOM 4891 C C . PHE A 1 643 ? 20.431 14.863 -43.520 1.00 81.81 643 PHE A C 1
ATOM 4893 O O . PHE A 1 643 ? 20.438 14.124 -44.508 1.00 81.81 643 PHE A O 1
ATOM 4900 N N . ARG A 1 644 ? 21.542 15.178 -42.854 1.00 85.12 644 ARG A N 1
ATOM 4901 C CA . ARG A 1 644 ? 22.871 14.604 -43.096 1.00 85.12 644 ARG A CA 1
ATOM 4902 C C . ARG A 1 644 ? 23.545 14.397 -41.743 1.00 85.12 644 ARG A C 1
ATOM 4904 O O . ARG A 1 644 ? 24.034 15.344 -41.139 1.00 85.12 644 ARG A O 1
ATOM 4911 N N . HIS A 1 645 ? 23.521 13.160 -41.256 1.00 91.00 645 HIS A N 1
ATOM 4912 C CA . HIS A 1 645 ? 24.063 12.781 -39.954 1.00 91.00 645 HIS A CA 1
ATOM 4913 C C . HIS A 1 645 ? 24.504 11.313 -39.983 1.00 91.00 645 HIS A C 1
ATOM 4915 O O . HIS A 1 645 ? 23.868 10.504 -40.656 1.00 91.00 645 HIS A O 1
ATOM 4921 N N . THR A 1 646 ? 25.557 10.953 -39.242 1.00 93.06 646 THR A N 1
ATOM 4922 C CA . THR A 1 646 ? 26.096 9.578 -39.199 1.00 93.06 646 THR A CA 1
ATOM 4923 C C . THR A 1 646 ? 25.035 8.541 -38.832 1.00 93.06 646 THR A C 1
ATOM 4925 O O . THR A 1 646 ? 25.038 7.457 -39.404 1.00 93.06 646 THR A O 1
ATOM 4928 N N . ASN A 1 647 ? 24.090 8.890 -37.953 1.00 96.56 647 ASN A N 1
ATOM 4929 C CA . ASN A 1 647 ? 23.041 7.987 -37.464 1.00 96.56 647 ASN A CA 1
ATOM 4930 C C . ASN A 1 647 ? 21.662 8.178 -38.123 1.00 96.56 647 ASN A C 1
ATOM 4932 O O . ASN A 1 647 ? 20.643 7.786 -37.554 1.00 96.56 647 ASN A O 1
ATOM 4936 N N . ILE A 1 648 ? 21.603 8.783 -39.312 1.00 94.69 648 ILE A N 1
ATOM 4937 C CA . ILE A 1 648 ? 20.375 8.930 -40.112 1.00 94.69 648 ILE A CA 1
ATOM 4938 C C . ILE A 1 648 ? 20.641 8.379 -41.512 1.00 94.69 648 ILE A C 1
ATOM 4940 O O . ILE A 1 648 ? 21.698 8.641 -42.082 1.00 94.69 648 ILE A O 1
ATOM 4944 N N . ILE A 1 649 ? 19.702 7.608 -42.066 1.00 92.88 649 ILE A N 1
ATOM 4945 C CA . ILE A 1 649 ? 19.883 6.969 -43.373 1.00 92.88 649 ILE A CA 1
ATOM 4946 C C . ILE A 1 649 ? 20.093 8.011 -44.486 1.00 92.88 649 ILE A C 1
ATOM 4948 O O . ILE A 1 649 ? 19.282 8.916 -44.688 1.00 92.88 649 ILE A O 1
ATOM 4952 N N . ALA A 1 650 ? 21.185 7.894 -45.241 1.00 89.81 650 ALA A N 1
ATOM 4953 C CA . ALA A 1 650 ? 21.491 8.819 -46.322 1.00 89.81 650 ALA A CA 1
ATOM 4954 C C . ALA A 1 650 ? 20.655 8.501 -47.571 1.00 89.81 650 ALA A C 1
ATOM 4956 O O . ALA A 1 650 ? 20.844 7.473 -48.226 1.00 89.81 650 ALA A O 1
ATOM 4957 N N . MET A 1 651 ? 19.758 9.420 -47.940 1.00 88.31 651 MET A N 1
ATOM 4958 C CA . MET A 1 651 ? 19.074 9.395 -49.234 1.00 88.31 651 MET A CA 1
ATOM 4959 C C . MET A 1 651 ? 19.987 9.977 -50.324 1.00 88.31 651 MET A C 1
ATOM 4961 O O . MET A 1 651 ? 20.447 11.120 -50.227 1.00 88.31 651 MET A O 1
ATOM 4965 N N . LEU A 1 652 ? 20.236 9.174 -51.359 1.00 88.19 652 LEU A N 1
ATOM 4966 C CA . LEU A 1 652 ? 21.187 9.437 -52.442 1.00 88.19 652 LEU A CA 1
ATOM 4967 C C . LEU A 1 652 ? 20.505 10.022 -53.685 1.00 88.19 652 LEU A C 1
ATOM 4969 O O . LEU A 1 652 ? 21.030 10.935 -54.317 1.00 88.19 652 LEU A O 1
ATOM 4973 N N . SER A 1 653 ? 19.344 9.476 -54.054 1.00 89.69 653 SER A N 1
ATOM 4974 C CA . SER A 1 653 ? 18.544 9.904 -55.210 1.00 89.69 653 SER A CA 1
ATOM 4975 C C . SER A 1 653 ? 17.093 9.428 -55.075 1.00 89.69 653 SER A C 1
ATOM 4977 O O . SER A 1 653 ? 16.756 8.674 -54.161 1.00 89.69 653 SER A O 1
ATOM 4979 N N . TYR A 1 654 ? 16.224 9.855 -55.987 1.00 91.94 654 TYR A N 1
ATOM 4980 C CA . TYR A 1 654 ? 14.858 9.339 -56.110 1.00 91.94 654 TYR A CA 1
ATOM 4981 C C . TYR A 1 654 ? 14.461 9.199 -57.581 1.00 91.94 654 TYR A C 1
ATOM 4983 O O . TYR A 1 654 ? 15.080 9.801 -58.457 1.00 91.94 654 TYR A O 1
ATOM 4991 N N . ALA A 1 655 ? 13.416 8.427 -57.865 1.00 91.00 655 ALA A N 1
ATOM 4992 C CA . ALA A 1 655 ? 12.758 8.422 -59.166 1.00 91.00 655 ALA A CA 1
ATOM 4993 C C . ALA A 1 655 ? 11.242 8.535 -58.990 1.00 91.00 655 ALA A C 1
ATOM 4995 O O . ALA A 1 655 ? 10.648 7.889 -58.128 1.00 91.00 655 ALA A O 1
ATOM 4996 N N . GLU A 1 656 ? 10.633 9.344 -59.848 1.00 89.38 656 GLU A N 1
ATOM 4997 C CA . GLU A 1 656 ? 9.190 9.541 -59.943 1.00 89.38 656 GLU A CA 1
ATOM 4998 C C . GLU A 1 656 ? 8.847 9.611 -61.431 1.00 89.38 656 GLU A C 1
ATOM 5000 O O . GLU A 1 656 ? 9.258 10.544 -62.121 1.00 89.38 656 GLU A O 1
ATOM 5005 N N . ALA A 1 657 ? 8.172 8.585 -61.948 1.00 86.12 657 ALA A N 1
ATOM 5006 C CA . ALA A 1 657 ? 7.730 8.533 -63.339 1.00 86.12 657 ALA A CA 1
ATOM 5007 C C . ALA A 1 657 ? 6.591 7.520 -63.498 1.00 86.12 657 ALA A C 1
ATOM 5009 O O . ALA A 1 657 ? 6.618 6.462 -62.883 1.00 86.12 657 ALA A O 1
ATOM 5010 N N . GLN A 1 658 ? 5.615 7.810 -64.364 1.00 81.69 658 GLN A N 1
ATOM 5011 C CA . GLN A 1 658 ? 4.555 6.859 -64.756 1.00 81.69 658 GLN A CA 1
ATOM 5012 C C . GLN A 1 658 ? 3.719 6.287 -63.582 1.00 81.69 658 GLN A C 1
ATOM 5014 O O . GLN A 1 658 ? 3.146 5.210 -63.703 1.00 81.69 658 GLN A O 1
ATOM 5019 N N . GLY A 1 659 ? 3.625 7.009 -62.456 1.00 79.44 659 GLY A N 1
ATOM 5020 C CA . GLY A 1 659 ? 2.931 6.549 -61.241 1.00 79.44 659 GLY A CA 1
ATOM 5021 C C . GLY A 1 659 ? 3.758 5.619 -60.342 1.00 79.44 659 GLY A C 1
ATOM 5022 O O . GLY A 1 659 ? 3.246 5.131 -59.339 1.00 79.44 659 GLY A O 1
ATOM 5023 N N . GLU A 1 660 ? 5.028 5.392 -60.680 1.00 83.81 660 GLU A N 1
ATOM 5024 C CA . GLU A 1 660 ? 5.986 4.632 -59.881 1.00 83.81 660 GLU A CA 1
ATOM 5025 C C . GLU A 1 660 ? 6.863 5.583 -59.058 1.00 83.81 660 GLU A C 1
ATOM 5027 O O . GLU A 1 660 ? 7.450 6.532 -59.592 1.00 83.81 660 GLU A O 1
ATOM 5032 N N . TYR A 1 661 ? 6.979 5.296 -57.759 1.00 88.19 661 TYR A N 1
ATOM 5033 C CA . TYR A 1 661 ? 7.693 6.118 -56.780 1.00 88.19 661 TYR A CA 1
ATOM 5034 C C . TYR A 1 661 ? 8.804 5.295 -56.124 1.00 88.19 661 TYR A C 1
ATOM 5036 O O . TYR A 1 661 ? 8.536 4.288 -55.461 1.00 88.19 661 TYR A O 1
ATOM 5044 N N . CYS A 1 662 ? 10.055 5.707 -56.325 1.00 90.12 662 CYS A N 1
ATOM 5045 C CA . CYS A 1 662 ? 11.237 5.014 -55.816 1.00 90.12 662 CYS A CA 1
ATOM 5046 C C . CYS A 1 662 ? 12.141 5.970 -55.032 1.00 90.12 662 CYS A C 1
ATOM 5048 O O . CYS A 1 662 ? 12.531 7.018 -55.546 1.00 90.12 662 CYS A O 1
ATOM 5050 N N . LEU A 1 663 ? 12.535 5.575 -53.823 1.00 90.69 663 LEU A N 1
ATOM 5051 C CA . LEU A 1 663 ? 13.535 6.274 -53.011 1.00 90.69 663 LEU A CA 1
ATOM 5052 C C . LEU A 1 663 ? 14.821 5.441 -52.961 1.00 90.69 663 LEU A C 1
ATOM 5054 O O . LEU A 1 663 ? 14.756 4.221 -52.792 1.00 90.69 663 LEU A O 1
ATOM 5058 N N . VAL A 1 664 ? 15.979 6.082 -53.143 1.00 91.25 664 VAL A N 1
ATOM 5059 C CA . VAL A 1 664 ? 17.288 5.417 -53.203 1.00 91.25 664 VAL A CA 1
ATOM 5060 C C . VAL A 1 664 ? 18.163 5.868 -52.040 1.00 91.25 664 VAL A C 1
ATOM 5062 O O . VAL A 1 664 ? 18.459 7.055 -51.894 1.00 91.25 664 VAL A O 1
ATOM 5065 N N . TYR A 1 665 ? 18.630 4.905 -51.257 1.00 91.88 665 TYR A N 1
ATOM 5066 C CA . TYR A 1 665 ? 19.428 5.106 -50.051 1.00 91.88 665 TYR A CA 1
ATOM 5067 C C . TYR A 1 665 ? 20.775 4.390 -50.160 1.00 91.88 665 TYR A C 1
ATOM 5069 O O . TYR A 1 665 ? 20.969 3.514 -51.011 1.00 91.88 665 TYR A O 1
ATOM 5077 N N . GLU A 1 666 ? 21.693 4.722 -49.258 1.00 91.38 666 GLU A N 1
ATOM 5078 C CA . GLU A 1 666 ? 22.834 3.854 -48.961 1.00 91.38 666 GLU A CA 1
ATOM 5079 C C . GLU A 1 666 ? 22.373 2.431 -48.581 1.00 91.38 666 GLU A C 1
ATOM 5081 O O . GLU A 1 666 ? 21.306 2.235 -47.995 1.00 91.38 666 GLU A O 1
ATOM 5086 N N . PHE A 1 667 ? 23.157 1.416 -48.951 1.00 92.44 667 PHE A N 1
ATOM 5087 C CA . PHE A 1 667 ? 22.841 0.029 -48.618 1.00 92.44 667 PHE A CA 1
ATOM 5088 C C . PHE A 1 667 ? 23.361 -0.346 -47.227 1.00 92.44 667 PHE A C 1
ATOM 5090 O O . PHE A 1 667 ? 24.542 -0.175 -46.934 1.00 92.44 667 PHE A O 1
ATOM 5097 N N . MET A 1 668 ? 22.481 -0.923 -46.406 1.00 93.94 668 MET A N 1
ATOM 5098 C CA . MET A 1 668 ? 22.750 -1.310 -45.018 1.00 93.94 668 MET A CA 1
ATOM 5099 C C . MET A 1 668 ? 22.863 -2.845 -44.934 1.00 93.94 668 MET A C 1
ATOM 5101 O O . MET A 1 668 ? 21.842 -3.529 -44.823 1.00 93.94 668 MET A O 1
ATOM 5105 N N . PRO A 1 669 ? 24.074 -3.426 -45.067 1.00 91.62 669 PRO A N 1
ATOM 5106 C CA . PRO A 1 669 ? 24.254 -4.860 -45.310 1.00 91.62 669 PRO A CA 1
ATOM 5107 C C . PRO A 1 669 ? 23.873 -5.756 -44.127 1.00 91.62 669 PRO A C 1
ATOM 5109 O O . PRO A 1 669 ? 23.619 -6.938 -44.337 1.00 91.62 669 PRO A O 1
ATOM 5112 N N . ASN A 1 670 ? 23.811 -5.216 -42.906 1.00 94.06 670 ASN A N 1
ATOM 5113 C CA . ASN A 1 670 ? 23.376 -5.955 -41.720 1.00 94.06 670 ASN A CA 1
ATOM 5114 C C . ASN A 1 670 ? 21.854 -5.858 -41.473 1.00 94.06 670 ASN A C 1
ATOM 5116 O O . ASN A 1 670 ? 21.379 -6.347 -40.452 1.00 94.06 670 ASN A O 1
ATOM 5120 N N . GLY A 1 671 ? 21.076 -5.284 -42.401 1.00 93.38 671 GLY A N 1
ATOM 5121 C CA . GLY A 1 671 ? 19.615 -5.205 -42.295 1.00 93.38 671 GLY A CA 1
ATOM 5122 C C . GLY A 1 671 ? 19.145 -4.322 -41.136 1.00 93.38 671 GLY A C 1
ATOM 5123 O O . GLY A 1 671 ? 19.839 -3.383 -40.745 1.00 93.38 671 GLY A O 1
ATOM 5124 N N . SER A 1 672 ? 17.956 -4.603 -40.600 1.00 95.62 672 SER A N 1
ATOM 5125 C CA . SER A 1 672 ? 17.426 -3.902 -39.423 1.00 95.62 672 SER A CA 1
ATOM 5126 C C . SER A 1 672 ? 17.918 -4.503 -38.102 1.00 95.62 672 SER A C 1
ATOM 5128 O O . SER A 1 672 ? 18.262 -5.686 -38.017 1.00 95.62 672 SER A O 1
ATOM 5130 N N . VAL A 1 673 ? 17.869 -3.717 -37.023 1.00 97.25 673 VAL A N 1
ATOM 5131 C CA . VAL A 1 673 ? 18.082 -4.216 -35.653 1.00 97.25 673 VAL A CA 1
ATOM 5132 C C . VAL A 1 673 ? 17.115 -5.364 -35.351 1.00 97.25 673 VAL A C 1
ATOM 5134 O O . VAL A 1 673 ? 17.525 -6.370 -34.770 1.00 97.25 673 VAL A O 1
ATOM 5137 N N . ARG A 1 674 ? 15.860 -5.282 -35.815 1.00 95.69 674 ARG A N 1
ATOM 5138 C CA . ARG A 1 674 ? 14.879 -6.367 -35.676 1.00 95.69 674 ARG A CA 1
ATOM 5139 C C . ARG A 1 674 ? 15.308 -7.650 -36.394 1.00 95.69 674 ARG A C 1
ATOM 5141 O O . ARG A 1 674 ? 15.204 -8.724 -35.802 1.00 95.69 674 ARG A O 1
ATOM 5148 N N . ASP A 1 675 ? 15.836 -7.567 -37.616 1.00 94.38 675 ASP A N 1
ATOM 5149 C CA . ASP A 1 675 ? 16.360 -8.739 -38.336 1.00 94.38 675 ASP A CA 1
ATOM 5150 C C . ASP A 1 675 ? 17.485 -9.427 -37.543 1.00 94.38 675 ASP A C 1
ATOM 5152 O O . ASP A 1 675 ? 17.529 -10.658 -37.467 1.00 94.38 675 ASP A O 1
ATOM 5156 N N . ARG A 1 676 ? 18.368 -8.638 -36.914 1.00 95.69 676 ARG A N 1
ATOM 5157 C CA . ARG A 1 676 ? 19.519 -9.145 -36.153 1.00 95.69 676 ARG A CA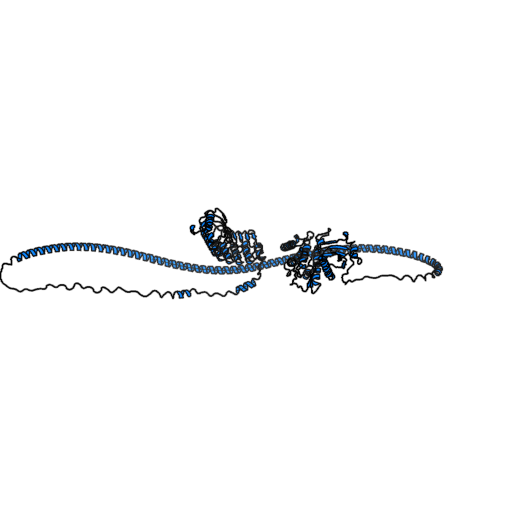 1
ATOM 5158 C C . ARG A 1 676 ? 19.148 -9.693 -34.773 1.00 95.69 676 ARG A C 1
ATOM 5160 O O . ARG A 1 676 ? 19.663 -10.748 -34.408 1.00 95.69 676 ARG A O 1
ATOM 5167 N N . LEU A 1 677 ? 18.209 -9.073 -34.053 1.00 95.50 677 LEU A N 1
ATOM 5168 C CA . LEU A 1 677 ? 17.637 -9.632 -32.815 1.00 95.50 677 LEU A CA 1
ATOM 5169 C C . LEU A 1 677 ? 16.917 -10.965 -33.084 1.00 95.50 677 LEU A C 1
ATOM 5171 O O . LEU A 1 677 ? 17.107 -11.936 -32.352 1.00 95.50 677 LEU A O 1
ATOM 5175 N N . ASN A 1 678 ? 16.172 -11.045 -34.192 1.00 94.81 678 ASN A N 1
ATOM 5176 C CA . ASN A 1 678 ? 15.507 -12.270 -34.644 1.00 94.81 678 ASN A CA 1
ATOM 5177 C C . ASN A 1 678 ? 16.471 -13.324 -35.233 1.00 94.81 678 ASN A C 1
ATOM 5179 O O . ASN A 1 678 ? 16.009 -14.409 -35.582 1.00 94.81 678 ASN A O 1
ATOM 5183 N N . ARG A 1 679 ? 17.775 -13.022 -35.387 1.00 93.88 679 ARG A N 1
ATOM 5184 C CA . ARG A 1 679 ? 18.791 -13.887 -36.036 1.00 93.88 679 ARG A CA 1
ATOM 5185 C C . ARG A 1 679 ? 18.361 -14.377 -37.423 1.00 93.88 679 ARG A C 1
ATOM 5187 O O . ARG A 1 679 ? 18.637 -15.506 -37.821 1.00 93.88 679 ARG A O 1
ATOM 5194 N N . LYS A 1 680 ? 17.666 -13.518 -38.173 1.00 92.06 680 LYS A N 1
ATOM 5195 C CA . LYS A 1 680 ? 17.193 -13.810 -39.532 1.00 92.06 680 LYS A CA 1
ATOM 5196 C C . LYS A 1 680 ? 18.367 -14.256 -40.406 1.00 92.06 680 LYS A C 1
ATOM 5198 O O . LYS A 1 680 ? 19.453 -13.683 -40.303 1.00 92.06 680 LYS A O 1
ATOM 5203 N N . ASN A 1 681 ? 18.136 -15.255 -41.257 1.00 89.19 681 ASN A N 1
ATOM 5204 C CA . ASN A 1 681 ? 19.155 -15.891 -42.102 1.00 89.19 681 ASN A CA 1
ATOM 5205 C C . ASN A 1 681 ? 20.361 -16.427 -41.296 1.00 89.19 681 ASN A C 1
ATOM 5207 O O . ASN A 1 681 ? 21.504 -16.245 -41.707 1.00 89.19 681 ASN A O 1
ATOM 5211 N N . ASP A 1 682 ? 20.095 -17.017 -40.123 1.00 90.25 682 ASP A N 1
ATOM 5212 C CA . ASP A 1 682 ? 21.080 -17.616 -39.205 1.00 90.25 682 ASP A CA 1
ATOM 5213 C C . ASP A 1 682 ? 22.233 -16.674 -38.807 1.00 90.25 682 ASP A C 1
ATOM 5215 O O . ASP A 1 682 ? 23.357 -17.087 -38.511 1.00 90.25 682 ASP A O 1
ATOM 5219 N N . THR A 1 683 ? 21.956 -15.369 -38.791 1.00 93.25 683 THR A N 1
ATOM 5220 C CA . THR A 1 683 ? 22.960 -14.350 -38.481 1.00 93.25 683 THR A CA 1
ATOM 5221 C C . THR A 1 683 ? 23.328 -14.359 -36.994 1.00 93.25 683 THR A C 1
ATOM 5223 O O . THR A 1 683 ? 22.460 -14.429 -36.123 1.00 93.25 683 THR A O 1
ATOM 5226 N N . LEU A 1 684 ? 24.630 -14.249 -36.691 1.00 92.19 684 LEU A N 1
ATOM 5227 C CA . LEU A 1 684 ? 25.167 -14.314 -35.321 1.00 92.19 684 LEU A CA 1
ATOM 5228 C C . LEU A 1 684 ? 24.449 -13.342 -34.363 1.00 92.19 684 LEU A C 1
ATOM 5230 O O . LEU A 1 684 ? 24.135 -12.227 -34.784 1.00 92.19 684 LEU A O 1
ATOM 5234 N N . PRO A 1 685 ? 24.217 -13.689 -33.086 1.00 92.19 685 PRO A N 1
ATOM 5235 C CA . PRO A 1 685 ? 23.631 -12.757 -32.124 1.00 92.19 685 PRO A CA 1
ATOM 5236 C C . PRO A 1 685 ? 24.435 -11.455 -32.013 1.00 92.19 685 PRO A C 1
ATOM 5238 O O . PRO A 1 685 ? 25.664 -11.481 -32.056 1.00 92.19 685 PRO A O 1
ATOM 5241 N N . LEU A 1 686 ? 23.749 -10.322 -31.835 1.00 96.00 686 LEU A N 1
ATOM 5242 C CA . LEU A 1 686 ? 24.416 -9.070 -31.464 1.00 96.00 686 LEU A CA 1
ATOM 5243 C C . LEU A 1 686 ? 24.998 -9.202 -30.052 1.00 96.00 686 LEU A C 1
ATOM 5245 O O . LEU A 1 686 ? 24.284 -9.646 -29.143 1.00 96.00 686 LEU A O 1
ATOM 5249 N N . THR A 1 687 ? 26.250 -8.784 -29.863 1.00 95.19 687 THR A N 1
ATOM 5250 C CA . THR A 1 687 ? 26.891 -8.715 -28.538 1.00 95.19 687 THR A CA 1
ATOM 5251 C C . THR A 1 687 ? 26.269 -7.607 -27.683 1.00 95.19 687 THR A C 1
ATOM 5253 O O . THR A 1 687 ? 25.544 -6.751 -28.198 1.00 95.19 687 THR A O 1
ATOM 5256 N N . TRP A 1 688 ? 26.553 -7.586 -26.375 1.00 95.81 688 TRP A N 1
ATOM 5257 C CA . TRP A 1 688 ? 26.098 -6.482 -25.524 1.00 95.81 688 TRP A CA 1
ATOM 5258 C C . TRP A 1 688 ? 26.679 -5.137 -25.973 1.00 95.81 688 TRP A C 1
ATOM 5260 O O . TRP A 1 688 ? 25.920 -4.206 -26.222 1.00 95.81 688 TRP A O 1
ATOM 5270 N N . SER A 1 689 ? 27.997 -5.065 -26.191 1.00 94.50 689 SER A N 1
ATOM 5271 C CA . SER A 1 689 ? 28.666 -3.865 -26.715 1.00 94.50 689 SER A CA 1
ATOM 5272 C C . SER A 1 689 ? 28.021 -3.337 -28.008 1.00 94.50 689 SER A C 1
ATOM 5274 O O . SER A 1 689 ? 27.780 -2.138 -28.118 1.00 94.50 689 SER A O 1
ATOM 5276 N N . GLN A 1 690 ? 27.641 -4.215 -28.947 1.00 96.56 690 GLN A N 1
ATOM 5277 C CA . GLN A 1 690 ? 26.909 -3.802 -30.151 1.00 96.56 690 GLN A CA 1
ATOM 5278 C C . GLN A 1 690 ? 25.515 -3.245 -29.828 1.00 96.56 690 GLN A C 1
ATOM 5280 O O . GLN A 1 690 ? 25.136 -2.213 -30.368 1.00 96.56 690 GLN A O 1
ATOM 5285 N N . ARG A 1 691 ? 24.747 -3.893 -28.941 1.00 97.25 691 ARG A N 1
ATOM 5286 C CA . ARG A 1 691 ? 23.407 -3.425 -28.530 1.00 97.25 691 ARG A CA 1
ATOM 5287 C C . ARG A 1 691 ? 23.469 -2.064 -27.825 1.00 97.25 691 ARG A C 1
ATOM 5289 O O . ARG A 1 691 ? 22.643 -1.203 -28.114 1.00 97.25 691 ARG A O 1
ATOM 5296 N N . HIS A 1 692 ? 24.467 -1.855 -26.969 1.00 96.19 692 HIS A N 1
ATOM 5297 C CA . HIS A 1 692 ? 24.732 -0.581 -26.298 1.00 96.19 692 HIS A CA 1
ATOM 5298 C C . HIS A 1 692 ? 25.118 0.522 -27.297 1.00 96.19 692 HIS A C 1
ATOM 5300 O O . HIS A 1 692 ? 24.562 1.618 -27.265 1.00 96.19 692 HIS A O 1
ATOM 5306 N N . HIS A 1 693 ? 26.019 0.225 -28.241 1.00 96.75 693 HIS A N 1
ATOM 5307 C CA . HIS A 1 693 ? 26.419 1.172 -29.290 1.00 96.75 693 HIS A CA 1
ATOM 5308 C C . HIS A 1 693 ? 25.238 1.575 -30.186 1.00 96.75 693 HIS A C 1
ATOM 5310 O O . HIS A 1 693 ? 25.052 2.756 -30.468 1.00 96.75 693 HIS A O 1
ATOM 5316 N N . ILE A 1 694 ? 24.376 0.616 -30.544 1.00 98.19 694 ILE A N 1
ATOM 5317 C CA . ILE A 1 694 ? 23.127 0.858 -31.285 1.00 98.19 694 ILE A CA 1
ATOM 5318 C C . ILE A 1 694 ? 22.188 1.803 -30.515 1.00 98.19 694 ILE A C 1
ATOM 5320 O O . ILE A 1 694 ? 21.587 2.689 -31.125 1.00 98.19 694 ILE A O 1
ATOM 5324 N N . ALA A 1 695 ? 22.059 1.649 -29.192 1.00 97.94 695 ALA A N 1
ATOM 5325 C CA . ALA A 1 695 ? 21.257 2.553 -28.367 1.00 97.94 695 ALA A CA 1
ATOM 5326 C C . ALA A 1 695 ? 21.795 3.995 -28.408 1.00 97.94 695 ALA A C 1
ATOM 5328 O O . ALA A 1 695 ? 21.028 4.933 -28.648 1.00 97.94 695 ALA A O 1
ATOM 5329 N N . ALA A 1 696 ? 23.109 4.169 -28.239 1.00 97.12 696 ALA A N 1
ATOM 5330 C CA . ALA A 1 696 ? 23.766 5.473 -28.311 1.00 97.12 696 ALA A CA 1
ATOM 5331 C C . ALA A 1 696 ? 23.625 6.116 -29.707 1.00 97.12 696 ALA A C 1
ATOM 5333 O O . ALA A 1 696 ? 23.257 7.285 -29.821 1.00 97.12 696 ALA A O 1
ATOM 5334 N N . ASP A 1 697 ? 23.823 5.341 -30.778 1.00 98.06 697 ASP A N 1
ATOM 5335 C CA . ASP A 1 697 ? 23.645 5.774 -32.169 1.00 98.06 697 ASP A CA 1
ATOM 5336 C C . ASP A 1 697 ? 22.221 6.278 -32.458 1.00 98.06 697 ASP A C 1
ATOM 5338 O O . ASP A 1 697 ? 22.044 7.358 -33.028 1.00 98.06 697 ASP A O 1
ATOM 5342 N N . VAL A 1 698 ? 21.191 5.531 -32.045 1.00 98.06 698 VAL A N 1
ATOM 5343 C CA . VAL A 1 698 ? 19.787 5.944 -32.228 1.00 98.06 698 VAL A CA 1
ATOM 5344 C C . VAL A 1 698 ? 19.481 7.214 -31.431 1.00 98.06 698 VAL A C 1
ATOM 5346 O O . VAL A 1 698 ? 18.813 8.106 -31.957 1.00 98.06 698 VAL A O 1
ATOM 5349 N N . SER A 1 699 ? 20.012 7.337 -30.210 1.00 97.31 699 SER A N 1
ATOM 5350 C CA . SER A 1 699 ? 19.866 8.540 -29.382 1.00 97.31 699 SER A CA 1
ATOM 5351 C C . SER A 1 699 ? 20.491 9.775 -30.050 1.00 97.31 699 SER A C 1
ATOM 5353 O O . SER A 1 699 ? 19.820 10.798 -30.213 1.00 97.31 699 SER A O 1
ATOM 5355 N N . ARG A 1 700 ? 21.731 9.656 -30.556 1.00 97.00 700 ARG A N 1
ATOM 5356 C CA . ARG A 1 700 ? 22.420 10.704 -31.336 1.00 97.00 700 ARG A CA 1
ATOM 5357 C C . ARG A 1 700 ? 21.630 11.101 -32.585 1.00 97.00 700 ARG A C 1
ATOM 5359 O O . ARG A 1 700 ? 21.432 12.289 -32.842 1.00 97.00 700 ARG A O 1
ATOM 5366 N N . GLY A 1 701 ? 21.132 10.120 -33.340 1.00 95.31 701 GLY A N 1
ATOM 5367 C CA . GLY A 1 701 ? 20.293 10.354 -34.517 1.00 95.31 701 GLY A CA 1
ATOM 5368 C C . GLY A 1 701 ? 19.008 11.120 -34.190 1.00 95.31 701 GLY A C 1
ATOM 5369 O O . GLY A 1 701 ? 18.710 12.129 -34.829 1.00 95.31 701 GLY A O 1
ATOM 5370 N N . MET A 1 702 ? 18.265 10.685 -33.173 1.00 96.19 702 MET A N 1
ATOM 5371 C CA . MET A 1 702 ? 17.001 11.320 -32.796 1.00 96.19 702 MET A CA 1
ATOM 5372 C C . MET A 1 702 ? 17.180 12.701 -32.159 1.00 96.19 702 MET A C 1
ATOM 5374 O O . MET A 1 702 ? 16.373 13.591 -32.431 1.00 96.19 702 MET A O 1
ATOM 5378 N N . HIS A 1 703 ? 18.255 12.930 -31.399 1.00 95.06 703 HIS A N 1
ATOM 5379 C CA . HIS A 1 703 ? 18.603 14.270 -30.925 1.00 95.06 703 HIS A CA 1
ATOM 5380 C C . HIS A 1 703 ? 18.849 15.234 -32.092 1.00 95.06 703 HIS A C 1
ATOM 5382 O O . HIS A 1 703 ? 18.281 16.326 -32.107 1.00 95.06 703 HIS A O 1
ATOM 5388 N N . TYR A 1 704 ? 19.625 14.813 -33.100 1.00 93.12 704 TYR A N 1
ATOM 5389 C CA . TYR A 1 704 ? 19.832 15.594 -34.322 1.00 93.12 704 TYR A CA 1
ATOM 5390 C C . TYR A 1 704 ? 18.503 15.897 -35.030 1.00 93.12 704 TYR A C 1
ATOM 5392 O O . TYR A 1 704 ? 18.250 17.046 -35.372 1.00 93.12 704 TYR A O 1
ATOM 5400 N N . VAL A 1 705 ? 17.610 14.912 -35.193 1.00 90.94 705 VAL A N 1
ATOM 5401 C CA . VAL A 1 705 ? 16.293 15.124 -35.830 1.00 90.94 705 VAL A CA 1
ATOM 5402 C C . VAL A 1 705 ? 15.455 16.160 -35.074 1.00 90.94 705 VAL A C 1
ATOM 5404 O O . VAL A 1 705 ? 14.902 17.060 -35.703 1.00 90.94 705 VAL A O 1
ATOM 5407 N N . GLN A 1 706 ? 15.391 16.079 -33.742 1.00 90.69 706 GLN A N 1
ATOM 5408 C CA . GLN A 1 706 ? 14.615 17.019 -32.925 1.00 90.69 706 GLN A CA 1
ATOM 5409 C C . GLN A 1 706 ? 15.217 18.433 -32.848 1.00 90.69 706 GLN A C 1
ATOM 5411 O O . GLN A 1 706 ? 14.490 19.365 -32.519 1.00 90.69 706 GLN A O 1
ATOM 5416 N N . THR A 1 707 ? 16.509 18.601 -33.152 1.00 88.50 707 THR A N 1
ATOM 5417 C CA . THR A 1 707 ? 17.236 19.885 -33.050 1.00 88.50 707 THR A CA 1
ATOM 5418 C C . THR A 1 707 ? 17.703 20.459 -34.393 1.00 88.50 707 THR A C 1
ATOM 5420 O O . THR A 1 707 ? 18.280 21.545 -34.428 1.00 88.50 707 THR A O 1
ATOM 5423 N N . ALA A 1 708 ? 17.423 19.780 -35.512 1.00 84.50 708 ALA A N 1
ATOM 5424 C CA . ALA A 1 708 ? 17.865 20.173 -36.855 1.00 84.50 708 ALA A CA 1
ATOM 5425 C C . ALA A 1 708 ? 17.350 21.551 -37.317 1.00 84.50 708 ALA A C 1
ATOM 5427 O O . ALA A 1 708 ? 17.930 22.142 -38.230 1.00 84.50 708 ALA A O 1
ATOM 5428 N N . PHE A 1 709 ? 16.277 22.063 -36.705 1.00 83.62 709 PHE A N 1
ATOM 5429 C CA . PHE A 1 709 ? 15.721 23.391 -36.959 1.00 83.62 709 PHE A CA 1
ATOM 5430 C C . PHE A 1 709 ? 15.502 24.119 -35.630 1.00 83.62 709 PHE A C 1
ATOM 5432 O O . PHE A 1 709 ? 14.938 23.563 -34.694 1.00 83.62 709 PHE A O 1
ATOM 5439 N N . SER A 1 710 ? 15.937 25.376 -35.540 1.00 76.56 710 SER A N 1
ATOM 5440 C CA . SER A 1 710 ? 15.887 26.171 -34.301 1.00 76.56 710 SER A CA 1
ATOM 5441 C C . SER A 1 710 ? 14.483 26.647 -33.902 1.00 76.56 710 SER A C 1
ATOM 5443 O O . SER A 1 710 ? 14.299 27.179 -32.812 1.00 76.56 710 SER A O 1
ATOM 5445 N N . ASP A 1 711 ? 13.513 26.517 -34.802 1.00 79.00 711 ASP A N 1
ATOM 5446 C CA . ASP A 1 711 ? 12.141 27.023 -34.708 1.00 79.00 711 ASP A CA 1
ATOM 5447 C C . ASP A 1 711 ? 11.066 25.917 -34.813 1.00 79.00 711 ASP A C 1
ATOM 5449 O O . ASP A 1 711 ? 9.894 26.174 -34.522 1.00 79.00 711 ASP A O 1
ATOM 5453 N N . HIS A 1 712 ? 11.461 24.685 -35.165 1.00 81.94 712 HIS A N 1
ATOM 5454 C CA . HIS A 1 712 ? 10.571 23.532 -35.326 1.00 81.94 712 HIS A CA 1
ATOM 5455 C C . HIS A 1 712 ? 11.115 22.285 -34.620 1.00 81.94 712 HIS A C 1
ATOM 5457 O O . HIS A 1 712 ? 12.234 21.859 -34.900 1.00 81.94 712 HIS A O 1
ATOM 5463 N N . VAL A 1 713 ? 10.276 21.606 -33.834 1.00 86.81 713 VAL A N 1
ATOM 5464 C CA . VAL A 1 713 ? 10.553 20.230 -33.389 1.00 86.81 713 VAL A CA 1
ATOM 5465 C C . VAL A 1 713 ? 10.026 19.246 -34.432 1.00 86.81 713 VAL A C 1
ATOM 5467 O O . VAL A 1 713 ? 8.923 19.416 -34.961 1.00 86.81 713 VAL A O 1
ATOM 5470 N N . LEU A 1 714 ? 10.808 18.210 -34.731 1.00 89.19 714 LEU A N 1
ATOM 5471 C CA . LEU A 1 714 ? 10.437 17.141 -35.656 1.00 89.19 714 LEU A CA 1
ATOM 5472 C C . LEU A 1 714 ? 10.155 15.841 -34.908 1.00 89.19 714 LEU A C 1
ATOM 5474 O O . LEU A 1 714 ? 10.944 15.416 -34.067 1.00 89.19 714 LEU A O 1
ATOM 5478 N N . PHE A 1 715 ? 9.056 15.190 -35.276 1.00 90.88 715 PHE A N 1
ATOM 5479 C CA . PHE A 1 715 ? 8.654 13.886 -34.758 1.00 90.88 715 PHE A CA 1
ATOM 5480 C C . PHE A 1 715 ? 8.843 12.803 -35.806 1.00 90.88 715 PHE A C 1
ATOM 5482 O O . PHE A 1 715 ? 8.445 13.005 -36.954 1.00 90.88 715 PHE A O 1
ATOM 5489 N N . HIS A 1 716 ? 9.381 11.651 -35.411 1.00 93.81 716 HIS A N 1
ATOM 5490 C CA . HIS A 1 716 ? 9.493 10.469 -36.267 1.00 93.81 716 HIS A CA 1
ATOM 5491 C C . HIS A 1 716 ? 8.176 9.680 -36.321 1.00 93.81 716 HIS A C 1
ATOM 5493 O O . HIS A 1 716 ? 7.767 9.228 -37.390 1.00 93.81 716 HIS A O 1
ATOM 5499 N N . LEU A 1 717 ? 7.496 9.537 -35.176 1.00 93.50 717 LEU A N 1
ATOM 5500 C CA . LEU A 1 717 ? 6.196 8.872 -34.965 1.00 93.50 717 LEU A CA 1
ATOM 5501 C C . LEU A 1 717 ? 6.133 7.360 -35.264 1.00 93.50 717 LEU A C 1
ATOM 5503 O O . LEU A 1 717 ? 5.212 6.692 -34.798 1.00 93.50 717 LEU A O 1
ATOM 5507 N N . ASP A 1 718 ? 7.113 6.795 -35.972 1.00 93.75 718 ASP A N 1
ATOM 5508 C CA . ASP A 1 718 ? 7.244 5.344 -36.192 1.00 93.75 718 ASP A CA 1
ATOM 5509 C C . ASP A 1 718 ? 8.661 4.821 -35.898 1.00 93.75 718 ASP A C 1
ATOM 5511 O O . ASP A 1 718 ? 9.249 4.056 -36.663 1.00 93.75 718 ASP A O 1
ATOM 5515 N N . LEU A 1 719 ? 9.255 5.308 -34.804 1.00 97.19 719 LEU A N 1
ATOM 5516 C CA . LEU A 1 719 ? 10.568 4.865 -34.330 1.00 97.19 719 LEU A CA 1
ATOM 5517 C C . LEU A 1 719 ? 10.449 3.449 -33.729 1.00 97.19 719 LEU A C 1
ATOM 5519 O O . LEU A 1 719 ? 9.697 3.236 -32.782 1.00 97.19 719 LEU A O 1
ATOM 5523 N N . LYS A 1 720 ? 11.160 2.469 -34.301 1.00 96.75 720 LYS A N 1
ATOM 5524 C CA . LYS A 1 720 ? 11.093 1.042 -33.920 1.00 96.75 720 LYS A CA 1
ATOM 5525 C C . LYS A 1 720 ? 12.320 0.264 -34.396 1.00 96.75 720 LYS A C 1
ATOM 5527 O O . LYS A 1 720 ? 13.013 0.728 -35.299 1.00 96.75 720 LYS A O 1
ATOM 5532 N N . THR A 1 721 ? 12.563 -0.938 -33.864 1.00 97.19 721 THR A N 1
ATOM 5533 C CA . THR A 1 721 ? 13.740 -1.756 -34.237 1.00 97.19 721 THR A CA 1
ATOM 5534 C C . THR A 1 721 ? 13.766 -2.212 -35.703 1.00 97.19 721 THR A C 1
ATOM 5536 O O . THR A 1 721 ? 14.848 -2.464 -36.229 1.00 97.19 721 THR A O 1
ATOM 5539 N N . ASP A 1 722 ? 12.625 -2.279 -36.395 1.00 94.94 722 ASP A N 1
ATOM 5540 C CA . ASP A 1 722 ? 12.564 -2.509 -37.851 1.00 94.94 722 ASP A CA 1
ATOM 5541 C C . ASP A 1 722 ? 13.077 -1.306 -38.667 1.00 94.94 722 ASP A C 1
ATOM 5543 O O . ASP A 1 722 ? 13.633 -1.478 -39.749 1.00 94.94 722 ASP A O 1
ATOM 5547 N N . ASN A 1 723 ? 12.920 -0.091 -38.127 1.00 95.56 723 ASN A N 1
ATOM 5548 C CA . ASN A 1 723 ? 13.259 1.176 -38.783 1.00 95.56 723 ASN A CA 1
ATOM 5549 C C . ASN A 1 723 ? 14.660 1.688 -38.393 1.00 95.56 723 ASN A C 1
ATOM 5551 O O . ASN A 1 723 ? 15.070 2.765 -38.827 1.00 95.56 723 ASN A O 1
ATOM 5555 N N . VAL A 1 724 ? 15.426 0.919 -37.613 1.00 97.88 724 VAL A N 1
ATOM 5556 C CA . VAL A 1 724 ? 16.843 1.180 -37.323 1.00 97.88 724 VAL A CA 1
ATOM 5557 C C . VAL A 1 724 ? 17.684 0.185 -38.117 1.00 97.88 724 VAL A C 1
ATOM 5559 O O . VAL A 1 724 ? 17.594 -1.020 -37.889 1.00 97.88 724 VAL A O 1
ATOM 5562 N N . LEU A 1 725 ? 18.490 0.683 -39.053 1.00 97.06 725 LEU A N 1
ATOM 5563 C CA . LEU A 1 725 ? 19.294 -0.121 -39.978 1.00 97.06 725 LEU A CA 1
ATOM 5564 C C . LEU A 1 725 ? 20.772 -0.126 -39.585 1.00 97.06 725 LEU A C 1
ATOM 5566 O O . LEU A 1 725 ? 21.263 0.841 -39.008 1.00 97.06 725 LEU A O 1
ATOM 5570 N N . LEU A 1 726 ? 21.485 -1.199 -39.932 1.00 97.50 726 LEU A N 1
ATOM 5571 C CA . LEU A 1 726 ? 22.867 -1.449 -39.516 1.00 97.50 726 LEU A CA 1
ATOM 5572 C C . LEU A 1 726 ? 23.833 -1.485 -40.710 1.00 97.50 726 LEU A C 1
ATOM 5574 O O . LEU A 1 726 ? 23.642 -2.239 -41.672 1.00 97.50 726 LEU A O 1
ATOM 5578 N N . ASP A 1 727 ? 24.880 -0.658 -40.645 1.00 94.38 727 ASP A N 1
ATOM 5579 C CA . ASP A 1 727 ? 25.931 -0.615 -41.665 1.00 94.38 727 ASP A CA 1
ATOM 5580 C C . ASP A 1 727 ? 26.876 -1.835 -41.566 1.00 94.38 727 ASP A C 1
ATOM 5582 O O . ASP A 1 727 ? 26.671 -2.745 -40.759 1.00 94.38 727 ASP A O 1
ATOM 5586 N N . ALA A 1 728 ? 27.930 -1.879 -42.388 1.00 93.19 728 ALA A N 1
ATOM 5587 C CA . ALA A 1 728 ? 28.913 -2.970 -42.373 1.00 93.19 728 ALA A CA 1
ATOM 5588 C C . ALA A 1 728 ? 29.663 -3.139 -41.031 1.00 93.19 728 ALA A C 1
ATOM 5590 O O . ALA A 1 728 ? 30.169 -4.225 -40.758 1.00 93.19 728 ALA A O 1
ATOM 5591 N N . HIS A 1 729 ? 29.714 -2.096 -40.200 1.00 94.56 729 HIS A N 1
ATOM 5592 C CA . HIS A 1 729 ? 30.401 -2.057 -38.908 1.00 94.56 729 HIS A CA 1
ATOM 5593 C C . HIS A 1 729 ? 29.434 -2.125 -37.712 1.00 94.56 729 HIS A C 1
ATOM 5595 O O . HIS A 1 729 ? 29.882 -2.024 -36.575 1.00 94.56 729 HIS A O 1
ATOM 5601 N N . PHE A 1 730 ? 28.135 -2.342 -37.957 1.00 95.94 730 PHE A N 1
ATOM 5602 C CA . PHE A 1 730 ? 27.057 -2.305 -36.958 1.00 95.94 730 PHE A CA 1
ATOM 5603 C C . PHE A 1 730 ? 26.774 -0.916 -36.356 1.00 95.94 730 PHE A C 1
ATOM 5605 O O . PHE A 1 730 ? 26.116 -0.837 -35.319 1.00 95.94 730 PHE A O 1
ATOM 5612 N N . ASN A 1 731 ? 27.172 0.173 -37.025 1.00 96.69 731 ASN A N 1
ATOM 5613 C CA . ASN A 1 731 ? 26.649 1.497 -36.685 1.00 96.69 731 ASN A CA 1
ATOM 5614 C C . ASN A 1 731 ? 25.167 1.562 -37.072 1.00 96.69 731 ASN A C 1
ATOM 5616 O O . ASN A 1 731 ? 24.786 1.157 -38.179 1.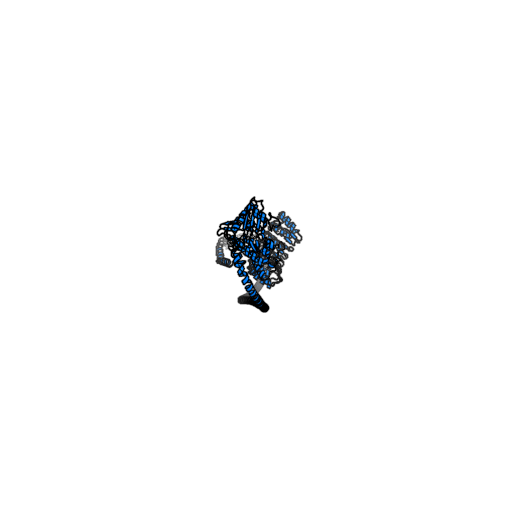00 96.69 731 ASN A O 1
ATOM 5620 N N . ALA A 1 732 ? 24.339 2.087 -36.176 1.00 97.94 732 ALA A N 1
ATOM 5621 C CA . ALA A 1 732 ? 22.909 2.224 -36.387 1.00 97.94 732 ALA A CA 1
ATOM 5622 C C . ALA A 1 732 ? 22.543 3.557 -37.049 1.00 97.94 732 ALA A C 1
ATOM 5624 O O . ALA A 1 732 ? 23.040 4.630 -36.690 1.00 97.94 732 ALA A O 1
ATOM 5625 N N . LYS A 1 733 ? 21.610 3.481 -38.002 1.00 97.56 733 LYS A N 1
ATOM 5626 C CA . LYS A 1 733 ? 20.984 4.634 -38.652 1.00 97.56 733 LYS A CA 1
ATOM 5627 C C . LYS A 1 733 ? 19.468 4.516 -38.602 1.00 97.56 733 LYS A C 1
ATOM 5629 O O . LYS A 1 733 ? 18.910 3.505 -39.027 1.00 97.56 733 LYS A O 1
ATOM 5634 N N . VAL A 1 734 ? 18.797 5.557 -38.119 1.00 96.81 734 VAL A N 1
ATOM 5635 C CA . VAL A 1 734 ? 17.329 5.643 -38.163 1.00 96.81 734 VAL A CA 1
ATOM 5636 C C . VAL A 1 734 ? 16.880 5.839 -39.618 1.00 96.81 734 VAL A C 1
ATOM 5638 O O . VAL A 1 734 ? 17.566 6.500 -40.404 1.00 96.81 734 VAL A O 1
ATOM 5641 N N . SER A 1 735 ? 15.744 5.250 -39.988 1.00 92.25 735 SER A N 1
ATOM 5642 C CA . SER A 1 735 ? 15.172 5.226 -41.341 1.00 92.25 735 SER A CA 1
ATOM 5643 C C . SER A 1 735 ? 13.634 5.265 -41.309 1.00 92.25 735 SER A C 1
ATOM 5645 O O . SER A 1 735 ? 13.044 5.190 -40.239 1.00 92.25 735 SER A O 1
ATOM 5647 N N . ASP A 1 736 ? 12.995 5.342 -42.484 1.00 87.25 736 ASP A N 1
ATOM 5648 C CA . ASP A 1 736 ? 11.528 5.351 -42.662 1.00 87.25 736 ASP A CA 1
ATOM 5649 C C . ASP A 1 736 ? 10.818 6.617 -42.134 1.00 87.25 736 ASP A C 1
ATOM 5651 O O . ASP A 1 736 ? 9.834 6.581 -41.398 1.00 87.25 736 ASP A O 1
ATOM 5655 N N . PHE A 1 737 ? 11.285 7.777 -42.606 1.00 87.94 737 PHE A N 1
ATOM 5656 C CA . PHE A 1 737 ? 10.800 9.116 -42.235 1.00 87.94 737 PHE A CA 1
ATOM 5657 C C . PHE A 1 737 ? 9.436 9.478 -42.880 1.00 87.94 737 PHE A C 1
ATOM 5659 O O . PHE A 1 737 ? 9.071 10.649 -42.985 1.00 87.94 737 PHE A O 1
ATOM 5666 N N . GLY A 1 738 ? 8.660 8.487 -43.333 1.00 80.38 738 GLY A N 1
ATOM 5667 C CA . GLY A 1 738 ? 7.405 8.680 -44.073 1.00 80.38 738 GLY A CA 1
ATOM 5668 C C . GLY A 1 738 ? 6.255 9.274 -43.251 1.00 80.38 738 GLY A C 1
ATOM 5669 O O . GLY A 1 738 ? 5.361 9.902 -43.820 1.00 80.38 738 GLY A O 1
ATOM 5670 N N . LEU A 1 739 ? 6.285 9.127 -41.922 1.00 84.12 739 LEU A N 1
ATOM 5671 C CA . LEU A 1 739 ? 5.275 9.675 -41.004 1.00 84.12 739 LEU A CA 1
ATOM 5672 C C . LEU A 1 739 ? 5.706 10.968 -40.294 1.00 84.12 739 LEU A C 1
ATOM 5674 O O . LEU A 1 739 ? 4.962 11.459 -39.443 1.00 84.12 739 LEU A O 1
ATOM 5678 N N . VAL A 1 740 ? 6.854 11.545 -40.668 1.00 89.06 740 VAL A N 1
ATOM 5679 C CA . VAL A 1 740 ? 7.426 12.710 -39.981 1.00 89.06 740 VAL A CA 1
ATOM 5680 C C . VAL A 1 740 ? 6.491 13.910 -39.965 1.00 89.06 740 VAL A C 1
ATOM 5682 O O . VAL A 1 740 ? 5.836 14.238 -40.958 1.00 89.06 740 VAL A O 1
ATOM 5685 N N . ARG A 1 741 ? 6.461 14.606 -38.824 1.00 87.25 741 ARG A N 1
ATOM 5686 C CA . ARG A 1 741 ? 5.710 15.855 -38.651 1.00 87.25 741 ARG A CA 1
ATOM 5687 C C . ARG A 1 741 ? 6.570 16.918 -37.990 1.00 87.25 741 ARG A C 1
ATOM 5689 O O . ARG A 1 741 ? 7.320 16.620 -37.069 1.00 87.25 741 ARG A O 1
ATOM 5696 N N . ALA A 1 742 ? 6.418 18.154 -38.453 1.00 85.38 742 ALA A N 1
ATOM 5697 C CA . ALA A 1 742 ? 7.020 19.331 -37.843 1.00 85.38 742 ALA A CA 1
ATOM 5698 C C . ALA A 1 742 ? 6.010 20.051 -36.944 1.00 85.38 742 ALA A C 1
ATOM 5700 O O . ALA A 1 742 ? 4.815 20.085 -37.249 1.00 85.38 742 ALA A O 1
ATOM 5701 N N . ALA A 1 743 ? 6.512 20.641 -35.865 1.00 84.31 743 ALA A N 1
ATOM 5702 C CA . ALA A 1 743 ? 5.769 21.465 -34.928 1.00 84.31 743 ALA A CA 1
ATOM 5703 C C . ALA A 1 743 ? 6.518 22.773 -34.676 1.00 84.31 743 ALA A C 1
ATOM 5705 O O . ALA A 1 743 ? 7.599 22.766 -34.092 1.00 84.31 743 ALA A O 1
ATOM 5706 N N . GLU A 1 744 ? 5.930 23.882 -35.113 1.00 82.56 744 GLU A N 1
ATOM 5707 C CA . GLU A 1 744 ? 6.418 25.229 -34.814 1.00 82.56 744 GLU A CA 1
ATOM 5708 C C . GLU A 1 744 ? 6.248 25.532 -33.318 1.00 82.56 744 GLU A C 1
ATOM 5710 O O . GLU A 1 744 ? 5.194 25.256 -32.740 1.00 82.56 744 GLU A O 1
ATOM 5715 N N . HIS A 1 745 ? 7.280 26.118 -32.707 1.00 72.75 745 HIS A N 1
ATOM 5716 C CA . HIS A 1 745 ? 7.238 26.692 -31.352 1.00 72.75 745 HIS A CA 1
ATOM 5717 C C . HIS A 1 745 ? 6.777 25.750 -30.216 1.00 72.75 745 HIS A C 1
ATOM 5719 O O . HIS A 1 745 ? 6.223 26.218 -29.220 1.00 72.75 745 HIS A O 1
ATOM 5725 N N . LEU A 1 746 ? 7.015 24.438 -30.336 1.00 79.25 746 LEU A N 1
ATOM 5726 C CA . LEU A 1 746 ? 6.758 23.492 -29.247 1.00 79.25 746 LEU A CA 1
ATOM 5727 C C . LEU A 1 746 ? 7.937 23.448 -28.262 1.00 79.25 746 LEU A C 1
ATOM 5729 O O . LEU A 1 746 ? 9.073 23.199 -28.658 1.00 79.25 746 LEU A O 1
ATOM 5733 N N . ASP A 1 747 ? 7.643 23.661 -26.983 1.00 75.44 747 ASP A N 1
ATOM 5734 C CA . ASP A 1 747 ? 8.569 23.546 -25.851 1.00 75.44 747 ASP A CA 1
ATOM 5735 C C . ASP A 1 747 ? 8.306 22.271 -25.019 1.00 75.44 747 ASP A C 1
ATOM 5737 O O . ASP A 1 747 ? 7.366 21.516 -25.277 1.00 75.44 747 ASP A O 1
ATOM 5741 N N . ASP A 1 748 ? 9.113 22.035 -23.978 1.00 72.81 748 ASP A N 1
ATOM 5742 C CA . ASP A 1 748 ? 8.986 20.871 -23.080 1.00 72.81 748 ASP A CA 1
ATOM 5743 C C . ASP A 1 748 ? 7.639 20.772 -22.330 1.00 72.81 748 ASP A C 1
ATOM 5745 O O . ASP A 1 748 ? 7.348 19.737 -21.729 1.00 72.81 748 ASP A O 1
ATOM 5749 N N . LYS A 1 749 ? 6.823 21.837 -22.314 1.00 75.06 749 LYS A N 1
ATOM 5750 C CA . LYS A 1 749 ? 5.574 21.929 -21.532 1.00 75.06 749 LYS A CA 1
ATOM 5751 C C . LYS A 1 749 ? 4.316 21.968 -22.395 1.00 75.06 749 LYS A C 1
ATOM 5753 O O . LYS A 1 749 ? 3.207 21.869 -21.867 1.00 75.06 749 LYS A O 1
ATOM 5758 N N . SER A 1 750 ? 4.466 22.125 -23.703 1.00 82.50 750 SER A N 1
ATOM 5759 C CA . SER A 1 750 ? 3.368 22.224 -24.655 1.00 82.50 750 SER A CA 1
ATOM 5760 C C . SER A 1 750 ? 3.112 20.894 -25.363 1.00 82.50 750 SER A C 1
ATOM 5762 O O . SER A 1 750 ? 3.926 19.970 -25.381 1.00 82.50 750 SER A O 1
ATOM 5764 N N . SER A 1 751 ? 1.904 20.759 -25.908 1.00 86.38 751 SER A N 1
ATOM 5765 C CA . SER A 1 751 ? 1.497 19.555 -26.626 1.00 86.38 751 SER A CA 1
ATOM 5766 C C . SER A 1 751 ? 0.617 19.906 -27.814 1.00 86.38 751 SER A C 1
ATOM 5768 O O . SER A 1 751 ? -0.201 20.825 -27.751 1.00 86.38 751 SER A O 1
ATOM 5770 N N . LEU A 1 752 ? 0.776 19.152 -28.896 1.00 87.62 752 LEU A N 1
ATOM 5771 C CA . LEU A 1 752 ? -0.103 19.205 -30.059 1.00 87.62 752 LEU A CA 1
ATOM 5772 C C . LEU A 1 752 ? -1.072 18.035 -30.032 1.00 87.62 752 LEU A C 1
ATOM 5774 O O . LEU A 1 752 ? -0.795 16.996 -29.440 1.00 87.62 752 LEU A O 1
ATOM 5778 N N . ARG A 1 753 ? -2.203 18.174 -30.725 1.00 89.25 753 ARG A N 1
ATOM 5779 C CA . ARG A 1 753 ? -3.179 17.093 -30.862 1.00 89.25 753 ARG A CA 1
ATOM 5780 C C . ARG A 1 753 ? -3.468 16.804 -32.325 1.00 89.25 753 ARG A C 1
ATOM 5782 O O . ARG A 1 753 ? -3.952 17.670 -33.051 1.00 89.25 753 ARG A O 1
ATOM 5789 N N . THR A 1 754 ? -3.213 15.574 -32.758 1.00 87.94 754 THR A N 1
ATOM 5790 C CA . THR A 1 754 ? -3.682 15.076 -34.052 1.00 87.94 754 THR A CA 1
ATOM 5791 C C . THR A 1 754 ? -5.010 14.336 -33.904 1.00 87.94 754 THR A C 1
ATOM 5793 O O . THR A 1 754 ? -5.272 13.705 -32.887 1.00 87.94 754 THR A O 1
ATOM 5796 N N . LYS A 1 755 ? -5.862 14.403 -34.934 1.00 83.75 755 LYS A N 1
ATOM 5797 C CA . LYS A 1 755 ? -7.126 13.647 -34.989 1.00 83.75 755 LYS A CA 1
ATOM 5798 C C . LYS A 1 755 ? -6.930 12.174 -35.362 1.00 83.75 755 LYS A C 1
ATOM 5800 O O . LYS A 1 755 ? -7.850 11.386 -35.184 1.00 83.75 755 LYS A O 1
ATOM 5805 N N . VAL A 1 756 ? -5.771 11.827 -35.925 1.00 85.19 756 VAL A N 1
ATOM 5806 C CA . VAL A 1 756 ? -5.429 10.471 -36.369 1.00 85.19 756 VAL A CA 1
ATOM 5807 C C . VAL A 1 756 ? -3.979 10.191 -35.955 1.00 85.19 756 VAL A C 1
ATOM 5809 O O . VAL A 1 756 ? -3.062 10.680 -36.627 1.00 85.19 756 VAL A O 1
ATOM 5812 N N . PRO A 1 757 ? -3.757 9.452 -34.851 1.00 89.50 757 PRO A N 1
ATOM 5813 C CA . PRO A 1 757 ? -2.449 8.898 -34.514 1.00 89.50 757 PRO A CA 1
ATOM 5814 C C . PRO A 1 757 ? -2.007 7.920 -35.610 1.00 89.50 757 PRO A C 1
ATOM 5816 O O . PRO A 1 757 ? -2.821 7.164 -36.141 1.00 89.50 757 PRO A O 1
ATOM 5819 N N . GLN A 1 758 ? -0.728 7.947 -35.978 1.00 87.06 758 GLN A N 1
ATOM 5820 C CA . GLN A 1 758 ? -0.144 7.081 -37.009 1.00 87.06 758 GLN A CA 1
ATOM 5821 C C . GLN A 1 758 ? 1.236 6.611 -36.547 1.00 87.06 758 GLN A C 1
ATOM 5823 O O . GLN A 1 758 ? 1.957 7.387 -35.930 1.00 87.06 758 GLN A O 1
ATOM 5828 N N . GLY A 1 759 ? 1.573 5.354 -36.845 1.00 90.50 759 GLY A N 1
ATOM 5829 C CA . GLY A 1 759 ? 2.791 4.671 -36.397 1.00 90.50 759 GLY A CA 1
ATOM 5830 C C . GLY A 1 759 ? 2.486 3.245 -35.926 1.00 90.50 759 GLY A C 1
ATOM 5831 O O . GLY A 1 759 ? 1.363 2.752 -36.080 1.00 90.50 759 GLY A O 1
ATOM 5832 N N . THR A 1 760 ? 3.464 2.577 -35.320 1.00 93.69 760 THR A N 1
ATOM 5833 C CA . THR A 1 760 ? 3.329 1.199 -34.824 1.00 93.69 760 THR A CA 1
ATOM 5834 C C . THR A 1 760 ? 2.854 1.180 -33.367 1.00 93.69 760 THR A C 1
ATOM 5836 O O . THR A 1 760 ? 3.602 1.519 -32.454 1.00 93.69 760 THR A O 1
ATOM 5839 N N . ALA A 1 761 ? 1.615 0.732 -33.127 1.00 93.88 761 ALA A N 1
ATOM 5840 C CA . ALA A 1 761 ? 0.926 0.840 -31.830 1.00 93.88 761 ALA A CA 1
ATOM 5841 C C . ALA A 1 761 ? 1.691 0.280 -30.609 1.00 93.88 761 ALA A C 1
ATOM 5843 O O . ALA A 1 761 ? 1.506 0.772 -29.502 1.00 93.88 761 ALA A O 1
ATOM 5844 N N . ALA A 1 762 ? 2.565 -0.715 -30.794 1.00 95.44 762 ALA A N 1
ATOM 5845 C CA . ALA A 1 762 ? 3.367 -1.299 -29.713 1.00 95.44 762 ALA A CA 1
ATOM 5846 C C . ALA A 1 762 ? 4.506 -0.390 -29.194 1.00 95.44 762 ALA A C 1
ATOM 5848 O O . ALA A 1 762 ? 5.063 -0.682 -28.137 1.00 95.44 762 ALA A O 1
ATOM 5849 N N . TYR A 1 763 ? 4.828 0.688 -29.920 1.00 97.19 763 TYR A N 1
ATOM 5850 C CA . TYR A 1 763 ? 5.847 1.692 -29.577 1.00 97.19 763 TYR A CA 1
ATOM 5851 C C . TYR A 1 763 ? 5.247 3.068 -29.241 1.00 97.19 763 TYR A C 1
ATOM 5853 O O . TYR A 1 763 ? 5.976 3.969 -28.839 1.00 97.19 763 TYR A O 1
ATOM 5861 N N . MET A 1 764 ? 3.933 3.261 -29.407 1.00 95.81 764 MET A N 1
ATOM 5862 C CA . MET A 1 764 ? 3.290 4.544 -29.109 1.00 95.81 764 MET A CA 1
ATOM 5863 C C . MET A 1 764 ? 3.173 4.771 -27.601 1.00 95.81 764 MET A C 1
ATOM 5865 O O . MET A 1 764 ? 2.748 3.877 -26.865 1.00 95.81 764 MET A O 1
ATOM 5869 N N . CYS A 1 765 ? 3.458 5.995 -27.153 1.00 95.75 765 CYS A N 1
ATOM 5870 C CA . CYS A 1 765 ? 3.123 6.417 -25.798 1.00 95.75 765 CYS A CA 1
ATOM 5871 C C . CYS A 1 765 ? 1.593 6.453 -25.581 1.00 95.75 765 CYS A C 1
ATOM 5873 O O . CYS A 1 765 ? 0.844 6.699 -26.539 1.00 95.75 765 CYS A O 1
ATOM 5875 N N . PRO A 1 766 ? 1.101 6.223 -24.346 1.00 94.19 766 PRO A N 1
ATOM 5876 C CA . PRO A 1 766 ? -0.333 6.148 -24.065 1.00 94.19 766 PRO A CA 1
ATOM 5877 C C . PRO A 1 766 ? -1.102 7.402 -24.496 1.00 94.19 766 PRO A C 1
ATOM 5879 O O . PRO A 1 766 ? -2.174 7.296 -25.091 1.00 94.19 766 PRO A O 1
ATOM 5882 N N . GLU A 1 767 ? -0.545 8.591 -24.261 1.00 94.25 767 GLU A N 1
ATOM 5883 C CA . GLU A 1 767 ? -1.187 9.863 -24.590 1.00 94.25 767 GLU A CA 1
ATOM 5884 C C . GLU A 1 767 ? -1.262 10.131 -26.106 1.00 94.25 767 GLU A C 1
ATOM 5886 O O . GLU A 1 767 ? -2.220 10.749 -26.580 1.00 94.25 767 GLU A O 1
ATOM 5891 N N . PHE A 1 768 ? -0.324 9.606 -26.898 1.00 95.12 768 PHE A N 1
ATOM 5892 C CA . PHE A 1 768 ? -0.419 9.673 -28.358 1.00 95.12 768 PHE A CA 1
ATOM 5893 C C . PHE A 1 768 ? -1.402 8.636 -28.906 1.00 95.12 768 PHE A C 1
ATOM 5895 O O . PHE A 1 768 ? -2.238 8.972 -29.743 1.00 95.12 768 PHE A O 1
ATOM 5902 N N . LEU A 1 769 ? -1.349 7.402 -28.398 1.00 93.81 769 LEU A N 1
ATOM 5903 C CA . LEU A 1 769 ? -2.210 6.303 -28.839 1.00 93.81 769 LEU A CA 1
ATOM 5904 C C . LEU A 1 769 ? -3.697 6.561 -28.539 1.00 93.81 769 LEU A C 1
ATOM 5906 O O . LEU A 1 769 ? -4.548 6.250 -29.371 1.00 93.81 769 LEU A O 1
ATOM 5910 N N . VAL A 1 770 ? -4.010 7.115 -27.362 1.00 91.50 770 VAL A N 1
ATOM 5911 C CA . VAL A 1 770 ? -5.391 7.339 -26.899 1.00 91.50 770 VAL A CA 1
ATOM 5912 C C . VAL A 1 770 ? -5.914 8.714 -27.312 1.00 91.50 770 VAL A C 1
ATOM 5914 O O . VAL A 1 770 ? -6.986 8.817 -27.904 1.00 91.50 770 VAL A O 1
ATOM 5917 N N . ASP A 1 771 ? -5.170 9.780 -27.010 1.00 90.56 771 ASP A N 1
ATOM 5918 C CA . ASP A 1 771 ? -5.642 11.154 -27.208 1.00 90.56 771 ASP A CA 1
ATOM 5919 C C . ASP A 1 771 ? -5.218 11.758 -28.555 1.00 90.56 771 ASP A C 1
ATOM 5921 O O . ASP A 1 771 ? -5.762 12.797 -28.944 1.00 90.56 771 ASP A O 1
ATOM 5925 N N . GLY A 1 772 ? -4.236 11.170 -29.246 1.00 92.06 772 GLY A N 1
ATOM 5926 C CA . GLY A 1 772 ? -3.518 11.825 -30.343 1.00 92.06 772 GLY A CA 1
ATOM 5927 C C . GLY A 1 772 ? -2.620 12.968 -29.876 1.00 92.06 772 GLY A C 1
ATOM 5928 O O . GLY A 1 772 ? -2.293 13.848 -30.676 1.00 92.06 772 GLY A O 1
ATOM 5929 N N . ARG A 1 773 ? -2.250 12.995 -28.589 1.00 93.00 773 ARG A N 1
ATOM 5930 C CA . ARG A 1 773 ? -1.423 14.041 -27.986 1.00 93.00 773 ARG A CA 1
ATOM 5931 C C . ARG A 1 773 ? 0.058 13.773 -28.262 1.00 93.00 773 ARG A C 1
ATOM 5933 O O . ARG A 1 773 ? 0.565 12.711 -27.928 1.00 93.00 773 ARG A O 1
ATOM 5940 N N . MET A 1 774 ? 0.737 14.735 -28.874 1.00 92.94 774 MET A N 1
ATOM 5941 C CA . MET A 1 774 ? 2.168 14.699 -29.176 1.00 92.94 774 MET A CA 1
ATOM 5942 C C . MET A 1 774 ? 2.890 15.730 -28.309 1.00 92.94 774 MET A C 1
ATOM 5944 O O . MET A 1 774 ? 2.434 16.870 -28.196 1.00 92.94 774 MET A O 1
ATOM 5948 N N . THR A 1 775 ? 4.019 15.339 -27.731 1.00 93.38 775 THR A N 1
ATOM 5949 C CA . THR A 1 775 ? 4.960 16.202 -26.999 1.00 93.38 775 THR A CA 1
ATOM 5950 C C . THR A 1 775 ? 6.364 15.944 -27.535 1.00 93.38 775 THR A C 1
ATOM 5952 O O . THR A 1 775 ? 6.593 14.923 -28.185 1.00 93.38 775 THR A O 1
ATOM 5955 N N . VAL A 1 776 ? 7.340 16.793 -27.200 1.00 91.94 776 VAL A N 1
ATOM 5956 C CA . VAL A 1 776 ? 8.767 16.555 -27.519 1.00 91.94 776 VAL A CA 1
ATOM 5957 C C . VAL A 1 776 ? 9.291 15.189 -27.017 1.00 91.94 776 VAL A C 1
ATOM 5959 O O . VAL A 1 776 ? 10.288 14.675 -27.521 1.00 91.94 776 VAL A O 1
ATOM 5962 N N . LYS A 1 777 ? 8.571 14.551 -26.082 1.00 95.44 777 LYS A N 1
ATOM 5963 C CA . LYS A 1 777 ? 8.869 13.252 -25.459 1.00 95.44 777 LYS A CA 1
ATOM 5964 C C . LYS A 1 777 ? 8.064 12.074 -26.049 1.00 95.44 777 LYS A C 1
ATOM 5966 O O . LYS A 1 777 ? 8.085 10.977 -25.489 1.00 95.44 777 LYS A O 1
ATOM 5971 N N . THR A 1 778 ? 7.353 12.260 -27.168 1.00 95.44 778 THR A N 1
ATOM 5972 C CA . THR A 1 778 ? 6.603 11.179 -27.846 1.00 95.44 778 THR A CA 1
ATOM 5973 C C . THR A 1 778 ? 7.535 10.111 -28.432 1.00 95.44 778 THR A C 1
ATOM 5975 O O . THR A 1 778 ? 7.358 8.931 -28.133 1.00 95.44 778 THR A O 1
ATOM 5978 N N . ASP A 1 779 ? 8.568 10.495 -29.192 1.00 96.94 779 ASP A N 1
ATOM 5979 C CA . ASP A 1 779 ? 9.529 9.526 -29.753 1.00 96.94 779 ASP A CA 1
ATOM 5980 C C . ASP A 1 779 ? 10.473 8.932 -28.687 1.00 96.94 779 ASP A C 1
ATOM 5982 O O . ASP A 1 779 ? 10.997 7.834 -28.868 1.00 96.94 779 ASP A O 1
ATOM 5986 N N . VAL A 1 780 ? 10.653 9.608 -27.543 1.00 97.94 780 VAL A N 1
ATOM 5987 C CA . VAL A 1 780 ? 11.431 9.087 -26.401 1.00 97.94 780 VAL A CA 1
ATOM 5988 C C . VAL A 1 780 ? 10.809 7.799 -25.855 1.00 97.94 780 VAL A C 1
ATOM 5990 O O . VAL A 1 780 ? 11.523 6.841 -25.574 1.00 97.94 780 VAL A O 1
ATOM 5993 N N . TYR A 1 781 ? 9.479 7.724 -25.771 1.00 98.12 781 TYR A N 1
ATOM 5994 C CA . TYR A 1 781 ? 8.792 6.502 -25.340 1.00 98.12 781 TYR A CA 1
ATOM 5995 C C . TYR A 1 781 ? 9.039 5.335 -26.306 1.00 98.12 781 TYR A C 1
ATOM 5997 O O . TYR A 1 781 ? 9.310 4.208 -25.887 1.00 98.12 781 TYR A O 1
ATOM 6005 N N . ALA A 1 782 ? 9.001 5.613 -27.611 1.00 98.06 782 ALA A N 1
ATOM 6006 C CA . ALA A 1 782 ? 9.305 4.627 -28.640 1.00 98.06 782 ALA A CA 1
ATOM 6007 C C . ALA A 1 782 ? 10.764 4.137 -28.541 1.00 98.06 782 ALA A C 1
ATOM 6009 O O . ALA A 1 782 ? 11.025 2.939 -28.659 1.00 98.06 782 ALA A O 1
ATOM 6010 N N . PHE A 1 783 ? 11.704 5.033 -28.224 1.00 98.44 783 PHE A N 1
ATOM 6011 C CA . PHE A 1 783 ? 13.089 4.673 -27.914 1.00 98.44 783 PHE A CA 1
ATOM 6012 C C . PHE A 1 783 ? 13.215 3.824 -26.637 1.00 98.44 783 PHE A C 1
ATOM 6014 O O . PHE A 1 783 ? 13.920 2.819 -26.647 1.00 98.44 783 PHE A O 1
ATOM 6021 N N . GLY A 1 784 ? 12.467 4.136 -25.575 1.00 98.31 784 GLY A N 1
ATOM 6022 C CA . GLY A 1 784 ? 12.400 3.305 -24.369 1.00 98.31 784 GLY A CA 1
ATOM 6023 C C . GLY A 1 784 ? 11.951 1.867 -24.652 1.00 98.31 784 GLY A C 1
ATOM 6024 O O . GLY A 1 784 ? 12.519 0.918 -24.110 1.00 98.31 784 GLY A O 1
ATOM 6025 N N . MET A 1 785 ? 11.002 1.676 -25.577 1.00 98.38 785 MET A N 1
ATOM 6026 C CA . MET A 1 785 ? 10.655 0.336 -26.063 1.00 98.38 785 MET A CA 1
ATOM 6027 C C . MET A 1 785 ? 11.834 -0.330 -26.793 1.00 98.38 785 MET A C 1
ATOM 6029 O O . MET A 1 785 ? 12.133 -1.484 -26.492 1.00 98.38 785 MET A O 1
ATOM 6033 N N . ILE A 1 786 ? 12.536 0.381 -27.687 1.00 98.44 786 ILE A N 1
ATOM 6034 C CA . ILE A 1 786 ? 13.737 -0.133 -28.380 1.00 98.44 786 ILE A CA 1
ATOM 6035 C C . ILE A 1 786 ? 14.811 -0.592 -27.381 1.00 98.44 786 ILE A C 1
ATOM 6037 O O . ILE A 1 786 ? 15.405 -1.649 -27.585 1.00 98.44 786 ILE A O 1
ATOM 6041 N N . LEU A 1 787 ? 15.043 0.144 -26.289 1.00 98.38 787 LEU A N 1
ATOM 6042 C CA . LEU A 1 787 ? 16.027 -0.235 -25.268 1.00 98.38 787 LEU A CA 1
ATOM 6043 C C . LEU A 1 787 ? 15.697 -1.590 -24.614 1.00 98.38 787 LEU A C 1
ATOM 6045 O O . LEU A 1 787 ? 16.572 -2.452 -24.519 1.00 98.38 787 LEU A O 1
ATOM 6049 N N . ILE A 1 788 ? 14.436 -1.841 -24.233 1.00 97.62 788 ILE A N 1
ATOM 6050 C CA . ILE A 1 788 ? 14.052 -3.154 -23.676 1.00 97.62 788 ILE A CA 1
ATOM 6051 C C . ILE A 1 788 ? 14.154 -4.252 -24.746 1.00 97.62 788 ILE A C 1
ATOM 6053 O O . ILE A 1 788 ? 14.557 -5.377 -24.449 1.00 97.62 788 ILE A O 1
ATOM 6057 N N . GLU A 1 789 ? 13.836 -3.962 -26.006 1.00 97.44 789 GLU A N 1
ATOM 6058 C CA . GLU A 1 789 ? 14.002 -4.930 -27.097 1.00 97.44 789 GLU A CA 1
ATOM 6059 C C . GLU A 1 789 ? 15.464 -5.292 -27.361 1.00 97.44 789 GLU A C 1
ATOM 6061 O O . GLU A 1 789 ? 15.766 -6.465 -27.580 1.00 97.44 789 GLU A O 1
ATOM 6066 N N . LEU A 1 790 ? 16.378 -4.322 -27.288 1.00 97.75 790 LEU A N 1
ATOM 6067 C CA . LEU A 1 790 ? 17.816 -4.563 -27.390 1.00 97.75 790 LEU A CA 1
ATOM 6068 C C . LEU A 1 790 ? 18.299 -5.508 -26.284 1.00 97.75 790 LEU A C 1
ATOM 6070 O O . LEU A 1 790 ? 19.085 -6.408 -26.565 1.00 97.75 790 LEU A O 1
ATOM 6074 N N . VAL A 1 791 ? 17.791 -5.374 -25.058 1.00 97.12 791 VAL A N 1
ATOM 6075 C CA . VAL A 1 791 ? 18.155 -6.243 -23.924 1.00 97.12 791 VAL A CA 1
ATOM 6076 C C . VAL A 1 791 ? 17.542 -7.650 -24.036 1.00 97.12 791 VAL A C 1
ATOM 6078 O O . VAL A 1 791 ? 18.197 -8.645 -23.724 1.00 97.12 791 VAL A O 1
ATOM 6081 N N . THR A 1 792 ? 16.293 -7.757 -24.492 1.00 96.50 792 THR A N 1
ATOM 6082 C CA . THR A 1 792 ? 15.481 -8.988 -24.370 1.00 96.50 792 THR A CA 1
ATOM 6083 C C . THR A 1 792 ? 15.308 -9.787 -25.664 1.00 96.50 792 THR A C 1
ATOM 6085 O O . THR A 1 792 ? 14.893 -10.943 -25.620 1.00 96.50 792 THR A O 1
ATOM 6088 N N . ALA A 1 793 ? 15.537 -9.164 -26.827 1.00 96.12 793 ALA A N 1
ATOM 6089 C CA . ALA A 1 793 ? 15.098 -9.624 -28.153 1.00 96.12 793 ALA A CA 1
ATOM 6090 C C . ALA A 1 793 ? 13.586 -9.948 -28.268 1.00 96.12 793 ALA A C 1
ATOM 6092 O O . ALA A 1 793 ? 13.134 -10.498 -29.276 1.00 96.12 793 ALA A O 1
ATOM 6093 N N . ALA A 1 794 ? 12.778 -9.588 -27.265 1.00 95.56 794 ALA A N 1
ATOM 6094 C CA . ALA A 1 794 ? 11.359 -9.909 -27.210 1.00 95.56 794 ALA A CA 1
ATOM 6095 C C . ALA A 1 794 ? 10.523 -9.056 -28.188 1.00 95.56 794 ALA A C 1
ATOM 6097 O O . ALA A 1 794 ? 11.029 -8.204 -28.929 1.00 95.56 794 ALA A O 1
ATOM 6098 N N . LYS A 1 795 ? 9.211 -9.322 -28.216 1.00 91.81 795 LYS A N 1
ATOM 6099 C CA . LYS A 1 795 ? 8.236 -8.524 -28.975 1.00 91.81 795 LYS A CA 1
ATOM 6100 C C . LYS A 1 795 ? 7.778 -7.308 -28.153 1.00 91.81 795 LYS A C 1
ATOM 6102 O O . LYS A 1 795 ? 7.538 -7.472 -26.954 1.00 91.81 795 LYS A O 1
ATOM 6107 N N . PRO A 1 796 ? 7.577 -6.139 -28.782 1.00 93.62 796 PRO A N 1
ATOM 6108 C CA . PRO A 1 796 ? 7.234 -4.906 -28.083 1.00 93.62 796 PRO A CA 1
ATOM 6109 C C . PRO A 1 796 ? 5.801 -4.934 -27.551 1.00 93.62 796 PRO A C 1
ATOM 6111 O O . PRO A 1 796 ? 4.921 -5.607 -28.093 1.00 93.62 796 PRO A O 1
ATOM 6114 N N . GLY A 1 797 ? 5.556 -4.132 -26.516 1.00 92.25 797 GLY A N 1
ATOM 6115 C CA . GLY A 1 797 ? 4.226 -3.802 -26.013 1.00 92.25 797 GLY A CA 1
ATOM 6116 C C . GLY A 1 797 ? 4.128 -3.822 -24.487 1.00 92.25 797 GLY A C 1
ATOM 6117 O O . GLY A 1 797 ? 5.078 -4.152 -23.776 1.00 92.25 797 GLY A O 1
ATOM 6118 N N . ASN A 1 798 ? 2.933 -3.514 -23.977 1.00 91.31 798 ASN A N 1
ATOM 6119 C CA . ASN A 1 798 ? 2.679 -3.311 -22.544 1.00 91.31 798 ASN A CA 1
ATOM 6120 C C . ASN A 1 798 ? 3.103 -4.484 -21.648 1.00 91.31 798 ASN A C 1
ATOM 6122 O O . ASN A 1 798 ? 3.534 -4.255 -20.521 1.00 91.31 798 ASN A O 1
ATOM 6126 N N . ARG A 1 799 ? 3.026 -5.733 -22.130 1.00 93.62 799 ARG A N 1
ATOM 6127 C CA . ARG A 1 799 ? 3.505 -6.893 -21.362 1.00 93.62 799 ARG A CA 1
ATOM 6128 C C . ARG A 1 799 ? 5.011 -6.816 -21.104 1.00 93.62 799 ARG A C 1
ATOM 6130 O O . ARG A 1 799 ? 5.422 -6.993 -19.966 1.00 93.62 799 ARG A O 1
ATOM 6137 N N . LEU A 1 800 ? 5.806 -6.497 -22.127 1.00 94.81 800 LEU A N 1
ATOM 6138 C CA . LEU A 1 800 ? 7.259 -6.386 -22.008 1.00 94.81 800 LEU A CA 1
ATOM 6139 C C . LEU A 1 800 ? 7.655 -5.235 -21.065 1.00 94.81 800 LEU A C 1
ATOM 6141 O O . LEU A 1 800 ? 8.499 -5.430 -20.196 1.00 94.81 800 LEU A O 1
ATOM 6145 N N . LYS A 1 801 ? 6.972 -4.082 -21.153 1.00 95.00 801 LYS A N 1
ATOM 6146 C CA . LYS A 1 801 ? 7.122 -2.958 -20.203 1.00 95.00 801 LYS A CA 1
ATOM 6147 C C . LYS A 1 801 ? 6.808 -3.371 -18.755 1.00 95.00 801 LYS A C 1
ATOM 6149 O O . LYS A 1 801 ? 7.546 -3.016 -17.839 1.00 95.00 801 LYS A O 1
ATOM 6154 N N . LEU A 1 802 ? 5.730 -4.126 -18.527 1.00 94.75 802 LEU A N 1
ATOM 6155 C CA . LEU A 1 802 ? 5.354 -4.606 -17.189 1.00 94.75 802 LEU A CA 1
ATOM 6156 C C . LEU A 1 802 ? 6.334 -5.648 -16.639 1.00 94.75 802 LEU A C 1
ATOM 6158 O O . LEU A 1 802 ? 6.674 -5.597 -15.457 1.00 94.75 802 LEU A O 1
ATOM 6162 N N . ASP A 1 803 ? 6.793 -6.573 -17.479 1.00 95.38 803 ASP A N 1
ATOM 6163 C CA . ASP A 1 803 ? 7.757 -7.599 -17.089 1.00 95.38 803 ASP A CA 1
ATOM 6164 C C . ASP A 1 803 ? 9.139 -6.967 -16.798 1.00 95.38 803 ASP A C 1
ATOM 6166 O O . ASP A 1 803 ? 9.758 -7.321 -15.796 1.00 95.38 803 ASP A O 1
ATOM 6170 N N . ALA A 1 804 ? 9.546 -5.920 -17.533 1.00 95.62 804 ALA A N 1
ATOM 6171 C CA . ALA A 1 804 ? 10.714 -5.090 -17.208 1.00 95.62 804 ALA A CA 1
ATOM 6172 C C . ALA A 1 804 ? 10.578 -4.347 -15.865 1.00 95.62 804 ALA A C 1
ATOM 6174 O O . ALA A 1 804 ? 11.457 -4.456 -15.010 1.00 95.62 804 ALA A O 1
ATOM 6175 N N . ARG A 1 805 ? 9.448 -3.654 -15.622 1.00 96.06 805 ARG A N 1
ATOM 6176 C CA . ARG A 1 805 ? 9.170 -2.987 -14.328 1.00 96.06 805 ARG A CA 1
ATOM 6177 C C . ARG A 1 805 ? 9.241 -3.972 -13.151 1.00 96.06 805 ARG A C 1
ATOM 6179 O O . ARG A 1 805 ? 9.758 -3.628 -12.090 1.00 96.06 805 ARG A O 1
ATOM 6186 N N . ARG A 1 806 ? 8.751 -5.206 -13.329 1.00 95.56 806 ARG A N 1
ATOM 6187 C CA . ARG A 1 806 ? 8.859 -6.285 -12.327 1.00 95.56 806 ARG A CA 1
ATOM 6188 C C . ARG A 1 806 ? 10.297 -6.752 -12.127 1.00 95.56 806 ARG A C 1
ATOM 6190 O O . ARG A 1 806 ? 10.699 -6.939 -10.984 1.00 95.56 806 ARG A O 1
ATOM 6197 N N . ALA A 1 807 ? 11.052 -6.939 -13.207 1.00 94.44 807 ALA A N 1
ATOM 6198 C CA . ALA A 1 807 ? 12.425 -7.422 -13.139 1.00 94.44 807 ALA A CA 1
ATOM 6199 C C . ALA A 1 807 ? 13.357 -6.432 -12.428 1.00 94.44 807 ALA A C 1
ATOM 6201 O O . ALA A 1 807 ? 14.145 -6.852 -11.587 1.00 94.44 807 ALA A O 1
ATOM 6202 N N . VAL A 1 808 ? 13.214 -5.125 -12.679 1.00 94.25 808 VAL A N 1
ATOM 6203 C CA . VAL A 1 808 ? 13.942 -4.086 -11.928 1.00 94.25 808 VAL A CA 1
ATOM 6204 C C . VAL A 1 808 ? 13.531 -4.098 -10.453 1.00 94.25 808 VAL A C 1
ATOM 6206 O O . VAL A 1 808 ? 14.387 -4.234 -9.582 1.00 94.25 808 VAL A O 1
ATOM 6209 N N . LYS A 1 809 ? 12.221 -4.055 -10.154 1.00 93.69 809 LYS A N 1
ATOM 6210 C CA . LYS A 1 809 ? 11.709 -4.055 -8.769 1.00 93.69 809 LYS A CA 1
ATOM 6211 C C . LYS A 1 809 ? 12.177 -5.266 -7.951 1.00 93.69 809 LYS A C 1
ATOM 6213 O O . LYS A 1 809 ? 12.447 -5.127 -6.761 1.00 93.69 809 LYS A O 1
ATOM 6218 N N . ASN A 1 810 ? 12.246 -6.438 -8.576 1.00 93.44 810 ASN A N 1
ATOM 6219 C CA . ASN A 1 810 ? 12.609 -7.693 -7.921 1.00 93.44 810 ASN A CA 1
ATOM 6220 C C . ASN A 1 810 ? 14.109 -8.028 -8.036 1.00 93.44 810 ASN A C 1
ATOM 6222 O O . ASN A 1 810 ? 14.509 -9.088 -7.565 1.00 93.44 810 ASN A O 1
ATOM 6226 N N . GLN A 1 811 ? 14.924 -7.166 -8.662 1.00 90.62 811 GLN A N 1
ATOM 6227 C CA . GLN A 1 811 ? 16.350 -7.403 -8.942 1.00 90.62 811 GLN A CA 1
ATOM 6228 C C . GLN A 1 811 ? 16.615 -8.691 -9.757 1.00 90.62 811 GLN A C 1
ATOM 6230 O O . GLN A 1 811 ? 17.606 -9.388 -9.566 1.00 90.62 811 GLN A O 1
ATOM 6235 N N . THR A 1 812 ? 15.725 -9.009 -10.702 1.00 93.69 812 THR A N 1
ATOM 6236 C CA . THR A 1 812 ? 15.758 -10.222 -11.544 1.00 93.69 812 THR A CA 1
ATOM 6237 C C . THR A 1 812 ? 15.982 -9.934 -13.036 1.00 93.69 812 THR A C 1
ATOM 6239 O O . THR A 1 812 ? 15.600 -10.739 -13.885 1.00 93.69 812 THR A O 1
ATOM 6242 N N . ILE A 1 813 ? 16.631 -8.813 -13.378 1.00 92.75 813 ILE A N 1
ATOM 6243 C CA . ILE A 1 813 ? 16.900 -8.374 -14.768 1.00 92.75 813 ILE A CA 1
ATOM 6244 C C . ILE A 1 813 ? 17.630 -9.452 -15.593 1.00 92.75 813 ILE A C 1
ATOM 6246 O O . ILE A 1 813 ? 17.291 -9.673 -16.753 1.00 92.75 813 ILE A O 1
ATOM 6250 N N . VAL A 1 814 ? 18.554 -10.204 -14.984 1.00 88.88 814 VAL A N 1
ATOM 6251 C CA . VAL A 1 814 ? 19.257 -11.325 -15.643 1.00 88.88 814 VAL A CA 1
ATOM 6252 C C . VAL A 1 814 ? 18.283 -12.391 -16.180 1.00 88.88 814 VAL A C 1
ATOM 6254 O O . VAL A 1 814 ? 18.532 -12.998 -17.217 1.00 88.88 814 VAL A O 1
ATOM 6257 N N . GLY A 1 815 ? 17.132 -12.586 -15.528 1.00 89.06 815 GLY A N 1
ATOM 6258 C CA . GLY A 1 815 ? 16.124 -13.576 -15.920 1.00 89.06 815 GLY A CA 1
ATOM 6259 C C . GLY A 1 815 ? 15.255 -13.194 -17.125 1.00 89.06 815 GLY A C 1
ATOM 6260 O O . GLY A 1 815 ? 14.468 -14.027 -17.570 1.00 89.06 815 GLY A O 1
ATOM 6261 N N . MET A 1 816 ? 15.364 -11.964 -17.644 1.00 93.44 816 MET A N 1
ATOM 6262 C CA . MET A 1 816 ? 14.617 -11.502 -18.827 1.00 93.44 816 MET A CA 1
ATOM 6263 C C . MET A 1 816 ? 15.496 -11.210 -20.051 1.00 93.44 816 MET A C 1
ATOM 6265 O O . MET A 1 816 ? 14.964 -10.817 -21.088 1.00 93.44 816 MET A O 1
ATOM 6269 N N . LEU A 1 817 ? 16.817 -11.375 -19.942 1.00 95.06 817 LEU A N 1
ATOM 6270 C CA . LEU A 1 817 ? 17.745 -11.115 -21.043 1.00 95.06 817 LEU A CA 1
ATOM 6271 C C . LEU A 1 817 ? 17.487 -12.051 -22.227 1.00 95.06 817 LEU A C 1
ATOM 6273 O O . LEU A 1 817 ? 17.006 -13.174 -22.065 1.00 95.06 817 LEU A O 1
ATOM 6277 N N . ASP A 1 818 ? 17.866 -11.601 -23.424 1.00 94.50 818 ASP A N 1
ATOM 6278 C CA . ASP A 1 818 ? 18.007 -12.499 -24.567 1.00 94.50 818 ASP A CA 1
ATOM 6279 C C . ASP A 1 818 ? 18.934 -13.667 -24.181 1.00 94.50 818 ASP A C 1
ATOM 6281 O O . ASP A 1 818 ? 20.068 -13.448 -23.766 1.00 94.50 818 ASP A O 1
ATOM 6285 N N . SER A 1 819 ? 18.480 -14.907 -24.375 1.00 90.31 819 SER A N 1
ATOM 6286 C CA . SER A 1 819 ? 19.241 -16.134 -24.103 1.00 90.31 819 SER A CA 1
ATOM 6287 C C . SER A 1 819 ? 20.574 -16.251 -24.853 1.00 90.31 819 SER A C 1
ATOM 6289 O O . SER A 1 819 ? 21.388 -17.109 -24.519 1.00 90.31 819 SER A O 1
ATOM 6291 N N . ALA A 1 820 ? 20.804 -15.422 -25.876 1.00 87.38 820 ALA A N 1
ATOM 6292 C CA . ALA A 1 820 ? 22.088 -15.312 -26.564 1.00 87.38 820 ALA A CA 1
ATOM 6293 C C . ALA A 1 820 ? 23.063 -14.294 -25.942 1.00 87.38 820 ALA A C 1
ATOM 6295 O O . ALA A 1 820 ? 24.214 -14.224 -26.374 1.00 87.38 820 ALA A O 1
ATOM 6296 N N . LEU A 1 821 ? 22.630 -13.503 -24.957 1.00 91.12 821 LEU A N 1
ATOM 6297 C CA . LEU A 1 821 ? 23.513 -12.684 -24.135 1.00 91.12 821 LEU A CA 1
ATOM 6298 C C . LEU A 1 821 ? 24.014 -13.515 -22.952 1.00 91.12 821 LEU A C 1
ATOM 6300 O O . LEU A 1 821 ? 23.234 -13.980 -22.128 1.00 91.12 821 LEU A O 1
ATOM 6304 N N . ASN A 1 822 ? 25.334 -13.642 -22.846 1.00 86.38 822 ASN A N 1
ATOM 6305 C CA . ASN A 1 822 ? 26.013 -14.170 -21.666 1.00 86.38 822 ASN A CA 1
ATOM 6306 C C . ASN A 1 822 ? 26.921 -13.069 -21.088 1.00 86.38 822 ASN A C 1
ATOM 6308 O O . ASN A 1 822 ? 28.133 -13.112 -21.310 1.00 86.38 822 ASN A O 1
ATOM 6312 N N . PRO A 1 823 ? 26.338 -12.027 -20.464 1.00 88.56 823 PRO A N 1
ATOM 6313 C CA . PRO A 1 823 ? 27.071 -10.834 -20.060 1.00 88.56 823 PRO A CA 1
ATOM 6314 C C . PRO A 1 823 ? 28.005 -11.112 -18.882 1.00 88.56 823 PRO A C 1
ATOM 6316 O O . PRO A 1 823 ? 27.627 -11.758 -17.898 1.00 88.56 823 PRO A O 1
ATOM 6319 N N . THR A 1 824 ? 29.208 -10.552 -18.961 1.00 90.12 824 THR A N 1
ATOM 6320 C CA . THR A 1 824 ? 30.118 -10.428 -17.816 1.00 90.12 824 THR A CA 1
ATOM 6321 C C . THR A 1 824 ? 29.493 -9.575 -16.705 1.00 90.12 824 THR A C 1
ATOM 6323 O O . THR A 1 824 ? 28.536 -8.841 -16.934 1.00 90.12 824 THR A O 1
ATOM 6326 N N . GLU A 1 825 ? 30.031 -9.638 -15.488 1.00 85.25 825 GLU A N 1
ATOM 6327 C CA . GLU A 1 825 ? 29.511 -8.887 -14.332 1.00 85.25 825 GLU A CA 1
ATOM 6328 C C . GLU A 1 825 ? 29.465 -7.363 -14.580 1.00 85.25 825 GLU A C 1
ATOM 6330 O O . GLU A 1 825 ? 28.468 -6.711 -14.274 1.00 85.25 825 GLU A O 1
ATOM 6335 N N . ALA A 1 826 ? 30.481 -6.809 -15.252 1.00 83.25 826 ALA A N 1
ATOM 6336 C CA . ALA A 1 826 ? 30.497 -5.405 -15.673 1.00 83.25 826 ALA A CA 1
ATOM 6337 C C . ALA A 1 826 ? 29.405 -5.082 -16.714 1.00 83.25 826 ALA A C 1
ATOM 6339 O O . ALA A 1 826 ? 28.774 -4.026 -16.661 1.00 83.25 826 ALA A O 1
ATOM 6340 N N . GLU A 1 827 ? 29.138 -6.001 -17.645 1.00 91.75 827 GLU A N 1
ATOM 6341 C CA . GLU A 1 827 ? 28.055 -5.843 -18.619 1.00 91.75 827 GLU A CA 1
ATOM 6342 C C . GLU A 1 827 ? 26.674 -6.000 -17.968 1.00 91.75 827 GLU A C 1
ATOM 6344 O O . GLU A 1 827 ? 25.745 -5.319 -18.380 1.00 91.75 827 GLU A O 1
ATOM 6349 N N . GLN A 1 828 ? 26.518 -6.824 -16.925 1.00 90.69 828 GLN A N 1
ATOM 6350 C CA . GLN A 1 828 ? 25.258 -6.941 -16.174 1.00 90.69 828 GLN A CA 1
ATOM 6351 C C . GLN A 1 828 ? 24.876 -5.625 -15.485 1.00 90.69 828 GLN A C 1
ATOM 6353 O O . GLN A 1 828 ? 23.700 -5.257 -15.495 1.00 90.69 828 GLN A O 1
ATOM 6358 N N . GLN A 1 829 ? 25.857 -4.889 -14.954 1.00 90.44 829 GLN A N 1
ATOM 6359 C CA . GLN A 1 829 ? 25.638 -3.551 -14.403 1.00 90.44 829 GLN A CA 1
ATOM 6360 C C . GLN A 1 829 ? 25.188 -2.562 -15.494 1.00 90.44 829 GLN A C 1
ATOM 6362 O O . GLN A 1 829 ? 24.132 -1.946 -15.360 1.00 90.44 829 GLN A O 1
ATOM 6367 N N . SER A 1 830 ? 25.906 -2.505 -16.621 1.00 93.19 830 SER A N 1
ATOM 6368 C CA . SER A 1 830 ? 25.544 -1.681 -17.792 1.00 93.19 830 SER A CA 1
ATOM 6369 C C . SER A 1 830 ? 24.157 -2.033 -18.370 1.00 93.19 830 SER A C 1
ATOM 6371 O O . SER A 1 830 ? 23.389 -1.154 -18.763 1.00 93.19 830 SER A O 1
ATOM 6373 N N . ILE A 1 831 ? 23.780 -3.317 -18.371 1.00 95.06 831 ILE A N 1
ATOM 6374 C CA . ILE A 1 831 ? 22.434 -3.779 -18.742 1.00 95.06 831 ILE A CA 1
ATOM 6375 C C . ILE A 1 831 ? 21.386 -3.266 -17.749 1.00 95.06 831 ILE A C 1
ATOM 6377 O O . ILE A 1 831 ? 20.326 -2.807 -18.170 1.00 95.06 831 ILE A O 1
ATOM 6381 N N . SER A 1 832 ? 21.658 -3.339 -16.444 1.00 93.56 832 SER A N 1
ATOM 6382 C CA . SER A 1 832 ? 20.754 -2.845 -15.395 1.00 93.56 832 SER A CA 1
ATOM 6383 C C . SER A 1 832 ? 20.494 -1.339 -15.530 1.00 93.56 832 SER A C 1
ATOM 6385 O O . SER A 1 832 ? 19.349 -0.888 -15.430 1.00 93.56 832 SER A O 1
ATOM 6387 N N . GLU A 1 833 ? 21.539 -0.573 -15.844 1.00 93.25 833 GLU A N 1
ATOM 6388 C CA . GLU A 1 833 ? 21.470 0.864 -16.127 1.00 93.25 833 GLU A CA 1
ATOM 6389 C C . GLU A 1 833 ? 20.617 1.145 -17.374 1.00 93.25 833 GLU A C 1
ATOM 6391 O O . GLU A 1 833 ? 19.651 1.904 -17.287 1.00 93.25 833 GLU A O 1
ATOM 6396 N N . ILE A 1 834 ? 20.858 0.454 -18.497 1.00 95.81 834 ILE A N 1
ATOM 6397 C CA . ILE A 1 834 ? 20.036 0.611 -19.711 1.00 95.81 834 ILE A CA 1
ATOM 6398 C C . ILE A 1 834 ? 18.572 0.198 -19.495 1.00 95.81 834 ILE A C 1
ATOM 6400 O O . ILE A 1 834 ? 17.677 0.868 -20.010 1.00 95.81 834 ILE A O 1
ATOM 6404 N N . VAL A 1 835 ? 18.284 -0.862 -18.732 1.00 96.94 835 VAL A N 1
ATOM 6405 C CA . VAL A 1 835 ? 16.892 -1.249 -18.422 1.00 96.94 835 VAL A CA 1
ATOM 6406 C C . VAL A 1 835 ? 16.217 -0.207 -17.527 1.00 96.94 835 VAL A C 1
ATOM 6408 O O . VAL A 1 835 ? 15.033 0.070 -17.712 1.00 96.94 835 VAL A O 1
ATOM 6411 N N . THR A 1 836 ? 16.952 0.412 -16.601 1.00 95.69 836 THR A N 1
ATOM 6412 C CA . THR A 1 836 ? 16.436 1.509 -15.767 1.00 95.69 836 THR A CA 1
ATOM 6413 C C . THR A 1 836 ? 16.121 2.736 -16.625 1.00 95.69 836 THR A C 1
ATOM 6415 O O . THR A 1 836 ? 14.985 3.211 -16.616 1.00 95.69 836 THR A O 1
ATOM 6418 N N . LEU A 1 837 ? 17.060 3.158 -17.475 1.00 96.75 837 LEU A N 1
ATOM 6419 C CA . LEU A 1 837 ? 16.887 4.267 -18.416 1.00 96.75 837 LEU A CA 1
ATOM 6420 C C . LEU A 1 837 ? 15.750 4.026 -19.424 1.00 96.75 837 LEU A C 1
ATOM 6422 O O . LEU A 1 837 ? 15.019 4.944 -19.800 1.00 96.75 837 LEU A O 1
ATOM 6426 N N . ALA A 1 838 ? 15.543 2.772 -19.829 1.00 98.00 838 ALA A N 1
ATOM 6427 C CA . ALA A 1 838 ? 14.402 2.378 -20.645 1.00 98.00 838 ALA A CA 1
ATOM 6428 C C . ALA A 1 838 ? 13.067 2.582 -19.918 1.00 98.00 838 ALA A C 1
ATOM 6430 O O . ALA A 1 838 ? 12.091 2.994 -20.543 1.00 98.00 838 ALA A O 1
ATOM 6431 N N . LEU A 1 839 ? 13.006 2.320 -18.608 1.00 97.94 839 LEU A N 1
ATOM 6432 C CA . LEU A 1 839 ? 11.804 2.559 -17.810 1.00 97.94 839 LEU A CA 1
ATOM 6433 C C . LEU A 1 839 ? 11.535 4.050 -17.578 1.00 97.94 839 LEU A C 1
ATOM 6435 O O . LEU A 1 839 ? 10.365 4.424 -17.600 1.00 97.94 839 LEU A O 1
ATOM 6439 N N . GLU A 1 840 ? 12.571 4.884 -17.450 1.00 97.69 840 GLU A N 1
ATOM 6440 C CA . GLU A 1 840 ? 12.451 6.354 -17.428 1.00 97.69 840 GLU A CA 1
ATOM 6441 C C . GLU A 1 840 ? 11.905 6.894 -18.760 1.00 97.69 840 GLU A C 1
ATOM 6443 O O . GLU A 1 840 ? 10.964 7.686 -18.790 1.00 97.69 840 GLU A O 1
ATOM 6448 N N . CYS A 1 841 ? 12.416 6.400 -19.895 1.00 98.25 841 CYS A N 1
ATOM 6449 C CA . CYS A 1 841 ? 11.858 6.705 -21.218 1.00 98.25 841 CYS A CA 1
ATOM 6450 C C . CYS A 1 841 ? 10.387 6.273 -21.354 1.00 98.25 841 CYS A C 1
ATOM 6452 O O . CYS A 1 841 ? 9.623 6.883 -22.102 1.00 98.25 841 CYS A O 1
ATOM 6454 N N . LEU A 1 842 ? 9.997 5.211 -20.648 1.00 98.00 842 LEU A N 1
ATOM 6455 C CA . LEU A 1 842 ? 8.657 4.630 -20.652 1.00 98.00 842 LEU A CA 1
ATOM 6456 C C . LEU A 1 842 ? 7.777 5.124 -19.502 1.00 98.00 842 LEU A C 1
ATOM 6458 O O . LEU A 1 842 ? 6.775 4.459 -19.202 1.00 98.00 842 LEU A O 1
ATOM 6462 N N . ASP A 1 843 ? 8.099 6.251 -18.862 1.00 96.31 843 ASP A N 1
ATOM 6463 C CA . ASP A 1 843 ? 7.208 6.803 -17.847 1.00 96.31 843 ASP A CA 1
ATOM 6464 C C . ASP A 1 843 ? 5.821 7.112 -18.436 1.00 96.31 843 ASP A C 1
ATOM 6466 O O . ASP A 1 843 ? 5.651 7.402 -19.630 1.00 96.31 843 ASP A O 1
ATOM 6470 N N . ASP A 1 844 ? 4.800 6.945 -17.604 1.00 91.50 844 ASP A N 1
ATOM 6471 C CA . ASP A 1 844 ? 3.420 7.177 -17.997 1.00 91.50 844 ASP A CA 1
ATOM 6472 C C . ASP A 1 844 ? 3.142 8.692 -18.092 1.00 91.50 844 ASP A C 1
ATOM 6474 O O . ASP A 1 844 ? 2.412 9.102 -18.996 1.00 91.50 844 ASP A O 1
ATOM 6478 N N . GLU A 1 845 ? 3.826 9.527 -17.297 1.00 92.44 845 GLU A N 1
ATOM 6479 C CA . GLU A 1 845 ? 3.833 10.984 -17.454 1.00 92.44 845 GLU A CA 1
ATOM 6480 C C . GLU A 1 845 ? 4.903 11.443 -18.455 1.00 92.44 845 GLU A C 1
ATOM 6482 O O . GLU A 1 845 ? 6.100 11.195 -18.317 1.00 92.44 845 GLU A O 1
ATOM 6487 N N . ALA A 1 846 ? 4.479 12.163 -19.497 1.00 92.38 846 ALA A N 1
ATOM 6488 C CA . ALA A 1 846 ? 5.383 12.581 -20.568 1.00 92.38 846 ALA A CA 1
ATOM 6489 C C . ALA A 1 846 ? 6.451 13.589 -20.110 1.00 92.38 846 ALA A C 1
ATOM 6491 O O . ALA A 1 846 ? 7.516 13.649 -20.719 1.00 92.38 846 ALA A O 1
ATOM 6492 N N . ALA A 1 847 ? 6.181 14.378 -19.066 1.00 91.25 847 ALA A N 1
ATOM 6493 C CA . ALA A 1 847 ? 7.108 15.391 -18.563 1.00 91.25 847 ALA A CA 1
ATOM 6494 C C . ALA A 1 847 ? 8.380 14.776 -17.952 1.00 91.25 847 ALA A C 1
ATOM 6496 O O . ALA A 1 847 ? 9.471 15.302 -18.188 1.00 91.25 847 ALA A O 1
ATOM 6497 N N . ASP A 1 848 ? 8.229 13.651 -17.248 1.00 94.44 848 ASP A N 1
ATOM 6498 C CA . ASP A 1 848 ? 9.283 13.007 -16.453 1.00 94.44 848 ASP A CA 1
ATOM 6499 C C . ASP A 1 848 ? 10.240 12.147 -17.298 1.00 94.44 848 ASP A C 1
ATOM 6501 O O . ASP A 1 848 ? 11.352 11.839 -16.871 1.00 94.44 848 ASP A O 1
ATOM 6505 N N . ARG A 1 849 ? 9.863 11.829 -18.545 1.00 96.69 849 ARG A N 1
ATOM 6506 C CA . ARG A 1 849 ? 10.744 11.157 -19.515 1.00 96.69 849 ARG A CA 1
ATOM 6507 C C . ARG A 1 849 ? 11.953 12.048 -19.858 1.00 96.69 849 ARG A C 1
ATOM 6509 O O . ARG A 1 849 ? 11.758 13.243 -20.112 1.00 96.69 849 ARG A O 1
ATOM 6516 N N . PRO A 1 850 ? 13.182 11.515 -19.974 1.00 96.44 850 PRO A N 1
ATOM 6517 C CA . PRO A 1 850 ? 14.356 12.298 -20.373 1.00 96.44 850 PRO A CA 1
ATOM 6518 C C . PRO A 1 850 ? 14.249 12.824 -21.817 1.00 96.44 850 PRO A C 1
ATOM 6520 O O . PRO A 1 850 ? 13.487 12.312 -22.633 1.00 96.44 850 PRO A O 1
ATOM 6523 N N . SER A 1 851 ? 15.014 13.856 -22.172 1.00 95.50 851 SER A N 1
ATOM 6524 C CA . SER A 1 851 ? 15.204 14.260 -23.575 1.00 95.50 851 SER A CA 1
ATOM 6525 C C . SER A 1 851 ? 16.291 13.416 -24.252 1.00 95.50 851 SER A C 1
ATOM 6527 O O . SER A 1 851 ? 17.179 12.890 -23.580 1.00 95.50 851 SER A O 1
ATOM 6529 N N . PHE A 1 852 ? 16.305 13.340 -25.589 1.00 95.81 852 PHE A N 1
ATOM 6530 C CA . PHE A 1 852 ? 17.410 12.677 -26.303 1.00 95.81 852 PHE A CA 1
ATOM 6531 C C . PHE A 1 852 ? 18.784 13.304 -25.999 1.00 95.81 852 PHE A C 1
ATOM 6533 O O . PHE A 1 852 ? 19.778 12.589 -25.947 1.00 95.81 852 PHE A O 1
ATOM 6540 N N . GLY A 1 853 ? 18.846 14.607 -25.696 1.00 93.31 853 GLY A N 1
ATOM 6541 C CA . GLY A 1 853 ? 20.084 15.250 -25.241 1.00 93.31 853 GLY A CA 1
ATOM 6542 C C . GLY A 1 853 ? 20.581 14.709 -23.893 1.00 93.31 853 GLY A C 1
ATOM 6543 O O . GLY A 1 853 ? 21.773 14.472 -23.732 1.00 93.31 853 GLY A O 1
ATOM 6544 N N . GLN A 1 854 ? 19.674 14.442 -22.946 1.00 94.62 854 GLN A N 1
ATOM 6545 C CA . GLN A 1 854 ? 20.014 13.785 -21.674 1.00 94.62 854 GLN A CA 1
ATOM 6546 C C . GLN A 1 854 ? 20.379 12.307 -21.874 1.00 94.62 854 GLN A C 1
ATOM 6548 O O . GLN A 1 854 ? 21.290 11.809 -21.219 1.00 94.62 854 GLN A O 1
ATOM 6553 N N . LEU A 1 855 ? 19.700 11.615 -22.796 1.00 95.94 855 LEU A N 1
ATOM 6554 C CA . LEU A 1 855 ? 19.962 10.207 -23.108 1.00 95.94 855 LEU A CA 1
ATOM 6555 C C . LEU A 1 855 ? 21.343 9.979 -23.727 1.00 95.94 855 LEU A C 1
ATOM 6557 O O . LEU A 1 855 ? 21.955 8.955 -23.445 1.00 95.94 855 LEU A O 1
ATOM 6561 N N . ILE A 1 856 ? 21.854 10.910 -24.542 1.00 93.62 856 ILE A N 1
ATOM 6562 C CA . ILE A 1 856 ? 23.233 10.837 -25.056 1.00 93.62 856 ILE A CA 1
ATOM 6563 C C . ILE A 1 856 ? 24.234 10.821 -23.894 1.00 93.62 856 ILE A C 1
ATOM 6565 O O . ILE A 1 856 ? 25.070 9.932 -23.848 1.00 93.62 856 ILE A O 1
ATOM 6569 N N . VAL A 1 857 ? 24.098 11.728 -22.920 1.00 91.06 857 VAL A N 1
ATOM 6570 C CA . VAL A 1 857 ? 25.022 11.828 -21.769 1.00 91.06 857 VAL A CA 1
ATOM 6571 C C . VAL A 1 857 ? 25.050 10.550 -20.917 1.00 91.06 857 VAL A C 1
ATOM 6573 O O . VAL A 1 857 ? 26.062 10.258 -20.292 1.00 91.06 857 VAL A O 1
ATOM 6576 N N . GLN A 1 858 ? 23.959 9.779 -20.884 1.00 90.75 858 GLN A N 1
ATOM 6577 C CA . GLN A 1 858 ? 23.906 8.511 -20.145 1.00 90.75 858 GLN A CA 1
ATOM 6578 C C . GLN A 1 858 ? 24.385 7.298 -20.961 1.00 90.75 858 GLN A C 1
ATOM 6580 O O . GLN A 1 858 ? 24.901 6.345 -20.386 1.00 90.75 858 GLN A O 1
ATOM 6585 N N . LEU A 1 859 ? 24.204 7.309 -22.287 1.00 88.44 859 LEU A N 1
ATOM 6586 C CA . LEU A 1 859 ? 24.555 6.195 -23.184 1.00 88.44 859 LEU A CA 1
ATOM 6587 C C . LEU A 1 859 ? 25.946 6.335 -23.830 1.00 88.44 859 LEU A C 1
ATOM 6589 O O . LEU A 1 859 ? 26.410 5.393 -24.471 1.00 88.44 859 LEU A O 1
ATOM 6593 N N . ASP A 1 860 ? 26.577 7.501 -23.702 1.00 73.38 860 ASP A N 1
ATOM 6594 C CA . ASP A 1 860 ? 27.865 7.876 -24.302 1.00 73.38 860 ASP A CA 1
ATOM 6595 C C . ASP A 1 860 ? 28.604 8.893 -23.382 1.00 73.38 860 ASP A C 1
ATOM 6597 O O . ASP A 1 860 ? 28.737 10.061 -23.757 1.00 73.38 860 ASP A O 1
ATOM 6601 N N . PRO A 1 861 ? 28.975 8.497 -22.140 1.00 48.03 861 PRO A N 1
ATOM 6602 C CA . PRO A 1 861 ? 29.493 9.396 -21.092 1.00 48.03 861 PRO A CA 1
ATOM 6603 C C . PRO A 1 861 ? 30.959 9.847 -21.260 1.00 48.03 861 PRO A C 1
ATOM 6605 O O . PRO A 1 861 ? 31.790 9.048 -21.753 1.00 48.03 861 PRO A O 1
#

Organism: Capsaspora owczarzaki (strain ATCC 30864) (NCBI:txid595528)

pLDDT: mean 83.39, std 19.7, range [27.55, 98.81]

Radius of gyration: 65.81 Å; Cα contacts (8 Å, |Δi|>4): 1165; chains: 1; bounding box: 202×61×227 Å

InterPro domains:
  IPR000719 Protein kinase domain [PS50011] (591-861)
  IPR000719 Protein kinase domain [SM00220] (591-857)
  IPR001245 Serine-threonine/tyrosine-protein kinase, catalytic domain [PF07714] (595-859)
  IPR001611 Leucine-rich repeat [PF13516] (46-69)
  IPR001611 Leucine-rich repeat [PF13516] (74-97)
  IPR001611 Leucine-rich repeat [PF13516] (102-125)
  IPR001611 Leucine-rich repeat [PF13516] (131-153)
  IPR001611 Leucine-rich repeat [PF13516] (158-181)
  IPR001611 Leucine-rich repeat [PF13516] (186-209)
  IPR008271 Serine/threonine-protein kinase, active site [PS00108] (714-726)
  IPR011009 Protein kinase-like domain superfamily [SSF56112] (573-858)
  IPR017441 Protein kinase, ATP binding site [PS00107] (597-621)
  IPR032675 Leucine-rich repeat domain superfamily [G3DSA:3.80.10.10] (10-148)
  IPR032675 Leucine-rich repeat domain superfamily [G3DSA:3.80.10.10] (149-302)
  IPR051824 LRR Receptor-Like Ser/Thr Protein Kinase [PTHR48006] (42-858)

Solvent-accessible surface area (backbone atoms only — not comparable to full-atom values): 45954 Å² total; per-residue (Å²): 131,78,59,79,85,76,52,52,74,68,30,46,55,42,18,56,52,46,40,72,34,54,51,67,44,84,52,53,65,63,75,39,35,33,74,41,32,37,28,40,14,60,13,39,53,72,29,84,53,33,27,33,42,34,45,25,49,30,49,31,25,32,71,10,35,31,35,38,15,62,19,37,55,66,30,85,40,42,27,34,44,34,43,29,37,31,50,29,25,35,68,11,35,32,35,37,15,61,22,39,50,68,30,80,40,43,31,33,45,30,52,21,38,28,54,28,27,37,67,10,32,34,35,38,13,57,19,38,50,64,28,79,40,41,32,32,43,30,48,23,41,26,49,25,28,37,67,10,33,35,34,38,16,60,17,40,55,64,32,77,41,43,29,33,44,33,45,21,39,14,58,28,27,34,69,11,36,34,35,36,15,61,16,38,55,69,32,74,42,45,31,35,41,33,41,27,45,27,50,29,29,37,70,10,33,38,37,36,16,59,17,39,56,68,33,80,45,43,38,36,39,34,45,21,35,12,39,47,47,71,69,15,52,48,38,48,69,68,32,76,49,88,62,41,48,74,43,66,51,75,49,41,83,69,94,65,94,56,56,78,66,52,56,64,60,64,74,73,77,79,78,83,78,80,84,80,68,74,74,63,64,61,57,64,59,65,69,75,76,76,85,87,87,88,82,90,80,82,93,85,88,91,86,80,84,76,91,85,76,97,81,86,79,94,82,81,94,80,81,85,85,84,82,88,85,85,86,88,80,89,82,94,74,68,74,73,61,61,52,59,60,47,56,58,50,50,56,53,52,51,52,54,46,54,54,48,53,53,53,46,55,54,48,52,51,54,48,52,53,50,52,52,52,50,54,52,50,51,52,55,46,56,52,49,53,52,55,47,54,55,48,54,53,53,47,56,54,48,52,52,54,48,56,52,47,54,52,53,48,53,53,52,48,51,53,51,50,50,52,51,52,58,45,53,56,48,51,54,52,48,54,53,51,50,53,55,47,53,55,47,52,52,54,47,53,52,49,52,50,54,49,51,52,49,52,52,49,50,50,53,52,48,50,54,47,53,52,50,52,51,54,46,53,52,49,52,52,55,47,53,53,48,54,52,52,47,54,52,47,54,51,53,46,54,51,48,53,51,52,48,54,52,48,51,51,53,51,51,51,52,49,52,54,45,52,54,47,50,55,51,44,54,52,50,49,52,54,45,52,52,51,48,53,53,44,51,61,50,44,65,64,43,61,77,52,53,77,74,55,74,77,66,75,80,72,78,85,82,80,85,89,84,87,88,87,87,87,92,88,83,90,85,95,68,80,69,44,77,47,64,56,69,58,56,33,63,38,22,68,68,71,32,74,93,28,54,74,48,77,55,99,67,28,40,31,28,46,33,53,61,97,74,70,97,52,58,29,30,36,40,38,44,55,83,83,49,74,67,51,55,51,24,51,53,36,24,53,67,47,42,69,72,56,84,50,92,18,38,58,50,60,63,33,33,26,76,54,99,79,44,45,34,46,29,27,63,50,44,81,54,40,23,49,41,44,36,58,68,26,54,93,79,39,74,71,69,51,68,71,52,43,50,49,30,53,30,27,44,28,52,28,51,35,47,53,40,56,74,42,98,60,34,37,45,44,50,54,47,59,44,44,73,30,26,32,16,32,91,84,54,54,25,18,41,48,75,48,38,65,48,46,78,35,73,80,63,48,91,86,48,71,49,74,44,97,69,68,70,61,55,76,57,32,52,36,68,54,29,70,73,66,15,38,40,43,86,42,41,58,36,20,12,48,14,47,40,46,49,32,62,52,28,50,58,73,78,30,71,67,51,57,51,52,49,55,48,19,62,76,68,72,40,52,81,81,56,45,25,90,80,62,84,68,53,74,72,48,48,53,54,48,51,51,48,53,50,53,16,49,40,23,53,43,90,53,62,76,77,24,60,52,44,69,58,47,31,54,74,56,63,113

Sequence (861 aa):
MLPIQNMNQKQRQLYDRVKNASVELNLNDKRLGDEEAKAIAEALEVNTTLTTVYLNKNQIGDVGAQAIAEALEVNTKLTHLYLTKNQIGDVGAQAIAEALKVNTTLTTLSVCANEIGEVGAQAVAEALKENTTLDMLNLNHNQLGEGGAQAIAEALKANTTLTKLYLNENRIGDAGAQAIAEALKVNTTVTGLDLHTNQIGDVGAHAIAEALKVNKTLTTLCLSQNFLTNPGINALRQTGSTTCNLDLDQQRFSPHANWAQIAARAAAHTQPKPSVNLATENQQLRSKLKLAAQKHVLAAKDQALVTKDQELATNKQELTTRQALAAKGQEPQQLRLDLAAKDQKFATTEQELVAKDQQLAVKDQELTAKDQALATNKQKLTTRERELATKDQALAAKDQELATRDQALAAKEQELQQLRLDLAAKDQKLATTEQELVAKDQQLAIKDQELTAKDQEIAANKQKLTTREQELATKDQALAAKDQALAAKDQELATRDQALAAKDQELQQLRFDLAAKDQKLATTDQELAAKVQDLQQLRSNLVAKDQELATKDRELKSALDRIKRDGPLSNFDGPIAQVPLATLISATNSFAADSLVGEGAFGRVYSARLPGPPVAVAIKKLSAVSIQHYAAFQSELKSLSKFRHTNIIAMLSYAEAQGEYCLVYEFMPNGSVRDRLNRKNDTLPLTWSQRHHIAADVSRGMHYVQTAFSDHVLFHLDLKTDNVLLDAHFNAKVSDFGLVRAAEHLDDKSSLRTKVPQGTAAYMCPEFLVDGRMTVKTDVYAFGMILIELVTAAKPGNRLKLDARRAVKNQTIVGMLDSALNPTEAEQQSISEIVTLALECLDDEAADRPSFGQLIVQLDP

Secondary structure (DSSP, 8-state):
---GGG--HHHHHHHHHHHT--SEEE--SS---HHHHHHHHHHHHH-SS--EEE--SS---HHHHHHHHHHHHH-SS--EEE--SS---HHHHHHHHHHHHH-SS--EEE--SS---HHHHHHHHHHHHH-SS--EEE--SS--HHHHHHHHHHHHHH-SS--EEE-TTS---HHHHHHHHHHHHH--S--EEE-TTS---HHHHHHHHHHHHH--S--EEE-TTS---HHHHHHHHTT--SS-EEE-TTPPPPS---HHHHHHHHTT--PPPPP--HHHHHHHHTTSSSSSS----------S-S------S-------------------SGGGTHHHHHHHHHHHHHHHHHHHHHHHHHHHHHHHHHHHHHHHHHHHHHHHHHHHHHHHHHHHHHHHHHHHHHHHHHHHHHHHHHHHHHHHHHHHHHHHHHHHHHHHHHHHHHHHHHHHHHHHHHHHHHHHHHHHHHHHHHHHHHHHHHHHHHHHHHHHHHHHHHHHHHHHHHHHHHHHHHHHHHHHHHHHHHHHHHHHHHHHHHHHHHHHHHHHHTTTTTSSSSS--------------SPPEE--HHHHHHHTTTT-GGGEEEEETTEEEEEEE-SSSS-EEEEEEEPSS-HHHHHHHHHHHHHHTT---TTB--EEEEEEETTEEEEEEE--TT-BHHHHHTTGGGPPPPPHHHHHHHHHHHHHHHHHHHHSSSSEEEE-S---TTSEEE-TT--EEE--GGG-EEEET--TT--EE-SS--S-TTTS-HHHHHH-EE-TTHHHHHHHHHHHHHHH----SHHHHHHHHHHHHTT-GGGGS-TT----HHHHHHHHHHHHHHHHHT-SSTTTSPPHHHHHHHH--